Protein 2JXC (pdb70)

CATH classification: 1.10.238.10

Nearest PDB structures (foldseek):
  2jxc-assembly1_A  TM=9.993E-01  e=2.711E-15  Homo sapiens
  1ff1-assembly1_A  TM=9.307E-01  e=6.272E-13  Homo sapiens
  2qpt-assembly1_A-2  TM=9.280E-01  e=2.070E-08  Mus musculus
  4cid-assembly1_A-2  TM=9.306E-01  e=1.720E-07  Mus musculus
  3fia-assembly1_A  TM=9.215E-01  e=1.122E-06  Homo sapiens

Sequence (135 aa):
PWAVKPEDKAKYDAIFDSLSPVNGFLSGDKVKPVLLNSKLPVDILGRVWELSDIDHDGMLDRDEFAVAMFLVYCALEKEPVPMSLPPALVPPSKRPSVTEASPWRATNPFLNETLQDVQPSPINPFSAFFEEQERPWAVKPEDKAKYDAIFDSLSPVNGFLSGDKVKPVLLNSKLPVDILGRVWELSDIDHDGMLDRDEFAVAMFLVYCALEKEPVPMSLPPALVPPSKRPSVTEASPWRATNPFLNETLQDVQPSPINPFSAFFEEQERPWAVKPEDKAKYDAIFDSLSPVNGFLSGDKVKPVLLNSKLPVDILGRVWELSDIDHDGMLDRDEFAVAMFLVYCALEKEPVPMSLPPALVPPSKRPSVTEASPWRATNPFLNETLQDVQPSPINPFSAFFEEQERPWAVKPEDKAKYDAIFDSLSPVNGFLSGDKVKPVLLNSKLPVDILGRVWELSDIDHDGMLDRDEFAVAMFLVYCALEKEPVPMSLPPALVPPSKRPSVTEASPWRATNPFLNETLQDVQPSPINPFSAFFEEQERPWAVKPEDKAKYDAIFDSLSPVNGFLSGDKVKPVLLNSKLPVDILGRVWELSDIDHDGMLDRDEFAVAMFLVYCALEKEPVPMSLPPALVPPSKRPSVTEASPWRATNPFLNETLQDVQPSPINPFSAFFEEQERPWAVKPEDKAKYDAIFDSLSPVNGFLSGDKVKPVLLNSKLPVDILGRVWELSDIDHDGMLDRDEFAVAMFLVYCALEKEPVPMSLPPALVPPSKRPSVTEASPWRATNPFLNETLQDVQPSPINPFSAFFEEQERPWAVKPEDKAKYDAIFDSLSPVNGFLSGDKVKPVLLNSKLPVDILGRVWELSDIDHDGMLDRDEFAVAMFLVYCALEKEPVPMSLPPALVPPSKRPSVTEASPWRATNPFLNETLQDVQPSPINPFSAFFEEQERPWAVKPEDKAKYDAIFDSLSPVNGFLSGDKVKPVLLNSKLPVDILGRVWELSDIDHDGMLDRDEFAVAMFLVYCALEKEPVPMSLPPALVPPSKRPSVTEASPWRATNPFLNETLQDVQPSPINPFSAFFEEQERPWAVKPEDKAKYDAIFDSLSPVNGFLSGDKVKPVLLNSKLPVDILGRVWELSDIDHDGMLDRDEFAVAMFLVYCALEKEPVPMSLPPALVPPSKRPSVTEASPWRATNPFLNETLQDVQPSPINPFSAFFEEQERPWAVKPEDKAKYDAIFDSLSPVNGFLSGDKVKPVLLNSKLPVDILGRVWELSDIDHDGMLDRDEFAVAMFLVYCALEKEPVPMSLPPALVPPSKRPSVTEASPWRATNPFLNETLQDVQPSPINPFSAFFEEQER

Radius of gyration: 14.39 Å; Cα contacts (8 Å, |Δi|>4): 174; chains: 2; bounding box: 49×38×30 Å

Organism: Homo sapiens (NCBI:txid9606)

Structure (mmCIF, N/CA/C/O backbone):
data_2JXC
#
_entry.id   2JXC
#
loop_
_entity.id
_entity.type
_entity.pdbx_description
1 polymer 'Epidermal growth factor receptor substrate 15'
2 polymer Stonin-2
3 non-polymer 'CALCIUM ION'
#
loop_
_atom_site.group_PDB
_atom_site.id
_atom_site.type_symbol
_atom_site.label_atom_id
_atom_site.label_alt_id
_atom_site.label_comp_id
_atom_site.label_asym_id
_atom_site.label_entity_id
_atom_site.label_seq_id
_atom_site.pdbx_PDB_ins_code
_atom_site.Cartn_x
_atom_site.Cartn_y
_atom_site.Cartn_z
_atom_site.occupancy
_atom_site.B_iso_or_equiv
_atom_site.auth_seq_id
_atom_site.auth_comp_id
_atom_site.auth_asym_id
_atom_site.auth_atom_id
_atom_site.pdbx_PDB_model_num
ATOM 1 N N . PRO A 1 6 ? -14.221 11.159 -8.593 1.00 0.66 121 PRO A N 1
ATOM 2 C CA . PRO A 1 6 ? -14.680 9.789 -8.328 1.00 0.65 121 PRO A CA 1
ATOM 3 C C . PRO A 1 6 ? -13.583 8.967 -7.676 1.00 0.54 121 PRO A C 1
ATOM 4 O O . PRO A 1 6 ? -12.979 8.094 -8.305 1.00 0.51 121 PRO A O 1
ATOM 15 N N . TRP A 1 7 ? -13.331 9.253 -6.423 1.00 0.50 122 TRP A N 1
ATOM 16 C CA . TRP A 1 7 ? -12.223 8.654 -5.719 1.00 0.43 122 TRP A CA 1
ATOM 17 C C . TRP A 1 7 ? -12.307 7.138 -5.755 1.00 0.44 122 TRP A C 1
ATOM 18 O O . TRP A 1 7 ? -13.336 6.547 -5.417 1.00 0.49 122 TRP A O 1
ATOM 39 N N . ALA A 1 8 ? -11.203 6.531 -6.188 1.00 0.44 123 ALA A N 1
ATOM 40 C CA . ALA A 1 8 ? -11.157 5.116 -6.510 1.00 0.50 123 ALA A CA 1
ATOM 41 C C . ALA A 1 8 ? -11.634 4.235 -5.383 1.00 0.61 123 ALA A C 1
ATOM 42 O O . ALA A 1 8 ? -12.278 3.218 -5.614 1.00 1.38 123 ALA A O 1
ATOM 49 N N . VAL A 1 9 ? -11.270 4.596 -4.168 1.00 0.37 124 VAL A N 1
ATOM 50 C CA . VAL A 1 9 ? -11.680 3.827 -3.016 1.00 0.35 124 VAL A CA 1
ATOM 51 C C . VAL A 1 9 ? -13.114 4.144 -2.685 1.00 0.39 124 VAL A C 1
ATOM 52 O O . VAL A 1 9 ? -13.392 4.980 -1.823 1.00 0.71 124 VAL A O 1
ATOM 65 N N . LYS A 1 10 ? -14.015 3.504 -3.400 1.00 0.25 125 LYS A N 1
ATOM 66 C CA . LYS A 1 10 ? -15.412 3.601 -3.107 1.00 0.22 125 LYS A CA 1
ATOM 67 C C . LYS A 1 10 ? -15.623 3.315 -1.638 1.00 0.21 125 LYS A C 1
ATOM 68 O O . LYS A 1 10 ? -15.028 2.403 -1.084 1.00 0.27 125 LYS A O 1
ATOM 87 N N . PRO A 1 11 ? -16.391 4.183 -0.990 1.00 0.24 126 PRO A N 1
ATOM 88 C CA . PRO A 1 11 ? -16.822 4.072 0.403 1.00 0.25 126 PRO A CA 1
ATOM 89 C C . PRO A 1 11 ? -17.056 2.635 0.895 1.00 0.24 126 PRO A C 1
ATOM 90 O O . PRO A 1 11 ? -16.848 2.354 2.074 1.00 0.26 126 PRO A O 1
ATOM 101 N N . GLU A 1 12 ? -17.489 1.734 0.011 1.00 0.26 127 GLU A N 1
ATOM 102 C CA . GLU A 1 12 ? -17.621 0.316 0.358 1.00 0.27 127 GLU A CA 1
ATOM 103 C C . GLU A 1 12 ? -16.253 -0.314 0.628 1.00 0.22 127 GLU A C 1
ATOM 104 O O . GLU A 1 12 ? -16.091 -1.101 1.563 1.00 0.20 127 GLU A O 1
ATOM 116 N N . ASP A 1 13 ? -15.265 0.070 -0.166 1.00 0.21 128 ASP A N 1
ATOM 117 C CA . ASP A 1 13 ? -13.938 -0.519 -0.079 1.00 0.17 128 ASP A CA 1
ATOM 118 C C . ASP A 1 13 ? -13.169 0.235 0.968 1.00 0.16 128 ASP A C 1
ATOM 119 O O . ASP A 1 13 ? -12.375 -0.335 1.702 1.00 0.17 128 ASP A O 1
ATOM 128 N N . LYS A 1 14 ? -13.447 1.526 1.043 1.00 0.19 129 LYS A N 1
ATOM 129 C CA . LYS A 1 14 ? -12.911 2.370 2.087 1.00 0.22 129 LYS A CA 1
ATOM 130 C C . LYS A 1 14 ? -13.289 1.835 3.452 1.00 0.22 129 LYS A C 1
ATOM 131 O O . LYS A 1 14 ? -12.437 1.693 4.313 1.00 0.24 129 LYS A O 1
ATOM 150 N N . ALA A 1 15 ? -14.566 1.552 3.649 1.00 0.22 130 ALA A N 1
ATOM 151 C CA . ALA A 1 15 ? -15.023 1.070 4.939 1.00 0.28 130 ALA A CA 1
ATOM 152 C C . ALA A 1 15 ? -14.421 -0.299 5.238 1.00 0.22 130 ALA A C 1
ATOM 153 O O . ALA A 1 15 ? -14.071 -0.607 6.377 1.00 0.23 130 ALA A O 1
ATOM 160 N N . LYS A 1 16 ? -14.293 -1.106 4.197 1.00 0.19 131 LYS A N 1
ATOM 161 C CA . LYS A 1 16 ? -13.631 -2.398 4.290 1.00 0.19 131 LYS A CA 1
ATOM 162 C C . LYS A 1 16 ? -12.162 -2.218 4.675 1.00 0.14 131 LYS A C 1
ATOM 163 O O . LYS A 1 16 ? -11.598 -2.996 5.448 1.00 0.16 131 LYS A O 1
ATOM 182 N N . TYR A 1 17 ? -11.547 -1.182 4.129 1.00 0.12 132 TYR A N 1
ATOM 183 C CA . TYR A 1 17 ? -10.155 -0.877 4.420 1.00 0.13 132 TYR A CA 1
ATOM 184 C C . TYR A 1 17 ? -10.005 -0.269 5.798 1.00 0.14 132 TYR A C 1
ATOM 185 O O . TYR A 1 17 ? -8.988 -0.442 6.448 1.00 0.16 132 TYR A O 1
ATOM 203 N N . ASP A 1 18 ? -11.025 0.451 6.228 1.00 0.15 133 ASP A N 1
ATOM 204 C CA . ASP A 1 18 ? -11.095 0.956 7.590 1.00 0.19 133 ASP A CA 1
ATOM 205 C C . ASP A 1 18 ? -11.194 -0.202 8.580 1.00 0.15 133 ASP A C 1
ATOM 206 O O . ASP A 1 18 ? -10.772 -0.094 9.732 1.00 0.15 133 ASP A O 1
ATOM 215 N N . ALA A 1 19 ? -11.730 -1.322 8.113 1.00 0.15 134 ALA A N 1
ATOM 216 C CA . ALA A 1 19 ? -11.879 -2.502 8.942 1.00 0.17 134 ALA A CA 1
ATOM 217 C C . ALA A 1 19 ? -10.528 -3.145 9.184 1.00 0.16 134 ALA A C 1
ATOM 218 O O . ALA A 1 19 ? -10.171 -3.444 10.328 1.00 0.18 134 ALA A O 1
ATOM 225 N N . ILE A 1 20 ? -9.760 -3.335 8.110 1.00 0.16 135 ILE A N 1
ATOM 226 C CA . ILE A 1 20 ? -8.414 -3.857 8.255 1.00 0.17 135 ILE A CA 1
ATOM 227 C C . ILE A 1 20 ? -7.537 -2.823 8.959 1.00 0.16 135 ILE A C 1
ATOM 228 O O . ILE A 1 20 ? -6.692 -3.168 9.780 1.00 0.19 135 ILE A O 1
ATOM 244 N N . PHE A 1 21 ? -7.770 -1.556 8.631 1.00 0.13 136 PHE A N 1
ATOM 245 C CA . PHE A 1 21 ? -7.099 -0.425 9.261 1.00 0.13 136 PHE A CA 1
ATOM 246 C C . PHE A 1 21 ? -7.212 -0.508 10.780 1.00 0.16 136 PHE A C 1
ATOM 247 O O . PHE A 1 21 ? -6.210 -0.607 11.487 1.00 0.16 136 PHE A O 1
ATOM 264 N N . ASP A 1 22 ? -8.450 -0.506 11.262 1.00 0.20 137 ASP A N 1
ATOM 265 C CA . ASP A 1 22 ? -8.733 -0.547 12.695 1.00 0.27 137 ASP A CA 1
ATOM 266 C C . ASP A 1 22 ? -8.171 -1.803 13.348 1.00 0.26 137 ASP A C 1
ATOM 267 O O . ASP A 1 22 ? -7.763 -1.781 14.511 1.00 0.29 137 ASP A O 1
ATOM 276 N N . SER A 1 23 ? -8.119 -2.883 12.585 1.00 0.27 138 SER A N 1
ATOM 277 C CA . SER A 1 23 ? -7.692 -4.172 13.109 1.00 0.33 138 SER A CA 1
ATOM 278 C C . SER A 1 23 ? -6.204 -4.142 13.465 1.00 0.32 138 SER A C 1
ATOM 279 O O . SER A 1 23 ? -5.706 -5.013 14.180 1.00 0.43 138 SER A O 1
ATOM 287 N N . LEU A 1 24 ? -5.501 -3.128 12.977 1.00 0.23 139 LEU A N 1
ATOM 288 C CA . LEU A 1 24 ? -4.075 -3.010 13.216 1.00 0.24 139 LEU A CA 1
ATOM 289 C C . LEU A 1 24 ? -3.787 -2.102 14.411 1.00 0.24 139 LEU A C 1
ATOM 290 O O . LEU A 1 24 ? -2.627 -1.885 14.765 1.00 0.27 139 LEU A O 1
ATOM 306 N N . SER A 1 25 ? -4.855 -1.577 15.019 1.00 0.22 140 SER A N 1
ATOM 307 C CA . SER A 1 25 ? -4.746 -0.631 16.131 1.00 0.23 140 SER A CA 1
ATOM 308 C C . SER A 1 25 ? -3.974 0.616 15.691 1.00 0.21 140 SER A C 1
ATOM 309 O O . SER A 1 25 ? -2.852 0.851 16.134 1.00 0.27 140 SER A O 1
ATOM 317 N N . PRO A 1 26 ? -4.574 1.430 14.809 1.00 0.16 141 PRO A N 1
ATOM 318 C CA . PRO A 1 26 ? -3.891 2.555 14.165 1.00 0.14 141 PRO A CA 1
ATOM 319 C C . PRO A 1 26 ? -3.534 3.690 15.104 1.00 0.15 141 PRO A C 1
ATOM 320 O O . PRO A 1 26 ? -3.901 3.707 16.280 1.00 0.19 141 PRO A O 1
ATOM 331 N N . VAL A 1 27 ? -2.818 4.641 14.542 1.00 0.17 142 VAL A N 1
ATOM 332 C CA . VAL A 1 27 ? -2.381 5.825 15.242 1.00 0.21 142 VAL A CA 1
ATOM 333 C C . VAL A 1 27 ? -3.172 7.038 14.761 1.00 0.24 142 VAL A C 1
ATOM 334 O O . VAL A 1 27 ? -2.858 7.610 13.722 1.00 0.24 142 VAL A O 1
ATOM 347 N N . ASN A 1 28 ? -4.214 7.403 15.504 1.00 0.28 143 ASN A N 1
ATOM 348 C CA . ASN A 1 28 ? -5.000 8.607 15.212 1.00 0.32 143 ASN A CA 1
ATOM 349 C C . ASN A 1 28 ? -5.655 8.559 13.831 1.00 0.29 143 ASN A C 1
ATOM 350 O O . ASN A 1 28 ? -5.945 9.597 13.238 1.00 0.36 143 ASN A O 1
ATOM 361 N N . GLY A 1 29 ? -5.917 7.356 13.337 1.00 0.21 144 GLY A N 1
ATOM 362 C CA . GLY A 1 29 ? -6.477 7.212 12.006 1.00 0.20 144 GLY A CA 1
ATOM 363 C C . GLY A 1 29 ? -5.401 7.139 10.941 1.00 0.17 144 GLY A C 1
ATOM 364 O O . GLY A 1 29 ? -5.677 7.280 9.749 1.00 0.19 144 GLY A O 1
ATOM 368 N N . PHE A 1 30 ? -4.170 6.947 11.384 1.00 0.15 145 PHE A N 1
ATOM 369 C CA . PHE A 1 30 ? -3.038 6.744 10.492 1.00 0.14 145 PHE A CA 1
ATOM 370 C C . PHE A 1 30 ? -2.352 5.431 10.840 1.00 0.13 145 PHE A C 1
ATOM 371 O O . PHE A 1 30 ? -2.290 5.046 12.002 1.00 0.18 145 PHE A O 1
ATOM 388 N N . LEU A 1 31 ? -1.858 4.734 9.842 1.00 0.12 146 LEU A N 1
ATOM 389 C CA . LEU A 1 31 ? -1.041 3.556 10.091 1.00 0.12 146 LEU A CA 1
ATOM 390 C C . LEU A 1 31 ? 0.325 3.732 9.457 1.00 0.14 146 LEU A C 1
ATOM 391 O O . LEU A 1 31 ? 0.456 4.440 8.469 1.00 0.18 146 LEU A O 1
ATOM 407 N N . SER A 1 32 ? 1.342 3.097 10.005 1.00 0.13 147 SER A N 1
ATOM 408 C CA . SER A 1 32 ? 2.670 3.228 9.435 1.00 0.16 147 SER A CA 1
ATOM 409 C C . SER A 1 32 ? 3.233 1.914 8.943 1.00 0.13 147 SER A C 1
ATOM 410 O O . SER A 1 32 ? 2.681 0.851 9.201 1.00 0.13 147 SER A O 1
ATOM 418 N N . GLY A 1 33 ? 4.359 2.029 8.245 1.00 0.17 148 GLY A N 1
ATOM 419 C CA . GLY A 1 33 ? 4.887 0.961 7.428 1.00 0.21 148 GLY A CA 1
ATOM 420 C C . GLY A 1 33 ? 5.135 -0.314 8.174 1.00 0.18 148 GLY A C 1
ATOM 421 O O . GLY A 1 33 ? 4.982 -1.386 7.615 1.00 0.21 148 GLY A O 1
ATOM 425 N N . ASP A 1 34 ? 5.517 -0.211 9.426 1.00 0.20 149 ASP A N 1
ATOM 426 C CA . ASP A 1 34 ? 5.788 -1.392 10.223 1.00 0.20 149 ASP A CA 1
ATOM 427 C C . ASP A 1 34 ? 4.538 -2.267 10.347 1.00 0.19 149 ASP A C 1
ATOM 428 O O . ASP A 1 34 ? 4.629 -3.488 10.457 1.00 0.23 149 ASP A O 1
ATOM 437 N N . LYS A 1 35 ? 3.377 -1.625 10.330 1.00 0.16 150 LYS A N 1
ATOM 438 C CA . LYS A 1 35 ? 2.091 -2.317 10.378 1.00 0.16 150 LYS A CA 1
ATOM 439 C C . LYS A 1 35 ? 1.524 -2.497 8.970 1.00 0.13 150 LYS A C 1
ATOM 440 O O . LYS A 1 35 ? 1.043 -3.576 8.589 1.00 0.13 150 LYS A O 1
ATOM 459 N N . VAL A 1 36 ? 1.608 -1.431 8.187 1.00 0.15 151 VAL A N 1
ATOM 460 C CA . VAL A 1 36 ? 1.037 -1.424 6.862 1.00 0.14 151 VAL A CA 1
ATOM 461 C C . VAL A 1 36 ? 1.743 -2.398 5.936 1.00 0.16 151 VAL A C 1
ATOM 462 O O . VAL A 1 36 ? 1.092 -3.143 5.221 1.00 0.17 151 VAL A O 1
ATOM 475 N N . LYS A 1 37 ? 3.067 -2.414 5.981 1.00 0.23 152 LYS A N 1
ATOM 476 C CA . LYS A 1 37 ? 3.855 -3.281 5.112 1.00 0.27 152 LYS A CA 1
ATOM 477 C C . LYS A 1 37 ? 3.392 -4.737 5.173 1.00 0.27 152 LYS A C 1
ATOM 478 O O . LYS A 1 37 ? 3.178 -5.347 4.143 1.00 0.29 152 LYS A O 1
ATOM 497 N N . PRO A 1 38 ? 3.259 -5.333 6.360 1.00 0.27 153 PRO A N 1
ATOM 498 C CA . PRO A 1 38 ? 2.763 -6.702 6.485 1.00 0.28 153 PRO A CA 1
ATOM 499 C C . PRO A 1 38 ? 1.308 -6.860 6.063 1.00 0.26 153 PRO A C 1
ATOM 500 O O . PRO A 1 38 ? 0.880 -7.965 5.737 1.00 0.34 153 PRO A O 1
ATOM 511 N N . VAL A 1 39 ? 0.548 -5.768 6.058 1.00 0.21 154 VAL A N 1
ATOM 512 C CA . VAL A 1 39 ? -0.779 -5.799 5.449 1.00 0.20 154 VAL A CA 1
ATOM 513 C C . VAL A 1 39 ? -0.646 -5.629 3.925 1.00 0.34 154 VAL A C 1
ATOM 514 O O . VAL A 1 39 ? -1.537 -5.978 3.149 1.00 0.79 154 VAL A O 1
ATOM 527 N N . LEU A 1 40 ? 0.492 -5.103 3.500 1.00 0.20 155 LEU A N 1
ATOM 528 C CA . LEU A 1 40 ? 0.851 -5.102 2.089 1.00 0.21 155 LEU A CA 1
ATOM 529 C C . LEU A 1 40 ? 1.284 -6.507 1.689 1.00 0.21 155 LEU A C 1
ATOM 530 O O . LEU A 1 40 ? 0.889 -7.028 0.644 1.00 0.24 155 LEU A O 1
ATOM 546 N N . LEU A 1 41 ? 2.075 -7.127 2.564 1.00 0.22 156 LEU A N 1
ATOM 547 C CA . LEU A 1 41 ? 2.526 -8.504 2.384 1.00 0.26 156 LEU A CA 1
ATOM 548 C C . LEU A 1 41 ? 1.371 -9.481 2.590 1.00 0.28 156 LEU A C 1
ATOM 549 O O . LEU A 1 41 ? 1.559 -10.697 2.574 1.00 0.33 156 LEU A O 1
ATOM 565 N N . ASN A 1 42 ? 0.181 -8.932 2.804 1.00 0.31 157 ASN A N 1
ATOM 566 C CA . ASN A 1 42 ? -1.051 -9.705 2.783 1.00 0.39 157 ASN A CA 1
ATOM 567 C C . ASN A 1 42 ? -1.216 -10.390 1.435 1.00 0.33 157 ASN A C 1
ATOM 568 O O . ASN A 1 42 ? -1.964 -11.354 1.294 1.00 0.33 157 ASN A O 1
ATOM 579 N N . SER A 1 43 ? -0.508 -9.868 0.446 1.00 0.31 158 SER A N 1
ATOM 580 C CA . SER A 1 43 ? -0.571 -10.361 -0.911 1.00 0.30 158 SER A CA 1
ATOM 581 C C . SER A 1 43 ? 0.697 -11.152 -1.240 1.00 0.30 158 SER A C 1
ATOM 582 O O . SER A 1 43 ? 1.611 -11.251 -0.423 1.00 0.31 158 SER A O 1
ATOM 590 N N . LYS A 1 44 ? 0.736 -11.714 -2.438 1.00 0.33 159 LYS A N 1
ATOM 591 C CA . LYS A 1 44 ? 1.922 -12.402 -2.941 1.00 0.38 159 LYS A CA 1
ATOM 592 C C . LYS A 1 44 ? 2.848 -11.399 -3.637 1.00 0.33 159 LYS A C 1
ATOM 593 O O . LYS A 1 44 ? 3.812 -11.770 -4.306 1.00 0.41 159 LYS A O 1
ATOM 612 N N . LEU A 1 45 ? 2.532 -10.125 -3.475 1.00 0.26 160 LEU A N 1
ATOM 613 C CA . LEU A 1 45 ? 3.257 -9.055 -4.137 1.00 0.26 160 LEU A CA 1
ATOM 614 C C . LEU A 1 45 ? 4.600 -8.806 -3.457 1.00 0.23 160 LEU A C 1
ATOM 615 O O . LEU A 1 45 ? 4.735 -8.982 -2.244 1.00 0.28 160 LEU A O 1
ATOM 631 N N . PRO A 1 46 ? 5.611 -8.411 -4.234 1.00 0.25 161 PRO A N 1
ATOM 632 C CA . PRO A 1 46 ? 6.947 -8.126 -3.718 1.00 0.25 161 PRO A CA 1
ATOM 633 C C . PRO A 1 46 ? 7.117 -6.669 -3.282 1.00 0.23 161 PRO A C 1
ATOM 634 O O . PRO A 1 46 ? 6.393 -5.781 -3.736 1.00 0.26 161 PRO A O 1
ATOM 645 N N . VAL A 1 47 ? 8.098 -6.436 -2.405 1.00 0.22 162 VAL A N 1
ATOM 646 C CA . VAL A 1 47 ? 8.264 -5.138 -1.744 1.00 0.21 162 VAL A CA 1
ATOM 647 C C . VAL A 1 47 ? 8.544 -4.007 -2.725 1.00 0.19 162 VAL A C 1
ATOM 648 O O . VAL A 1 47 ? 8.379 -2.844 -2.379 1.00 0.21 162 VAL A O 1
ATOM 661 N N . ASP A 1 48 ? 8.990 -4.339 -3.927 1.00 0.20 163 ASP A N 1
ATOM 662 C CA . ASP A 1 48 ? 9.217 -3.326 -4.952 1.00 0.21 163 ASP A CA 1
ATOM 663 C C . ASP A 1 48 ? 7.905 -2.666 -5.366 1.00 0.20 163 ASP A C 1
ATOM 664 O O . ASP A 1 48 ? 7.812 -1.442 -5.440 1.00 0.21 163 ASP A O 1
ATOM 673 N N . ILE A 1 49 ? 6.878 -3.473 -5.604 1.00 0.20 164 ILE A N 1
ATOM 674 C CA . ILE A 1 49 ? 5.581 -2.925 -5.974 1.00 0.21 164 ILE A CA 1
ATOM 675 C C . ILE A 1 49 ? 4.870 -2.395 -4.742 1.00 0.19 164 ILE A C 1
ATOM 676 O O . ILE A 1 49 ? 4.230 -1.352 -4.787 1.00 0.20 164 ILE A O 1
ATOM 692 N N . LEU A 1 50 ? 5.005 -3.117 -3.637 1.00 0.19 165 LEU A N 1
ATOM 693 C CA . LEU A 1 50 ? 4.383 -2.733 -2.381 1.00 0.19 165 LEU A CA 1
ATOM 694 C C . LEU A 1 50 ? 4.929 -1.391 -1.920 1.00 0.19 165 LEU A C 1
ATOM 695 O O . LEU A 1 50 ? 4.198 -0.543 -1.408 1.00 0.20 165 LEU A O 1
ATOM 711 N N . GLY A 1 51 ? 6.225 -1.203 -2.125 1.00 0.21 166 GLY A N 1
ATOM 712 C CA . GLY A 1 51 ? 6.865 0.040 -1.778 1.00 0.24 166 GLY A CA 1
ATOM 713 C C . GLY A 1 51 ? 6.479 1.156 -2.715 1.00 0.24 166 GLY A C 1
ATOM 714 O O . GLY A 1 51 ? 6.276 2.291 -2.287 1.00 0.27 166 GLY A O 1
ATOM 718 N N . ARG A 1 52 ? 6.368 0.845 -3.999 1.00 0.23 167 ARG A N 1
ATOM 719 C CA . ARG A 1 52 ? 5.974 1.845 -4.974 1.00 0.24 167 ARG A CA 1
ATOM 720 C C . ARG A 1 52 ? 4.550 2.289 -4.681 1.00 0.20 167 ARG A C 1
ATOM 721 O O . ARG A 1 52 ? 4.238 3.477 -4.709 1.00 0.20 167 ARG A O 1
ATOM 742 N N . VAL A 1 53 ? 3.706 1.316 -4.365 1.00 0.19 168 VAL A N 1
ATOM 743 C CA . VAL A 1 53 ? 2.332 1.576 -3.979 1.00 0.18 168 VAL A CA 1
ATOM 744 C C . VAL A 1 53 ? 2.285 2.472 -2.739 1.00 0.18 168 VAL A C 1
ATOM 745 O O . VAL A 1 53 ? 1.575 3.468 -2.731 1.00 0.19 168 VAL A O 1
ATOM 758 N N . TRP A 1 54 ? 3.076 2.132 -1.722 1.00 0.18 169 TRP A N 1
ATOM 759 C CA . TRP A 1 54 ? 3.230 2.976 -0.526 1.00 0.20 169 TRP A CA 1
ATOM 760 C C . TRP A 1 54 ? 3.564 4.415 -0.903 1.00 0.20 169 TRP A C 1
ATOM 761 O O . TRP A 1 54 ? 2.880 5.350 -0.479 1.00 0.26 169 TRP A O 1
ATOM 782 N N . GLU A 1 55 ? 4.597 4.580 -1.722 1.00 0.17 170 GLU A N 1
ATOM 783 C CA . GLU A 1 55 ? 5.122 5.900 -2.046 1.00 0.22 170 GLU A CA 1
ATOM 784 C C . GLU A 1 55 ? 4.078 6.733 -2.797 1.00 0.21 170 GLU A C 1
ATOM 785 O O . GLU A 1 55 ? 4.066 7.964 -2.709 1.00 0.27 170 GLU A O 1
ATOM 797 N N . LEU A 1 56 ? 3.213 6.054 -3.548 1.00 0.20 171 LEU A N 1
ATOM 798 C CA . LEU A 1 56 ? 2.096 6.712 -4.223 1.00 0.24 171 LEU A CA 1
ATOM 799 C C . LEU A 1 56 ? 0.916 6.927 -3.278 1.00 0.23 171 LEU A C 1
ATOM 800 O O . LEU A 1 56 ? 0.276 7.978 -3.303 1.00 0.31 171 LEU A O 1
ATOM 816 N N . SER A 1 57 ? 0.631 5.922 -2.457 1.00 0.20 172 SER A N 1
ATOM 817 C CA . SER A 1 57 ? -0.570 5.916 -1.627 1.00 0.24 172 SER A CA 1
ATOM 818 C C . SER A 1 57 ? -0.497 6.914 -0.479 1.00 0.22 172 SER A C 1
ATOM 819 O O . SER A 1 57 ? -1.522 7.413 -0.026 1.00 0.28 172 SER A O 1
ATOM 827 N N . ASP A 1 58 ? 0.695 7.188 0.013 1.00 0.16 173 ASP A N 1
ATOM 828 C CA . ASP A 1 58 ? 0.850 8.175 1.066 1.00 0.15 173 ASP A CA 1
ATOM 829 C C . ASP A 1 58 ? 1.010 9.556 0.440 1.00 0.14 173 ASP A C 1
ATOM 830 O O . ASP A 1 58 ? 2.120 10.049 0.239 1.00 0.16 173 ASP A O 1
ATOM 839 N N . ILE A 1 59 ? -0.134 10.158 0.121 1.00 0.15 174 ILE A N 1
ATOM 840 C CA . ILE A 1 59 ? -0.203 11.419 -0.609 1.00 0.19 174 ILE A CA 1
ATOM 841 C C . ILE A 1 59 ? 0.535 12.543 0.112 1.00 0.17 174 ILE A C 1
ATOM 842 O O . ILE A 1 59 ? 1.317 13.278 -0.500 1.00 0.19 174 ILE A O 1
ATOM 858 N N . ASP A 1 60 ? 0.318 12.662 1.413 1.00 0.19 175 ASP A N 1
ATOM 859 C CA . ASP A 1 60 ? 0.898 13.761 2.175 1.00 0.24 175 ASP A CA 1
ATOM 860 C C . ASP A 1 60 ? 2.362 13.478 2.508 1.00 0.22 175 ASP A C 1
ATOM 861 O O . ASP A 1 60 ? 3.105 14.372 2.918 1.00 0.28 175 ASP A O 1
ATOM 870 N N . HIS A 1 61 ? 2.756 12.217 2.295 1.00 0.21 176 HIS A N 1
ATOM 871 C CA . HIS A 1 61 ? 4.112 11.736 2.564 1.00 0.28 176 HIS A CA 1
ATOM 872 C C . HIS A 1 61 ? 4.563 12.068 3.973 1.00 0.31 176 HIS A C 1
ATOM 873 O O . HIS A 1 61 ? 5.718 12.421 4.205 1.00 0.35 176 HIS A O 1
ATOM 888 N N . ASP A 1 62 ? 3.641 11.930 4.913 1.00 0.32 177 ASP A N 1
ATOM 889 C CA . ASP A 1 62 ? 3.928 12.179 6.318 1.00 0.35 177 ASP A CA 1
ATOM 890 C C . ASP A 1 62 ? 4.573 10.954 6.954 1.00 0.32 177 ASP A C 1
ATOM 891 O O . ASP A 1 62 ? 4.924 10.960 8.136 1.00 0.35 177 ASP A O 1
ATOM 900 N N . GLY A 1 63 ? 4.734 9.903 6.157 1.00 0.29 178 GLY A N 1
ATOM 901 C CA . GLY A 1 63 ? 5.332 8.679 6.647 1.00 0.29 178 GLY A CA 1
ATOM 902 C C . GLY A 1 63 ? 4.295 7.743 7.218 1.00 0.22 178 GLY A C 1
ATOM 903 O O . GLY A 1 63 ? 4.617 6.656 7.691 1.00 0.22 178 GLY A O 1
ATOM 907 N N . MET A 1 64 ? 3.049 8.176 7.189 1.00 0.19 179 MET A N 1
ATOM 908 C CA . MET A 1 64 ? 1.946 7.368 7.671 1.00 0.20 179 MET A CA 1
ATOM 909 C C . MET A 1 64 ? 0.842 7.316 6.634 1.00 0.19 179 MET A C 1
ATOM 910 O O . MET A 1 64 ? 0.632 8.260 5.873 1.00 0.26 179 MET A O 1
ATOM 924 N N . LEU A 1 65 ? 0.121 6.223 6.629 1.00 0.13 180 LEU A N 1
ATOM 925 C CA . LEU A 1 65 ? -0.959 6.036 5.697 1.00 0.11 180 LEU A CA 1
ATOM 926 C C . LEU A 1 65 ? -2.255 6.365 6.396 1.00 0.10 180 LEU A C 1
ATOM 927 O O . LEU A 1 65 ? -2.703 5.633 7.279 1.00 0.12 180 LEU A O 1
ATOM 943 N N . ASP A 1 66 ? -2.825 7.493 6.021 1.00 0.14 181 ASP A N 1
ATOM 944 C CA . ASP A 1 66 ? -4.076 7.951 6.591 1.00 0.21 181 ASP A CA 1
ATOM 945 C C . ASP A 1 66 ? -5.195 7.040 6.120 1.00 0.16 181 ASP A C 1
ATOM 946 O O . ASP A 1 66 ? -4.997 6.290 5.173 1.00 0.14 181 ASP A O 1
ATOM 955 N N . ARG A 1 67 ? -6.336 7.067 6.783 1.00 0.16 182 ARG A N 1
ATOM 956 C CA . ARG A 1 67 ? -7.470 6.241 6.389 1.00 0.16 182 ARG A CA 1
ATOM 957 C C . ARG A 1 67 ? -7.714 6.311 4.873 1.00 0.16 182 ARG A C 1
ATOM 958 O O . ARG A 1 67 ? -7.964 5.288 4.230 1.00 0.17 182 ARG A O 1
ATOM 979 N N . ASP A 1 68 ? -7.608 7.509 4.299 1.00 0.15 183 ASP A N 1
ATOM 980 C CA . ASP A 1 68 ? -7.752 7.682 2.854 1.00 0.17 183 ASP A CA 1
ATOM 981 C C . ASP A 1 68 ? -6.526 7.181 2.103 1.00 0.16 183 ASP A C 1
ATOM 982 O O . ASP A 1 68 ? -6.655 6.497 1.092 1.00 0.17 183 ASP A O 1
ATOM 991 N N . GLU A 1 69 ? -5.343 7.497 2.618 1.00 0.15 184 GLU A N 1
ATOM 992 C CA . GLU A 1 69 ? -4.094 7.175 1.929 1.00 0.16 184 GLU A CA 1
ATOM 993 C C . GLU A 1 69 ? -3.904 5.665 1.842 1.00 0.18 184 GLU A C 1
ATOM 994 O O . GLU A 1 69 ? -3.411 5.134 0.849 1.00 0.22 184 GLU A O 1
ATOM 1006 N N . PHE A 1 70 ? -4.309 4.984 2.893 1.00 0.16 185 PHE A N 1
ATOM 1007 C CA . PHE A 1 70 ? -4.213 3.541 2.961 1.00 0.17 185 PHE A CA 1
ATOM 1008 C C . PHE A 1 70 ? -5.267 2.888 2.103 1.00 0.17 185 PHE A C 1
ATOM 1009 O O . PHE A 1 70 ? -5.029 1.848 1.491 1.00 0.17 185 PHE A O 1
ATOM 1026 N N . ALA A 1 71 ? -6.450 3.483 2.095 1.00 0.17 186 ALA A N 1
ATOM 1027 C CA . ALA A 1 71 ? -7.526 3.005 1.260 1.00 0.17 186 ALA A CA 1
ATOM 1028 C C . ALA A 1 71 ? -7.045 2.996 -0.180 1.00 0.18 186 ALA A C 1
ATOM 1029 O O . ALA A 1 71 ? -7.354 2.099 -0.960 1.00 0.20 186 ALA A O 1
ATOM 1036 N N . VAL A 1 72 ? -6.239 4.008 -0.482 1.00 0.18 187 VAL A N 1
ATOM 1037 C CA . VAL A 1 72 ? -5.538 4.113 -1.750 1.00 0.18 187 VAL A CA 1
ATOM 1038 C C . VAL A 1 72 ? -4.582 2.937 -1.943 1.00 0.18 187 VAL A C 1
ATOM 1039 O O . VAL A 1 72 ? -4.624 2.251 -2.967 1.00 0.18 187 VAL A O 1
ATOM 1052 N N . ALA A 1 73 ? -3.745 2.700 -0.938 1.00 0.17 188 ALA A N 1
ATOM 1053 C CA . ALA A 1 73 ? -2.745 1.639 -0.987 1.00 0.18 188 ALA A CA 1
ATOM 1054 C C . ALA A 1 73 ? -3.385 0.283 -1.233 1.00 0.18 188 ALA A C 1
ATOM 1055 O O . ALA A 1 73 ? -3.058 -0.398 -2.198 1.00 0.20 188 ALA A O 1
ATOM 1062 N N . MET A 1 74 ? -4.322 -0.083 -0.373 1.00 0.19 189 MET A N 1
ATOM 1063 C CA . MET A 1 74 ? -4.943 -1.400 -0.425 1.00 0.23 189 MET A CA 1
ATOM 1064 C C . MET A 1 74 ? -5.786 -1.578 -1.686 1.00 0.19 189 MET A C 1
ATOM 1065 O O . MET A 1 74 ? -5.950 -2.696 -2.180 1.00 0.22 189 MET A O 1
ATOM 1079 N N . PHE A 1 75 ? -6.314 -0.479 -2.212 1.00 0.16 190 PHE A N 1
ATOM 1080 C CA . PHE A 1 75 ? -7.028 -0.517 -3.483 1.00 0.15 190 PHE A CA 1
ATOM 1081 C C . PHE A 1 75 ? -6.063 -0.896 -4.604 1.00 0.16 190 PHE A C 1
ATOM 1082 O O . PHE A 1 75 ? -6.404 -1.657 -5.511 1.00 0.17 190 PHE A O 1
ATOM 1099 N N . LEU A 1 76 ? -4.840 -0.391 -4.502 1.00 0.18 191 LEU A N 1
ATOM 1100 C CA . LEU A 1 76 ? -3.810 -0.667 -5.492 1.00 0.21 191 LEU A CA 1
ATOM 1101 C C . LEU A 1 76 ? -3.265 -2.078 -5.306 1.00 0.23 191 LEU A C 1
ATOM 1102 O O . LEU A 1 76 ? -2.781 -2.701 -6.254 1.00 0.27 191 LEU A O 1
ATOM 1118 N N . VAL A 1 77 ? -3.371 -2.595 -4.086 1.00 0.23 192 VAL A N 1
ATOM 1119 C CA . VAL A 1 77 ? -2.904 -3.939 -3.793 1.00 0.26 192 VAL A CA 1
ATOM 1120 C C . VAL A 1 77 ? -3.822 -4.959 -4.452 1.00 0.28 192 VAL A C 1
ATOM 1121 O O . VAL A 1 77 ? -3.354 -5.868 -5.142 1.00 0.33 192 VAL A O 1
ATOM 1134 N N . TYR A 1 78 ? -5.137 -4.803 -4.265 1.00 0.25 193 TYR A N 1
ATOM 1135 C CA . TYR A 1 78 ? -6.086 -5.662 -4.960 1.00 0.27 193 TYR A CA 1
ATOM 1136 C C . TYR A 1 78 ? -5.951 -5.486 -6.458 1.00 0.28 193 TYR A C 1
ATOM 1137 O O . TYR A 1 78 ? -6.157 -6.422 -7.197 1.00 0.34 193 TYR A O 1
ATOM 1155 N N . CYS A 1 79 ? -5.619 -4.277 -6.900 1.00 0.28 194 CYS A N 1
ATOM 1156 C CA . CYS A 1 79 ? -5.447 -4.005 -8.326 1.00 0.33 194 CYS A CA 1
ATOM 1157 C C . CYS A 1 79 ? -4.440 -4.971 -8.947 1.00 0.35 194 CYS A C 1
ATOM 1158 O O . CYS A 1 79 ? -4.685 -5.537 -10.015 1.00 0.40 194 CYS A O 1
ATOM 1166 N N . ALA A 1 80 ? -3.320 -5.183 -8.263 1.00 0.35 195 ALA A N 1
ATOM 1167 C CA . ALA A 1 80 ? -2.290 -6.084 -8.759 1.00 0.40 195 ALA A CA 1
ATOM 1168 C C . ALA A 1 80 ? -2.770 -7.532 -8.728 1.00 0.43 195 ALA A C 1
ATOM 1169 O O . ALA A 1 80 ? -2.544 -8.294 -9.669 1.00 0.49 195 ALA A O 1
ATOM 1176 N N . LEU A 1 81 ? -3.444 -7.906 -7.646 1.00 0.41 196 LEU A N 1
ATOM 1177 C CA . LEU A 1 81 ? -3.959 -9.261 -7.490 1.00 0.44 196 LEU A CA 1
ATOM 1178 C C . LEU A 1 81 ? -5.086 -9.549 -8.472 1.00 0.46 196 LEU A C 1
ATOM 1179 O O . LEU A 1 81 ? -5.250 -10.676 -8.925 1.00 0.52 196 LEU A O 1
ATOM 1195 N N . GLU A 1 82 ? -5.856 -8.518 -8.784 1.00 0.45 197 GLU A N 1
ATOM 1196 C CA . GLU A 1 82 ? -7.002 -8.607 -9.682 1.00 0.52 197 GLU A CA 1
ATOM 1197 C C . GLU A 1 82 ? -6.545 -8.570 -11.142 1.00 0.56 197 GLU A C 1
ATOM 1198 O O . GLU A 1 82 ? -7.338 -8.351 -12.061 1.00 0.65 197 GLU A O 1
ATOM 1210 N N . LYS A 1 83 ? -5.246 -8.791 -11.339 1.00 0.56 198 LYS A N 1
ATOM 1211 C CA . LYS A 1 83 ? -4.663 -8.946 -12.666 1.00 0.66 198 LYS A CA 1
ATOM 1212 C C . LYS A 1 83 ? -4.757 -7.649 -13.461 1.00 0.64 198 LYS A C 1
ATOM 1213 O O . LYS A 1 83 ? -4.942 -7.669 -14.678 1.00 0.77 198 LYS A O 1
ATOM 1232 N N . GLU A 1 84 ? -4.641 -6.519 -12.775 1.00 0.61 199 GLU A N 1
ATOM 1233 C CA . GLU A 1 84 ? -4.681 -5.225 -13.428 1.00 0.69 199 GLU A CA 1
ATOM 1234 C C . GLU A 1 84 ? -3.345 -4.515 -13.228 1.00 0.67 199 GLU A C 1
ATOM 1235 O O . GLU A 1 84 ? -2.883 -4.363 -12.094 1.00 0.68 199 GLU A O 1
ATOM 1247 N N . PRO A 1 85 ? -2.689 -4.105 -14.325 1.00 0.78 200 PRO A N 1
ATOM 1248 C CA . PRO A 1 85 ? -1.416 -3.377 -14.270 1.00 0.81 200 PRO A CA 1
ATOM 1249 C C . PRO A 1 85 ? -1.510 -2.112 -13.420 1.00 0.76 200 PRO A C 1
ATOM 1250 O O . PRO A 1 85 ? -2.464 -1.339 -13.536 1.00 0.77 200 PRO A O 1
ATOM 1261 N N . VAL A 1 86 ? -0.509 -1.901 -12.578 1.00 0.75 201 VAL A N 1
ATOM 1262 C CA . VAL A 1 86 ? -0.507 -0.770 -11.662 1.00 0.75 201 VAL A CA 1
ATOM 1263 C C . VAL A 1 86 ? 0.332 0.373 -12.222 1.00 0.75 201 VAL A C 1
ATOM 1264 O O . VAL A 1 86 ? 1.337 0.143 -12.898 1.00 0.80 201 VAL A O 1
ATOM 1277 N N . PRO A 1 87 ? -0.095 1.618 -11.977 1.00 0.74 202 PRO A N 1
ATOM 1278 C CA . PRO A 1 87 ? 0.614 2.803 -12.442 1.00 0.75 202 PRO A CA 1
ATOM 1279 C C . PRO A 1 87 ? 1.720 3.227 -11.490 1.00 0.73 202 PRO A C 1
ATOM 1280 O O . PRO A 1 87 ? 1.686 2.923 -10.296 1.00 0.77 202 PRO A O 1
ATOM 1291 N N . MET A 1 88 ? 2.699 3.926 -12.029 1.00 0.72 203 MET A N 1
ATOM 1292 C CA . MET A 1 88 ? 3.772 4.472 -11.221 1.00 0.75 203 MET A CA 1
ATOM 1293 C C . MET A 1 88 ? 3.543 5.958 -11.020 1.00 0.61 203 MET A C 1
ATOM 1294 O O . MET A 1 88 ? 4.245 6.611 -10.247 1.00 0.63 203 MET A O 1
ATOM 1308 N N . SER A 1 89 ? 2.552 6.485 -11.727 1.00 0.54 204 SER A N 1
ATOM 1309 C CA . SER A 1 89 ? 2.162 7.873 -11.574 1.00 0.52 204 SER A CA 1
ATOM 1310 C C . SER A 1 89 ? 0.860 7.968 -10.805 1.00 0.43 204 SER A C 1
ATOM 1311 O O . SER A 1 89 ? 0.084 7.015 -10.761 1.00 0.52 204 SER A O 1
ATOM 1319 N N . LEU A 1 90 ? 0.648 9.120 -10.197 1.00 0.55 205 LEU A N 1
ATOM 1320 C CA . LEU A 1 90 ? -0.508 9.350 -9.340 1.00 0.63 205 LEU A CA 1
ATOM 1321 C C . LEU A 1 90 ? -1.758 9.604 -10.171 1.00 0.56 205 LEU A C 1
ATOM 1322 O O . LEU A 1 90 ? -1.879 10.639 -10.828 1.00 0.56 205 LEU A O 1
ATOM 1338 N N . PRO A 1 91 ? -2.700 8.645 -10.152 1.00 0.55 206 PRO A N 1
ATOM 1339 C CA . PRO A 1 91 ? -4.003 8.790 -10.780 1.00 0.50 206 PRO A CA 1
ATOM 1340 C C . PRO A 1 91 ? -4.935 9.584 -9.876 1.00 0.45 206 PRO A C 1
ATOM 1341 O O . PRO A 1 91 ? -5.325 9.124 -8.804 1.00 0.44 206 PRO A O 1
ATOM 1352 N N . PRO A 1 92 ? -5.276 10.801 -10.296 1.00 0.44 207 PRO A N 1
ATOM 1353 C CA . PRO A 1 92 ? -6.048 11.750 -9.488 1.00 0.39 207 PRO A CA 1
ATOM 1354 C C . PRO A 1 92 ? -7.457 11.269 -9.170 1.00 0.38 207 PRO A C 1
ATOM 1355 O O . PRO A 1 92 ? -8.134 11.839 -8.317 1.00 0.37 207 PRO A O 1
ATOM 1366 N N . ALA A 1 93 ? -7.901 10.229 -9.857 1.00 0.40 208 ALA A N 1
ATOM 1367 C CA . ALA A 1 93 ? -9.152 9.581 -9.499 1.00 0.40 208 ALA A CA 1
ATOM 1368 C C . ALA A 1 93 ? -9.033 8.914 -8.134 1.00 0.37 208 ALA A C 1
ATOM 1369 O O . ALA A 1 93 ? -10.027 8.631 -7.489 1.00 0.38 208 ALA A O 1
ATOM 1376 N N . LEU A 1 94 ? -7.807 8.676 -7.691 1.00 0.36 209 LEU A N 1
ATOM 1377 C CA . LEU A 1 94 ? -7.589 8.038 -6.396 1.00 0.36 209 LEU A CA 1
ATOM 1378 C C . LEU A 1 94 ? -6.758 8.904 -5.467 1.00 0.36 209 LEU A C 1
ATOM 1379 O O . LEU A 1 94 ? -6.346 8.447 -4.405 1.00 0.40 209 LEU A O 1
ATOM 1395 N N . VAL A 1 95 ? -6.509 10.145 -5.848 1.00 0.35 210 VAL A N 1
ATOM 1396 C CA . VAL A 1 95 ? -5.889 11.067 -4.920 1.00 0.39 210 VAL A CA 1
ATOM 1397 C C . VAL A 1 95 ? -6.973 11.579 -3.974 1.00 0.39 210 VAL A C 1
ATOM 1398 O O . VAL A 1 95 ? -7.901 12.275 -4.391 1.00 0.44 210 VAL A O 1
ATOM 1411 N N . PRO A 1 96 ? -6.900 11.173 -2.697 1.00 0.40 211 PRO A N 1
ATOM 1412 C CA . PRO A 1 96 ? -7.944 11.434 -1.712 1.00 0.46 211 PRO A CA 1
ATOM 1413 C C . PRO A 1 96 ? -8.387 12.882 -1.701 1.00 0.51 211 PRO A C 1
ATOM 1414 O O . PRO A 1 96 ? -7.598 13.770 -1.396 1.00 0.53 211 PRO A O 1
ATOM 1425 N N . PRO A 1 97 ? -9.648 13.131 -2.084 1.00 0.55 212 PRO A N 1
ATOM 1426 C CA . PRO A 1 97 ? -10.282 14.453 -1.977 1.00 0.63 212 PRO A CA 1
ATOM 1427 C C . PRO A 1 97 ? -10.041 15.131 -0.619 1.00 0.72 212 PRO A C 1
ATOM 1428 O O . PRO A 1 97 ? -10.072 16.355 -0.520 1.00 0.76 212 PRO A O 1
ATOM 1439 N N . SER A 1 98 ? -9.791 14.330 0.417 1.00 0.77 213 SER A N 1
ATOM 1440 C CA . SER A 1 98 ? -9.459 14.853 1.739 1.00 0.88 213 SER A CA 1
ATOM 1441 C C . SER A 1 98 ? -8.070 15.494 1.736 1.00 0.86 213 SER A C 1
ATOM 1442 O O . SER A 1 98 ? -7.814 16.475 2.433 1.00 0.93 213 SER A O 1
ATOM 1450 N N . LYS A 1 99 ? -7.195 14.941 0.916 1.00 0.81 214 LYS A N 1
ATOM 1451 C CA . LYS A 1 99 ? -5.800 15.347 0.872 1.00 0.86 214 LYS A CA 1
ATOM 1452 C C . LYS A 1 99 ? -5.516 16.218 -0.346 1.00 0.86 214 LYS A C 1
ATOM 1453 O O . LYS A 1 99 ? -4.364 16.388 -0.745 1.00 0.92 214 LYS A O 1
ATOM 1472 N N . ARG A 1 100 ? -6.569 16.757 -0.941 1.00 0.83 215 ARG A N 1
ATOM 1473 C CA . ARG A 1 100 ? -6.418 17.653 -2.075 1.00 0.89 215 ARG A CA 1
ATOM 1474 C C . ARG A 1 100 ? -6.622 19.090 -1.618 1.00 1.18 215 ARG A C 1
ATOM 1475 O O . ARG A 1 100 ? -7.740 19.620 -1.789 1.00 1.81 215 ARG A O 1
ATOM 1497 N N . PRO B 2 6 ? 31.890 4.445 -6.434 1.00 10.51 301 PRO B N 1
ATOM 1498 C CA . PRO B 2 6 ? 31.612 3.139 -5.855 1.00 10.69 301 PRO B CA 1
ATOM 1499 C C . PRO B 2 6 ? 30.810 3.207 -4.557 1.00 10.34 301 PRO B C 1
ATOM 1500 O O . PRO B 2 6 ? 30.557 2.182 -3.924 1.00 10.48 301 PRO B O 1
ATOM 1511 N N . SER B 2 7 ? 30.427 4.410 -4.150 1.00 10.09 302 SER B N 1
ATOM 1512 C CA . SER B 2 7 ? 29.606 4.577 -2.961 1.00 9.95 302 SER B CA 1
ATOM 1513 C C . SER B 2 7 ? 28.145 4.341 -3.318 1.00 9.06 302 SER B C 1
ATOM 1514 O O . SER B 2 7 ? 27.391 5.277 -3.591 1.00 8.88 302 SER B O 1
ATOM 1522 N N . VAL B 2 8 ? 27.752 3.079 -3.331 1.00 8.72 303 VAL B N 1
ATOM 1523 C CA . VAL B 2 8 ? 26.416 2.708 -3.756 1.00 8.04 303 VAL B CA 1
ATOM 1524 C C . VAL B 2 8 ? 26.055 1.304 -3.241 1.00 7.71 303 VAL B C 1
ATOM 1525 O O . VAL B 2 8 ? 25.297 0.558 -3.868 1.00 7.48 303 VAL B O 1
ATOM 1538 N N . THR B 2 9 ? 26.604 0.941 -2.086 1.00 7.99 304 THR B N 1
ATOM 1539 C CA . THR B 2 9 ? 26.225 -0.306 -1.433 1.00 8.05 304 THR B CA 1
ATOM 1540 C C . THR B 2 9 ? 24.848 -0.130 -0.790 1.00 7.08 304 THR B C 1
ATOM 1541 O O . THR B 2 9 ? 24.091 -1.088 -0.609 1.00 6.93 304 THR B O 1
ATOM 1552 N N . GLU B 2 10 ? 24.535 1.119 -0.469 1.00 6.63 305 GLU B N 1
ATOM 1553 C CA . GLU B 2 10 ? 23.231 1.500 0.033 1.00 5.82 305 GLU B CA 1
ATOM 1554 C C . GLU B 2 10 ? 22.539 2.369 -1.008 1.00 5.22 305 GLU B C 1
ATOM 1555 O O . GLU B 2 10 ? 22.875 3.543 -1.177 1.00 5.54 305 GLU B O 1
ATOM 1567 N N . ALA B 2 11 ? 21.572 1.794 -1.703 1.00 4.67 306 ALA B N 1
ATOM 1568 C CA . ALA B 2 11 ? 20.959 2.459 -2.838 1.00 4.48 306 ALA B CA 1
ATOM 1569 C C . ALA B 2 11 ? 19.456 2.258 -2.827 1.00 3.35 306 ALA B C 1
ATOM 1570 O O . ALA B 2 11 ? 18.840 2.075 -3.876 1.00 3.48 306 ALA B O 1
ATOM 1577 N N . SER B 2 12 ? 18.888 2.257 -1.628 1.00 2.65 307 SER B N 1
ATOM 1578 C CA . SER B 2 12 ? 17.444 2.188 -1.443 1.00 1.61 307 SER B CA 1
ATOM 1579 C C . SER B 2 12 ? 16.739 3.222 -2.329 1.00 1.03 307 SER B C 1
ATOM 1580 O O . SER B 2 12 ? 16.815 4.425 -2.080 1.00 1.19 307 SER B O 1
ATOM 1588 N N . PRO B 2 13 ? 16.036 2.755 -3.366 1.00 0.92 308 PRO B N 1
ATOM 1589 C CA . PRO B 2 13 ? 15.490 3.603 -4.427 1.00 0.88 308 PRO B CA 1
ATOM 1590 C C . PRO B 2 13 ? 14.154 4.245 -4.069 1.00 0.77 308 PRO B C 1
ATOM 1591 O O . PRO B 2 13 ? 13.345 4.537 -4.950 1.00 0.96 308 PRO B O 1
ATOM 1602 N N . TRP B 2 14 ? 13.922 4.474 -2.787 1.00 0.60 309 TRP B N 1
ATOM 1603 C CA . TRP B 2 14 ? 12.686 5.103 -2.350 1.00 0.57 309 TRP B CA 1
ATOM 1604 C C . TRP B 2 14 ? 12.949 6.400 -1.625 1.00 0.68 309 TRP B C 1
ATOM 1605 O O . TRP B 2 14 ? 14.096 6.798 -1.428 1.00 0.85 309 TRP B O 1
ATOM 1626 N N . ARG B 2 15 ? 11.872 7.049 -1.219 1.00 0.63 310 ARG B N 1
ATOM 1627 C CA . ARG B 2 15 ? 11.935 8.433 -0.801 1.00 0.75 310 ARG B CA 1
ATOM 1628 C C . ARG B 2 15 ? 11.937 8.555 0.722 1.00 0.72 310 ARG B C 1
ATOM 1629 O O . ARG B 2 15 ? 11.393 9.512 1.275 1.00 0.81 310 ARG B O 1
ATOM 1650 N N . ALA B 2 16 ? 12.545 7.563 1.380 1.00 0.69 311 ALA B N 1
ATOM 1651 C CA . ALA B 2 16 ? 12.759 7.558 2.838 1.00 0.75 311 ALA B CA 1
ATOM 1652 C C . ALA B 2 16 ? 11.476 7.302 3.631 1.00 0.84 311 ALA B C 1
ATOM 1653 O O . ALA B 2 16 ? 11.514 6.703 4.705 1.00 1.41 311 ALA B O 1
ATOM 1660 N N . THR B 2 17 ? 10.348 7.755 3.110 1.00 0.50 312 THR B N 1
ATOM 1661 C CA . THR B 2 17 ? 9.063 7.539 3.755 1.00 0.56 312 THR B CA 1
ATOM 1662 C C . THR B 2 17 ? 8.629 6.082 3.645 1.00 0.44 312 THR B C 1
ATOM 1663 O O . THR B 2 17 ? 7.699 5.646 4.319 1.00 0.58 312 THR B O 1
ATOM 1674 N N . ASN B 2 18 ? 9.336 5.333 2.815 1.00 0.34 313 ASN B N 1
ATOM 1675 C CA . ASN B 2 18 ? 8.945 3.974 2.488 1.00 0.27 313 ASN B CA 1
ATOM 1676 C C . ASN B 2 18 ? 9.584 2.938 3.421 1.00 0.28 313 ASN B C 1
ATOM 1677 O O . ASN B 2 18 ? 10.784 2.970 3.675 1.00 0.46 313 ASN B O 1
ATOM 1688 N N . PRO B 2 19 ? 8.774 1.994 3.936 1.00 0.22 314 PRO B N 1
ATOM 1689 C CA . PRO B 2 19 ? 9.233 0.927 4.828 1.00 0.23 314 PRO B CA 1
ATOM 1690 C C . PRO B 2 19 ? 9.573 -0.372 4.076 1.00 0.25 314 PRO B C 1
ATOM 1691 O O . PRO B 2 19 ? 9.785 -1.418 4.689 1.00 0.41 314 PRO B O 1
ATOM 1702 N N . PHE B 2 20 ? 9.631 -0.293 2.745 1.00 0.21 315 PHE B N 1
ATOM 1703 C CA . PHE B 2 20 ? 9.956 -1.448 1.907 1.00 0.22 315 PHE B CA 1
ATOM 1704 C C . PHE B 2 20 ? 11.326 -1.286 1.263 1.00 0.26 315 PHE B C 1
ATOM 1705 O O . PHE B 2 20 ? 11.906 -2.251 0.773 1.00 0.30 315 PHE B O 1
ATOM 1722 N N . LEU B 2 21 ? 11.829 -0.054 1.258 1.00 0.30 316 LEU B N 1
ATOM 1723 C CA . LEU B 2 21 ? 13.141 0.247 0.683 1.00 0.39 316 LEU B CA 1
ATOM 1724 C C . LEU B 2 21 ? 14.240 -0.457 1.462 1.00 0.46 316 LEU B C 1
ATOM 1725 O O . LEU B 2 21 ? 15.397 -0.485 1.053 1.00 0.59 316 LEU B O 1
ATOM 1741 N N . ASN B 2 22 ? 13.857 -0.991 2.606 1.00 0.44 317 ASN B N 1
ATOM 1742 C CA . ASN B 2 22 ? 14.728 -1.817 3.407 1.00 0.53 317 ASN B CA 1
ATOM 1743 C C . ASN B 2 22 ? 14.512 -3.277 3.034 1.00 0.66 317 ASN B C 1
ATOM 1744 O O . ASN B 2 22 ? 14.096 -4.086 3.864 1.00 1.00 317 ASN B O 1
ATOM 1755 N N . GLU B 2 23 ? 14.781 -3.613 1.775 1.00 0.68 318 GLU B N 1
ATOM 1756 C CA . GLU B 2 23 ? 14.503 -4.951 1.283 1.00 0.93 318 GLU B CA 1
ATOM 1757 C C . GLU B 2 23 ? 15.703 -5.868 1.488 1.00 1.45 318 GLU B C 1
ATOM 1758 O O . GLU B 2 23 ? 16.857 -5.446 1.384 1.00 1.98 318 GLU B O 1
ATOM 1770 N N . THR B 2 24 ? 15.407 -7.122 1.798 1.00 2.01 319 THR B N 1
ATOM 1771 C CA . THR B 2 24 ? 16.407 -8.155 1.936 1.00 2.63 319 THR B CA 1
ATOM 1772 C C . THR B 2 24 ? 17.378 -7.824 3.078 1.00 2.26 319 THR B C 1
ATOM 1773 O O . THR B 2 24 ? 18.599 -7.850 2.915 1.00 2.84 319 THR B O 1
ATOM 1784 N N . LEU B 2 25 ? 16.818 -7.511 4.244 1.00 1.56 320 LEU B N 1
ATOM 1785 C CA . LEU B 2 25 ? 17.628 -7.182 5.415 1.00 1.30 320 LEU B CA 1
ATOM 1786 C C . LEU B 2 25 ? 16.814 -7.261 6.704 1.00 1.47 320 LEU B C 1
ATOM 1787 O O . LEU B 2 25 ? 17.312 -7.726 7.732 1.00 2.04 320 LEU B O 1
ATOM 1803 N N . GLN B 2 26 ? 15.564 -6.820 6.644 1.00 1.63 321 GLN B N 1
ATOM 1804 C CA . GLN B 2 26 ? 14.702 -6.796 7.818 1.00 2.21 321 GLN B CA 1
ATOM 1805 C C . GLN B 2 26 ? 13.256 -6.590 7.388 1.00 1.89 321 GLN B C 1
ATOM 1806 O O . GLN B 2 26 ? 12.502 -5.842 8.010 1.00 2.15 321 GLN B O 1
ATOM 1820 N N . ASP B 2 27 ? 12.879 -7.270 6.319 1.00 1.56 322 ASP B N 1
ATOM 1821 C CA . ASP B 2 27 ? 11.598 -7.032 5.667 1.00 1.47 322 ASP B CA 1
ATOM 1822 C C . ASP B 2 27 ? 10.644 -8.206 5.815 1.00 1.41 322 ASP B C 1
ATOM 1823 O O . ASP B 2 27 ? 9.424 -8.023 5.789 1.00 2.00 322 ASP B O 1
ATOM 1832 N N . VAL B 2 28 ? 11.196 -9.404 5.959 1.00 1.48 323 VAL B N 1
ATOM 1833 C CA . VAL B 2 28 ? 10.395 -10.623 5.995 1.00 1.56 323 VAL B CA 1
ATOM 1834 C C . VAL B 2 28 ? 9.537 -10.685 7.260 1.00 1.56 323 VAL B C 1
ATOM 1835 O O . VAL B 2 28 ? 9.916 -11.287 8.270 1.00 2.34 323 VAL B O 1
ATOM 1848 N N . GLN B 2 29 ? 8.383 -10.036 7.196 1.00 1.02 324 GLN B N 1
ATOM 1849 C CA . GLN B 2 29 ? 7.442 -10.000 8.310 1.00 0.96 324 GLN B CA 1
ATOM 1850 C C . GLN B 2 29 ? 6.002 -10.024 7.795 1.00 0.75 324 GLN B C 1
ATOM 1851 O O . GLN B 2 29 ? 5.249 -9.082 8.028 1.00 0.79 324 GLN B O 1
ATOM 1865 N N . PRO B 2 30 ? 5.603 -11.083 7.071 1.00 0.72 325 PRO B N 1
ATOM 1866 C CA . PRO B 2 30 ? 4.244 -11.200 6.535 1.00 0.63 325 PRO B CA 1
ATOM 1867 C C . PRO B 2 30 ? 3.216 -11.434 7.636 1.00 0.59 325 PRO B C 1
ATOM 1868 O O . PRO B 2 30 ? 3.367 -12.333 8.466 1.00 0.97 325 PRO B O 1
ATOM 1879 N N . SER B 2 31 ? 2.179 -10.618 7.647 1.00 0.59 326 SER B N 1
ATOM 1880 C CA . SER B 2 31 ? 1.148 -10.715 8.657 1.00 0.57 326 SER B CA 1
ATOM 1881 C C . SER B 2 31 ? -0.021 -11.559 8.165 1.00 0.52 326 SER B C 1
ATOM 1882 O O . SER B 2 31 ? -0.437 -11.452 7.011 1.00 0.59 326 SER B O 1
ATOM 1890 N N . PRO B 2 32 ? -0.557 -12.427 9.040 1.00 0.59 327 PRO B N 1
ATOM 1891 C CA . PRO B 2 32 ? -1.731 -13.250 8.737 1.00 0.67 327 PRO B CA 1
ATOM 1892 C C . PRO B 2 32 ? -3.018 -12.425 8.755 1.00 0.62 327 PRO B C 1
ATOM 1893 O O . PRO B 2 32 ? -4.050 -12.861 9.262 1.00 0.83 327 PRO B O 1
ATOM 1904 N N . ILE B 2 33 ? -2.937 -11.228 8.194 1.00 0.44 328 ILE B N 1
ATOM 1905 C CA . ILE B 2 33 ? -4.065 -10.313 8.134 1.00 0.43 328 ILE B CA 1
ATOM 1906 C C . ILE B 2 33 ? -4.568 -10.249 6.702 1.00 0.46 328 ILE B C 1
ATOM 1907 O O . ILE B 2 33 ? -5.396 -9.412 6.341 1.00 0.69 328 ILE B O 1
ATOM 1923 N N . ASN B 2 34 ? -4.056 -11.163 5.889 1.00 0.45 329 ASN B N 1
ATOM 1924 C CA . ASN B 2 34 ? -4.281 -11.121 4.455 1.00 0.43 329 ASN B CA 1
ATOM 1925 C C . ASN B 2 34 ? -5.745 -11.203 4.069 1.00 0.35 329 ASN B C 1
ATOM 1926 O O . ASN B 2 34 ? -6.478 -12.089 4.499 1.00 0.38 329 ASN B O 1
ATOM 1937 N N . PRO B 2 35 ? -6.165 -10.244 3.245 1.00 0.38 330 PRO B N 1
ATOM 1938 C CA . PRO B 2 35 ? -7.462 -10.229 2.594 1.00 0.39 330 PRO B CA 1
ATOM 1939 C C . PRO B 2 35 ? -7.379 -10.953 1.252 1.00 0.43 330 PRO B C 1
ATOM 1940 O O . PRO B 2 35 ? -8.332 -11.007 0.477 1.00 0.57 330 PRO B O 1
ATOM 1951 N N . PHE B 2 36 ? -6.208 -11.521 1.007 1.00 0.40 331 PHE B N 1
ATOM 1952 C CA . PHE B 2 36 ? -5.880 -12.146 -0.264 1.00 0.43 331 PHE B CA 1
ATOM 1953 C C . PHE B 2 36 ? -5.728 -13.638 -0.074 1.00 0.52 331 PHE B C 1
ATOM 1954 O O . PHE B 2 36 ? -5.125 -14.337 -0.886 1.00 0.60 331 PHE B O 1
ATOM 1971 N N . SER B 2 37 ? -6.291 -14.097 1.024 1.00 0.56 332 SER B N 1
ATOM 1972 C CA . SER B 2 37 ? -6.240 -15.498 1.413 1.00 0.68 332 SER B CA 1
ATOM 1973 C C . SER B 2 37 ? -6.812 -16.396 0.311 1.00 0.76 332 SER B C 1
ATOM 1974 O O . SER B 2 37 ? -6.243 -17.440 -0.019 1.00 0.83 332 SER B O 1
ATOM 1982 N N . ALA B 2 38 ? -7.940 -15.974 -0.257 1.00 0.81 333 ALA B N 1
ATOM 1983 C CA . ALA B 2 38 ? -8.604 -16.731 -1.311 1.00 0.92 333 ALA B CA 1
ATOM 1984 C C . ALA B 2 38 ? -7.885 -16.558 -2.644 1.00 0.95 333 ALA B C 1
ATOM 1985 O O . ALA B 2 38 ? -7.871 -17.468 -3.476 1.00 1.04 333 ALA B O 1
ATOM 1992 N N . PHE B 2 39 ? -7.299 -15.381 -2.843 1.00 0.94 334 PHE B N 1
ATOM 1993 C CA . PHE B 2 39 ? -6.530 -15.087 -4.047 1.00 1.07 334 PHE B CA 1
ATOM 1994 C C . PHE B 2 39 ? -5.454 -16.131 -4.294 1.00 1.19 334 PHE B C 1
ATOM 1995 O O . PHE B 2 39 ? -5.240 -16.557 -5.426 1.00 1.47 334 PHE B O 1
ATOM 2012 N N . PHE B 2 40 ? -4.783 -16.542 -3.227 1.00 1.09 335 PHE B N 1
ATOM 2013 C CA . PHE B 2 40 ? -3.653 -17.453 -3.342 1.00 1.31 335 PHE B CA 1
ATOM 2014 C C . PHE B 2 40 ? -4.133 -18.862 -3.658 1.00 1.40 335 PHE B C 1
ATOM 2015 O O . PHE B 2 40 ? -3.360 -19.719 -4.080 1.00 1.65 335 PHE B O 1
ATOM 2032 N N . GLU B 2 41 ? -5.419 -19.088 -3.445 1.00 1.28 336 GLU B N 1
ATOM 2033 C CA . GLU B 2 41 ? -6.022 -20.386 -3.678 1.00 1.40 336 GLU B CA 1
ATOM 2034 C C . GLU B 2 41 ? -6.390 -20.546 -5.152 1.00 1.57 336 GLU B C 1
ATOM 2035 O O . GLU B 2 41 ? -6.393 -21.651 -5.692 1.00 1.91 336 GLU B O 1
ATOM 2047 N N . GLU B 2 42 ? -6.687 -19.428 -5.796 1.00 1.55 337 GLU B N 1
ATOM 2048 C CA . GLU B 2 42 ? -7.057 -19.430 -7.206 1.00 1.94 337 GLU B CA 1
ATOM 2049 C C . GLU B 2 42 ? -5.851 -19.089 -8.078 1.00 1.95 337 GLU B C 1
ATOM 2050 O O . GLU B 2 42 ? -5.367 -19.923 -8.846 1.00 2.59 337 GLU B O 1
ATOM 2062 N N . GLN B 2 43 ? -5.377 -17.850 -7.934 1.00 1.70 338 GLN B N 1
ATOM 2063 C CA . GLN B 2 43 ? -4.214 -17.333 -8.658 1.00 1.87 338 GLN B CA 1
ATOM 2064 C C . GLN B 2 43 ? -4.481 -17.150 -10.151 1.00 2.26 338 GLN B C 1
ATOM 2065 O O . GLN B 2 43 ? -4.588 -16.021 -10.634 1.00 2.70 338 GLN B O 1
ATOM 2079 N N . GLU B 2 44 ? -4.605 -18.251 -10.875 1.00 2.59 339 GLU B N 1
ATOM 2080 C CA . GLU B 2 44 ? -4.682 -18.201 -12.326 1.00 3.37 339 GLU B CA 1
ATOM 2081 C C . GLU B 2 44 ? -6.098 -17.896 -12.800 1.00 3.99 339 GLU B C 1
ATOM 2082 O O . GLU B 2 44 ? -7.010 -18.703 -12.631 1.00 4.50 339 GLU B O 1
ATOM 2094 N N . ARG B 2 45 ? -6.250 -16.734 -13.417 1.00 4.39 340 ARG B N 1
ATOM 2095 C CA . ARG B 2 45 ? -7.535 -16.266 -13.913 1.00 5.32 340 ARG B CA 1
ATOM 2096 C C . ARG B 2 45 ? -7.312 -15.007 -14.734 1.00 6.28 340 ARG B C 1
ATOM 2097 O O . ARG B 2 45 ? -7.462 -15.058 -15.964 1.00 6.82 340 ARG B O 1
ATOM 2120 N N . PRO A 1 6 ? -14.030 10.974 -8.974 1.00 0.66 121 PRO A N 2
ATOM 2121 C CA . PRO A 1 6 ? -14.399 9.551 -8.993 1.00 0.65 121 PRO A CA 2
ATOM 2122 C C . PRO A 1 6 ? -13.404 8.712 -8.209 1.00 0.54 121 PRO A C 2
ATOM 2123 O O . PRO A 1 6 ? -12.738 7.835 -8.769 1.00 0.51 121 PRO A O 2
ATOM 2134 N N . TRP A 1 7 ? -13.299 8.987 -6.923 1.00 0.50 122 TRP A N 2
ATOM 2135 C CA . TRP A 1 7 ? -12.276 8.372 -6.105 1.00 0.43 122 TRP A CA 2
ATOM 2136 C C . TRP A 1 7 ? -12.377 6.860 -6.161 1.00 0.44 122 TRP A C 2
ATOM 2137 O O . TRP A 1 7 ? -13.433 6.273 -5.906 1.00 0.49 122 TRP A O 2
ATOM 2158 N N . ALA A 1 8 ? -11.250 6.258 -6.545 1.00 0.44 123 ALA A N 2
ATOM 2159 C CA . ALA A 1 8 ? -11.156 4.834 -6.790 1.00 0.50 123 ALA A CA 2
ATOM 2160 C C . ALA A 1 8 ? -11.684 4.028 -5.636 1.00 0.61 123 ALA A C 2
ATOM 2161 O O . ALA A 1 8 ? -12.379 3.031 -5.825 1.00 1.38 123 ALA A O 2
ATOM 2168 N N . VAL A 1 9 ? -11.296 4.436 -4.442 1.00 0.37 124 VAL A N 2
ATOM 2169 C CA . VAL A 1 9 ? -11.767 3.789 -3.247 1.00 0.35 124 VAL A CA 2
ATOM 2170 C C . VAL A 1 9 ? -13.195 4.183 -2.996 1.00 0.39 124 VAL A C 2
ATOM 2171 O O . VAL A 1 9 ? -13.464 5.241 -2.429 1.00 0.71 124 VAL A O 2
ATOM 2184 N N . LYS A 1 10 ? -14.110 3.365 -3.436 1.00 0.25 125 LYS A N 2
ATOM 2185 C CA . LYS A 1 10 ? -15.476 3.571 -3.089 1.00 0.22 125 LYS A CA 2
ATOM 2186 C C . LYS A 1 10 ? -15.612 3.357 -1.601 1.00 0.21 125 LYS A C 2
ATOM 2187 O O . LYS A 1 10 ? -14.967 2.487 -1.040 1.00 0.27 125 LYS A O 2
ATOM 2206 N N . PRO A 1 11 ? -16.372 4.230 -0.949 1.00 0.24 126 PRO A N 2
ATOM 2207 C CA . PRO A 1 11 ? -16.779 4.115 0.451 1.00 0.25 126 PRO A CA 2
ATOM 2208 C C . PRO A 1 11 ? -17.014 2.670 0.910 1.00 0.24 126 PRO A C 2
ATOM 2209 O O . PRO A 1 11 ? -16.787 2.346 2.072 1.00 0.26 126 PRO A O 2
ATOM 2220 N N . GLU A 1 12 ? -17.457 1.811 -0.004 1.00 0.26 127 GLU A N 2
ATOM 2221 C CA . GLU A 1 12 ? -17.623 0.387 0.275 1.00 0.27 127 GLU A CA 2
ATOM 2222 C C . GLU A 1 12 ? -16.273 -0.279 0.559 1.00 0.22 127 GLU A C 2
ATOM 2223 O O . GLU A 1 12 ? -16.144 -1.085 1.482 1.00 0.20 127 GLU A O 2
ATOM 2235 N N . ASP A 1 13 ? -15.260 0.096 -0.216 1.00 0.21 128 ASP A N 2
ATOM 2236 C CA . ASP A 1 13 ? -13.934 -0.493 -0.091 1.00 0.17 128 ASP A CA 2
ATOM 2237 C C . ASP A 1 13 ? -13.213 0.233 1.009 1.00 0.16 128 ASP A C 2
ATOM 2238 O O . ASP A 1 13 ? -12.460 -0.349 1.775 1.00 0.17 128 ASP A O 2
ATOM 2247 N N . LYS A 1 14 ? -13.482 1.521 1.074 1.00 0.19 129 LYS A N 2
ATOM 2248 C CA . LYS A 1 14 ? -12.968 2.378 2.107 1.00 0.22 129 LYS A CA 2
ATOM 2249 C C . LYS A 1 14 ? -13.358 1.878 3.489 1.00 0.22 129 LYS A C 2
ATOM 2250 O O . LYS A 1 14 ? -12.506 1.744 4.356 1.00 0.24 129 LYS A O 2
ATOM 2269 N N . ALA A 1 15 ? -14.634 1.608 3.695 1.00 0.22 130 ALA A N 2
ATOM 2270 C CA . ALA A 1 15 ? -15.087 1.163 4.999 1.00 0.28 130 ALA A CA 2
ATOM 2271 C C . ALA A 1 15 ? -14.543 -0.230 5.296 1.00 0.22 130 ALA A C 2
ATOM 2272 O O . ALA A 1 15 ? -14.201 -0.554 6.433 1.00 0.23 130 ALA A O 2
ATOM 2279 N N . LYS A 1 16 ? -14.464 -1.044 4.251 1.00 0.19 131 LYS A N 2
ATOM 2280 C CA . LYS A 1 16 ? -13.820 -2.350 4.322 1.00 0.19 131 LYS A CA 2
ATOM 2281 C C . LYS A 1 16 ? -12.355 -2.196 4.740 1.00 0.14 131 LYS A C 2
ATOM 2282 O O . LYS A 1 16 ? -11.830 -2.967 5.547 1.00 0.16 131 LYS A O 2
ATOM 2301 N N . TYR A 1 17 ? -11.708 -1.178 4.201 1.00 0.12 132 TYR A N 2
ATOM 2302 C CA . TYR A 1 17 ? -10.320 -0.894 4.528 1.00 0.13 132 TYR A CA 2
ATOM 2303 C C . TYR A 1 17 ? -10.199 -0.284 5.912 1.00 0.14 132 TYR A C 2
ATOM 2304 O O . TYR A 1 17 ? -9.193 -0.459 6.583 1.00 0.16 132 TYR A O 2
ATOM 2322 N N . ASP A 1 18 ? -11.230 0.432 6.323 1.00 0.15 133 ASP A N 2
ATOM 2323 C CA . ASP A 1 18 ? -11.336 0.945 7.685 1.00 0.19 133 ASP A CA 2
ATOM 2324 C C . ASP A 1 18 ? -11.356 -0.216 8.675 1.00 0.15 133 ASP A C 2
ATOM 2325 O O . ASP A 1 18 ? -10.892 -0.092 9.809 1.00 0.15 133 ASP A O 2
ATOM 2334 N N . ALA A 1 19 ? -11.867 -1.357 8.219 1.00 0.15 134 ALA A N 2
ATOM 2335 C CA . ALA A 1 19 ? -11.966 -2.541 9.054 1.00 0.17 134 ALA A CA 2
ATOM 2336 C C . ALA A 1 19 ? -10.597 -3.159 9.267 1.00 0.16 134 ALA A C 2
ATOM 2337 O O . ALA A 1 19 ? -10.203 -3.440 10.400 1.00 0.18 134 ALA A O 2
ATOM 2344 N N . ILE A 1 20 ? -9.856 -3.358 8.176 1.00 0.16 135 ILE A N 2
ATOM 2345 C CA . ILE A 1 20 ? -8.508 -3.892 8.297 1.00 0.17 135 ILE A CA 2
ATOM 2346 C C . ILE A 1 20 ? -7.619 -2.880 9.011 1.00 0.16 135 ILE A C 2
ATOM 2347 O O . ILE A 1 20 ? -6.769 -3.244 9.816 1.00 0.19 135 ILE A O 2
ATOM 2363 N N . PHE A 1 21 ? -7.857 -1.608 8.708 1.00 0.13 136 PHE A N 2
ATOM 2364 C CA . PHE A 1 21 ? -7.177 -0.490 9.348 1.00 0.13 136 PHE A CA 2
ATOM 2365 C C . PHE A 1 21 ? -7.272 -0.593 10.868 1.00 0.16 136 PHE A C 2
ATOM 2366 O O . PHE A 1 21 ? -6.261 -0.684 11.564 1.00 0.16 136 PHE A O 2
ATOM 2383 N N . ASP A 1 22 ? -8.505 -0.605 11.361 1.00 0.20 137 ASP A N 2
ATOM 2384 C CA . ASP A 1 22 ? -8.788 -0.630 12.796 1.00 0.27 137 ASP A CA 2
ATOM 2385 C C . ASP A 1 22 ? -8.222 -1.879 13.465 1.00 0.26 137 ASP A C 2
ATOM 2386 O O . ASP A 1 22 ? -7.835 -1.848 14.634 1.00 0.29 137 ASP A O 2
ATOM 2395 N N . SER A 1 23 ? -8.145 -2.964 12.709 1.00 0.27 138 SER A N 2
ATOM 2396 C CA . SER A 1 23 ? -7.692 -4.241 13.243 1.00 0.33 138 SER A CA 2
ATOM 2397 C C . SER A 1 23 ? -6.199 -4.202 13.565 1.00 0.32 138 SER A C 2
ATOM 2398 O O . SER A 1 23 ? -5.676 -5.091 14.241 1.00 0.43 138 SER A O 2
ATOM 2406 N N . LEU A 1 24 ? -5.515 -3.177 13.073 1.00 0.23 139 LEU A N 2
ATOM 2407 C CA . LEU A 1 24 ? -4.081 -3.063 13.267 1.00 0.24 139 LEU A CA 2
ATOM 2408 C C . LEU A 1 24 ? -3.747 -2.155 14.448 1.00 0.24 139 LEU A C 2
ATOM 2409 O O . LEU A 1 24 ? -2.577 -1.970 14.780 1.00 0.27 139 LEU A O 2
ATOM 2425 N N . SER A 1 25 ? -4.790 -1.596 15.072 1.00 0.22 140 SER A N 2
ATOM 2426 C CA . SER A 1 25 ? -4.625 -0.627 16.157 1.00 0.23 140 SER A CA 2
ATOM 2427 C C . SER A 1 25 ? -3.860 0.603 15.656 1.00 0.21 140 SER A C 2
ATOM 2428 O O . SER A 1 25 ? -2.699 0.822 16.009 1.00 0.27 140 SER A O 2
ATOM 2436 N N . PRO A 1 26 ? -4.508 1.425 14.816 1.00 0.16 141 PRO A N 2
ATOM 2437 C CA . PRO A 1 26 ? -3.859 2.556 14.148 1.00 0.14 141 PRO A CA 2
ATOM 2438 C C . PRO A 1 26 ? -3.466 3.691 15.074 1.00 0.15 141 PRO A C 2
ATOM 2439 O O . PRO A 1 26 ? -3.893 3.780 16.224 1.00 0.19 141 PRO A O 2
ATOM 2450 N N . VAL A 1 27 ? -2.656 4.565 14.519 1.00 0.17 142 VAL A N 2
ATOM 2451 C CA . VAL A 1 27 ? -2.157 5.731 15.202 1.00 0.21 142 VAL A CA 2
ATOM 2452 C C . VAL A 1 27 ? -2.931 6.965 14.749 1.00 0.24 142 VAL A C 2
ATOM 2453 O O . VAL A 1 27 ? -2.657 7.515 13.685 1.00 0.24 142 VAL A O 2
ATOM 2466 N N . ASN A 1 28 ? -3.924 7.366 15.543 1.00 0.28 143 ASN A N 2
ATOM 2467 C CA . ASN A 1 28 ? -4.703 8.586 15.277 1.00 0.32 143 ASN A CA 2
ATOM 2468 C C . ASN A 1 28 ? -5.516 8.488 13.984 1.00 0.29 143 ASN A C 2
ATOM 2469 O O . ASN A 1 28 ? -5.904 9.506 13.413 1.00 0.36 143 ASN A O 2
ATOM 2480 N N . GLY A 1 29 ? -5.795 7.271 13.536 1.00 0.21 144 GLY A N 2
ATOM 2481 C CA . GLY A 1 29 ? -6.488 7.092 12.269 1.00 0.20 144 GLY A CA 2
ATOM 2482 C C . GLY A 1 29 ? -5.517 6.985 11.107 1.00 0.17 144 GLY A C 2
ATOM 2483 O O . GLY A 1 29 ? -5.907 7.041 9.943 1.00 0.19 144 GLY A O 2
ATOM 2487 N N . PHE A 1 30 ? -4.245 6.844 11.447 1.00 0.15 145 PHE A N 2
ATOM 2488 C CA . PHE A 1 30 ? -3.178 6.643 10.477 1.00 0.14 145 PHE A CA 2
ATOM 2489 C C . PHE A 1 30 ? -2.454 5.343 10.798 1.00 0.13 145 PHE A C 2
ATOM 2490 O O . PHE A 1 30 ? -2.370 4.949 11.955 1.00 0.18 145 PHE A O 2
ATOM 2507 N N . LEU A 1 31 ? -1.945 4.669 9.791 1.00 0.12 146 LEU A N 2
ATOM 2508 C CA . LEU A 1 31 ? -1.104 3.505 10.024 1.00 0.12 146 LEU A CA 2
ATOM 2509 C C . LEU A 1 31 ? 0.254 3.701 9.372 1.00 0.14 146 LEU A C 2
ATOM 2510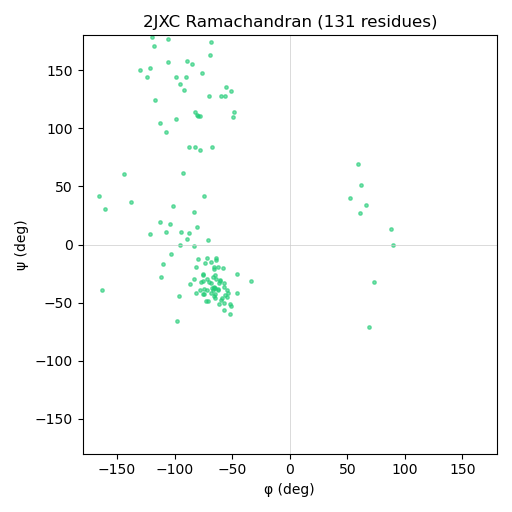 O O . LEU A 1 31 ? 0.360 4.377 8.356 1.00 0.18 146 LEU A O 2
ATOM 2526 N N . SER A 1 32 ? 1.292 3.114 9.941 1.00 0.13 147 SER A N 2
ATOM 2527 C CA . SER A 1 32 ? 2.622 3.280 9.388 1.00 0.16 147 SER A CA 2
ATOM 2528 C C . SER A 1 32 ? 3.266 1.969 8.984 1.00 0.13 147 SER A C 2
ATOM 2529 O O . SER A 1 32 ? 2.693 0.901 9.179 1.00 0.13 147 SER A O 2
ATOM 2537 N N . GLY A 1 33 ? 4.477 2.087 8.450 1.00 0.17 148 GLY A N 2
ATOM 2538 C CA . GLY A 1 33 ? 5.135 1.011 7.742 1.00 0.21 148 GLY A CA 2
ATOM 2539 C C . GLY A 1 33 ? 5.181 -0.309 8.472 1.00 0.18 148 GLY A C 2
ATOM 2540 O O . GLY A 1 33 ? 4.858 -1.331 7.893 1.00 0.21 148 GLY A O 2
ATOM 2544 N N . ASP A 1 34 ? 5.570 -0.305 9.727 1.00 0.20 149 ASP A N 2
ATOM 2545 C CA . ASP A 1 34 ? 5.789 -1.559 10.439 1.00 0.20 149 ASP A CA 2
ATOM 2546 C C . ASP A 1 34 ? 4.493 -2.362 10.583 1.00 0.19 149 ASP A C 2
ATOM 2547 O O . ASP A 1 34 ? 4.530 -3.582 10.738 1.00 0.23 149 ASP A O 2
ATOM 2556 N N . LYS A 1 35 ? 3.354 -1.679 10.533 1.00 0.16 150 LYS A N 2
ATOM 2557 C CA . LYS A 1 35 ? 2.057 -2.345 10.563 1.00 0.16 150 LYS A CA 2
ATOM 2558 C C . LYS A 1 35 ? 1.524 -2.533 9.144 1.00 0.13 150 LYS A C 2
ATOM 2559 O O . LYS A 1 35 ? 1.092 -3.623 8.744 1.00 0.13 150 LYS A O 2
ATOM 2578 N N . VAL A 1 36 ? 1.587 -1.456 8.378 1.00 0.15 151 VAL A N 2
ATOM 2579 C CA . VAL A 1 36 ? 1.016 -1.431 7.051 1.00 0.14 151 VAL A CA 2
ATOM 2580 C C . VAL A 1 36 ? 1.745 -2.361 6.100 1.00 0.16 151 VAL A C 2
ATOM 2581 O O . VAL A 1 36 ? 1.116 -3.086 5.347 1.00 0.17 151 VAL A O 2
ATOM 2594 N N . LYS A 1 37 ? 3.064 -2.357 6.163 1.00 0.23 152 LYS A N 2
ATOM 2595 C CA . LYS A 1 37 ? 3.876 -3.174 5.277 1.00 0.27 152 LYS A CA 2
ATOM 2596 C C . LYS A 1 37 ? 3.448 -4.643 5.295 1.00 0.27 152 LYS A C 2
ATOM 2597 O O . LYS A 1 37 ? 3.226 -5.226 4.248 1.00 0.29 152 LYS A O 2
ATOM 2616 N N . PRO A 1 38 ? 3.357 -5.278 6.469 1.00 0.27 153 PRO A N 2
ATOM 2617 C CA . PRO A 1 38 ? 2.889 -6.661 6.572 1.00 0.28 153 PRO A CA 2
ATOM 2618 C C . PRO A 1 38 ? 1.425 -6.836 6.188 1.00 0.26 153 PRO A C 2
ATOM 2619 O O . PRO A 1 38 ? 0.998 -7.950 5.886 1.00 0.34 153 PRO A O 2
ATOM 2630 N N . VAL A 1 39 ? 0.654 -5.753 6.195 1.00 0.21 154 VAL A N 2
ATOM 2631 C CA . VAL A 1 39 ? -0.685 -5.801 5.614 1.00 0.20 154 VAL A CA 2
ATOM 2632 C C . VAL A 1 39 ? -0.586 -5.588 4.093 1.00 0.34 154 VAL A C 2
ATOM 2633 O O . VAL A 1 39 ? -1.471 -5.948 3.325 1.00 0.79 154 VAL A O 2
ATOM 2646 N N . LEU A 1 40 ? 0.520 -5.015 3.657 1.00 0.20 155 LEU A N 2
ATOM 2647 C CA . LEU A 1 40 ? 0.831 -4.951 2.238 1.00 0.21 155 LEU A CA 2
ATOM 2648 C C . LEU A 1 40 ? 1.282 -6.327 1.784 1.00 0.21 155 LEU A C 2
ATOM 2649 O O . LEU A 1 40 ? 0.896 -6.812 0.719 1.00 0.24 155 LEU A O 2
ATOM 2665 N N . LEU A 1 41 ? 2.064 -6.971 2.645 1.00 0.22 156 LEU A N 2
ATOM 2666 C CA . LEU A 1 41 ? 2.464 -8.354 2.442 1.00 0.26 156 LEU A CA 2
ATOM 2667 C C . LEU A 1 41 ? 1.286 -9.295 2.704 1.00 0.28 156 LEU A C 2
ATOM 2668 O O . LEU A 1 41 ? 1.457 -10.509 2.815 1.00 0.33 156 LEU A O 2
ATOM 2684 N N . ASN A 1 42 ? 0.091 -8.720 2.844 1.00 0.31 157 ASN A N 2
ATOM 2685 C CA . ASN A 1 42 ? -1.134 -9.503 2.883 1.00 0.39 157 ASN A CA 2
ATOM 2686 C C . ASN A 1 42 ? -1.354 -10.157 1.535 1.00 0.33 157 ASN A C 2
ATOM 2687 O O . ASN A 1 42 ? -2.106 -11.117 1.406 1.00 0.33 157 ASN A O 2
ATOM 2698 N N . SER A 1 43 ? -0.682 -9.617 0.536 1.00 0.31 158 SER A N 2
ATOM 2699 C CA . SER A 1 43 ? -0.740 -10.133 -0.808 1.00 0.30 158 SER A CA 2
ATOM 2700 C C . SER A 1 43 ? 0.520 -10.943 -1.100 1.00 0.30 158 SER A C 2
ATOM 2701 O O . SER A 1 43 ? 1.456 -10.960 -0.304 1.00 0.31 158 SER A O 2
ATOM 2709 N N . LYS A 1 44 ? 0.540 -11.605 -2.247 1.00 0.33 159 LYS A N 2
ATOM 2710 C CA . LYS A 1 44 ? 1.718 -12.341 -2.694 1.00 0.38 159 LYS A CA 2
ATOM 2711 C C . LYS A 1 44 ? 2.684 -11.409 -3.427 1.00 0.33 159 LYS A C 2
ATOM 2712 O O . LYS A 1 44 ? 3.606 -11.856 -4.110 1.00 0.41 159 LYS A O 2
ATOM 2731 N N . LEU A 1 45 ? 2.433 -10.114 -3.292 1.00 0.26 160 LEU A N 2
ATOM 2732 C CA . LEU A 1 45 ? 3.192 -9.079 -3.980 1.00 0.26 160 LEU A CA 2
ATOM 2733 C C . LEU A 1 45 ? 4.550 -8.831 -3.323 1.00 0.23 160 LEU A C 2
ATOM 2734 O O . LEU A 1 45 ? 4.672 -8.839 -2.099 1.00 0.28 160 LEU A O 2
ATOM 2750 N N . PRO A 1 46 ? 5.584 -8.624 -4.147 1.00 0.25 161 PRO A N 2
ATOM 2751 C CA . PRO A 1 46 ? 6.935 -8.253 -3.690 1.00 0.25 161 PRO A CA 2
ATOM 2752 C C . PRO A 1 46 ? 7.010 -6.807 -3.193 1.00 0.23 161 PRO A C 2
ATOM 2753 O O . PRO A 1 46 ? 6.116 -6.000 -3.447 1.00 0.26 161 PRO A O 2
ATOM 2764 N N . VAL A 1 47 ? 8.114 -6.479 -2.516 1.00 0.22 162 VAL A N 2
ATOM 2765 C CA . VAL A 1 47 ? 8.279 -5.166 -1.893 1.00 0.21 162 VAL A CA 2
ATOM 2766 C C . VAL A 1 47 ? 8.441 -4.055 -2.924 1.00 0.19 162 VAL A C 2
ATOM 2767 O O . VAL A 1 47 ? 8.203 -2.893 -2.615 1.00 0.21 162 VAL A O 2
ATOM 2780 N N . ASP A 1 48 ? 8.868 -4.405 -4.133 1.00 0.20 163 ASP A N 2
ATOM 2781 C CA . ASP A 1 48 ? 9.070 -3.411 -5.187 1.00 0.21 163 ASP A CA 2
ATOM 2782 C C . ASP A 1 48 ? 7.784 -2.656 -5.504 1.00 0.20 163 ASP A C 2
ATOM 2783 O O . ASP A 1 48 ? 7.766 -1.425 -5.566 1.00 0.21 163 ASP A O 2
ATOM 2792 N N . ILE A 1 49 ? 6.711 -3.397 -5.685 1.00 0.20 164 ILE A N 2
ATOM 2793 C CA . ILE A 1 49 ? 5.422 -2.804 -5.986 1.00 0.21 164 ILE A CA 2
ATOM 2794 C C . ILE A 1 49 ? 4.784 -2.249 -4.721 1.00 0.19 164 ILE A C 2
ATOM 2795 O O . ILE A 1 49 ? 4.146 -1.202 -4.755 1.00 0.20 164 ILE A O 2
ATOM 2811 N N . LEU A 1 50 ? 4.988 -2.942 -3.600 1.00 0.19 165 LEU A N 2
ATOM 2812 C CA . LEU A 1 50 ? 4.422 -2.522 -2.322 1.00 0.19 165 LEU A CA 2
ATOM 2813 C C . LEU A 1 50 ? 5.007 -1.174 -1.899 1.00 0.19 165 LEU A C 2
ATOM 2814 O O . LEU A 1 50 ? 4.300 -0.306 -1.383 1.00 0.20 165 LEU A O 2
ATOM 2830 N N . GLY A 1 51 ? 6.303 -1.002 -2.135 1.00 0.21 166 GLY A N 2
ATOM 2831 C CA . GLY A 1 51 ? 6.972 0.241 -1.811 1.00 0.24 166 GLY A CA 2
ATOM 2832 C C . GLY A 1 51 ? 6.580 1.366 -2.742 1.00 0.24 166 GLY A C 2
ATOM 2833 O O . GLY A 1 51 ? 6.434 2.512 -2.316 1.00 0.27 166 GLY A O 2
ATOM 2837 N N . ARG A 1 52 ? 6.405 1.040 -4.015 1.00 0.23 167 ARG A N 2
ATOM 2838 C CA . ARG A 1 52 ? 5.974 2.025 -4.998 1.00 0.24 167 ARG A CA 2
ATOM 2839 C C . ARG A 1 52 ? 4.551 2.461 -4.678 1.00 0.20 167 ARG A C 2
ATOM 2840 O O . ARG A 1 52 ? 4.204 3.632 -4.803 1.00 0.20 167 ARG A O 2
ATOM 2861 N N . VAL A 1 53 ? 3.741 1.504 -4.246 1.00 0.19 168 VAL A N 2
ATOM 2862 C CA . VAL A 1 53 ? 2.400 1.793 -3.770 1.00 0.18 168 VAL A CA 2
ATOM 2863 C C . VAL A 1 53 ? 2.451 2.748 -2.572 1.00 0.18 168 VAL A C 2
ATOM 2864 O O . VAL A 1 53 ? 1.735 3.741 -2.547 1.00 0.19 168 VAL A O 2
ATOM 2877 N N . TRP A 1 54 ? 3.314 2.455 -1.599 1.00 0.18 169 TRP A N 2
ATOM 2878 C CA . TRP A 1 54 ? 3.554 3.351 -0.455 1.00 0.20 169 TRP A CA 2
ATOM 2879 C C . TRP A 1 54 ? 3.886 4.768 -0.924 1.00 0.20 169 TRP A C 2
ATOM 2880 O O . TRP A 1 54 ? 3.296 5.739 -0.455 1.00 0.26 169 TRP A O 2
ATOM 2901 N N . GLU A 1 55 ? 4.821 4.872 -1.865 1.00 0.17 170 GLU A N 2
ATOM 2902 C CA . GLU A 1 55 ? 5.275 6.165 -2.366 1.00 0.22 170 GLU A CA 2
ATOM 2903 C C . GLU A 1 55 ? 4.144 6.922 -3.079 1.00 0.21 170 GLU A C 2
ATOM 2904 O O . GLU A 1 55 ? 4.088 8.152 -3.040 1.00 0.27 170 GLU A O 2
ATOM 2916 N N . LEU A 1 56 ? 3.255 6.181 -3.727 1.00 0.20 171 LEU A N 2
ATOM 2917 C CA . LEU A 1 56 ? 2.112 6.774 -4.422 1.00 0.24 171 LEU A CA 2
ATOM 2918 C C . LEU A 1 56 ? 0.953 7.086 -3.471 1.00 0.23 171 LEU A C 2
ATOM 2919 O O . LEU A 1 56 ? 0.438 8.203 -3.453 1.00 0.31 171 LEU A O 2
ATOM 2935 N N . SER A 1 57 ? 0.554 6.089 -2.688 1.00 0.20 172 SER A N 2
ATOM 2936 C CA . SER A 1 57 ? -0.668 6.164 -1.889 1.00 0.24 172 SER A CA 2
ATOM 2937 C C . SER A 1 57 ? -0.565 7.158 -0.738 1.00 0.22 172 SER A C 2
ATOM 2938 O O . SER A 1 57 ? -1.549 7.820 -0.397 1.00 0.28 172 SER A O 2
ATOM 2946 N N . ASP A 1 58 ? 0.609 7.258 -0.128 1.00 0.16 173 ASP A N 2
ATOM 2947 C CA . ASP A 1 58 ? 0.805 8.200 0.962 1.00 0.15 173 ASP A CA 2
ATOM 2948 C C . ASP A 1 58 ? 0.977 9.603 0.388 1.00 0.14 173 ASP A C 2
ATOM 2949 O O . ASP A 1 58 ? 2.084 10.082 0.151 1.00 0.16 173 ASP A O 2
ATOM 2958 N N . ILE A 1 59 ? -0.172 10.224 0.155 1.00 0.15 174 ILE A N 2
ATOM 2959 C CA . ILE A 1 59 ? -0.300 11.507 -0.524 1.00 0.19 174 ILE A CA 2
ATOM 2960 C C . ILE A 1 59 ? 0.569 12.590 0.100 1.00 0.17 174 ILE A C 2
ATOM 2961 O O . ILE A 1 59 ? 1.235 13.354 -0.606 1.00 0.19 174 ILE A O 2
ATOM 2977 N N . ASP A 1 60 ? 0.557 12.667 1.417 1.00 0.19 175 ASP A N 2
ATOM 2978 C CA . ASP A 1 60 ? 1.260 13.737 2.108 1.00 0.24 175 ASP A CA 2
ATOM 2979 C C . ASP A 1 60 ? 2.696 13.336 2.436 1.00 0.22 175 ASP A C 2
ATOM 2980 O O . ASP A 1 60 ? 3.483 14.149 2.920 1.00 0.28 175 ASP A O 2
ATOM 2989 N N . HIS A 1 61 ? 3.024 12.073 2.150 1.00 0.21 176 HIS A N 2
ATOM 2990 C CA . HIS A 1 61 ? 4.387 11.550 2.299 1.00 0.28 176 HIS A CA 2
ATOM 2991 C C . HIS A 1 61 ? 4.901 11.724 3.724 1.00 0.31 176 HIS A C 2
ATOM 2992 O O . HIS A 1 61 ? 6.079 11.997 3.941 1.00 0.35 176 HIS A O 2
ATOM 3007 N N . ASP A 1 62 ? 4.012 11.551 4.688 1.00 0.32 177 ASP A N 2
ATOM 3008 C CA . ASP A 1 62 ? 4.338 11.798 6.087 1.00 0.35 177 ASP A CA 2
ATOM 3009 C C . ASP A 1 62 ? 4.916 10.558 6.755 1.00 0.32 177 ASP A C 2
ATOM 3010 O O . ASP A 1 62 ? 5.348 10.613 7.907 1.00 0.35 177 ASP A O 2
ATOM 3019 N N . GLY A 1 63 ? 4.932 9.448 6.032 1.00 0.29 178 GLY A N 2
ATOM 3020 C CA . GLY A 1 63 ? 5.423 8.208 6.600 1.00 0.29 178 GLY A CA 2
ATOM 3021 C C . GLY A 1 63 ? 4.306 7.395 7.210 1.00 0.22 178 GLY A C 2
ATOM 3022 O O . GLY A 1 63 ? 4.529 6.313 7.756 1.00 0.22 178 GLY A O 2
ATOM 3026 N N . MET A 1 64 ? 3.102 7.930 7.121 1.00 0.19 179 MET A N 2
ATOM 3027 C CA . MET A 1 64 ? 1.917 7.257 7.607 1.00 0.20 179 MET A CA 2
ATOM 3028 C C . MET A 1 64 ? 0.859 7.260 6.524 1.00 0.19 179 MET A C 2
ATOM 3029 O O . MET A 1 64 ? 0.810 8.157 5.685 1.00 0.26 179 MET A O 2
ATOM 3043 N N . LEU A 1 65 ? 0.007 6.269 6.556 1.00 0.13 180 LEU A N 2
ATOM 3044 C CA . LEU A 1 65 ? -1.079 6.182 5.618 1.00 0.11 180 LEU A CA 2
ATOM 3045 C C . LEU A 1 65 ? -2.368 6.451 6.351 1.00 0.10 180 LEU A C 2
ATOM 3046 O O . LEU A 1 65 ? -2.769 5.680 7.227 1.00 0.12 180 LEU A O 2
ATOM 3062 N N . ASP A 1 66 ? -2.992 7.565 6.017 1.00 0.14 181 ASP A N 2
ATOM 3063 C CA . ASP A 1 66 ? -4.260 7.933 6.611 1.00 0.21 181 ASP A CA 2
ATOM 3064 C C . ASP A 1 66 ? -5.334 7.007 6.083 1.00 0.16 181 ASP A C 2
ATOM 3065 O O . ASP A 1 66 ? -5.100 6.307 5.103 1.00 0.14 181 ASP A O 2
ATOM 3074 N N . ARG A 1 67 ? -6.480 6.976 6.720 1.00 0.16 182 ARG A N 2
ATOM 3075 C CA . ARG A 1 67 ? -7.563 6.122 6.281 1.00 0.16 182 ARG A CA 2
ATOM 3076 C C . ARG A 1 67 ? -7.859 6.316 4.780 1.00 0.16 182 ARG A C 2
ATOM 3077 O O . ARG A 1 67 ? -8.181 5.353 4.075 1.00 0.17 182 ARG A O 2
ATOM 3098 N N . ASP A 1 68 ? -7.696 7.545 4.277 1.00 0.15 183 ASP A N 2
ATOM 3099 C CA . ASP A 1 68 ? -7.838 7.815 2.841 1.00 0.17 183 ASP A CA 2
ATOM 3100 C C . ASP A 1 68 ? -6.647 7.256 2.077 1.00 0.16 183 ASP A C 2
ATOM 3101 O O . ASP A 1 68 ? -6.815 6.546 1.090 1.00 0.17 183 ASP A O 2
ATOM 3110 N N . GLU A 1 69 ? -5.444 7.563 2.563 1.00 0.15 184 GLU A N 2
ATOM 3111 C CA . GLU A 1 69 ? -4.209 7.207 1.864 1.00 0.16 184 GLU A CA 2
ATOM 3112 C C . GLU A 1 69 ? -4.093 5.696 1.728 1.00 0.18 184 GLU A C 2
ATOM 3113 O O . GLU A 1 69 ? -3.680 5.171 0.698 1.00 0.22 184 GLU A O 2
ATOM 3125 N N . PHE A 1 70 ? -4.460 5.007 2.788 1.00 0.16 185 PHE A N 2
ATOM 3126 C CA . PHE A 1 70 ? -4.342 3.566 2.839 1.00 0.17 185 PHE A CA 2
ATOM 3127 C C . PHE A 1 70 ? -5.411 2.892 2.006 1.00 0.17 185 PHE A C 2
ATOM 3128 O O . PHE A 1 70 ? -5.172 1.841 1.412 1.00 0.17 185 PHE A O 2
ATOM 3145 N N . ALA A 1 71 ? -6.602 3.480 1.995 1.00 0.17 186 ALA A N 2
ATOM 3146 C CA . ALA A 1 71 ? -7.673 2.981 1.159 1.00 0.17 186 ALA A CA 2
ATOM 3147 C C . ALA A 1 71 ? -7.181 2.969 -0.275 1.00 0.18 186 ALA A C 2
ATOM 3148 O O . ALA A 1 71 ? -7.476 2.063 -1.052 1.00 0.20 186 ALA A O 2
ATOM 3155 N N . VAL A 1 72 ? -6.389 3.984 -0.582 1.00 0.18 187 VAL A N 2
ATOM 3156 C CA . VAL A 1 72 ? -5.692 4.079 -1.851 1.00 0.18 187 VAL A CA 2
ATOM 3157 C C . VAL A 1 72 ? -4.698 2.928 -2.006 1.00 0.18 187 VAL A C 2
ATOM 3158 O O . VAL A 1 72 ? -4.735 2.194 -2.991 1.00 0.18 187 VAL A O 2
ATOM 3171 N N . ALA A 1 73 ? -3.842 2.757 -1.003 1.00 0.17 188 ALA A N 2
ATOM 3172 C CA . ALA A 1 73 ? -2.787 1.745 -1.034 1.00 0.18 188 ALA A CA 2
ATOM 3173 C C . ALA A 1 73 ? -3.352 0.352 -1.273 1.00 0.18 188 ALA A C 2
ATOM 3174 O O . ALA A 1 73 ? -2.971 -0.330 -2.224 1.00 0.20 188 ALA A O 2
ATOM 3181 N N . MET A 1 74 ? -4.285 -0.047 -0.424 1.00 0.19 189 MET A N 2
ATOM 3182 C CA . MET A 1 74 ? -4.846 -1.389 -0.467 1.00 0.23 189 MET A CA 2
ATOM 3183 C C . MET A 1 74 ? -5.638 -1.624 -1.754 1.00 0.19 189 MET A C 2
ATOM 3184 O O . MET A 1 74 ? -5.751 -2.757 -2.225 1.00 0.22 189 MET A O 2
ATOM 3198 N N . PHE A 1 75 ? -6.178 -0.552 -2.325 1.00 0.16 190 PHE A N 2
ATOM 3199 C CA . PHE A 1 75 ? -6.872 -0.638 -3.606 1.00 0.15 190 PHE A CA 2
ATOM 3200 C C . PHE A 1 75 ? -5.886 -1.033 -4.710 1.00 0.16 190 PHE A C 2
ATOM 3201 O O . PHE A 1 75 ? -6.212 -1.821 -5.600 1.00 0.17 190 PHE A O 2
ATOM 3218 N N . LEU A 1 76 ? -4.666 -0.508 -4.620 1.00 0.18 191 LEU A N 2
ATOM 3219 C CA . LEU A 1 76 ? -3.625 -0.822 -5.590 1.00 0.21 191 LEU A CA 2
ATOM 3220 C C . LEU A 1 76 ? -3.095 -2.235 -5.378 1.00 0.23 191 LEU A C 2
ATOM 3221 O O . LEU A 1 76 ? -2.581 -2.858 -6.307 1.00 0.27 191 LEU A O 2
ATOM 3237 N N . VAL A 1 77 ? -3.228 -2.745 -4.161 1.00 0.23 192 VAL A N 2
ATOM 3238 C CA . VAL A 1 77 ? -2.751 -4.086 -3.846 1.00 0.26 192 VAL A CA 2
ATOM 3239 C C . VAL A 1 77 ? -3.609 -5.141 -4.540 1.00 0.28 192 VAL A C 2
ATOM 3240 O O . VAL A 1 77 ? -3.079 -6.053 -5.176 1.00 0.33 192 VAL A O 2
ATOM 3253 N N . TYR A 1 78 ? -4.933 -5.012 -4.448 1.00 0.25 193 TYR A N 2
ATOM 3254 C CA . TYR A 1 78 ? -5.816 -5.916 -5.183 1.00 0.27 193 TYR A CA 2
ATOM 3255 C C . TYR A 1 78 ? -5.644 -5.727 -6.678 1.00 0.28 193 TYR A C 2
ATOM 3256 O O . TYR A 1 78 ? -5.763 -6.675 -7.441 1.00 0.34 193 TYR A O 2
ATOM 3274 N N . CYS A 1 79 ? -5.367 -4.495 -7.087 1.00 0.28 194 CYS A N 2
ATOM 3275 C CA . CYS A 1 79 ? -5.125 -4.190 -8.491 1.00 0.33 194 CYS A CA 2
ATOM 3276 C C . CYS A 1 79 ? -4.015 -5.085 -9.039 1.00 0.35 194 CYS A C 2
ATOM 3277 O O . CYS A 1 79 ? -4.132 -5.641 -10.129 1.00 0.40 194 CYS A O 2
ATOM 3285 N N . ALA A 1 80 ? -2.948 -5.244 -8.267 1.00 0.35 195 ALA A N 2
ATOM 3286 C CA . ALA A 1 80 ? -1.848 -6.106 -8.667 1.00 0.40 195 ALA A CA 2
ATOM 3287 C C . ALA A 1 80 ? -2.224 -7.583 -8.532 1.00 0.43 195 ALA A C 2
ATOM 3288 O O . ALA A 1 80 ? -1.728 -8.425 -9.282 1.00 0.49 195 ALA A O 2
ATOM 3295 N N . LEU A 1 81 ? -3.099 -7.899 -7.579 1.00 0.41 196 LEU A N 2
ATOM 3296 C CA . LEU A 1 81 ? -3.572 -9.272 -7.394 1.00 0.44 196 LEU A CA 2
ATOM 3297 C C . LEU A 1 81 ? -4.438 -9.727 -8.562 1.00 0.46 196 LEU A C 2
ATOM 3298 O O . LEU A 1 81 ? -4.415 -10.893 -8.943 1.00 0.52 196 LEU A O 2
ATOM 3314 N N . GLU A 1 82 ? -5.183 -8.800 -9.135 1.00 0.45 197 GLU A N 2
ATOM 3315 C CA . GLU A 1 82 ? -5.991 -9.097 -10.306 1.00 0.52 197 GLU A CA 2
ATOM 3316 C C . GLU A 1 82 ? -5.155 -8.888 -11.569 1.00 0.56 197 GLU A C 2
ATOM 3317 O O . GLU A 1 82 ? -5.660 -8.965 -12.693 1.00 0.65 197 GLU A O 2
ATOM 3329 N N . LYS A 1 83 ? -3.863 -8.638 -11.348 1.00 0.56 198 LYS A N 2
ATOM 3330 C CA . LYS A 1 83 ? -2.878 -8.443 -12.410 1.00 0.66 198 LYS A CA 2
ATOM 3331 C C . LYS A 1 83 ? -3.268 -7.333 -13.379 1.00 0.64 198 LYS A C 2
ATOM 3332 O O . LYS A 1 83 ? -2.993 -7.397 -14.580 1.00 0.77 198 LYS A O 2
ATOM 3351 N N . GLU A 1 84 ? -3.913 -6.317 -12.831 1.00 0.61 199 GLU A N 2
ATOM 3352 C CA . GLU A 1 84 ? -4.101 -5.054 -13.519 1.00 0.69 199 GLU A CA 2
ATOM 3353 C C . GLU A 1 84 ? -2.867 -4.195 -13.252 1.00 0.67 199 GLU A C 2
ATOM 3354 O O . GLU A 1 84 ? -2.545 -3.921 -12.093 1.00 0.68 199 GLU A O 2
ATOM 3366 N N . PRO A 1 85 ? -2.141 -3.800 -14.312 1.00 0.78 200 PRO A N 2
ATOM 3367 C CA . PRO A 1 85 ? -0.877 -3.064 -14.191 1.00 0.81 200 PRO A CA 2
ATOM 3368 C C . PRO A 1 85 ? -0.972 -1.870 -13.245 1.00 0.76 200 PRO A C 2
ATOM 3369 O O . PRO A 1 85 ? -1.874 -1.037 -13.361 1.00 0.77 200 PRO A O 2
ATOM 3380 N N . VAL A 1 86 ? -0.027 -1.787 -12.319 1.00 0.75 201 VAL A N 2
ATOM 3381 C CA . VAL A 1 86 ? -0.003 -0.701 -11.356 1.00 0.75 201 VAL A CA 2
ATOM 3382 C C . VAL A 1 86 ? 0.960 0.385 -11.824 1.00 0.75 201 VAL A C 2
ATOM 3383 O O . VAL A 1 86 ? 2.091 0.108 -12.230 1.00 0.80 201 VAL A O 2
ATOM 3396 N N . PRO A 1 87 ? 0.504 1.637 -11.787 1.00 0.74 202 PRO A N 2
ATOM 3397 C CA . PRO A 1 87 ? 1.230 2.775 -12.357 1.00 0.75 202 PRO A CA 2
ATOM 3398 C C . PRO A 1 87 ? 2.436 3.201 -11.526 1.00 0.73 202 PRO A C 2
ATOM 3399 O O . PRO A 1 87 ? 2.595 2.808 -10.367 1.00 0.77 202 PRO A O 2
ATOM 3410 N N . MET A 1 88 ? 3.297 3.985 -12.153 1.00 0.72 203 MET A N 2
ATOM 3411 C CA . MET A 1 88 ? 4.413 4.613 -11.468 1.00 0.75 203 MET A CA 2
ATOM 3412 C C . MET A 1 88 ? 4.044 6.046 -11.111 1.00 0.61 203 MET A C 2
ATOM 3413 O O . MET A 1 88 ? 4.705 6.687 -10.298 1.00 0.63 203 MET A O 2
ATOM 3427 N N . SER A 1 89 ? 2.993 6.542 -11.746 1.00 0.54 204 SER A N 2
ATOM 3428 C CA . SER A 1 89 ? 2.487 7.879 -11.480 1.00 0.52 204 SER A CA 2
ATOM 3429 C C . SER A 1 89 ? 1.141 7.801 -10.766 1.00 0.43 204 SER A C 2
ATOM 3430 O O . SER A 1 89 ? 0.487 6.759 -10.776 1.00 0.52 204 SER A O 2
ATOM 3438 N N . LEU A 1 90 ? 0.740 8.904 -10.147 1.00 0.55 205 LEU A N 2
ATOM 3439 C CA . LEU A 1 90 ? -0.488 8.951 -9.365 1.00 0.63 205 LEU A CA 2
ATOM 3440 C C . LEU A 1 90 ? -1.705 9.217 -10.233 1.00 0.56 205 LEU A C 2
ATOM 3441 O O . LEU A 1 90 ? -1.826 10.278 -10.851 1.00 0.56 205 LEU A O 2
ATOM 3457 N N . PRO A 1 91 ? -2.617 8.240 -10.295 1.00 0.55 206 PRO A N 2
ATOM 3458 C CA . PRO A 1 91 ? -3.924 8.403 -10.916 1.00 0.50 206 PRO A CA 2
ATOM 3459 C C . PRO A 1 91 ? -4.835 9.211 -10.003 1.00 0.45 206 PRO A C 2
ATOM 3460 O O . PRO A 1 91 ? -5.194 8.767 -8.913 1.00 0.44 206 PRO A O 2
ATOM 3471 N N . PRO A 1 92 ? -5.207 10.412 -10.437 1.00 0.44 207 PRO A N 2
ATOM 3472 C CA . PRO A 1 92 ? -5.938 11.382 -9.613 1.00 0.39 207 PRO A CA 2
ATOM 3473 C C . PRO A 1 92 ? -7.341 10.915 -9.260 1.00 0.38 207 PRO A C 2
ATOM 3474 O O . PRO A 1 92 ? -7.969 11.440 -8.344 1.00 0.37 207 PRO A O 2
ATOM 3485 N N . ALA A 1 93 ? -7.831 9.927 -9.991 1.00 0.40 208 ALA A N 2
ATOM 3486 C CA . ALA A 1 93 ? -9.085 9.285 -9.641 1.00 0.40 208 ALA A CA 2
ATOM 3487 C C . ALA A 1 93 ? -8.967 8.566 -8.305 1.00 0.37 208 ALA A C 2
ATOM 3488 O O . ALA A 1 93 ? -9.959 8.300 -7.655 1.00 0.38 208 ALA A O 2
ATOM 3495 N N . LEU A 1 94 ? -7.748 8.258 -7.890 1.00 0.36 209 LEU A N 2
ATOM 3496 C CA . LEU A 1 94 ? -7.553 7.564 -6.618 1.00 0.36 209 LEU A CA 2
ATOM 3497 C C . LEU A 1 94 ? -6.829 8.435 -5.610 1.00 0.36 209 LEU A C 2
ATOM 3498 O O . LEU A 1 94 ? -6.502 7.975 -4.520 1.00 0.40 209 LEU A O 2
ATOM 3514 N N . VAL A 1 95 ? -6.577 9.685 -5.954 1.00 0.35 210 VAL A N 2
ATOM 3515 C CA . VAL A 1 95 ? -6.026 10.602 -4.980 1.00 0.39 210 VAL A CA 2
ATOM 3516 C C . VAL A 1 95 ? -7.184 11.250 -4.222 1.00 0.39 210 VAL A C 2
ATOM 3517 O O . VAL A 1 95 ? -7.984 11.990 -4.792 1.00 0.44 210 VAL A O 2
ATOM 3530 N N . PRO A 1 96 ? -7.318 10.905 -2.935 1.00 0.40 211 PRO A N 2
ATOM 3531 C CA . PRO A 1 96 ? -8.453 11.302 -2.101 1.00 0.46 211 PRO A CA 2
ATOM 3532 C C . PRO A 1 96 ? -8.810 12.774 -2.229 1.00 0.51 211 PRO A C 2
ATOM 3533 O O . PRO A 1 96 ? -8.025 13.649 -1.867 1.00 0.53 211 PRO A O 2
ATOM 3544 N N . PRO A 1 97 ? -10.001 13.049 -2.781 1.00 0.55 212 PRO A N 2
ATOM 3545 C CA . PRO A 1 97 ? -10.567 14.399 -2.869 1.00 0.63 212 PRO A CA 2
ATOM 3546 C C . PRO A 1 97 ? -10.490 15.177 -1.552 1.00 0.72 212 PRO A C 2
ATOM 3547 O O . PRO A 1 97 ? -10.478 16.407 -1.552 1.00 0.76 212 PRO A O 2
ATOM 3558 N N . SER A 1 98 ? -10.437 14.458 -0.437 1.00 0.77 213 SER A N 2
ATOM 3559 C CA . SER A 1 98 ? -10.325 15.082 0.871 1.00 0.88 213 SER A CA 2
ATOM 3560 C C . SER A 1 98 ? -8.934 15.679 1.067 1.00 0.86 213 SER A C 2
ATOM 3561 O O . SER A 1 98 ? -8.755 16.657 1.790 1.00 0.93 213 SER A O 2
ATOM 3569 N N . LYS A 1 99 ? -7.961 15.080 0.400 1.00 0.81 214 LYS A N 2
ATOM 3570 C CA . LYS A 1 99 ? -6.563 15.463 0.541 1.00 0.86 214 LYS A CA 2
ATOM 3571 C C . LYS A 1 99 ? -6.094 16.326 -0.628 1.00 0.86 214 LYS A C 2
ATOM 3572 O O . LYS A 1 99 ? -4.899 16.377 -0.922 1.00 0.92 214 LYS A O 2
ATOM 3591 N N . ARG A 1 100 ? -7.026 16.988 -1.301 1.00 0.83 215 ARG A N 2
ATOM 3592 C CA . ARG A 1 100 ? -6.683 17.832 -2.441 1.00 0.89 215 ARG A CA 2
ATOM 3593 C C . ARG A 1 100 ? -6.041 19.135 -1.982 1.00 1.18 215 ARG A C 2
ATOM 3594 O O . ARG A 1 100 ? -4.796 19.228 -2.002 1.00 1.81 215 ARG A O 2
ATOM 3616 N N . PRO B 2 6 ? 21.545 0.438 -16.054 1.00 10.51 301 PRO B N 2
ATOM 3617 C CA . PRO B 2 6 ? 22.058 -0.877 -15.701 1.00 10.69 301 PRO B CA 2
ATOM 3618 C C . PRO B 2 6 ? 22.112 -1.089 -14.191 1.00 10.34 301 PRO B C 2
ATOM 3619 O O . PRO B 2 6 ? 22.285 -0.136 -13.431 1.00 10.48 301 PRO B O 2
ATOM 3630 N N . SER B 2 7 ? 21.945 -2.339 -13.768 1.00 10.09 302 SER B N 2
ATOM 3631 C CA . SER B 2 7 ? 22.008 -2.701 -12.355 1.00 9.95 302 SER B CA 2
ATOM 3632 C C . SER B 2 7 ? 20.955 -1.945 -11.548 1.00 9.06 302 SER B C 2
ATOM 3633 O O . SER B 2 7 ? 21.270 -1.245 -10.586 1.00 8.88 302 SER B O 2
ATOM 3641 N N . VAL B 2 8 ? 19.698 -2.105 -11.940 1.00 8.72 303 VAL B N 2
ATOM 3642 C CA . VAL B 2 8 ? 18.600 -1.403 -11.292 1.00 8.04 303 VAL B CA 2
ATOM 3643 C C . VAL B 2 8 ? 17.618 -2.386 -10.687 1.00 7.71 303 VAL B C 2
ATOM 3644 O O . VAL B 2 8 ? 16.449 -2.069 -10.470 1.00 7.48 303 VAL B O 2
ATOM 3657 N N . THR B 2 9 ? 18.110 -3.584 -10.406 1.00 7.99 304 THR B N 2
ATOM 3658 C CA . THR B 2 9 ? 17.334 -4.594 -9.692 1.00 8.05 304 THR B CA 2
ATOM 3659 C C . THR B 2 9 ? 17.267 -4.246 -8.195 1.00 7.08 304 THR B C 2
ATOM 3660 O O . THR B 2 9 ? 17.377 -5.111 -7.321 1.00 6.93 304 THR B O 2
ATOM 3671 N N . GLU B 2 10 ? 17.066 -2.966 -7.923 1.00 6.63 305 GLU B N 2
ATOM 3672 C CA . GLU B 2 10 ? 17.110 -2.429 -6.575 1.00 5.82 305 GLU B CA 2
ATOM 3673 C C . GLU B 2 10 ? 16.519 -1.022 -6.566 1.00 5.22 305 GLU B C 2
ATOM 3674 O O . GLU B 2 10 ? 17.055 -0.112 -7.203 1.00 5.54 305 GLU B O 2
ATOM 3686 N N . ALA B 2 11 ? 15.422 -0.846 -5.846 1.00 4.67 306 ALA B N 2
ATOM 3687 C CA . ALA B 2 11 ? 14.708 0.422 -5.836 1.00 4.48 306 ALA B CA 2
ATOM 3688 C C . ALA B 2 11 ? 14.818 1.082 -4.472 1.00 3.35 306 ALA B C 2
ATOM 3689 O O . ALA B 2 11 ? 14.065 1.997 -4.146 1.00 3.48 306 ALA B O 2
ATOM 3696 N N . SER B 2 12 ? 15.798 0.613 -3.705 1.00 2.65 307 SER B N 2
ATOM 3697 C CA . SER B 2 12 ? 16.090 1.112 -2.359 1.00 1.61 307 SER B CA 2
ATOM 3698 C C . SER B 2 12 ? 16.023 2.645 -2.208 1.00 1.03 307 SER B C 2
ATOM 3699 O O . SER B 2 12 ? 15.569 3.123 -1.169 1.00 1.19 307 SER B O 2
ATOM 3707 N N . PRO B 2 13 ? 16.509 3.444 -3.190 1.00 0.92 308 PRO B N 2
ATOM 3708 C CA . PRO B 2 13 ? 16.374 4.916 -3.160 1.00 0.88 308 PRO B CA 2
ATOM 3709 C C . PRO B 2 13 ? 14.918 5.419 -3.181 1.00 0.77 308 PRO B C 2
ATOM 3710 O O . PRO B 2 13 ? 14.532 6.199 -4.050 1.00 0.96 308 PRO B O 2
ATOM 3721 N N . TRP B 2 14 ? 14.124 4.976 -2.219 1.00 0.60 309 TRP B N 2
ATOM 3722 C CA . TRP B 2 14 ? 12.788 5.508 -2.005 1.00 0.57 309 TRP B CA 2
ATOM 3723 C C . TRP B 2 14 ? 12.839 6.723 -1.104 1.00 0.68 309 TRP B C 2
ATOM 3724 O O . TRP B 2 14 ? 13.909 7.239 -0.787 1.00 0.85 309 TRP B O 2
ATOM 3745 N N . ARG B 2 15 ? 11.669 7.170 -0.693 1.00 0.63 310 ARG B N 2
ATOM 3746 C CA . ARG B 2 15 ? 11.516 8.463 -0.045 1.00 0.75 310 ARG B CA 2
ATOM 3747 C C . ARG B 2 15 ? 11.851 8.396 1.442 1.00 0.72 310 ARG B C 2
ATOM 3748 O O . ARG B 2 15 ? 11.376 9.226 2.216 1.00 0.81 310 ARG B O 2
ATOM 3769 N N . ALA B 2 16 ? 12.664 7.405 1.827 1.00 0.69 311 ALA B N 2
ATOM 3770 C CA . ALA B 2 16 ? 13.069 7.182 3.224 1.00 0.75 311 ALA B CA 2
ATOM 3771 C C . ALA B 2 16 ? 11.910 6.683 4.087 1.00 0.84 311 ALA B C 2
ATOM 3772 O O . ALA B 2 16 ? 12.073 5.762 4.884 1.00 1.41 311 ALA B O 2
ATOM 3779 N N . THR B 2 17 ? 10.744 7.287 3.910 1.00 0.50 312 THR B N 2
ATOM 3780 C CA . THR B 2 17 ? 9.546 6.921 4.646 1.00 0.56 312 THR B CA 2
ATOM 3781 C C . THR B 2 17 ? 8.989 5.576 4.197 1.00 0.44 312 THR B C 2
ATOM 3782 O O . THR B 2 17 ? 8.071 5.038 4.814 1.00 0.58 312 THR B O 2
ATOM 3793 N N . ASN B 2 18 ? 9.551 5.029 3.128 1.00 0.34 313 ASN B N 2
ATOM 3794 C CA . ASN B 2 18 ? 9.092 3.755 2.600 1.00 0.27 313 ASN B CA 2
ATOM 3795 C C . ASN B 2 18 ? 9.670 2.595 3.405 1.00 0.28 313 ASN B C 2
ATOM 3796 O O . ASN B 2 18 ? 10.881 2.417 3.477 1.00 0.46 313 ASN B O 2
ATOM 3807 N N . PRO B 2 19 ? 8.807 1.779 4.007 1.00 0.22 314 PRO B N 2
ATOM 3808 C CA . PRO B 2 19 ? 9.218 0.628 4.801 1.00 0.23 314 PRO B CA 2
ATOM 3809 C C . PRO B 2 19 ? 9.385 -0.625 3.931 1.00 0.25 314 PRO B C 2
ATOM 3810 O O . PRO B 2 19 ? 9.273 -1.751 4.409 1.00 0.41 314 PRO B O 2
ATOM 3821 N N . PHE B 2 20 ? 9.656 -0.403 2.639 1.00 0.21 315 PHE B N 2
ATOM 3822 C CA . PHE B 2 20 ? 9.897 -1.487 1.682 1.00 0.22 315 PHE B CA 2
ATOM 3823 C C . PHE B 2 20 ? 11.201 -1.259 0.929 1.00 0.26 315 PHE B C 2
ATOM 3824 O O . PHE B 2 20 ? 11.727 -2.176 0.305 1.00 0.30 315 PHE B O 2
ATOM 3841 N N . LEU B 2 21 ? 11.712 -0.027 0.981 1.00 0.30 316 LEU B N 2
ATOM 3842 C CA . LEU B 2 21 ? 12.951 0.323 0.287 1.00 0.39 316 LEU B CA 2
ATOM 3843 C C . LEU B 2 21 ? 14.097 -0.506 0.840 1.00 0.46 316 LEU B C 2
ATOM 3844 O O . LEU B 2 21 ? 15.142 -0.678 0.208 1.00 0.59 316 LEU B O 2
ATOM 3860 N N . ASN B 2 22 ? 13.865 -1.021 2.035 1.00 0.44 317 ASN B N 2
ATOM 3861 C CA . ASN B 2 22 ? 14.811 -1.864 2.734 1.00 0.53 317 ASN B CA 2
ATOM 3862 C C . ASN B 2 22 ? 14.753 -3.274 2.156 1.00 0.66 317 ASN B C 2
ATOM 3863 O O . ASN B 2 22 ? 14.554 -4.250 2.875 1.00 1.00 317 ASN B O 2
ATOM 3874 N N . GLU B 2 23 ? 14.926 -3.367 0.845 1.00 0.68 318 GLU B N 2
ATOM 3875 C CA . GLU B 2 23 ? 14.788 -4.630 0.131 1.00 0.93 318 GLU B CA 2
ATOM 3876 C C . GLU B 2 23 ? 16.158 -5.259 -0.127 1.00 1.45 318 GLU B C 2
ATOM 3877 O O . GLU B 2 23 ? 16.294 -6.181 -0.932 1.00 1.98 318 GLU B O 2
ATOM 3889 N N . THR B 2 24 ? 17.162 -4.781 0.586 1.00 2.01 319 THR B N 2
ATOM 3890 C CA . THR B 2 24 ? 18.533 -5.200 0.361 1.00 2.63 319 THR B CA 2
ATOM 3891 C C . THR B 2 24 ? 19.012 -5.897 1.614 1.00 2.26 319 THR B C 2
ATOM 3892 O O . THR B 2 24 ? 20.202 -5.992 1.912 1.00 2.84 319 THR B O 2
ATOM 3903 N N . LEU B 2 25 ? 18.029 -6.363 2.349 1.00 1.56 320 LEU B N 2
ATOM 3904 C CA . LEU B 2 25 ? 18.228 -6.988 3.624 1.00 1.30 320 LEU B CA 2
ATOM 3905 C C . LEU B 2 25 ? 17.154 -8.035 3.808 1.00 1.47 320 LEU B C 2
ATOM 3906 O O . LEU B 2 25 ? 16.162 -8.047 3.077 1.00 2.04 320 LEU B O 2
ATOM 3922 N N . GLN B 2 26 ? 17.350 -8.905 4.767 1.00 1.63 321 GLN B N 2
ATOM 3923 C CA . GLN B 2 26 ? 16.406 -9.982 5.007 1.00 2.21 321 GLN B CA 2
ATOM 3924 C C . GLN B 2 26 ? 15.334 -9.555 6.002 1.00 1.89 321 GLN B C 2
ATOM 3925 O O . GLN B 2 26 ? 15.489 -9.690 7.216 1.00 2.15 321 GLN B O 2
ATOM 3939 N N . ASP B 2 27 ? 14.256 -9.008 5.473 1.00 1.56 322 ASP B N 2
ATOM 3940 C CA . ASP B 2 27 ? 13.112 -8.625 6.279 1.00 1.47 322 ASP B CA 2
ATOM 3941 C C . ASP B 2 27 ? 11.875 -8.581 5.412 1.00 1.41 322 ASP B C 2
ATOM 3942 O O . ASP B 2 27 ? 11.889 -7.991 4.332 1.00 2.00 322 ASP B O 2
ATOM 3951 N N . VAL B 2 28 ? 10.813 -9.206 5.875 1.00 1.48 323 VAL B N 2
ATOM 3952 C CA . VAL B 2 28 ? 9.566 -9.202 5.141 1.00 1.56 323 VAL B CA 2
ATOM 3953 C C . VAL B 2 28 ? 8.376 -9.094 6.093 1.00 1.56 323 VAL B C 2
ATOM 3954 O O . VAL B 2 28 ? 7.489 -8.271 5.876 1.00 2.34 323 VAL B O 2
ATOM 3967 N N . GLN B 2 29 ? 8.392 -9.882 7.170 1.00 1.02 324 GLN B N 2
ATOM 3968 C CA . GLN B 2 29 ? 7.317 -9.877 8.164 1.00 0.96 324 GLN B CA 2
ATOM 3969 C C . GLN B 2 29 ? 5.941 -9.995 7.507 1.00 0.75 324 GLN B C 2
ATOM 3970 O O . GLN B 2 29 ? 5.186 -9.027 7.455 1.00 0.79 324 GLN B O 2
ATOM 3984 N N . PRO B 2 30 ? 5.602 -11.179 6.985 1.00 0.72 325 PRO B N 2
ATOM 3985 C CA . PRO B 2 30 ? 4.293 -11.426 6.376 1.00 0.63 325 PRO B CA 2
ATOM 3986 C C . PRO B 2 30 ? 3.214 -11.641 7.436 1.00 0.59 325 PRO B C 2
ATOM 3987 O O . PRO B 2 30 ? 3.149 -12.694 8.076 1.00 0.97 325 PRO B O 2
ATOM 3998 N N . SER B 2 31 ? 2.375 -10.643 7.639 1.00 0.59 326 SER B N 2
ATOM 3999 C CA . SER B 2 31 ? 1.349 -10.733 8.661 1.00 0.57 326 SER B CA 2
ATOM 4000 C C . SER B 2 31 ? 0.135 -11.519 8.178 1.00 0.52 326 SER B C 2
ATOM 4001 O O . SER B 2 31 ? -0.394 -11.267 7.093 1.00 0.59 326 SER B O 2
ATOM 4009 N N . PRO B 2 32 ? -0.309 -12.504 8.983 1.00 0.59 327 PRO B N 2
ATOM 4010 C CA . PRO B 2 32 ? -1.515 -13.297 8.709 1.00 0.67 327 PRO B CA 2
ATOM 4011 C C . PRO B 2 32 ? -2.797 -12.482 8.894 1.00 0.62 327 PRO B C 2
ATOM 4012 O O . PRO B 2 32 ? -3.798 -12.977 9.407 1.00 0.83 327 PRO B O 2
ATOM 4023 N N . ILE B 2 33 ? -2.741 -11.229 8.470 1.00 0.44 328 ILE B N 2
ATOM 4024 C CA . ILE B 2 33 ? -3.888 -10.335 8.483 1.00 0.43 328 ILE B CA 2
ATOM 4025 C C . ILE B 2 33 ? -4.468 -10.289 7.083 1.00 0.46 328 ILE B C 2
ATOM 4026 O O . ILE B 2 33 ? -5.373 -9.519 6.781 1.00 0.69 328 ILE B O 2
ATOM 4042 N N . ASN B 2 34 ? -3.950 -11.176 6.247 1.00 0.45 329 ASN B N 2
ATOM 4043 C CA . ASN B 2 34 ? -4.078 -11.045 4.810 1.00 0.43 329 ASN B CA 2
ATOM 4044 C C . ASN B 2 34 ? -5.488 -11.268 4.271 1.00 0.35 329 ASN B C 2
ATOM 4045 O O . ASN B 2 34 ? -6.039 -12.366 4.340 1.00 0.38 329 ASN B O 2
ATOM 4056 N N . PRO B 2 35 ? -6.090 -10.185 3.741 1.00 0.38 330 PRO B N 2
ATOM 4057 C CA . PRO B 2 35 ? -7.328 -10.238 2.946 1.00 0.39 330 PRO B CA 2
ATOM 4058 C C . PRO B 2 35 ? -7.146 -11.057 1.665 1.00 0.43 330 PRO B C 2
ATOM 4059 O O . PRO B 2 35 ? -8.088 -11.644 1.137 1.00 0.57 330 PRO B O 2
ATOM 4070 N N . PHE B 2 36 ? -5.903 -11.110 1.196 1.00 0.40 331 PHE B N 2
ATOM 4071 C CA . PHE B 2 36 ? -5.542 -11.813 -0.037 1.00 0.43 331 PHE B CA 2
ATOM 4072 C C . PHE B 2 36 ? -5.347 -13.291 0.247 1.00 0.52 331 PHE B C 2
ATOM 4073 O O . PHE B 2 36 ? -4.660 -13.995 -0.486 1.00 0.60 331 PHE B O 2
ATOM 4090 N N . SER B 2 37 ? -5.957 -13.738 1.328 1.00 0.56 332 SER B N 2
ATOM 4091 C CA . SER B 2 37 ? -5.880 -15.129 1.759 1.00 0.68 332 SER B CA 2
ATOM 4092 C C . SER B 2 37 ? -6.288 -16.088 0.632 1.00 0.76 332 SER B C 2
ATOM 4093 O O . SER B 2 37 ? -5.587 -17.061 0.349 1.00 0.83 332 SER B O 2
ATOM 4101 N N . ALA B 2 38 ? -7.409 -15.798 -0.029 1.00 0.81 333 ALA B N 2
ATOM 4102 C CA . ALA B 2 38 ? -7.877 -16.624 -1.145 1.00 0.92 333 ALA B CA 2
ATOM 4103 C C . ALA B 2 38 ? -6.900 -16.555 -2.317 1.00 0.95 333 ALA B C 2
ATOM 4104 O O . ALA B 2 38 ? -6.809 -17.481 -3.127 1.00 1.04 333 ALA B O 2
ATOM 4111 N N . PHE B 2 39 ? -6.170 -15.452 -2.393 1.00 0.94 334 PHE B N 2
ATOM 4112 C CA . PHE B 2 39 ? -5.159 -15.254 -3.421 1.00 1.07 334 PHE B CA 2
ATOM 4113 C C . PHE B 2 39 ? -3.937 -16.130 -3.164 1.00 1.19 334 PHE B C 2
ATOM 4114 O O . PHE B 2 39 ? -3.207 -16.479 -4.090 1.00 1.47 334 PHE B O 2
ATOM 4131 N N . PHE B 2 40 ? -3.717 -16.485 -1.902 1.00 1.09 335 PHE B N 2
ATOM 4132 C CA . PHE B 2 40 ? -2.642 -17.404 -1.532 1.00 1.31 335 PHE B CA 2
ATOM 4133 C C . PHE B 2 40 ? -3.078 -18.838 -1.771 1.00 1.40 335 PHE B C 2
ATOM 4134 O O . PHE B 2 40 ? -2.274 -19.702 -2.123 1.00 1.65 335 PHE B O 2
ATOM 4151 N N . GLU B 2 41 ? -4.361 -19.079 -1.567 1.00 1.28 336 GLU B N 2
ATOM 4152 C CA . GLU B 2 41 ? -4.935 -20.405 -1.731 1.00 1.40 336 GLU B CA 2
ATOM 4153 C C . GLU B 2 41 ? -4.934 -20.810 -3.200 1.00 1.57 336 GLU B C 2
ATOM 4154 O O . GLU B 2 41 ? -4.847 -21.994 -3.536 1.00 1.91 336 GLU B O 2
ATOM 4166 N N . GLU B 2 42 ? -5.010 -19.819 -4.074 1.00 1.55 337 GLU B N 2
ATOM 4167 C CA . GLU B 2 42 ? -5.044 -20.073 -5.501 1.00 1.94 337 GLU B CA 2
ATOM 4168 C C . GLU B 2 42 ? -3.678 -19.827 -6.141 1.00 1.95 337 GLU B C 2
ATOM 4169 O O . GLU B 2 42 ? -3.151 -20.696 -6.835 1.00 2.59 337 GLU B O 2
ATOM 4181 N N . GLN B 2 43 ? -3.122 -18.634 -5.895 1.00 1.70 338 GLN B N 2
ATOM 4182 C CA . GLN B 2 43 ? -1.808 -18.218 -6.418 1.00 1.87 338 GLN B CA 2
ATOM 4183 C C . GLN B 2 43 ? -1.826 -17.983 -7.928 1.00 2.26 338 GLN B C 2
ATOM 4184 O O . GLN B 2 43 ? -1.189 -17.048 -8.423 1.00 2.70 338 GLN B O 2
ATOM 4198 N N . GLU B 2 44 ? -2.548 -18.831 -8.650 1.00 2.59 339 GLU B N 2
ATOM 4199 C CA . GLU B 2 44 ? -2.737 -18.674 -10.086 1.00 3.37 339 GLU B CA 2
ATOM 4200 C C . GLU B 2 44 ? -3.378 -17.325 -10.391 1.00 3.99 339 GLU B C 2
ATOM 4201 O O . GLU B 2 44 ? -3.207 -16.767 -11.474 1.00 4.50 339 GLU B O 2
ATOM 4213 N N . ARG B 2 45 ? -4.119 -16.815 -9.422 1.00 4.39 340 ARG B N 2
ATOM 4214 C CA . ARG B 2 45 ? -4.707 -15.499 -9.523 1.00 5.32 340 ARG B CA 2
ATOM 4215 C C . ARG B 2 45 ? -3.898 -14.528 -8.672 1.00 6.28 340 ARG B C 2
ATOM 4216 O O . ARG B 2 45 ? -4.021 -14.577 -7.429 1.00 6.82 340 ARG B O 2
ATOM 4239 N N . PRO A 1 6 ? -14.681 10.595 -8.599 1.00 0.66 121 PRO A N 3
ATOM 4240 C CA . PRO A 1 6 ? -14.985 9.179 -8.368 1.00 0.65 121 PRO A CA 3
ATOM 4241 C C . PRO A 1 6 ? -13.835 8.481 -7.667 1.00 0.54 121 PRO A C 3
ATOM 4242 O O . PRO A 1 6 ? -13.114 7.680 -8.268 1.00 0.51 121 PRO A O 3
ATOM 4253 N N . TRP A 1 7 ? -13.667 8.792 -6.401 1.00 0.50 122 TRP A N 3
ATOM 4254 C CA . TRP A 1 7 ? -12.532 8.312 -5.652 1.00 0.43 122 TRP A CA 3
ATOM 4255 C C . TRP A 1 7 ? -12.465 6.801 -5.675 1.00 0.44 122 TRP A C 3
ATOM 4256 O O . TRP A 1 7 ? -13.433 6.126 -5.321 1.00 0.49 122 TRP A O 3
ATOM 4277 N N . ALA A 1 8 ? -11.317 6.299 -6.115 1.00 0.44 123 ALA A N 3
ATOM 4278 C CA . ALA A 1 8 ? -11.136 4.891 -6.413 1.00 0.50 123 ALA A CA 3
ATOM 4279 C C . ALA A 1 8 ? -11.711 3.990 -5.353 1.00 0.61 123 ALA A C 3
ATOM 4280 O O . ALA A 1 8 ? -12.425 3.034 -5.649 1.00 1.38 123 ALA A O 3
ATOM 4287 N N . VAL A 1 9 ? -11.367 4.292 -4.120 1.00 0.37 124 VAL A N 3
ATOM 4288 C CA . VAL A 1 9 ? -11.811 3.499 -3.004 1.00 0.35 124 VAL A CA 3
ATOM 4289 C C . VAL A 1 9 ? -13.235 3.844 -2.673 1.00 0.39 124 VAL A C 3
ATOM 4290 O O . VAL A 1 9 ? -13.496 4.668 -1.794 1.00 0.71 124 VAL A O 3
ATOM 4303 N N . LYS A 1 10 ? -14.147 3.237 -3.401 1.00 0.25 125 LYS A N 3
ATOM 4304 C CA . LYS A 1 10 ? -15.544 3.375 -3.123 1.00 0.22 125 LYS A CA 3
ATOM 4305 C C . LYS A 1 10 ? -15.784 3.084 -1.658 1.00 0.21 125 LYS A C 3
ATOM 4306 O O . LYS A 1 10 ? -15.187 2.186 -1.089 1.00 0.27 125 LYS A O 3
ATOM 4325 N N . PRO A 1 11 ? -16.605 3.926 -1.038 1.00 0.24 126 PRO A N 3
ATOM 4326 C CA . PRO A 1 11 ? -17.049 3.829 0.352 1.00 0.25 126 PRO A CA 3
ATOM 4327 C C . PRO A 1 11 ? -17.201 2.397 0.878 1.00 0.24 126 PRO A C 3
ATOM 4328 O O . PRO A 1 11 ? -16.916 2.148 2.046 1.00 0.26 126 PRO A O 3
ATOM 4339 N N . GLU A 1 12 ? -17.635 1.462 0.031 1.00 0.26 127 GLU A N 3
ATOM 4340 C CA . GLU A 1 12 ? -17.735 0.058 0.431 1.00 0.27 127 GLU A CA 3
ATOM 4341 C C . GLU A 1 12 ? -16.350 -0.549 0.666 1.00 0.22 127 GLU A C 3
ATOM 4342 O O . GLU A 1 12 ? -16.149 -1.321 1.605 1.00 0.20 127 GLU A O 3
ATOM 4354 N N . ASP A 1 13 ? -15.386 -0.157 -0.156 1.00 0.21 128 ASP A N 3
ATOM 4355 C CA . ASP A 1 13 ? -14.047 -0.720 -0.090 1.00 0.17 128 ASP A CA 3
ATOM 4356 C C . ASP A 1 13 ? -13.278 0.050 0.945 1.00 0.16 128 ASP A C 3
ATOM 4357 O O . ASP A 1 13 ? -12.475 -0.505 1.684 1.00 0.17 128 ASP A O 3
ATOM 4366 N N . LYS A 1 14 ? -13.554 1.340 0.996 1.00 0.19 129 LYS A N 3
ATOM 4367 C CA . LYS A 1 14 ? -13.015 2.202 2.022 1.00 0.22 129 LYS A CA 3
ATOM 4368 C C . LYS A 1 14 ? -13.394 1.693 3.402 1.00 0.22 129 LYS A C 3
ATOM 4369 O O . LYS A 1 14 ? -12.539 1.556 4.257 1.00 0.24 129 LYS A O 3
ATOM 4388 N N . ALA A 1 15 ? -14.671 1.420 3.615 1.00 0.22 130 ALA A N 3
ATOM 4389 C CA . ALA A 1 15 ? -15.120 0.960 4.918 1.00 0.28 130 ALA A CA 3
ATOM 4390 C C . ALA A 1 15 ? -14.512 -0.405 5.232 1.00 0.22 130 ALA A C 3
ATOM 4391 O O . ALA A 1 15 ? -14.148 -0.701 6.370 1.00 0.23 130 ALA A O 3
ATOM 4398 N N . LYS A 1 16 ? -14.388 -1.215 4.195 1.00 0.19 131 LYS A N 3
ATOM 4399 C CA . LYS A 1 16 ? -13.727 -2.509 4.286 1.00 0.19 131 LYS A CA 3
ATOM 4400 C C . LYS A 1 16 ? -12.258 -2.329 4.677 1.00 0.14 131 LYS A C 3
ATOM 4401 O O . LYS A 1 16 ? -11.703 -3.095 5.468 1.00 0.16 131 LYS A O 3
ATOM 4420 N N . TYR A 1 17 ? -11.638 -1.298 4.125 1.00 0.12 132 TYR A N 3
ATOM 4421 C CA . TYR A 1 17 ? -10.251 -0.984 4.432 1.00 0.13 132 TYR A CA 3
ATOM 4422 C C . TYR A 1 17 ? -10.127 -0.364 5.809 1.00 0.14 132 TYR A C 3
ATOM 4423 O O . TYR A 1 17 ? -9.128 -0.544 6.487 1.00 0.16 132 TYR A O 3
ATOM 4441 N N . ASP A 1 18 ? -11.149 0.373 6.199 1.00 0.15 133 ASP A N 3
ATOM 4442 C CA . ASP A 1 18 ? -11.259 0.912 7.544 1.00 0.19 133 ASP A CA 3
ATOM 4443 C C . ASP A 1 18 ? -11.258 -0.235 8.547 1.00 0.15 133 ASP A C 3
ATOM 4444 O O . ASP A 1 18 ? -10.782 -0.101 9.671 1.00 0.15 133 ASP A O 3
ATOM 4453 N N . ALA A 1 19 ? -11.766 -1.380 8.105 1.00 0.15 134 ALA A N 3
ATOM 4454 C CA . ALA A 1 19 ? -11.877 -2.555 8.951 1.00 0.17 134 ALA A CA 3
ATOM 4455 C C . ALA A 1 19 ? -10.511 -3.170 9.183 1.00 0.16 134 ALA A C 3
ATOM 4456 O O . ALA A 1 19 ? -10.127 -3.433 10.325 1.00 0.18 134 ALA A O 3
ATOM 4463 N N . ILE A 1 20 ? -9.758 -3.381 8.104 1.00 0.16 135 ILE A N 3
ATOM 4464 C CA . ILE A 1 20 ? -8.409 -3.898 8.256 1.00 0.17 135 ILE A CA 3
ATOM 4465 C C . ILE A 1 20 ? -7.538 -2.856 8.959 1.00 0.16 135 ILE A C 3
ATOM 4466 O O . ILE A 1 20 ? -6.695 -3.192 9.783 1.00 0.19 135 ILE A O 3
ATOM 4482 N N . PHE A 1 21 ? -7.783 -1.591 8.628 1.00 0.13 136 PHE A N 3
ATOM 4483 C CA . PHE A 1 21 ? -7.093 -0.454 9.234 1.00 0.13 136 PHE A CA 3
ATOM 4484 C C . PHE A 1 21 ? -7.240 -0.465 10.755 1.00 0.16 136 PHE A C 3
ATOM 4485 O O . PHE A 1 21 ? -6.258 -0.559 11.489 1.00 0.16 136 PHE A O 3
ATOM 4502 N N . ASP A 1 22 ? -8.486 -0.391 11.205 1.00 0.20 137 ASP A N 3
ATOM 4503 C CA . ASP A 1 22 ? -8.806 -0.274 12.626 1.00 0.27 137 ASP A CA 3
ATOM 4504 C C . ASP A 1 22 ? -8.361 -1.498 13.415 1.00 0.26 137 ASP A C 3
ATOM 4505 O O . ASP A 1 22 ? -8.051 -1.405 14.605 1.00 0.29 137 ASP A O 3
ATOM 4514 N N . SER A 1 23 ? -8.303 -2.638 12.747 1.00 0.27 138 SER A N 3
ATOM 4515 C CA . SER A 1 23 ? -7.959 -3.887 13.403 1.00 0.33 138 SER A CA 3
ATOM 4516 C C . SER A 1 23 ? -6.487 -3.897 13.815 1.00 0.32 138 SER A C 3
ATOM 4517 O O . SER A 1 23 ? -6.069 -4.702 14.649 1.00 0.43 138 SER A O 3
ATOM 4525 N N . LEU A 1 24 ? -5.706 -2.981 13.254 1.00 0.23 139 LEU A N 3
ATOM 4526 C CA . LEU A 1 24 ? -4.275 -2.939 13.516 1.00 0.24 139 LEU A CA 3
ATOM 4527 C C . LEU A 1 24 ? -3.954 -2.019 14.691 1.00 0.24 139 LEU A C 3
ATOM 4528 O O . LEU A 1 24 ? -2.792 -1.884 15.081 1.00 0.27 139 LEU A O 3
ATOM 4544 N N . SER A 1 25 ? -4.996 -1.402 15.251 1.00 0.22 140 SER A N 3
ATOM 4545 C CA . SER A 1 25 ? -4.842 -0.382 16.291 1.00 0.23 140 SER A CA 3
ATOM 4546 C C . SER A 1 25 ? -3.986 0.776 15.773 1.00 0.21 140 SER A C 3
ATOM 4547 O O . SER A 1 25 ? -2.826 0.931 16.158 1.00 0.27 140 SER A O 3
ATOM 4555 N N . PRO A 1 26 ? -4.554 1.599 14.875 1.00 0.16 141 PRO A N 3
ATOM 4556 C CA . PRO A 1 26 ? -3.818 2.660 14.184 1.00 0.14 141 PRO A CA 3
ATOM 4557 C C . PRO A 1 26 ? -3.389 3.809 15.084 1.00 0.15 141 PRO A C 3
ATOM 4558 O O . PRO A 1 26 ? -3.744 3.891 16.259 1.00 0.19 141 PRO A O 3
ATOM 4569 N N . VAL A 1 27 ? -2.623 4.700 14.488 1.00 0.17 142 VAL A N 3
ATOM 4570 C CA . VAL A 1 27 ? -2.112 5.874 15.152 1.00 0.21 142 VAL A CA 3
ATOM 4571 C C . VAL A 1 27 ? -2.827 7.115 14.629 1.00 0.24 142 VAL A C 3
ATOM 4572 O O . VAL A 1 27 ? -2.493 7.618 13.560 1.00 0.24 142 VAL A O 3
ATOM 4585 N N . ASN A 1 28 ? -3.834 7.578 15.366 1.00 0.28 143 ASN A N 3
ATOM 4586 C CA . ASN A 1 28 ? -4.560 8.807 15.019 1.00 0.32 143 ASN A CA 3
ATOM 4587 C C . ASN A 1 28 ? -5.367 8.642 13.731 1.00 0.29 143 ASN A C 3
ATOM 4588 O O . ASN A 1 28 ? -5.698 9.625 13.069 1.00 0.36 143 ASN A O 3
ATOM 4599 N N . GLY A 1 29 ? -5.696 7.404 13.380 1.00 0.21 144 GLY A N 3
ATOM 4600 C CA . GLY A 1 29 ? -6.354 7.149 12.105 1.00 0.20 144 GLY A CA 3
ATOM 4601 C C . GLY A 1 29 ? -5.354 7.077 10.971 1.00 0.17 144 GLY A C 3
ATOM 4602 O O . GLY A 1 29 ? -5.714 7.143 9.797 1.00 0.19 144 GLY A O 3
ATOM 4606 N N . PHE A 1 30 ? -4.091 6.958 11.345 1.00 0.15 145 PHE A N 3
ATOM 4607 C CA . PHE A 1 30 ? -3.001 6.754 10.407 1.00 0.14 145 PHE A CA 3
ATOM 4608 C C . PHE A 1 30 ? -2.293 5.459 10.769 1.00 0.13 145 PHE A C 3
ATOM 4609 O O . PHE A 1 30 ? -2.193 5.112 11.942 1.00 0.18 145 PHE A O 3
ATOM 4626 N N . LEU A 1 31 ? -1.820 4.736 9.781 1.00 0.12 146 LEU A N 3
ATOM 4627 C CA . LEU A 1 31 ? -1.005 3.562 10.047 1.00 0.12 146 LEU A CA 3
ATOM 4628 C C . LEU A 1 31 ? 0.369 3.731 9.429 1.00 0.14 146 LEU A C 3
ATOM 4629 O O . LEU A 1 31 ? 0.517 4.429 8.436 1.00 0.18 146 LEU A O 3
ATOM 4645 N N . SER A 1 32 ? 1.371 3.100 10.006 1.00 0.13 147 SER A N 3
ATOM 4646 C CA . SER A 1 32 ? 2.714 3.232 9.485 1.00 0.16 147 SER A CA 3
ATOM 4647 C C . SER A 1 32 ? 3.313 1.907 9.067 1.00 0.13 147 SER A C 3
ATOM 4648 O O . SER A 1 32 ? 2.715 0.852 9.267 1.00 0.13 147 SER A O 3
ATOM 4656 N N . GLY A 1 33 ? 4.515 1.994 8.511 1.00 0.17 148 GLY A N 3
ATOM 4657 C CA . GLY A 1 33 ? 5.117 0.901 7.787 1.00 0.21 148 GLY A CA 3
ATOM 4658 C C . GLY A 1 33 ? 5.184 -0.406 8.536 1.00 0.18 148 GLY A C 3
ATOM 4659 O O . GLY A 1 33 ? 4.981 -1.455 7.946 1.00 0.21 148 GLY A O 3
ATOM 4663 N N . ASP A 1 34 ? 5.468 -0.371 9.821 1.00 0.20 149 ASP A N 3
ATOM 4664 C CA . ASP A 1 34 ? 5.663 -1.610 10.558 1.00 0.20 149 ASP A CA 3
ATOM 4665 C C . ASP A 1 34 ? 4.358 -2.404 10.676 1.00 0.19 149 ASP A C 3
ATOM 4666 O O . ASP A 1 34 ? 4.384 -3.622 10.826 1.00 0.23 149 ASP A O 3
ATOM 4675 N N . LYS A 1 35 ? 3.219 -1.718 10.589 1.00 0.16 150 LYS A N 3
ATOM 4676 C CA . LYS A 1 35 ? 1.922 -2.395 10.526 1.00 0.16 150 LYS A CA 3
ATOM 4677 C C . LYS A 1 35 ? 1.506 -2.553 9.076 1.00 0.13 150 LYS A C 3
ATOM 4678 O O . LYS A 1 35 ? 1.140 -3.640 8.622 1.00 0.13 150 LYS A O 3
ATOM 4697 N N . VAL A 1 36 ? 1.593 -1.452 8.350 1.00 0.15 151 VAL A N 3
ATOM 4698 C CA . VAL A 1 36 ? 1.078 -1.380 7.006 1.00 0.14 151 VAL A CA 3
ATOM 4699 C C . VAL A 1 36 ? 1.822 -2.286 6.045 1.00 0.16 151 VAL A C 3
ATOM 4700 O O . VAL A 1 36 ? 1.200 -2.994 5.276 1.00 0.17 151 VAL A O 3
ATOM 4713 N N . LYS A 1 37 ? 3.141 -2.287 6.108 1.00 0.23 152 LYS A N 3
ATOM 4714 C CA . LYS A 1 37 ? 3.941 -3.082 5.188 1.00 0.27 152 LYS A CA 3
ATOM 4715 C C . LYS A 1 37 ? 3.529 -4.559 5.182 1.00 0.27 152 LYS A C 3
ATOM 4716 O O . LYS A 1 37 ? 3.315 -5.128 4.125 1.00 0.29 152 LYS A O 3
ATOM 4735 N N . PRO A 1 38 ? 3.436 -5.217 6.346 1.00 0.27 153 PRO A N 3
ATOM 4736 C CA . PRO A 1 38 ? 2.980 -6.608 6.417 1.00 0.28 153 PRO A CA 3
ATOM 4737 C C . PRO A 1 38 ? 1.538 -6.761 5.968 1.00 0.26 153 PRO A C 3
ATOM 4738 O O . PRO A 1 38 ? 1.128 -7.825 5.501 1.00 0.34 153 PRO A O 3
ATOM 4749 N N . VAL A 1 39 ? 0.777 -5.690 6.097 1.00 0.21 154 VAL A N 3
ATOM 4750 C CA . VAL A 1 39 ? -0.590 -5.678 5.624 1.00 0.20 154 VAL A CA 3
ATOM 4751 C C . VAL A 1 39 ? -0.609 -5.165 4.174 1.00 0.34 154 VAL A C 3
ATOM 4752 O O . VAL A 1 39 ? -1.650 -4.941 3.562 1.00 0.79 154 VAL A O 3
ATOM 4765 N N . LEU A 1 40 ? 0.597 -4.987 3.644 1.00 0.20 155 LEU A N 3
ATOM 4766 C CA . LEU A 1 40 ? 0.828 -4.837 2.216 1.00 0.21 155 LEU A CA 3
ATOM 4767 C C . LEU A 1 40 ? 1.263 -6.182 1.671 1.00 0.21 155 LEU A C 3
ATOM 4768 O O . LEU A 1 40 ? 0.860 -6.596 0.581 1.00 0.24 155 LEU A O 3
ATOM 4784 N N . LEU A 1 41 ? 2.058 -6.884 2.483 1.00 0.22 156 LEU A N 3
ATOM 4785 C CA . LEU A 1 41 ? 2.388 -8.280 2.230 1.00 0.26 156 LEU A CA 3
ATOM 4786 C C . LEU A 1 41 ? 1.138 -9.144 2.411 1.00 0.28 156 LEU A C 3
ATOM 4787 O O . LEU A 1 41 ? 1.206 -10.371 2.450 1.00 0.33 156 LEU A O 3
ATOM 4803 N N . ASN A 1 42 ? 0.007 -8.462 2.586 1.00 0.31 157 ASN A N 3
ATOM 4804 C CA . ASN A 1 42 ? -1.313 -9.060 2.478 1.00 0.39 157 ASN A CA 3
ATOM 4805 C C . ASN A 1 42 ? -1.411 -9.875 1.192 1.00 0.33 157 ASN A C 3
ATOM 4806 O O . ASN A 1 42 ? -2.044 -10.929 1.148 1.00 0.33 157 ASN A O 3
ATOM 4817 N N . SER A 1 43 ? -0.772 -9.357 0.149 1.00 0.31 158 SER A N 3
ATOM 4818 C CA . SER A 1 43 ? -0.748 -9.994 -1.153 1.00 0.30 158 SER A CA 3
ATOM 4819 C C . SER A 1 43 ? 0.543 -10.805 -1.284 1.00 0.30 158 SER A C 3
ATOM 4820 O O . SER A 1 43 ? 1.404 -10.751 -0.411 1.00 0.31 158 SER A O 3
ATOM 4828 N N . LYS A 1 44 ? 0.681 -11.546 -2.372 1.00 0.33 159 LYS A N 3
ATOM 4829 C CA . LYS A 1 44 ? 1.915 -12.277 -2.644 1.00 0.38 159 LYS A CA 3
ATOM 4830 C C . LYS A 1 44 ? 2.876 -11.375 -3.420 1.00 0.33 159 LYS A C 3
ATOM 4831 O O . LYS A 1 44 ? 3.921 -11.809 -3.908 1.00 0.41 159 LYS A O 3
ATOM 4850 N N . LEU A 1 45 ? 2.503 -10.109 -3.519 1.00 0.26 160 LEU A N 3
ATOM 4851 C CA . LEU A 1 45 ? 3.257 -9.136 -4.285 1.00 0.26 160 LEU A CA 3
ATOM 4852 C C . LEU A 1 45 ? 4.564 -8.780 -3.589 1.00 0.23 160 LEU A C 3
ATOM 4853 O O . LEU A 1 45 ? 4.607 -8.591 -2.374 1.00 0.28 160 LEU A O 3
ATOM 4869 N N . PRO A 1 46 ? 5.649 -8.710 -4.364 1.00 0.25 161 PRO A N 3
ATOM 4870 C CA . PRO A 1 46 ? 6.979 -8.342 -3.859 1.00 0.25 161 PRO A CA 3
ATOM 4871 C C . PRO A 1 46 ? 7.050 -6.890 -3.365 1.00 0.23 161 PRO A C 3
ATOM 4872 O O . PRO A 1 46 ? 6.191 -6.064 -3.672 1.00 0.26 161 PRO A O 3
ATOM 4883 N N . VAL A 1 47 ? 8.107 -6.580 -2.617 1.00 0.22 162 VAL A N 3
ATOM 4884 C CA . VAL A 1 47 ? 8.207 -5.295 -1.929 1.00 0.21 162 VAL A CA 3
ATOM 4885 C C . VAL A 1 47 ? 8.487 -4.134 -2.879 1.00 0.19 162 VAL A C 3
ATOM 4886 O O . VAL A 1 47 ? 8.318 -2.981 -2.498 1.00 0.21 162 VAL A O 3
ATOM 4899 N N . ASP A 1 48 ? 8.932 -4.424 -4.097 1.00 0.20 163 ASP A N 3
ATOM 4900 C CA . ASP A 1 48 ? 9.152 -3.371 -5.088 1.00 0.21 163 ASP A CA 3
ATOM 4901 C C . ASP A 1 48 ? 7.863 -2.636 -5.395 1.00 0.20 163 ASP A C 3
ATOM 4902 O O . ASP A 1 48 ? 7.804 -1.407 -5.370 1.00 0.21 163 ASP A O 3
ATOM 4911 N N . ILE A 1 49 ? 6.827 -3.400 -5.660 1.00 0.20 164 ILE A N 3
ATOM 4912 C CA . ILE A 1 49 ? 5.544 -2.830 -6.007 1.00 0.21 164 ILE A CA 3
ATOM 4913 C C . ILE A 1 49 ? 4.883 -2.262 -4.759 1.00 0.19 164 ILE A C 3
ATOM 4914 O O . ILE A 1 49 ? 4.266 -1.203 -4.802 1.00 0.20 164 ILE A O 3
ATOM 4930 N N . LEU A 1 50 ? 5.068 -2.958 -3.639 1.00 0.19 165 LEU A N 3
ATOM 4931 C CA . LEU A 1 50 ? 4.516 -2.531 -2.361 1.00 0.19 165 LEU A CA 3
ATOM 4932 C C . LEU A 1 50 ? 5.122 -1.194 -1.937 1.00 0.19 165 LEU A C 3
ATOM 4933 O O . LEU A 1 50 ? 4.424 -0.313 -1.433 1.00 0.20 165 LEU A O 3
ATOM 4949 N N . GLY A 1 51 ? 6.422 -1.051 -2.161 1.00 0.21 166 GLY A N 3
ATOM 4950 C CA . GLY A 1 51 ? 7.122 0.161 -1.792 1.00 0.24 166 GLY A CA 3
ATOM 4951 C C . GLY A 1 51 ? 6.757 1.333 -2.671 1.00 0.24 166 GLY A C 3
ATOM 4952 O O . GLY A 1 51 ? 6.613 2.457 -2.189 1.00 0.27 166 GLY A O 3
ATOM 4956 N N . ARG A 1 52 ? 6.611 1.083 -3.963 1.00 0.23 167 ARG A N 3
ATOM 4957 C CA . ARG A 1 52 ? 6.217 2.133 -4.887 1.00 0.24 167 ARG A CA 3
ATOM 4958 C C . ARG A 1 52 ? 4.759 2.523 -4.651 1.00 0.20 167 ARG A C 3
ATOM 4959 O O . ARG A 1 52 ? 4.401 3.693 -4.749 1.00 0.20 167 ARG A O 3
ATOM 4980 N N . VAL A 1 53 ? 3.924 1.540 -4.320 1.00 0.19 168 VAL A N 3
ATOM 4981 C CA . VAL A 1 53 ? 2.546 1.818 -3.934 1.00 0.18 168 VAL A CA 3
ATOM 4982 C C . VAL A 1 53 ? 2.505 2.687 -2.677 1.00 0.18 168 VAL A C 3
ATOM 4983 O O . VAL A 1 53 ? 1.758 3.656 -2.620 1.00 0.19 168 VAL A O 3
ATOM 4996 N N . TRP A 1 54 ? 3.334 2.349 -1.692 1.00 0.18 169 TRP A N 3
ATOM 4997 C CA . TRP A 1 54 ? 3.501 3.163 -0.481 1.00 0.20 169 TRP A CA 3
ATOM 4998 C C . TRP A 1 54 ? 3.775 4.626 -0.827 1.00 0.20 169 TRP A C 3
ATOM 4999 O O . TRP A 1 54 ? 3.119 5.527 -0.310 1.00 0.26 169 TRP A O 3
ATOM 5020 N N . GLU A 1 55 ? 4.730 4.847 -1.719 1.00 0.17 170 GLU A N 3
ATOM 5021 C CA . GLU A 1 55 ? 5.181 6.195 -2.043 1.00 0.22 170 GLU A CA 3
ATOM 5022 C C . GLU A 1 55 ? 4.090 6.975 -2.793 1.00 0.21 170 GLU A C 3
ATOM 5023 O O . GLU A 1 55 ? 4.014 8.200 -2.701 1.00 0.27 170 GLU A O 3
ATOM 5035 N N . LEU A 1 56 ? 3.257 6.255 -3.540 1.00 0.20 171 LEU A N 3
ATOM 5036 C CA . LEU A 1 56 ? 2.141 6.865 -4.259 1.00 0.24 171 LEU A CA 3
ATOM 5037 C C . LEU A 1 56 ? 0.922 7.065 -3.357 1.00 0.23 171 LEU A C 3
ATOM 5038 O O . LEU A 1 56 ? 0.273 8.108 -3.398 1.00 0.31 171 LEU A O 3
ATOM 5054 N N . SER A 1 57 ? 0.609 6.054 -2.556 1.00 0.20 172 SER A N 3
ATOM 5055 C CA . SER A 1 57 ? -0.621 6.046 -1.770 1.00 0.24 172 SER A CA 3
ATOM 5056 C C . SER A 1 57 ? -0.556 6.990 -0.577 1.00 0.22 172 SER A C 3
ATOM 5057 O O . SER A 1 57 ? -1.580 7.498 -0.125 1.00 0.28 172 SER A O 3
ATOM 5065 N N . ASP A 1 58 ? 0.631 7.211 -0.049 1.00 0.16 173 ASP A N 3
ATOM 5066 C CA . ASP A 1 58 ? 0.800 8.173 1.026 1.00 0.15 173 ASP A CA 3
ATOM 5067 C C . ASP A 1 58 ? 0.959 9.565 0.424 1.00 0.14 173 ASP A C 3
ATOM 5068 O O . ASP A 1 58 ? 2.070 10.060 0.227 1.00 0.16 173 ASP A O 3
ATOM 5077 N N . ILE A 1 59 ? -0.190 10.172 0.121 1.00 0.15 174 ILE A N 3
ATOM 5078 C CA . ILE A 1 59 ? -0.268 11.454 -0.575 1.00 0.19 174 ILE A CA 3
ATOM 5079 C C . ILE A 1 59 ? 0.581 12.524 0.103 1.00 0.17 174 ILE A C 3
ATOM 5080 O O . ILE A 1 59 ? 1.292 13.281 -0.561 1.00 0.19 174 ILE A O 3
ATOM 5096 N N . ASP A 1 60 ? 0.524 12.582 1.424 1.00 0.19 175 ASP A N 3
ATOM 5097 C CA . ASP A 1 60 ? 1.198 13.648 2.151 1.00 0.24 175 ASP A CA 3
ATOM 5098 C C . ASP A 1 60 ? 2.631 13.244 2.505 1.00 0.22 175 ASP A C 3
ATOM 5099 O O . ASP A 1 60 ? 3.383 14.020 3.101 1.00 0.28 175 ASP A O 3
ATOM 5108 N N . HIS A 1 61 ? 2.987 12.014 2.101 1.00 0.21 176 HIS A N 3
ATOM 5109 C CA . HIS A 1 61 ? 4.348 11.457 2.208 1.00 0.28 176 HIS A CA 3
ATOM 5110 C C . HIS A 1 61 ? 4.971 11.692 3.584 1.00 0.31 176 HIS A C 3
ATOM 5111 O O . HIS A 1 61 ? 6.154 12.013 3.700 1.00 0.35 176 HIS A O 3
ATOM 5126 N N . ASP A 1 62 ? 4.168 11.495 4.620 1.00 0.32 177 ASP A N 3
ATOM 5127 C CA . ASP A 1 62 ? 4.603 11.719 5.994 1.00 0.35 177 ASP A CA 3
ATOM 5128 C C . ASP A 1 62 ? 5.168 10.445 6.605 1.00 0.32 177 ASP A C 3
ATOM 5129 O O . ASP A 1 62 ? 5.671 10.455 7.728 1.00 0.35 177 ASP A O 3
ATOM 5138 N N . GLY A 1 63 ? 5.098 9.350 5.863 1.00 0.29 178 GLY A N 3
ATOM 5139 C CA . GLY A 1 63 ? 5.550 8.080 6.391 1.00 0.29 178 GLY A CA 3
ATOM 5140 C C . GLY A 1 63 ? 4.434 7.327 7.076 1.00 0.22 178 GLY A C 3
ATOM 5141 O O . GLY A 1 63 ? 4.642 6.243 7.626 1.00 0.22 178 GLY A O 3
ATOM 5145 N N . MET A 1 64 ? 3.248 7.908 7.044 1.00 0.19 179 MET A N 3
ATOM 5146 C CA . MET A 1 64 ? 2.068 7.280 7.605 1.00 0.20 179 MET A CA 3
ATOM 5147 C C . MET A 1 64 ? 0.951 7.297 6.586 1.00 0.19 179 MET A C 3
ATOM 5148 O O . MET A 1 64 ? 0.814 8.242 5.808 1.00 0.26 179 MET A O 3
ATOM 5162 N N . LEU A 1 65 ? 0.146 6.265 6.606 1.00 0.13 180 LEU A N 3
ATOM 5163 C CA . LEU A 1 65 ? -0.942 6.138 5.673 1.00 0.11 180 LEU A CA 3
ATOM 5164 C C . LEU A 1 65 ? -2.250 6.377 6.389 1.00 0.10 180 LEU A C 3
ATOM 5165 O O . LEU A 1 65 ? -2.654 5.599 7.256 1.00 0.12 180 LEU A O 3
ATOM 5181 N N . ASP A 1 66 ? -2.882 7.478 6.035 1.00 0.14 181 ASP A N 3
ATOM 5182 C CA . ASP A 1 66 ? -4.140 7.885 6.632 1.00 0.21 181 ASP A CA 3
ATOM 5183 C C . ASP A 1 66 ? -5.242 6.942 6.186 1.00 0.16 181 ASP A C 3
ATOM 5184 O O . ASP A 1 66 ? -5.051 6.193 5.236 1.00 0.14 181 ASP A O 3
ATOM 5193 N N . ARG A 1 67 ? -6.366 6.951 6.872 1.00 0.16 182 ARG A N 3
ATOM 5194 C CA . ARG A 1 67 ? -7.526 6.168 6.467 1.00 0.16 182 ARG A CA 3
ATOM 5195 C C . ARG A 1 67 ? -7.806 6.322 4.958 1.00 0.16 182 ARG A C 3
ATOM 5196 O O . ARG A 1 67 ? -8.095 5.340 4.270 1.00 0.17 182 ARG A O 3
ATOM 5217 N N . ASP A 1 68 ? -7.683 7.545 4.450 1.00 0.15 183 ASP A N 3
ATOM 5218 C CA . ASP A 1 68 ? -7.849 7.824 3.024 1.00 0.17 183 ASP A CA 3
ATOM 5219 C C . ASP A 1 68 ? -6.652 7.323 2.223 1.00 0.16 183 ASP A C 3
ATOM 5220 O O . ASP A 1 68 ? -6.821 6.660 1.202 1.00 0.17 183 ASP A O 3
ATOM 5229 N N . GLU A 1 69 ? -5.443 7.617 2.708 1.00 0.15 184 GLU A N 3
ATOM 5230 C CA . GLU A 1 69 ? -4.216 7.288 1.975 1.00 0.16 184 GLU A CA 3
ATOM 5231 C C . GLU A 1 69 ? -4.093 5.776 1.807 1.00 0.18 184 GLU A C 3
ATOM 5232 O O . GLU A 1 69 ? -3.677 5.275 0.765 1.00 0.22 184 GLU A O 3
ATOM 5244 N N . PHE A 1 70 ? -4.458 5.062 2.852 1.00 0.16 185 PHE A N 3
ATOM 5245 C CA . PHE A 1 70 ? -4.342 3.617 2.876 1.00 0.17 185 PHE A CA 3
ATOM 5246 C C . PHE A 1 70 ? -5.420 2.956 2.047 1.00 0.17 185 PHE A C 3
ATOM 5247 O O . PHE A 1 70 ? -5.190 1.914 1.434 1.00 0.17 185 PHE A O 3
ATOM 5264 N N . ALA A 1 71 ? -6.609 3.546 2.061 1.00 0.17 186 ALA A N 3
ATOM 5265 C CA . ALA A 1 71 ? -7.695 3.064 1.233 1.00 0.17 186 ALA A CA 3
ATOM 5266 C C . ALA A 1 71 ? -7.217 3.059 -0.208 1.00 0.18 186 ALA A C 3
ATOM 5267 O O . ALA A 1 71 ? -7.499 2.146 -0.984 1.00 0.20 186 ALA A O 3
ATOM 5274 N N . VAL A 1 72 ? -6.433 4.082 -0.515 1.00 0.18 187 VAL A N 3
ATOM 5275 C CA . VAL A 1 72 ? -5.744 4.199 -1.790 1.00 0.18 187 VAL A CA 3
ATOM 5276 C C . VAL A 1 72 ? -4.769 3.034 -1.995 1.00 0.18 187 VAL A C 3
ATOM 5277 O O . VAL A 1 72 ? -4.807 2.346 -3.017 1.00 0.18 187 VAL A O 3
ATOM 5290 N N . ALA A 1 73 ? -3.920 2.812 -0.995 1.00 0.17 188 ALA A N 3
ATOM 5291 C CA . ALA A 1 73 ? -2.886 1.781 -1.053 1.00 0.18 188 ALA A CA 3
ATOM 5292 C C . ALA A 1 73 ? -3.474 0.400 -1.295 1.00 0.18 188 ALA A C 3
ATOM 5293 O O . ALA A 1 73 ? -3.127 -0.274 -2.261 1.00 0.20 188 ALA A O 3
ATOM 5300 N N . MET A 1 74 ? -4.384 -0.001 -0.424 1.00 0.19 189 MET A N 3
ATOM 5301 C CA . MET A 1 74 ? -4.936 -1.345 -0.459 1.00 0.23 189 MET A CA 3
ATOM 5302 C C . MET A 1 74 ? -5.793 -1.570 -1.706 1.00 0.19 189 MET A C 3
ATOM 5303 O O . MET A 1 74 ? -5.920 -2.697 -2.185 1.00 0.22 189 MET A O 3
ATOM 5317 N N . PHE A 1 75 ? -6.377 -0.496 -2.235 1.00 0.16 190 PHE A N 3
ATOM 5318 C CA . PHE A 1 75 ? -7.120 -0.576 -3.493 1.00 0.15 190 PHE A CA 3
ATOM 5319 C C . PHE A 1 75 ? -6.171 -0.928 -4.634 1.00 0.16 190 PHE A C 3
ATOM 5320 O O . PHE A 1 75 ? -6.512 -1.698 -5.533 1.00 0.17 190 PHE A O 3
ATOM 5337 N N . LEU A 1 76 ? -4.964 -0.384 -4.565 1.00 0.18 191 LEU A N 3
ATOM 5338 C CA . LEU A 1 76 ? -3.961 -0.612 -5.594 1.00 0.21 191 LEU A CA 3
ATOM 5339 C C . LEU A 1 76 ? -3.358 -2.005 -5.462 1.00 0.23 191 LEU A C 3
ATOM 5340 O O . LEU A 1 76 ? -2.855 -2.570 -6.434 1.00 0.27 191 LEU A O 3
ATOM 5356 N N . VAL A 1 77 ? -3.429 -2.565 -4.259 1.00 0.23 192 VAL A N 3
ATOM 5357 C CA . VAL A 1 77 ? -2.910 -3.900 -4.013 1.00 0.26 192 VAL A CA 3
ATOM 5358 C C . VAL A 1 77 ? -3.789 -4.939 -4.701 1.00 0.28 192 VAL A C 3
ATOM 5359 O O . VAL A 1 77 ? -3.283 -5.783 -5.443 1.00 0.33 192 VAL A O 3
ATOM 5372 N N . TYR A 1 78 ? -5.110 -4.868 -4.476 1.00 0.25 193 TYR A N 3
ATOM 5373 C CA . TYR A 1 78 ? -6.043 -5.733 -5.201 1.00 0.27 193 TYR A CA 3
ATOM 5374 C C . TYR A 1 78 ? -5.851 -5.562 -6.694 1.00 0.28 193 TYR A C 3
ATOM 5375 O O . TYR A 1 78 ? -5.822 -6.534 -7.434 1.00 0.34 193 TYR A O 3
ATOM 5393 N N . CYS A 1 79 ? -5.721 -4.306 -7.112 1.00 0.28 194 CYS A N 3
ATOM 5394 C CA . CYS A 1 79 ? -5.582 -3.951 -8.519 1.00 0.33 194 CYS A CA 3
ATOM 5395 C C . CYS A 1 79 ? -4.502 -4.800 -9.193 1.00 0.35 194 CYS A C 3
ATOM 5396 O O . CYS A 1 79 ? -4.698 -5.310 -10.298 1.00 0.40 194 CYS A O 3
ATOM 5404 N N . ALA A 1 80 ? -3.377 -4.977 -8.510 1.00 0.35 195 ALA A N 3
ATOM 5405 C CA . ALA A 1 80 ? -2.300 -5.809 -9.028 1.00 0.40 195 ALA A CA 3
ATOM 5406 C C . ALA A 1 80 ? -2.679 -7.295 -9.027 1.00 0.43 195 ALA A C 3
ATOM 5407 O O . ALA A 1 80 ? -2.321 -8.026 -9.948 1.00 0.49 195 ALA A O 3
ATOM 5414 N N . LEU A 1 81 ? -3.411 -7.739 -8.003 1.00 0.41 196 LEU A N 3
ATOM 5415 C CA . LEU A 1 81 ? -3.818 -9.146 -7.912 1.00 0.44 196 LEU A CA 3
ATOM 5416 C C . LEU A 1 81 ? -4.876 -9.490 -8.958 1.00 0.46 196 LEU A C 3
ATOM 5417 O O . LEU A 1 81 ? -4.918 -10.607 -9.462 1.00 0.52 196 LEU A O 3
ATOM 5433 N N . GLU A 1 82 ? -5.717 -8.520 -9.296 1.00 0.45 197 GLU A N 3
ATOM 5434 C CA . GLU A 1 82 ? -6.752 -8.712 -10.312 1.00 0.52 197 GLU A CA 3
AT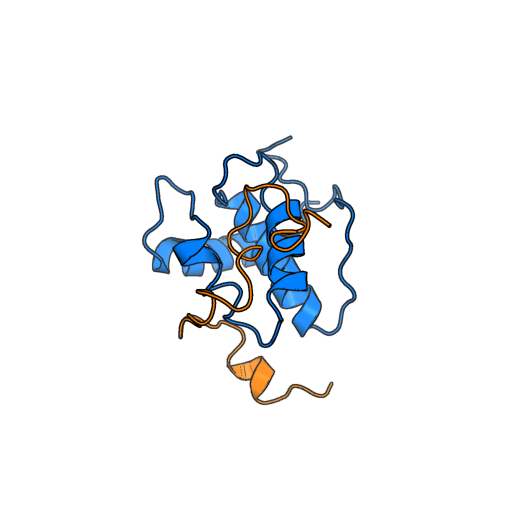OM 5435 C C . GLU A 1 82 ? -6.147 -8.507 -11.686 1.00 0.56 197 GLU A C 3
ATOM 5436 O O . GLU A 1 82 ? -6.836 -8.513 -12.709 1.00 0.65 197 GLU A O 3
ATOM 5448 N N . LYS A 1 83 ? -4.840 -8.322 -11.659 1.00 0.56 198 LYS A N 3
ATOM 5449 C CA . LYS A 1 83 ? -4.012 -8.191 -12.836 1.00 0.66 198 LYS A CA 3
ATOM 5450 C C . LYS A 1 83 ? -4.398 -6.982 -13.681 1.00 0.64 198 LYS A C 3
ATOM 5451 O O . LYS A 1 83 ? -4.638 -7.098 -14.886 1.00 0.77 198 LYS A O 3
ATOM 5470 N N . GLU A 1 84 ? -4.453 -5.824 -13.043 1.00 0.61 199 GLU A N 3
ATOM 5471 C CA . GLU A 1 84 ? -4.649 -4.565 -13.739 1.00 0.69 199 GLU A CA 3
ATOM 5472 C C . GLU A 1 84 ? -3.320 -3.814 -13.766 1.00 0.67 199 GLU A C 3
ATOM 5473 O O . GLU A 1 84 ? -2.484 -4.003 -12.879 1.00 0.68 199 GLU A O 3
ATOM 5485 N N . PRO A 1 85 ? -3.089 -2.977 -14.786 1.00 0.78 200 PRO A N 3
ATOM 5486 C CA . PRO A 1 85 ? -1.851 -2.203 -14.898 1.00 0.81 200 PRO A CA 3
ATOM 5487 C C . PRO A 1 85 ? -1.738 -1.151 -13.801 1.00 0.76 200 PRO A C 3
ATOM 5488 O O . PRO A 1 85 ? -2.647 -0.338 -13.611 1.00 0.77 200 PRO A O 3
ATOM 5499 N N . VAL A 1 86 ? -0.629 -1.178 -13.078 1.00 0.75 201 VAL A N 3
ATOM 5500 C CA . VAL A 1 86 ? -0.394 -0.231 -12.003 1.00 0.75 201 VAL A CA 3
ATOM 5501 C C . VAL A 1 86 ? 0.303 1.019 -12.536 1.00 0.75 201 VAL A C 3
ATOM 5502 O O . VAL A 1 86 ? 1.394 0.939 -13.110 1.00 0.80 201 VAL A O 3
ATOM 5515 N N . PRO A 1 87 ? -0.330 2.189 -12.375 1.00 0.74 202 PRO A N 3
ATOM 5516 C CA . PRO A 1 87 ? 0.232 3.458 -12.833 1.00 0.75 202 PRO A CA 3
ATOM 5517 C C . PRO A 1 87 ? 1.403 3.920 -11.969 1.00 0.73 202 PRO A C 3
ATOM 5518 O O . PRO A 1 87 ? 1.412 3.715 -10.753 1.00 0.77 202 PRO A O 3
ATOM 5529 N N . MET A 1 88 ? 2.386 4.547 -12.605 1.00 0.72 203 MET A N 3
ATOM 5530 C CA . MET A 1 88 ? 3.576 5.024 -11.901 1.00 0.75 203 MET A CA 3
ATOM 5531 C C . MET A 1 88 ? 3.372 6.438 -11.375 1.00 0.61 203 MET A C 3
ATOM 5532 O O . MET A 1 88 ? 4.174 6.945 -10.591 1.00 0.63 203 MET A O 3
ATOM 5546 N N . SER A 1 89 ? 2.303 7.074 -11.817 1.00 0.54 204 SER A N 3
ATOM 5547 C CA . SER A 1 89 ? 1.984 8.423 -11.391 1.00 0.52 204 SER A CA 3
ATOM 5548 C C . SER A 1 89 ? 0.575 8.451 -10.807 1.00 0.43 204 SER A C 3
ATOM 5549 O O . SER A 1 89 ? -0.346 7.859 -11.371 1.00 0.52 204 SER A O 3
ATOM 5557 N N . LEU A 1 90 ? 0.424 9.122 -9.668 1.00 0.55 205 LEU A N 3
ATOM 5558 C CA . LEU A 1 90 ? -0.823 9.094 -8.910 1.00 0.63 205 LEU A CA 3
ATOM 5559 C C . LEU A 1 90 ? -2.013 9.564 -9.724 1.00 0.56 205 LEU A C 3
ATOM 5560 O O . LEU A 1 90 ? -2.077 10.708 -10.178 1.00 0.56 205 LEU A O 3
ATOM 5576 N N . PRO A 1 91 ? -2.968 8.646 -9.916 1.00 0.55 206 PRO A N 3
ATOM 5577 C CA . PRO A 1 91 ? -4.216 8.904 -10.606 1.00 0.50 206 PRO A CA 3
ATOM 5578 C C . PRO A 1 91 ? -5.163 9.633 -9.680 1.00 0.45 206 PRO A C 3
ATOM 5579 O O . PRO A 1 91 ? -5.536 9.125 -8.623 1.00 0.44 206 PRO A O 3
ATOM 5590 N N . PRO A 1 92 ? -5.542 10.843 -10.055 1.00 0.44 207 PRO A N 3
ATOM 5591 C CA . PRO A 1 92 ? -6.281 11.759 -9.187 1.00 0.39 207 PRO A CA 3
ATOM 5592 C C . PRO A 1 92 ? -7.678 11.266 -8.834 1.00 0.38 207 PRO A C 3
ATOM 5593 O O . PRO A 1 92 ? -8.308 11.785 -7.914 1.00 0.37 207 PRO A O 3
ATOM 5604 N N . ALA A 1 93 ? -8.153 10.260 -9.552 1.00 0.40 208 ALA A N 3
ATOM 5605 C CA . ALA A 1 93 ? -9.388 9.585 -9.182 1.00 0.40 208 ALA A CA 3
ATOM 5606 C C . ALA A 1 93 ? -9.207 8.819 -7.881 1.00 0.37 208 ALA A C 3
ATOM 5607 O O . ALA A 1 93 ? -10.174 8.482 -7.218 1.00 0.38 208 ALA A O 3
ATOM 5614 N N . LEU A 1 94 ? -7.964 8.555 -7.506 1.00 0.36 209 LEU A N 3
ATOM 5615 C CA . LEU A 1 94 ? -7.704 7.852 -6.251 1.00 0.36 209 LEU A CA 3
ATOM 5616 C C . LEU A 1 94 ? -7.026 8.769 -5.259 1.00 0.36 209 LEU A C 3
ATOM 5617 O O . LEU A 1 94 ? -6.750 8.377 -4.131 1.00 0.40 209 LEU A O 3
ATOM 5633 N N . VAL A 1 95 ? -6.753 9.987 -5.678 1.00 0.35 210 VAL A N 3
ATOM 5634 C CA . VAL A 1 95 ? -6.260 10.985 -4.758 1.00 0.39 210 VAL A CA 3
ATOM 5635 C C . VAL A 1 95 ? -7.438 11.497 -3.947 1.00 0.39 210 VAL A C 3
ATOM 5636 O O . VAL A 1 95 ? -8.346 12.118 -4.497 1.00 0.44 210 VAL A O 3
ATOM 5649 N N . PRO A 1 96 ? -7.450 11.202 -2.639 1.00 0.40 211 PRO A N 3
ATOM 5650 C CA . PRO A 1 96 ? -8.593 11.473 -1.760 1.00 0.46 211 PRO A CA 3
ATOM 5651 C C . PRO A 1 96 ? -9.115 12.901 -1.874 1.00 0.51 211 PRO A C 3
ATOM 5652 O O . PRO A 1 96 ? -8.404 13.855 -1.575 1.00 0.53 211 PRO A O 3
ATOM 5663 N N . PRO A 1 97 ? -10.366 13.045 -2.344 1.00 0.55 212 PRO A N 3
ATOM 5664 C CA . PRO A 1 97 ? -11.064 14.333 -2.433 1.00 0.63 212 PRO A CA 3
ATOM 5665 C C . PRO A 1 97 ? -10.920 15.197 -1.171 1.00 0.72 212 PRO A C 3
ATOM 5666 O O . PRO A 1 97 ? -10.794 16.417 -1.262 1.00 0.76 212 PRO A O 3
ATOM 5677 N N . SER A 1 98 ? -10.932 14.565 -0.001 1.00 0.77 213 SER A N 3
ATOM 5678 C CA . SER A 1 98 ? -10.775 15.276 1.264 1.00 0.88 213 SER A CA 3
ATOM 5679 C C . SER A 1 98 ? -9.348 15.789 1.435 1.00 0.86 213 SER A C 3
ATOM 5680 O O . SER A 1 98 ? -9.101 16.771 2.136 1.00 0.93 213 SER A O 3
ATOM 5688 N N . LYS A 1 99 ? -8.418 15.125 0.773 1.00 0.81 214 LYS A N 3
ATOM 5689 C CA . LYS A 1 99 ? -7.001 15.432 0.901 1.00 0.86 214 LYS A CA 3
ATOM 5690 C C . LYS A 1 99 ? -6.497 16.210 -0.312 1.00 0.86 214 LYS A C 3
ATOM 5691 O O . LYS A 1 99 ? -5.293 16.362 -0.515 1.00 0.92 214 LYS A O 3
ATOM 5710 N N . ARG A 1 100 ? -7.432 16.709 -1.108 1.00 0.83 215 ARG A N 3
ATOM 5711 C CA . ARG A 1 100 ? -7.097 17.455 -2.313 1.00 0.89 215 ARG A CA 3
ATOM 5712 C C . ARG A 1 100 ? -7.264 18.949 -2.080 1.00 1.18 215 ARG A C 3
ATOM 5713 O O . ARG A 1 100 ? -6.249 19.671 -2.112 1.00 1.81 215 ARG A O 3
ATOM 5735 N N . PRO B 2 6 ? 32.155 -1.845 4.015 1.00 10.51 301 PRO B N 3
ATOM 5736 C CA . PRO B 2 6 ? 31.370 -2.693 4.915 1.00 10.69 301 PRO B CA 3
ATOM 5737 C C . PRO B 2 6 ? 30.076 -2.019 5.359 1.00 10.34 301 PRO B C 3
ATOM 5738 O O . PRO B 2 6 ? 29.137 -2.680 5.806 1.00 10.48 301 PRO B O 3
ATOM 5749 N N . SER B 2 7 ? 30.029 -0.703 5.233 1.00 10.09 302 SER B N 3
ATOM 5750 C CA . SER B 2 7 ? 28.864 0.059 5.642 1.00 9.95 302 SER B CA 3
ATOM 5751 C C . SER B 2 7 ? 28.131 0.646 4.440 1.00 9.06 302 SER B C 3
ATOM 5752 O O . SER B 2 7 ? 28.150 1.857 4.212 1.00 8.88 302 SER B O 3
ATOM 5760 N N . VAL B 2 8 ? 27.491 -0.214 3.661 1.00 8.72 303 VAL B N 3
ATOM 5761 C CA . VAL B 2 8 ? 26.643 0.250 2.577 1.00 8.04 303 VAL B CA 3
ATOM 5762 C C . VAL B 2 8 ? 25.225 0.432 3.104 1.00 7.71 303 VAL B C 3
ATOM 5763 O O . VAL B 2 8 ? 24.490 1.305 2.648 1.00 7.48 303 VAL B O 3
ATOM 5776 N N . THR B 2 9 ? 24.900 -0.391 4.115 1.00 7.99 304 THR B N 3
ATOM 5777 C CA . THR B 2 9 ? 23.629 -0.359 4.849 1.00 8.05 304 THR B CA 3
ATOM 5778 C C . THR B 2 9 ? 22.424 0.040 3.982 1.00 7.08 304 THR B C 3
ATOM 5779 O O . THR B 2 9 ? 21.837 -0.811 3.312 1.00 6.93 304 THR B O 3
ATOM 5790 N N . GLU B 2 10 ? 22.064 1.318 3.979 1.00 6.63 305 GLU B N 3
ATOM 5791 C CA . GLU B 2 10 ? 20.917 1.777 3.223 1.00 5.82 305 GLU B CA 3
ATOM 5792 C C . GLU B 2 10 ? 21.328 2.194 1.816 1.00 5.22 305 GLU B C 3
ATOM 5793 O O . GLU B 2 10 ? 21.682 3.350 1.572 1.00 5.54 305 GLU B O 3
ATOM 5805 N N . ALA B 2 11 ? 21.293 1.241 0.901 1.00 4.67 306 ALA B N 3
ATOM 5806 C CA . ALA B 2 11 ? 21.502 1.522 -0.510 1.00 4.48 306 ALA B CA 3
ATOM 5807 C C . ALA B 2 11 ? 20.151 1.560 -1.193 1.00 3.35 306 ALA B C 3
ATOM 5808 O O . ALA B 2 11 ? 20.039 1.574 -2.419 1.00 3.48 306 ALA B O 3
ATOM 5815 N N . SER B 2 12 ? 19.133 1.569 -0.356 1.00 2.65 307 SER B N 3
ATOM 5816 C CA . SER B 2 12 ? 17.751 1.543 -0.785 1.00 1.61 307 SER B CA 3
ATOM 5817 C C . SER B 2 12 ? 17.373 2.834 -1.514 1.00 1.03 307 SER B C 3
ATOM 5818 O O . SER B 2 12 ? 17.488 3.928 -0.957 1.00 1.19 307 SER B O 3
ATOM 5826 N N . PRO B 2 13 ? 16.904 2.716 -2.764 1.00 0.92 308 PRO B N 3
ATOM 5827 C CA . PRO B 2 13 ? 16.533 3.868 -3.590 1.00 0.88 308 PRO B CA 3
ATOM 5828 C C . PRO B 2 13 ? 15.120 4.382 -3.297 1.00 0.77 308 PRO B C 3
ATOM 5829 O O . PRO B 2 13 ? 14.346 4.667 -4.214 1.00 0.96 308 PRO B O 3
ATOM 5840 N N . TRP B 2 14 ? 14.782 4.499 -2.021 1.00 0.60 309 TRP B N 3
ATOM 5841 C CA . TRP B 2 14 ? 13.465 4.973 -1.636 1.00 0.57 309 TRP B CA 3
ATOM 5842 C C . TRP B 2 14 ? 13.540 6.240 -0.804 1.00 0.68 309 TRP B C 3
ATOM 5843 O O . TRP B 2 14 ? 14.592 6.606 -0.286 1.00 0.85 309 TRP B O 3
ATOM 5864 N N . ARG B 2 15 ? 12.386 6.875 -0.660 1.00 0.63 310 ARG B N 3
ATOM 5865 C CA . ARG B 2 15 ? 12.272 8.208 -0.075 1.00 0.75 310 ARG B CA 3
ATOM 5866 C C . ARG B 2 15 ? 12.200 8.165 1.451 1.00 0.72 310 ARG B C 3
ATOM 5867 O O . ARG B 2 15 ? 11.533 9.000 2.063 1.00 0.81 310 ARG B O 3
ATOM 5888 N N . ALA B 2 16 ? 12.888 7.188 2.046 1.00 0.69 311 ALA B N 3
ATOM 5889 C CA . ALA B 2 16 ? 12.987 7.035 3.507 1.00 0.75 311 ALA B CA 3
ATOM 5890 C C . ALA B 2 16 ? 11.669 6.613 4.155 1.00 0.84 311 ALA B C 3
ATOM 5891 O O . ALA B 2 16 ? 11.643 5.686 4.961 1.00 1.41 311 ALA B O 3
ATOM 5898 N N . THR B 2 17 ? 10.585 7.294 3.808 1.00 0.50 312 THR B N 3
ATOM 5899 C CA . THR B 2 17 ? 9.272 7.017 4.379 1.00 0.56 312 THR B CA 3
ATOM 5900 C C . THR B 2 17 ? 8.839 5.578 4.120 1.00 0.44 312 THR B C 3
ATOM 5901 O O . THR B 2 17 ? 8.003 5.032 4.837 1.00 0.58 312 THR B O 3
ATOM 5912 N N . ASN B 2 18 ? 9.420 4.969 3.099 1.00 0.34 313 ASN B N 3
ATOM 5913 C CA . ASN B 2 18 ? 9.054 3.623 2.696 1.00 0.27 313 ASN B CA 3
ATOM 5914 C C . ASN B 2 18 ? 9.616 2.588 3.669 1.00 0.28 313 ASN B C 3
ATOM 5915 O O . ASN B 2 18 ? 10.786 2.639 4.026 1.00 0.46 313 ASN B O 3
ATOM 5926 N N . PRO B 2 19 ? 8.789 1.644 4.127 1.00 0.22 314 PRO B N 3
ATOM 5927 C CA . PRO B 2 19 ? 9.232 0.545 4.973 1.00 0.23 314 PRO B CA 3
ATOM 5928 C C . PRO B 2 19 ? 9.494 -0.738 4.164 1.00 0.25 314 PRO B C 3
ATOM 5929 O O . PRO B 2 19 ? 9.565 -1.834 4.720 1.00 0.41 314 PRO B O 3
ATOM 5940 N N . PHE B 2 20 ? 9.626 -0.583 2.839 1.00 0.21 315 PHE B N 3
ATOM 5941 C CA . PHE B 2 20 ? 9.931 -1.698 1.939 1.00 0.22 315 PHE B CA 3
ATOM 5942 C C . PHE B 2 20 ? 11.308 -1.524 1.335 1.00 0.26 315 PHE B C 3
ATOM 5943 O O . PHE B 2 20 ? 11.812 -2.416 0.662 1.00 0.30 315 PHE B O 3
ATOM 5960 N N . LEU B 2 21 ? 11.917 -0.371 1.582 1.00 0.30 316 LEU B N 3
ATOM 5961 C CA . LEU B 2 21 ? 13.295 -0.138 1.167 1.00 0.39 316 LEU B CA 3
ATOM 5962 C C . LEU B 2 21 ? 14.204 -1.028 1.997 1.00 0.46 316 LEU B C 3
ATOM 5963 O O . LEU B 2 21 ? 15.384 -1.216 1.704 1.00 0.59 316 LEU B O 3
ATOM 5979 N N . ASN B 2 22 ? 13.596 -1.599 3.029 1.00 0.44 317 ASN B N 3
ATOM 5980 C CA . ASN B 2 22 ? 14.189 -2.645 3.845 1.00 0.53 317 ASN B CA 3
ATOM 5981 C C . ASN B 2 22 ? 14.397 -3.925 3.019 1.00 0.66 317 ASN B C 3
ATOM 5982 O O . ASN B 2 22 ? 14.725 -4.984 3.551 1.00 1.00 317 ASN B O 3
ATOM 5993 N N . GLU B 2 23 ? 14.191 -3.813 1.713 1.00 0.68 318 GLU B N 3
ATOM 5994 C CA . GLU B 2 23 ? 14.371 -4.920 0.789 1.00 0.93 318 GLU B CA 3
ATOM 5995 C C . GLU B 2 23 ? 15.848 -5.273 0.638 1.00 1.45 318 GLU B C 3
ATOM 5996 O O . GLU B 2 23 ? 16.194 -6.395 0.275 1.00 1.98 318 GLU B O 3
ATOM 6008 N N . THR B 2 24 ? 16.711 -4.317 0.956 1.00 2.01 319 THR B N 3
ATOM 6009 C CA . THR B 2 24 ? 18.150 -4.512 0.859 1.00 2.63 319 THR B CA 3
ATOM 6010 C C . THR B 2 24 ? 18.652 -5.423 1.980 1.00 2.26 319 THR B C 3
ATOM 6011 O O . THR B 2 24 ? 19.785 -5.908 1.956 1.00 2.84 319 THR B O 3
ATOM 6022 N N . LEU B 2 25 ? 17.789 -5.653 2.954 1.00 1.56 320 LEU B N 3
ATOM 6023 C CA . LEU B 2 25 ? 18.129 -6.450 4.121 1.00 1.30 320 LEU B CA 3
ATOM 6024 C C . LEU B 2 25 ? 17.183 -7.641 4.258 1.00 1.47 320 LEU B C 3
ATOM 6025 O O . LEU B 2 25 ? 17.227 -8.378 5.244 1.00 2.04 320 LEU B O 3
ATOM 6041 N N . GLN B 2 26 ? 16.338 -7.803 3.237 1.00 1.63 321 GLN B N 3
ATOM 6042 C CA . GLN B 2 26 ? 15.332 -8.864 3.180 1.00 2.21 321 GLN B CA 3
ATOM 6043 C C . GLN B 2 26 ? 14.390 -8.843 4.380 1.00 1.89 321 GLN B C 3
ATOM 6044 O O . GLN B 2 26 ? 14.554 -9.610 5.326 1.00 2.15 321 GLN B O 3
ATOM 6058 N N . ASP B 2 27 ? 13.398 -7.971 4.333 1.00 1.56 322 ASP B N 3
ATOM 6059 C CA . ASP B 2 27 ? 12.333 -7.979 5.328 1.00 1.47 322 ASP B CA 3
ATOM 6060 C C . ASP B 2 27 ? 11.243 -8.942 4.886 1.00 1.41 322 ASP B C 3
ATOM 6061 O O . ASP B 2 27 ? 10.905 -8.996 3.702 1.00 2.00 322 ASP B O 3
ATOM 6070 N N . VAL B 2 28 ? 10.714 -9.719 5.815 1.00 1.48 323 VAL B N 3
ATOM 6071 C CA . VAL B 2 28 ? 9.616 -10.615 5.499 1.00 1.56 323 VAL B CA 3
ATOM 6072 C C . VAL B 2 28 ? 8.638 -10.723 6.674 1.00 1.56 323 VAL B C 3
ATOM 6073 O O . VAL B 2 28 ? 8.517 -11.756 7.331 1.00 2.34 323 VAL B O 3
ATOM 6086 N N . GLN B 2 29 ? 7.950 -9.636 6.961 1.00 1.02 324 GLN B N 3
ATOM 6087 C CA . GLN B 2 29 ? 6.898 -9.667 7.963 1.00 0.96 324 GLN B CA 3
ATOM 6088 C C . GLN B 2 29 ? 5.556 -9.914 7.290 1.00 0.75 324 GLN B C 3
ATOM 6089 O O . GLN B 2 29 ? 4.962 -9.014 6.702 1.00 0.79 324 GLN B O 3
ATOM 6103 N N . PRO B 2 30 ? 5.087 -11.165 7.348 1.00 0.72 325 PRO B N 3
ATOM 6104 C CA . PRO B 2 30 ? 3.907 -11.623 6.635 1.00 0.63 325 PRO B CA 3
ATOM 6105 C C . PRO B 2 30 ? 2.644 -11.607 7.505 1.00 0.59 325 PRO B C 3
ATOM 6106 O O . PRO B 2 30 ? 2.293 -12.605 8.139 1.00 0.97 325 PRO B O 3
ATOM 6117 N N . SER B 2 31 ? 1.969 -10.467 7.530 1.00 0.59 326 SER B N 3
ATOM 6118 C CA . SER B 2 31 ? 0.768 -10.299 8.335 1.00 0.57 326 SER B CA 3
ATOM 6119 C C . SER B 2 31 ? -0.385 -11.177 7.853 1.00 0.52 326 SER B C 3
ATOM 6120 O O . SER B 2 31 ? -0.792 -11.118 6.691 1.00 0.59 326 SER B O 3
ATOM 6128 N N . PRO B 2 32 ? -0.926 -12.013 8.766 1.00 0.59 327 PRO B N 3
ATOM 6129 C CA . PRO B 2 32 ? -2.109 -12.845 8.508 1.00 0.67 327 PRO B CA 3
ATOM 6130 C C . PRO B 2 32 ? -3.370 -11.992 8.428 1.00 0.62 327 PRO B C 3
ATOM 6131 O O . PRO B 2 32 ? -4.486 -12.494 8.335 1.00 0.83 327 PRO B O 3
ATOM 6142 N N . ILE B 2 33 ? -3.156 -10.688 8.468 1.00 0.44 328 ILE B N 3
ATOM 6143 C CA . ILE B 2 33 ? -4.209 -9.698 8.324 1.00 0.43 328 ILE B CA 3
ATOM 6144 C C . ILE B 2 33 ? -4.519 -9.505 6.846 1.00 0.46 328 ILE B C 3
ATOM 6145 O O . ILE B 2 33 ? -4.867 -8.418 6.397 1.00 0.69 328 ILE B O 3
ATOM 6161 N N . ASN B 2 34 ? -4.384 -10.573 6.088 1.00 0.45 329 ASN B N 3
ATOM 6162 C CA . ASN B 2 34 ? -4.411 -10.460 4.651 1.00 0.43 329 ASN B CA 3
ATOM 6163 C C . ASN B 2 34 ? -5.703 -11.009 4.047 1.00 0.35 329 ASN B C 3
ATOM 6164 O O . ASN B 2 34 ? -6.130 -12.129 4.328 1.00 0.38 329 ASN B O 3
ATOM 6175 N N . PRO B 2 35 ? -6.355 -10.174 3.230 1.00 0.38 330 PRO B N 3
ATOM 6176 C CA . PRO B 2 35 ? -7.593 -10.510 2.512 1.00 0.39 330 PRO B CA 3
ATOM 6177 C C . PRO B 2 35 ? -7.342 -11.349 1.255 1.00 0.43 330 PRO B C 3
ATOM 6178 O O . PRO B 2 35 ? -8.276 -11.802 0.598 1.00 0.57 330 PRO B O 3
ATOM 6189 N N . PHE B 2 36 ? -6.072 -11.553 0.935 1.00 0.40 331 PHE B N 3
ATOM 6190 C CA . PHE B 2 36 ? -5.679 -12.178 -0.323 1.00 0.43 331 PHE B CA 3
ATOM 6191 C C . PHE B 2 36 ? -5.348 -13.650 -0.123 1.00 0.52 331 PHE B C 3
ATOM 6192 O O . PHE B 2 36 ? -4.850 -14.319 -1.024 1.00 0.60 331 PHE B O 3
ATOM 6209 N N . SER B 2 37 ? -5.646 -14.139 1.062 1.00 0.56 332 SER B N 3
ATOM 6210 C CA . SER B 2 37 ? -5.361 -15.529 1.426 1.00 0.68 332 SER B CA 3
ATOM 6211 C C . SER B 2 37 ? -6.090 -16.509 0.495 1.00 0.76 332 SER B C 3
ATOM 6212 O O . SER B 2 37 ? -5.478 -17.417 -0.075 1.00 0.83 332 SER B O 3
ATOM 6220 N N . ALA B 2 38 ? -7.396 -16.324 0.339 1.00 0.81 333 ALA B N 3
ATOM 6221 C CA . ALA B 2 38 ? -8.175 -17.130 -0.599 1.00 0.92 333 ALA B CA 3
ATOM 6222 C C . ALA B 2 38 ? -7.900 -16.677 -2.023 1.00 0.95 333 ALA B C 3
ATOM 6223 O O . ALA B 2 38 ? -8.025 -17.441 -2.980 1.00 1.04 333 ALA B O 3
ATOM 6230 N N . PHE B 2 39 ? -7.507 -15.419 -2.128 1.00 0.94 334 PHE B N 3
ATOM 6231 C CA . PHE B 2 39 ? -7.251 -14.759 -3.399 1.00 1.07 334 PHE B CA 3
ATOM 6232 C C . PHE B 2 39 ? -6.234 -15.523 -4.239 1.00 1.19 334 PHE B C 3
ATOM 6233 O O . PHE B 2 39 ? -6.463 -15.762 -5.420 1.00 1.47 334 PHE B O 3
ATOM 6250 N N . PHE B 2 40 ? -5.125 -15.925 -3.618 1.00 1.09 335 PHE B N 3
ATOM 6251 C CA . PHE B 2 40 ? -4.043 -16.608 -4.334 1.00 1.31 335 PHE B CA 3
ATOM 6252 C C . PHE B 2 40 ? -4.550 -17.905 -4.934 1.00 1.40 335 PHE B C 3
ATOM 6253 O O . PHE B 2 40 ? -4.112 -18.341 -5.999 1.00 1.65 335 PHE B O 3
ATOM 6270 N N . GLU B 2 41 ? -5.494 -18.495 -4.233 1.00 1.28 336 GLU B N 3
ATOM 6271 C CA . GLU B 2 41 ? -6.042 -19.783 -4.587 1.00 1.40 336 GLU B CA 3
ATOM 6272 C C . GLU B 2 41 ? -7.008 -19.643 -5.757 1.00 1.57 336 GLU B C 3
ATOM 6273 O O . GLU B 2 41 ? -7.080 -20.507 -6.636 1.00 1.91 336 GLU B O 3
ATOM 6285 N N . GLU B 2 42 ? -7.735 -18.534 -5.769 1.00 1.55 337 GLU B N 3
ATOM 6286 C CA . GLU B 2 42 ? -8.748 -18.286 -6.781 1.00 1.94 337 GLU B CA 3
ATOM 6287 C C . GLU B 2 42 ? -8.144 -17.590 -8.003 1.00 1.95 337 GLU B C 3
ATOM 6288 O O . GLU B 2 42 ? -8.801 -17.462 -9.040 1.00 2.59 337 GLU B O 3
ATOM 6300 N N . GLN B 2 43 ? -6.895 -17.141 -7.867 1.00 1.70 338 GLN B N 3
ATOM 6301 C CA . GLN B 2 43 ? -6.189 -16.439 -8.941 1.00 1.87 338 GLN B CA 3
ATOM 6302 C C . GLN B 2 43 ? -6.237 -17.218 -10.248 1.00 2.26 338 GLN B C 3
ATOM 6303 O O . GLN B 2 43 ? -6.878 -16.800 -11.214 1.00 2.70 338 GLN B O 3
ATOM 6317 N N . GLU B 2 44 ? -5.573 -18.362 -10.264 1.00 2.59 339 GLU B N 3
ATOM 6318 C CA . GLU B 2 44 ? -5.474 -19.172 -11.467 1.00 3.37 339 GLU B CA 3
ATOM 6319 C C . GLU B 2 44 ? -6.580 -20.221 -11.502 1.00 3.99 339 GLU B C 3
ATOM 6320 O O . GLU B 2 44 ? -6.396 -21.314 -12.035 1.00 4.50 339 GLU B O 3
ATOM 6332 N N . ARG B 2 45 ? -7.725 -19.883 -10.930 1.00 4.39 340 ARG B N 3
ATOM 6333 C CA . ARG B 2 45 ? -8.852 -20.798 -10.878 1.00 5.32 340 ARG B CA 3
ATOM 6334 C C . ARG B 2 45 ? -10.014 -20.242 -11.690 1.00 6.28 340 ARG B C 3
ATOM 6335 O O . ARG B 2 45 ? -10.813 -19.458 -11.134 1.00 6.82 340 ARG B O 3
ATOM 6358 N N . PRO A 1 6 ? -13.033 11.228 -8.871 1.00 0.66 121 PRO A N 4
ATOM 6359 C CA . PRO A 1 6 ? -13.576 9.863 -8.927 1.00 0.65 121 PRO A CA 4
ATOM 6360 C C . PRO A 1 6 ? -12.764 8.929 -8.054 1.00 0.54 121 PRO A C 4
ATOM 6361 O O . PRO A 1 6 ? -12.239 7.921 -8.532 1.00 0.51 121 PRO A O 4
ATOM 6372 N N . TRP A 1 7 ? -12.691 9.258 -6.773 1.00 0.50 122 TRP A N 4
ATOM 6373 C CA . TRP A 1 7 ? -11.716 8.656 -5.887 1.00 0.43 122 TRP A CA 4
ATOM 6374 C C . TRP A 1 7 ? -11.822 7.149 -5.913 1.00 0.44 122 TRP A C 4
ATOM 6375 O O . TRP A 1 7 ? -12.894 6.589 -5.671 1.00 0.49 122 TRP A O 4
ATOM 6396 N N . ALA A 1 8 ? -10.702 6.516 -6.245 1.00 0.44 123 ALA A N 4
ATOM 6397 C CA . ALA A 1 8 ? -10.664 5.098 -6.537 1.00 0.50 123 ALA A CA 4
ATOM 6398 C C . ALA A 1 8 ? -11.418 4.279 -5.518 1.00 0.61 123 ALA A C 4
ATOM 6399 O O . ALA A 1 8 ? -12.329 3.525 -5.856 1.00 1.38 123 ALA A O 4
ATOM 6406 N N . VAL A 1 9 ? -11.015 4.434 -4.272 1.00 0.37 124 VAL A N 4
ATOM 6407 C CA . VAL A 1 9 ? -11.599 3.685 -3.185 1.00 0.35 124 VAL A CA 4
ATOM 6408 C C . VAL A 1 9 ? -13.016 4.127 -2.956 1.00 0.39 124 VAL A C 4
ATOM 6409 O O . VAL A 1 9 ? -13.262 5.147 -2.311 1.00 0.71 124 VAL A O 4
ATOM 6422 N N . LYS A 1 10 ? -13.948 3.381 -3.479 1.00 0.25 125 LYS A N 4
ATOM 6423 C CA . LYS A 1 10 ? -15.314 3.643 -3.189 1.00 0.22 125 LYS A CA 4
ATOM 6424 C C . LYS A 1 10 ? -15.601 3.130 -1.794 1.00 0.21 125 LYS A C 4
ATOM 6425 O O . LYS A 1 10 ? -15.047 2.121 -1.375 1.00 0.27 125 LYS A O 4
ATOM 6444 N N . PRO A 1 11 ? -16.393 3.897 -1.047 1.00 0.24 126 PRO A N 4
ATOM 6445 C CA . PRO A 1 11 ? -16.831 3.619 0.327 1.00 0.25 126 PRO A CA 4
ATOM 6446 C C . PRO A 1 11 ? -17.052 2.137 0.663 1.00 0.24 126 PRO A C 4
ATOM 6447 O O . PRO A 1 11 ? -16.929 1.753 1.823 1.00 0.26 126 PRO A O 4
ATOM 6458 N N . GLU A 1 12 ? -17.378 1.311 -0.328 1.00 0.26 127 GLU A N 4
ATOM 6459 C CA . GLU A 1 12 ? -17.481 -0.131 -0.116 1.00 0.27 127 GLU A CA 4
ATOM 6460 C C . GLU A 1 12 ? -16.111 -0.704 0.261 1.00 0.22 127 GLU A C 4
ATOM 6461 O O . GLU A 1 12 ? -15.968 -1.422 1.255 1.00 0.20 127 GLU A O 4
ATOM 6473 N N . ASP A 1 13 ? -15.097 -0.324 -0.504 1.00 0.21 128 ASP A N 4
ATOM 6474 C CA . ASP A 1 13 ? -13.744 -0.804 -0.281 1.00 0.17 128 ASP A CA 4
ATOM 6475 C C . ASP A 1 13 ? -13.123 -0.002 0.832 1.00 0.16 128 ASP A C 4
ATOM 6476 O O . ASP A 1 13 ? -12.395 -0.537 1.656 1.00 0.17 128 ASP A O 4
ATOM 6485 N N . LYS A 1 14 ? -13.441 1.285 0.860 1.00 0.19 129 LYS A N 4
ATOM 6486 C CA . LYS A 1 14 ? -12.969 2.166 1.904 1.00 0.22 129 LYS A CA 4
ATOM 6487 C C . LYS A 1 14 ? -13.375 1.669 3.284 1.00 0.22 129 LYS A C 4
ATOM 6488 O O . LYS A 1 14 ? -12.528 1.508 4.150 1.00 0.24 129 LYS A O 4
ATOM 6507 N N . ALA A 1 15 ? -14.658 1.411 3.479 1.00 0.22 130 ALA A N 4
ATOM 6508 C CA . ALA A 1 15 ? -15.135 1.006 4.790 1.00 0.28 130 ALA A CA 4
ATOM 6509 C C . ALA A 1 15 ? -14.565 -0.357 5.137 1.00 0.22 130 ALA A C 4
ATOM 6510 O O . ALA A 1 15 ? -14.312 -0.676 6.301 1.00 0.23 130 ALA A O 4
ATOM 6517 N N . LYS A 1 16 ? -14.365 -1.155 4.102 1.00 0.19 131 LYS A N 4
ATOM 6518 C CA . LYS A 1 16 ? -13.694 -2.437 4.243 1.00 0.19 131 LYS A CA 4
ATOM 6519 C C . LYS A 1 16 ? -12.261 -2.209 4.726 1.00 0.14 131 LYS A C 4
ATOM 6520 O O . LYS A 1 16 ? -11.719 -2.978 5.523 1.00 0.16 131 LYS A O 4
ATOM 6539 N N . TYR A 1 17 ? -11.662 -1.131 4.243 1.00 0.12 132 TYR A N 4
ATOM 6540 C CA . TYR A 1 17 ? -10.309 -0.771 4.625 1.00 0.13 132 TYR A CA 4
ATOM 6541 C C . TYR A 1 17 ? -10.272 -0.188 6.026 1.00 0.14 132 TYR A C 4
ATOM 6542 O O . TYR A 1 17 ? -9.290 -0.348 6.733 1.00 0.16 132 TYR A O 4
ATOM 6560 N N . ASP A 1 18 ? -11.345 0.485 6.420 1.00 0.15 133 ASP A N 4
ATOM 6561 C CA . ASP A 1 18 ? -11.494 0.944 7.798 1.00 0.19 133 ASP A CA 4
ATOM 6562 C C . ASP A 1 18 ? -11.476 -0.247 8.740 1.00 0.15 133 ASP A C 4
ATOM 6563 O O . ASP A 1 18 ? -11.007 -0.156 9.875 1.00 0.15 133 ASP A O 4
ATOM 6572 N N . ALA A 1 19 ? -11.978 -1.372 8.247 1.00 0.15 134 ALA A N 4
ATOM 6573 C CA . ALA A 1 19 ? -12.065 -2.584 9.037 1.00 0.17 134 ALA A CA 4
ATOM 6574 C C . ALA A 1 19 ? -10.689 -3.192 9.222 1.00 0.16 134 ALA A C 4
ATOM 6575 O O . ALA A 1 19 ? -10.277 -3.491 10.351 1.00 0.18 134 ALA A O 4
ATOM 6582 N N . ILE A 1 20 ? -9.958 -3.355 8.118 1.00 0.16 135 ILE A N 4
ATOM 6583 C CA . ILE A 1 20 ? -8.614 -3.884 8.212 1.00 0.17 135 ILE A CA 4
ATOM 6584 C C . ILE A 1 20 ? -7.744 -2.916 9.008 1.00 0.16 135 ILE A C 4
ATOM 6585 O O . ILE A 1 20 ? -7.012 -3.329 9.890 1.00 0.19 135 ILE A O 4
ATOM 6601 N N . PHE A 1 21 ? -7.894 -1.627 8.721 1.00 0.13 136 PHE A N 4
ATOM 6602 C CA . PHE A 1 21 ? -7.191 -0.553 9.425 1.00 0.13 136 PHE A CA 4
ATOM 6603 C C . PHE A 1 21 ? -7.313 -0.721 10.935 1.00 0.16 136 PHE A C 4
ATOM 6604 O O . PHE A 1 21 ? -6.315 -0.743 11.654 1.00 0.16 136 PHE A O 4
ATOM 6621 N N . ASP A 1 22 ? -8.551 -0.854 11.395 1.00 0.20 137 ASP A N 4
ATOM 6622 C CA . ASP A 1 22 ? -8.850 -0.991 12.818 1.00 0.27 137 ASP A CA 4
ATOM 6623 C C . ASP A 1 22 ? -8.134 -2.193 13.430 1.00 0.26 137 ASP A C 4
ATOM 6624 O O . ASP A 1 22 ? -7.720 -2.157 14.589 1.00 0.29 137 ASP A O 4
ATOM 6633 N N . SER A 1 23 ? -7.956 -3.241 12.635 1.00 0.27 138 SER A N 4
ATOM 6634 C CA . SER A 1 23 ? -7.310 -4.464 13.101 1.00 0.33 138 SER A CA 4
ATOM 6635 C C . SER A 1 23 ? -5.832 -4.230 13.429 1.00 0.32 138 SER A C 4
ATOM 6636 O O . SER A 1 23 ? -5.198 -5.047 14.100 1.00 0.43 138 SER A O 4
ATOM 6644 N N . LEU A 1 24 ? -5.295 -3.104 12.980 1.00 0.23 139 LEU A N 4
ATOM 6645 C CA . LEU A 1 24 ? -3.876 -2.824 13.140 1.00 0.24 139 LEU A CA 4
ATOM 6646 C C . LEU A 1 24 ? -3.593 -1.932 14.337 1.00 0.24 139 LEU A C 4
ATOM 6647 O O . LEU A 1 24 ? -2.431 -1.732 14.697 1.00 0.27 139 LEU A O 4
ATOM 6663 N N . SER A 1 25 ? -4.654 -1.417 14.953 1.00 0.22 140 SER A N 4
ATOM 6664 C CA . SER A 1 25 ? -4.522 -0.454 16.042 1.00 0.23 140 SER A CA 4
ATOM 6665 C C . SER A 1 25 ? -3.737 0.772 15.562 1.00 0.21 140 SER A C 4
ATOM 6666 O O . SER A 1 25 ? -2.608 1.020 15.992 1.00 0.27 140 SER A O 4
ATOM 6674 N N . PRO A 1 26 ? -4.331 1.538 14.634 1.00 0.16 141 PRO A N 4
ATOM 6675 C CA . PRO A 1 26 ? -3.676 2.684 13.987 1.00 0.14 141 PRO A CA 4
ATOM 6676 C C . PRO A 1 26 ? -3.218 3.795 14.925 1.00 0.15 141 PRO A C 4
ATOM 6677 O O . PRO A 1 26 ? -3.497 3.808 16.126 1.00 0.19 141 PRO A O 4
ATOM 6688 N N . VAL A 1 27 ? -2.505 4.724 14.320 1.00 0.17 142 VAL A N 4
ATOM 6689 C CA . VAL A 1 27 ? -1.955 5.880 14.989 1.00 0.21 142 VAL A CA 4
ATOM 6690 C C . VAL A 1 27 ? -2.622 7.153 14.468 1.00 0.24 142 VAL A C 4
ATOM 6691 O O . VAL A 1 27 ? -2.270 7.647 13.397 1.00 0.24 142 VAL A O 4
ATOM 6704 N N . ASN A 1 28 ? -3.602 7.659 15.212 1.00 0.28 143 ASN A N 4
ATOM 6705 C CA . ASN A 1 28 ? -4.315 8.889 14.845 1.00 0.32 143 ASN A CA 4
ATOM 6706 C C . ASN A 1 28 ? -5.080 8.735 13.532 1.00 0.29 143 ASN A C 4
ATOM 6707 O O . ASN A 1 28 ? -5.300 9.712 12.815 1.00 0.36 143 ASN A O 4
ATOM 6718 N N . GLY A 1 29 ? -5.503 7.516 13.231 1.00 0.21 144 GLY A N 4
ATOM 6719 C CA . GLY A 1 29 ? -6.178 7.259 11.969 1.00 0.20 144 GLY A CA 4
ATOM 6720 C C . GLY A 1 29 ? -5.195 7.073 10.830 1.00 0.17 144 GLY A C 4
ATOM 6721 O O . GLY A 1 29 ? -5.568 7.103 9.658 1.00 0.19 144 GLY A O 4
ATOM 6725 N N . PHE A 1 30 ? -3.938 6.892 11.198 1.00 0.15 145 PHE A N 4
ATOM 6726 C CA . PHE A 1 30 ? -2.858 6.621 10.257 1.00 0.14 145 PHE A CA 4
ATOM 6727 C C . PHE A 1 30 ? -2.225 5.280 10.600 1.00 0.13 145 PHE A C 4
ATOM 6728 O O . PHE A 1 30 ? -2.311 4.824 11.735 1.00 0.18 145 PHE A O 4
ATOM 6745 N N . LEU A 1 31 ? -1.603 4.648 9.632 1.00 0.12 146 LEU A N 4
ATOM 6746 C CA . LEU A 1 31 ? -0.816 3.458 9.901 1.00 0.12 146 LEU A CA 4
ATOM 6747 C C . LEU A 1 31 ? 0.574 3.598 9.309 1.00 0.14 146 LEU A C 4
ATOM 6748 O O . LEU A 1 31 ? 0.744 4.191 8.248 1.00 0.18 146 LEU A O 4
ATOM 6764 N N . SER A 1 32 ? 1.565 3.053 9.990 1.00 0.13 147 SER A N 4
ATOM 6765 C CA . SER A 1 32 ? 2.934 3.152 9.527 1.00 0.16 147 SER A CA 4
ATOM 6766 C C . SER A 1 32 ? 3.425 1.837 8.975 1.00 0.13 147 SER A C 4
ATOM 6767 O O . SER A 1 32 ? 2.855 0.787 9.247 1.00 0.13 147 SER A O 4
ATOM 6775 N N . GLY A 1 33 ? 4.512 1.930 8.213 1.00 0.17 148 GLY A N 4
ATOM 6776 C CA . GLY A 1 33 ? 4.973 0.844 7.375 1.00 0.21 148 GLY A CA 4
ATOM 6777 C C . GLY A 1 33 ? 5.260 -0.434 8.119 1.00 0.18 148 GLY A C 4
ATOM 6778 O O . GLY A 1 33 ? 5.143 -1.515 7.552 1.00 0.21 148 GLY A O 4
ATOM 6782 N N . ASP A 1 34 ? 5.639 -0.318 9.377 1.00 0.20 149 ASP A N 4
ATOM 6783 C CA . ASP A 1 34 ? 5.953 -1.484 10.186 1.00 0.20 149 ASP A CA 4
ATOM 6784 C C . ASP A 1 34 ? 4.708 -2.360 10.384 1.00 0.19 149 ASP A C 4
ATOM 6785 O O . ASP A 1 34 ? 4.809 -3.582 10.502 1.00 0.23 149 ASP A O 4
ATOM 6794 N N . LYS A 1 35 ? 3.542 -1.722 10.416 1.00 0.16 150 LYS A N 4
ATOM 6795 C CA . LYS A 1 35 ? 2.264 -2.424 10.494 1.00 0.16 150 LYS A CA 4
ATOM 6796 C C . LYS A 1 35 ? 1.685 -2.597 9.097 1.00 0.13 150 LYS A C 4
ATOM 6797 O O . LYS A 1 35 ? 1.147 -3.660 8.727 1.00 0.13 150 LYS A O 4
ATOM 6816 N N . VAL A 1 36 ? 1.817 -1.533 8.314 1.00 0.15 151 VAL A N 4
ATOM 6817 C CA . VAL A 1 36 ? 1.227 -1.484 7.004 1.00 0.14 151 VAL A CA 4
ATOM 6818 C C . VAL A 1 36 ? 1.778 -2.600 6.137 1.00 0.16 151 VAL A C 4
ATOM 6819 O O . VAL A 1 36 ? 1.049 -3.211 5.373 1.00 0.17 151 VAL A O 4
ATOM 6832 N N . LYS A 1 37 ? 3.069 -2.877 6.294 1.00 0.23 152 LYS A N 4
ATOM 6833 C CA . LYS A 1 37 ? 3.752 -3.802 5.420 1.00 0.27 152 LYS A CA 4
ATOM 6834 C C . LYS A 1 37 ? 3.175 -5.200 5.487 1.00 0.27 152 LYS A C 4
ATOM 6835 O O . LYS A 1 37 ? 2.873 -5.762 4.459 1.00 0.29 152 LYS A O 4
ATOM 6854 N N . PRO A 1 38 ? 3.057 -5.825 6.663 1.00 0.27 153 PRO A N 4
ATOM 6855 C CA . PRO A 1 38 ? 2.489 -7.158 6.726 1.00 0.28 153 PRO A CA 4
ATOM 6856 C C . PRO A 1 38 ? 1.008 -7.209 6.368 1.00 0.26 153 PRO A C 4
ATOM 6857 O O . PRO A 1 38 ? 0.487 -8.285 6.081 1.00 0.34 153 PRO A O 4
ATOM 6868 N N . VAL A 1 39 ? 0.321 -6.070 6.370 1.00 0.21 154 VAL A N 4
ATOM 6869 C CA . VAL A 1 39 ? -1.015 -6.044 5.776 1.00 0.20 154 VAL A CA 4
ATOM 6870 C C . VAL A 1 39 ? -0.911 -5.684 4.286 1.00 0.34 154 VAL A C 4
ATOM 6871 O O . VAL A 1 39 ? -1.858 -5.808 3.528 1.00 0.79 154 VAL A O 4
ATOM 6884 N N . LEU A 1 40 ? 0.268 -5.269 3.865 1.00 0.20 155 LEU A N 4
ATOM 6885 C CA . LEU A 1 40 ? 0.554 -5.088 2.450 1.00 0.21 155 LEU A CA 4
ATOM 6886 C C . LEU A 1 40 ? 1.058 -6.394 1.861 1.00 0.21 155 LEU A C 4
ATOM 6887 O O . LEU A 1 40 ? 0.778 -6.734 0.713 1.00 0.24 155 LEU A O 4
ATOM 6903 N N . LEU A 1 41 ? 1.762 -7.149 2.682 1.00 0.22 156 LEU A N 4
ATOM 6904 C CA . LEU A 1 41 ? 2.140 -8.506 2.354 1.00 0.26 156 LEU A CA 4
ATOM 6905 C C . LEU A 1 41 ? 0.931 -9.429 2.542 1.00 0.28 156 LEU A C 4
ATOM 6906 O O . LEU A 1 41 ? 1.066 -10.645 2.652 1.00 0.33 156 LEU A O 4
ATOM 6922 N N . ASN A 1 42 ? -0.251 -8.807 2.609 1.00 0.31 157 ASN A N 4
ATOM 6923 C CA . ASN A 1 42 ? -1.527 -9.518 2.576 1.00 0.39 157 ASN A CA 4
ATOM 6924 C C . ASN A 1 42 ? -1.695 -10.242 1.235 1.00 0.33 157 ASN A C 4
ATOM 6925 O O . ASN A 1 42 ? -2.540 -11.121 1.079 1.00 0.33 157 ASN A O 4
ATOM 6936 N N . SER A 1 43 ? -0.868 -9.846 0.277 1.00 0.31 158 SER A N 4
ATOM 6937 C CA . SER A 1 43 ? -0.852 -10.427 -1.050 1.00 0.30 158 SER A CA 4
ATOM 6938 C C . SER A 1 43 ? 0.463 -11.190 -1.229 1.00 0.30 158 SER A C 4
ATOM 6939 O O . SER A 1 43 ? 1.328 -11.147 -0.358 1.00 0.31 158 SER A O 4
ATOM 6947 N N . LYS A 1 44 ? 0.621 -11.872 -2.355 1.00 0.33 159 LYS A N 4
ATOM 6948 C CA . LYS A 1 44 ? 1.891 -12.520 -2.671 1.00 0.38 159 LYS A CA 4
ATOM 6949 C C . LYS A 1 44 ? 2.815 -11.541 -3.396 1.00 0.33 159 LYS A C 4
ATOM 6950 O O . LYS A 1 44 ? 3.851 -11.928 -3.943 1.00 0.41 159 LYS A O 4
ATOM 6969 N N . LEU A 1 45 ? 2.405 -10.278 -3.411 1.00 0.26 160 LEU A N 4
ATOM 6970 C CA . LEU A 1 45 ? 3.166 -9.194 -4.023 1.00 0.26 160 LEU A CA 4
ATOM 6971 C C . LEU A 1 45 ? 4.463 -8.928 -3.261 1.00 0.23 160 LEU A C 4
ATOM 6972 O O . LEU A 1 45 ? 4.545 -9.156 -2.055 1.00 0.28 160 LEU A O 4
ATOM 6988 N N . PRO A 1 46 ? 5.494 -8.448 -3.964 1.00 0.25 161 PRO A N 4
ATOM 6989 C CA . PRO A 1 46 ? 6.794 -8.152 -3.369 1.00 0.25 161 PRO A CA 4
ATOM 6990 C C . PRO A 1 46 ? 6.917 -6.703 -2.889 1.00 0.23 161 PRO A C 4
ATOM 6991 O O . PRO A 1 46 ? 6.092 -5.851 -3.221 1.00 0.26 161 PRO A O 4
ATOM 7002 N N . VAL A 1 47 ? 7.976 -6.428 -2.121 1.00 0.22 162 VAL A N 4
ATOM 7003 C CA . VAL A 1 47 ? 8.176 -5.106 -1.521 1.00 0.21 162 VAL A CA 4
ATOM 7004 C C . VAL A 1 47 ? 8.362 -4.029 -2.580 1.00 0.19 162 VAL A C 4
ATOM 7005 O O . VAL A 1 47 ? 8.138 -2.854 -2.312 1.00 0.21 162 VAL A O 4
ATOM 7018 N N . ASP A 1 48 ? 8.782 -4.427 -3.773 1.00 0.20 163 ASP A N 4
ATOM 7019 C CA . ASP A 1 48 ? 8.972 -3.483 -4.866 1.00 0.21 163 ASP A CA 4
ATOM 7020 C C . ASP A 1 48 ? 7.669 -2.771 -5.215 1.00 0.20 163 ASP A C 4
ATOM 7021 O O . ASP A 1 48 ? 7.630 -1.545 -5.336 1.00 0.21 163 ASP A O 4
ATOM 7030 N N . ILE A 1 49 ? 6.594 -3.532 -5.337 1.00 0.20 164 ILE A N 4
ATOM 7031 C CA . ILE A 1 49 ? 5.306 -2.947 -5.673 1.00 0.21 164 ILE A CA 4
ATOM 7032 C C . ILE A 1 49 ? 4.695 -2.295 -4.439 1.00 0.19 164 ILE A C 4
ATOM 7033 O O . ILE A 1 49 ? 4.117 -1.216 -4.520 1.00 0.20 164 ILE A O 4
ATOM 7049 N N . LEU A 1 50 ? 4.872 -2.946 -3.295 1.00 0.19 165 LEU A N 4
ATOM 7050 C CA . LEU A 1 50 ? 4.304 -2.480 -2.040 1.00 0.19 165 LEU A CA 4
ATOM 7051 C C . LEU A 1 50 ? 4.902 -1.134 -1.637 1.00 0.19 165 LEU A C 4
ATOM 7052 O O . LEU A 1 50 ? 4.203 -0.254 -1.135 1.00 0.20 165 LEU A O 4
ATOM 7068 N N . GLY A 1 51 ? 6.197 -0.974 -1.881 1.00 0.21 166 GLY A N 4
ATOM 7069 C CA . GLY A 1 51 ? 6.865 0.269 -1.569 1.00 0.24 166 GLY A CA 4
ATOM 7070 C C . GLY A 1 51 ? 6.514 1.372 -2.541 1.00 0.24 166 GLY A C 4
ATOM 7071 O O . GLY A 1 51 ? 6.320 2.519 -2.144 1.00 0.27 166 GLY A O 4
ATOM 7075 N N . ARG A 1 52 ? 6.422 1.032 -3.816 1.00 0.23 167 ARG A N 4
ATOM 7076 C CA . ARG A 1 52 ? 6.071 2.008 -4.832 1.00 0.24 167 ARG A CA 4
ATOM 7077 C C . ARG A 1 52 ? 4.628 2.461 -4.630 1.00 0.20 167 ARG A C 4
ATOM 7078 O O . ARG A 1 52 ? 4.287 3.624 -4.841 1.00 0.20 167 ARG A O 4
ATOM 7099 N N . VAL A 1 53 ? 3.787 1.537 -4.195 1.00 0.19 168 VAL A N 4
ATOM 7100 C CA . VAL A 1 53 ? 2.427 1.871 -3.817 1.00 0.18 168 VAL A CA 4
ATOM 7101 C C . VAL A 1 53 ? 2.408 2.793 -2.592 1.00 0.18 168 VAL A C 4
ATOM 7102 O O . VAL A 1 53 ? 1.680 3.779 -2.574 1.00 0.19 168 VAL A O 4
ATOM 7115 N N . TRP A 1 54 ? 3.228 2.481 -1.590 1.00 0.18 169 TRP A N 4
ATOM 7116 C CA . TRP A 1 54 ? 3.398 3.344 -0.414 1.00 0.20 169 TRP A CA 4
ATOM 7117 C C . TRP A 1 54 ? 3.708 4.784 -0.821 1.00 0.20 169 TRP A C 4
ATOM 7118 O O . TRP A 1 54 ? 3.070 5.722 -0.340 1.00 0.26 169 TRP A O 4
ATOM 7139 N N . GLU A 1 55 ? 4.666 4.954 -1.727 1.00 0.17 170 GLU A N 4
ATOM 7140 C CA . GLU A 1 55 ? 5.125 6.284 -2.103 1.00 0.22 170 GLU A CA 4
ATOM 7141 C C . GLU A 1 55 ? 4.013 7.071 -2.798 1.00 0.21 170 GLU A C 4
ATOM 7142 O O . GLU A 1 55 ? 3.911 8.288 -2.641 1.00 0.27 170 GLU A O 4
ATOM 7154 N N . LEU A 1 56 ? 3.180 6.371 -3.558 1.00 0.20 171 LEU A N 4
ATOM 7155 C CA . LEU A 1 56 ? 2.080 7.005 -4.274 1.00 0.24 171 LEU A CA 4
ATOM 7156 C C . LEU A 1 56 ? 0.883 7.236 -3.362 1.00 0.23 171 LEU A C 4
ATOM 7157 O O . LEU A 1 56 ? 0.286 8.312 -3.366 1.00 0.31 171 LEU A O 4
ATOM 7173 N N . SER A 1 57 ? 0.555 6.225 -2.573 1.00 0.20 172 SER A N 4
ATOM 7174 C CA . SER A 1 57 ? -0.671 6.226 -1.786 1.00 0.24 172 SER A CA 4
ATOM 7175 C C . SER A 1 57 ? -0.588 7.161 -0.588 1.00 0.22 172 SER A C 4
ATOM 7176 O O . SER A 1 57 ? -1.603 7.661 -0.120 1.00 0.28 172 SER A O 4
ATOM 7184 N N . ASP A 1 58 ? 0.608 7.376 -0.072 1.00 0.16 173 ASP A N 4
ATOM 7185 C CA . ASP A 1 58 ? 0.791 8.331 1.009 1.00 0.15 173 ASP A CA 4
ATOM 7186 C C . ASP A 1 58 ? 0.900 9.739 0.427 1.00 0.14 173 ASP A C 4
ATOM 7187 O O . ASP A 1 58 ? 1.994 10.251 0.174 1.00 0.16 173 ASP A O 4
ATOM 7196 N N . ILE A 1 59 ? -0.274 10.335 0.203 1.00 0.15 174 ILE A N 4
ATOM 7197 C CA . ILE A 1 59 ? -0.413 11.631 -0.464 1.00 0.19 174 ILE A CA 4
ATOM 7198 C C . ILE A 1 59 ? 0.450 12.714 0.175 1.00 0.17 174 ILE A C 4
ATOM 7199 O O . ILE A 1 59 ? 1.113 13.485 -0.526 1.00 0.19 174 ILE A O 4
ATOM 7215 N N . ASP A 1 60 ? 0.458 12.768 1.496 1.00 0.19 175 ASP A N 4
ATOM 7216 C CA . ASP A 1 60 ? 1.143 13.848 2.194 1.00 0.24 175 ASP A CA 4
ATOM 7217 C C . ASP A 1 60 ? 2.582 13.482 2.538 1.00 0.22 175 ASP A C 4
ATOM 7218 O O . ASP A 1 60 ? 3.357 14.333 2.977 1.00 0.28 175 ASP A O 4
ATOM 7227 N N . HIS A 1 61 ? 2.934 12.211 2.318 1.00 0.21 176 HIS A N 4
ATOM 7228 C CA . HIS A 1 61 ? 4.279 11.696 2.592 1.00 0.28 176 HIS A CA 4
ATOM 7229 C C . HIS A 1 61 ? 4.691 11.959 4.032 1.00 0.31 176 HIS A C 4
ATOM 7230 O O . HIS A 1 61 ? 5.825 12.350 4.312 1.00 0.35 176 HIS A O 4
ATOM 7245 N N . ASP A 1 62 ? 3.760 11.726 4.941 1.00 0.32 177 ASP A N 4
ATOM 7246 C CA . ASP A 1 62 ? 3.994 11.959 6.359 1.00 0.35 177 ASP A CA 4
ATOM 7247 C C . ASP A 1 62 ? 4.720 10.777 6.989 1.00 0.32 177 ASP A C 4
ATOM 7248 O O . ASP A 1 62 ? 5.109 10.822 8.157 1.00 0.35 177 ASP A O 4
ATOM 7257 N N . GLY A 1 63 ? 4.917 9.726 6.205 1.00 0.29 178 GLY A N 4
ATOM 7258 C CA . GLY A 1 63 ? 5.564 8.532 6.713 1.00 0.29 178 GLY A CA 4
ATOM 7259 C C . GLY A 1 63 ? 4.553 7.518 7.189 1.00 0.22 178 GLY A C 4
ATOM 7260 O O . GLY A 1 63 ? 4.908 6.458 7.705 1.00 0.22 178 GLY A O 4
ATOM 7264 N N . MET A 1 64 ? 3.287 7.857 7.024 1.00 0.19 179 MET A N 4
ATOM 7265 C CA . MET A 1 64 ? 2.191 6.983 7.401 1.00 0.20 179 MET A CA 4
ATOM 7266 C C . MET A 1 64 ? 1.109 7.032 6.342 1.00 0.19 179 MET A C 4
ATOM 7267 O O . MET A 1 64 ? 1.102 7.911 5.486 1.00 0.26 179 MET A O 4
ATOM 7281 N N . LEU A 1 65 ? 0.188 6.104 6.421 1.00 0.13 180 LEU A N 4
ATOM 7282 C CA . LEU A 1 65 ? -0.948 6.091 5.533 1.00 0.11 180 LEU A CA 4
ATOM 7283 C C . LEU A 1 65 ? -2.195 6.362 6.330 1.00 0.10 180 LEU A C 4
ATOM 7284 O O . LEU A 1 65 ? -2.557 5.589 7.219 1.00 0.12 180 LEU A O 4
ATOM 7300 N N . ASP A 1 66 ? -2.829 7.473 6.027 1.00 0.14 181 ASP A N 4
ATOM 7301 C CA . ASP A 1 66 ? -4.068 7.846 6.672 1.00 0.21 181 ASP A CA 4
ATOM 7302 C C . ASP A 1 66 ? -5.166 6.927 6.177 1.00 0.16 181 ASP A C 4
ATOM 7303 O O . ASP A 1 66 ? -4.962 6.206 5.208 1.00 0.14 181 ASP A O 4
ATOM 7312 N N . ARG A 1 67 ? -6.301 6.929 6.839 1.00 0.16 182 ARG A N 4
ATOM 7313 C CA . ARG A 1 67 ? -7.444 6.144 6.411 1.00 0.16 182 ARG A CA 4
ATOM 7314 C C . ARG A 1 67 ? -7.689 6.277 4.901 1.00 0.16 182 ARG A C 4
ATOM 7315 O O . ARG A 1 67 ? -7.880 5.277 4.205 1.00 0.17 182 ARG A O 4
ATOM 7336 N N . ASP A 1 68 ? -7.657 7.508 4.392 1.00 0.15 183 ASP A N 4
ATOM 7337 C CA . ASP A 1 68 ? -7.870 7.756 2.968 1.00 0.17 183 ASP A CA 4
ATOM 7338 C C . ASP A 1 68 ? -6.648 7.347 2.151 1.00 0.16 183 ASP A C 4
ATOM 7339 O O . ASP A 1 68 ? -6.788 6.749 1.088 1.00 0.17 183 ASP A O 4
ATOM 7348 N N . GLU A 1 69 ? -5.452 7.649 2.663 1.00 0.15 184 GLU A N 4
ATOM 7349 C CA . GLU A 1 69 ? -4.212 7.331 1.948 1.00 0.16 184 GLU A CA 4
ATOM 7350 C C . GLU A 1 69 ? -4.091 5.828 1.751 1.00 0.18 184 GLU A C 4
ATOM 7351 O O . GLU A 1 69 ? -3.709 5.343 0.691 1.00 0.22 184 GLU A O 4
ATOM 7363 N N . PHE A 1 70 ? -4.410 5.102 2.799 1.00 0.16 185 PHE A N 4
ATOM 7364 C CA . PHE A 1 70 ? -4.268 3.664 2.804 1.00 0.17 185 PHE A CA 4
ATOM 7365 C C . PHE A 1 70 ? -5.350 3.004 1.984 1.00 0.17 185 PHE A C 4
ATOM 7366 O O . PHE A 1 70 ? -5.130 1.951 1.390 1.00 0.17 185 PHE A O 4
ATOM 7383 N N . ALA A 1 71 ? -6.529 3.605 1.983 1.00 0.17 186 ALA A N 4
ATOM 7384 C CA . ALA A 1 71 ? -7.607 3.132 1.145 1.00 0.17 186 ALA A CA 4
ATOM 7385 C C . ALA A 1 71 ? -7.111 3.129 -0.291 1.00 0.18 186 ALA A C 4
ATOM 7386 O O . ALA A 1 71 ? -7.360 2.198 -1.057 1.00 0.20 186 ALA A O 4
ATOM 7393 N N . VAL A 1 72 ? -6.363 4.177 -0.609 1.00 0.18 187 VAL A N 4
ATOM 7394 C CA . VAL A 1 72 ? -5.672 4.292 -1.883 1.00 0.18 187 VAL A CA 4
ATOM 7395 C C . VAL A 1 72 ? -4.707 3.119 -2.084 1.00 0.18 187 VAL A C 4
ATOM 7396 O O . VAL A 1 72 ? -4.751 2.429 -3.105 1.00 0.18 187 VAL A O 4
ATOM 7409 N N . ALA A 1 73 ? -3.864 2.890 -1.081 1.00 0.17 188 ALA A N 4
ATOM 7410 C CA . ALA A 1 73 ? -2.839 1.852 -1.140 1.00 0.18 188 ALA A CA 4
ATOM 7411 C C . ALA A 1 73 ? -3.441 0.476 -1.370 1.00 0.18 188 ALA A C 4
ATOM 7412 O O . ALA A 1 73 ? -3.084 -0.220 -2.318 1.00 0.20 188 ALA A O 4
ATOM 7419 N N . MET A 1 74 ? -4.375 0.104 -0.512 1.00 0.19 189 MET A N 4
ATOM 7420 C CA . MET A 1 74 ? -4.960 -1.227 -0.536 1.00 0.23 189 MET A CA 4
ATOM 7421 C C . MET A 1 74 ? -5.798 -1.448 -1.795 1.00 0.19 189 MET A C 4
ATOM 7422 O O . MET A 1 74 ? -5.930 -2.577 -2.269 1.00 0.22 189 MET A O 4
ATOM 7436 N N . PHE A 1 75 ? -6.355 -0.371 -2.341 1.00 0.16 190 PHE A N 4
ATOM 7437 C CA . PHE A 1 75 ? -7.070 -0.444 -3.612 1.00 0.15 190 PHE A CA 4
ATOM 7438 C C . PHE A 1 75 ? -6.107 -0.846 -4.726 1.00 0.16 190 PHE A C 4
ATOM 7439 O O . PHE A 1 75 ? -6.449 -1.631 -5.613 1.00 0.17 190 PHE A O 4
ATOM 7456 N N . LEU A 1 76 ? -4.889 -0.326 -4.646 1.00 0.18 191 LEU A N 4
ATOM 7457 C CA . LEU A 1 76 ? -3.867 -0.620 -5.639 1.00 0.21 191 LEU A CA 4
ATOM 7458 C C . LEU A 1 76 ? -3.338 -2.034 -5.442 1.00 0.23 191 LEU A C 4
ATOM 7459 O O . LEU A 1 76 ? -2.851 -2.670 -6.380 1.00 0.27 191 LEU A O 4
ATOM 7475 N N . VAL A 1 77 ? -3.454 -2.537 -4.223 1.00 0.23 192 VAL A N 4
ATOM 7476 C CA . VAL A 1 77 ? -2.992 -3.876 -3.921 1.00 0.26 192 VAL A CA 4
ATOM 7477 C C . VAL A 1 77 ? -3.923 -4.918 -4.557 1.00 0.28 192 VAL A C 4
ATOM 7478 O O . VAL A 1 77 ? -3.448 -5.851 -5.217 1.00 0.33 192 VAL A O 4
ATOM 7491 N N . TYR A 1 78 ? -5.250 -4.756 -4.387 1.00 0.25 193 TYR A N 4
ATOM 7492 C CA . TYR A 1 78 ? -6.199 -5.626 -5.093 1.00 0.27 193 TYR A CA 4
ATOM 7493 C C . TYR A 1 78 ? -5.954 -5.539 -6.580 1.00 0.28 193 TYR A C 4
ATOM 7494 O O . TYR A 1 78 ? -6.015 -6.537 -7.274 1.00 0.34 193 TYR A O 4
ATOM 7512 N N . CYS A 1 79 ? -5.688 -4.325 -7.048 1.00 0.28 194 CYS A N 4
ATOM 7513 C CA . CYS A 1 79 ? -5.410 -4.065 -8.454 1.00 0.33 194 CYS A CA 4
ATOM 7514 C C . CYS A 1 79 ? -4.361 -5.041 -8.991 1.00 0.35 194 CYS A C 4
ATOM 7515 O O . CYS A 1 79 ? -4.504 -5.579 -10.089 1.00 0.40 194 CYS A O 4
ATOM 7523 N N . ALA A 1 80 ? -3.326 -5.291 -8.197 1.00 0.35 195 ALA A N 4
ATOM 7524 C CA . ALA A 1 80 ? -2.279 -6.226 -8.586 1.00 0.40 195 ALA A CA 4
ATOM 7525 C C . ALA A 1 80 ? -2.800 -7.664 -8.674 1.00 0.43 195 ALA A C 4
ATOM 7526 O O . ALA A 1 80 ? -2.507 -8.369 -9.639 1.00 0.49 195 ALA A O 4
ATOM 7533 N N . LEU A 1 81 ? -3.585 -8.095 -7.683 1.00 0.41 196 LEU A N 4
ATOM 7534 C CA . LEU A 1 81 ? -4.148 -9.456 -7.703 1.00 0.44 196 LEU A CA 4
ATOM 7535 C C . LEU A 1 81 ? -5.205 -9.579 -8.795 1.00 0.46 196 LEU A C 4
ATOM 7536 O O . LEU A 1 81 ? -5.433 -10.655 -9.348 1.00 0.52 196 LEU A O 4
ATOM 7552 N N . GLU A 1 82 ? -5.822 -8.449 -9.107 1.00 0.45 197 GLU A N 4
ATOM 7553 C CA . GLU A 1 82 ? -6.842 -8.347 -10.137 1.00 0.52 197 GLU A CA 4
ATOM 7554 C C . GLU A 1 82 ? -6.203 -8.434 -11.522 1.00 0.56 197 GLU A C 4
ATOM 7555 O O . GLU A 1 82 ? -6.891 -8.545 -12.539 1.00 0.65 197 GLU A O 4
ATOM 7567 N N . LYS A 1 83 ? -4.871 -8.380 -11.527 1.00 0.56 198 LYS A N 4
ATOM 7568 C CA . LYS A 1 83 ? -4.055 -8.403 -12.737 1.00 0.66 198 LYS A CA 4
ATOM 7569 C C . LYS A 1 83 ? -4.236 -7.143 -13.578 1.00 0.64 198 LYS A C 4
ATOM 7570 O O . LYS A 1 83 ? -4.042 -7.158 -14.795 1.00 0.77 198 LYS A O 4
ATOM 7589 N N . GLU A 1 84 ? -4.594 -6.057 -12.914 1.00 0.61 199 GLU A N 4
ATOM 7590 C CA . GLU A 1 84 ? -4.566 -4.735 -13.521 1.00 0.69 199 GLU A CA 4
ATOM 7591 C C . GLU A 1 84 ? -3.230 -4.083 -13.166 1.00 0.67 199 GLU A C 4
ATOM 7592 O O . GLU A 1 84 ? -2.900 -3.949 -11.986 1.00 0.68 199 GLU A O 4
ATOM 7604 N N . PRO A 1 85 ? -2.416 -3.740 -14.179 1.00 0.78 200 PRO A N 4
ATOM 7605 C CA . PRO A 1 85 ? -1.090 -3.143 -13.972 1.00 0.81 200 PRO A CA 4
ATOM 7606 C C . PRO A 1 85 ? -1.113 -1.960 -13.008 1.00 0.76 200 PRO A C 4
ATOM 7607 O O . PRO A 1 85 ? -2.013 -1.120 -13.056 1.00 0.77 200 PRO A O 4
ATOM 7618 N N . VAL A 1 86 ? -0.109 -1.903 -12.147 1.00 0.75 201 VAL A N 4
ATOM 7619 C CA . VAL A 1 86 ? -0.020 -0.864 -11.132 1.00 0.75 201 VAL A CA 4
ATOM 7620 C C . VAL A 1 86 ? 0.825 0.299 -11.643 1.00 0.75 201 VAL A C 4
ATOM 7621 O O . VAL A 1 86 ? 1.988 0.119 -12.010 1.00 0.80 201 VAL A O 4
ATOM 7634 N N . PRO A 1 87 ? 0.234 1.503 -11.691 1.00 0.74 202 PRO A N 4
ATOM 7635 C CA . PRO A 1 87 ? 0.919 2.703 -12.175 1.00 0.75 202 PRO A CA 4
ATOM 7636 C C . PRO A 1 87 ? 2.062 3.135 -11.261 1.00 0.73 202 PRO A C 4
ATOM 7637 O O . PRO A 1 87 ? 2.068 2.838 -10.065 1.00 0.77 202 PRO A O 4
ATOM 7648 N N . MET A 1 88 ? 3.027 3.838 -11.837 1.00 0.72 203 MET A N 4
ATOM 7649 C CA . MET A 1 88 ? 4.174 4.334 -11.084 1.00 0.75 203 MET A CA 4
ATOM 7650 C C . MET A 1 88 ? 4.009 5.805 -10.768 1.00 0.61 203 MET A C 4
ATOM 7651 O O . MET A 1 88 ? 4.822 6.399 -10.055 1.00 0.63 203 MET A O 4
ATOM 7665 N N . SER A 1 89 ? 2.970 6.392 -11.319 1.00 0.54 204 SER A N 4
ATOM 7666 C CA . SER A 1 89 ? 2.721 7.804 -11.149 1.00 0.52 204 SER A CA 4
ATOM 7667 C C . SER A 1 89 ? 1.372 8.033 -10.479 1.00 0.43 204 SER A C 4
ATOM 7668 O O . SER A 1 89 ? 0.440 7.253 -10.665 1.00 0.52 204 SER A O 4
ATOM 7676 N N . LEU A 1 90 ? 1.298 9.105 -9.694 1.00 0.55 205 LEU A N 4
ATOM 7677 C CA . LEU A 1 90 ? 0.102 9.456 -8.936 1.00 0.63 205 LEU A CA 4
ATOM 7678 C C . LEU A 1 90 ? -1.102 9.607 -9.854 1.00 0.56 205 LEU A C 4
ATOM 7679 O O . LEU A 1 90 ? -1.154 10.510 -10.691 1.00 0.56 205 LEU A O 4
ATOM 7695 N N . PRO A 1 91 ? -2.074 8.696 -9.708 1.00 0.55 206 PRO A N 4
ATOM 7696 C CA . PRO A 1 91 ? -3.338 8.747 -10.416 1.00 0.50 206 PRO A CA 4
ATOM 7697 C C . PRO A 1 91 ? -4.332 9.610 -9.657 1.00 0.45 206 PRO A C 4
ATOM 7698 O O . PRO A 1 91 ? -4.805 9.234 -8.583 1.00 0.44 206 PRO A O 4
ATOM 7709 N N . PRO A 1 92 ? -4.652 10.786 -10.201 1.00 0.44 207 PRO A N 4
ATOM 7710 C CA . PRO A 1 92 ? -5.484 11.785 -9.525 1.00 0.39 207 PRO A CA 4
ATOM 7711 C C . PRO A 1 92 ? -6.913 11.311 -9.302 1.00 0.38 207 PRO A C 4
ATOM 7712 O O . PRO A 1 92 ? -7.666 11.915 -8.539 1.00 0.37 207 PRO A O 4
ATOM 7723 N N . ALA A 1 93 ? -7.291 10.241 -9.985 1.00 0.40 208 ALA A N 4
ATOM 7724 C CA . ALA A 1 93 ? -8.550 9.571 -9.702 1.00 0.40 208 ALA A CA 4
ATOM 7725 C C . ALA A 1 93 ? -8.569 9.050 -8.271 1.00 0.37 208 ALA A C 4
ATOM 7726 O O . ALA A 1 93 ? -9.619 8.812 -7.706 1.00 0.38 208 ALA A O 4
ATOM 7733 N N . LEU A 1 94 ? -7.396 8.869 -7.687 1.00 0.36 209 LEU A N 4
ATOM 7734 C CA . LEU A 1 94 ? -7.307 8.366 -6.323 1.00 0.36 209 LEU A CA 4
ATOM 7735 C C . LEU A 1 94 ? -6.574 9.325 -5.404 1.00 0.36 209 LEU A C 4
ATOM 7736 O O . LEU A 1 94 ? -6.171 8.941 -4.307 1.00 0.40 209 LEU A O 4
ATOM 7752 N N . VAL A 1 95 ? -6.393 10.566 -5.831 1.00 0.35 210 VAL A N 4
ATOM 7753 C CA . VAL A 1 95 ? -5.925 11.580 -4.907 1.00 0.39 210 VAL A CA 4
ATOM 7754 C C . VAL A 1 95 ? -7.139 12.098 -4.139 1.00 0.39 210 VAL A C 4
ATOM 7755 O O . VAL A 1 95 ? -8.006 12.773 -4.697 1.00 0.44 210 VAL A O 4
ATOM 7768 N N . PRO A 1 96 ? -7.241 11.720 -2.855 1.00 0.40 211 PRO A N 4
ATOM 7769 C CA . PRO A 1 96 ? -8.451 11.924 -2.061 1.00 0.46 211 PRO A CA 4
ATOM 7770 C C . PRO A 1 96 ? -8.941 13.359 -2.096 1.00 0.51 211 PRO A C 4
ATOM 7771 O O . PRO A 1 96 ? -8.247 14.267 -1.648 1.00 0.53 211 PRO A O 4
ATOM 7782 N N . PRO A 1 97 ? -10.142 13.564 -2.662 1.00 0.55 212 PRO A N 4
ATOM 7783 C CA . PRO A 1 97 ? -10.824 14.866 -2.675 1.00 0.63 212 PRO A CA 4
ATOM 7784 C C . PRO A 1 97 ? -10.815 15.562 -1.309 1.00 0.72 212 PRO A C 4
ATOM 7785 O O . PRO A 1 97 ? -10.864 16.789 -1.225 1.00 0.76 212 PRO A O 4
ATOM 7796 N N . SER A 1 98 ? -10.742 14.771 -0.244 1.00 0.77 213 SER A N 4
ATOM 7797 C CA . SER A 1 98 ? -10.670 15.302 1.107 1.00 0.88 213 SER A CA 4
ATOM 7798 C C . SER A 1 98 ? -9.335 15.992 1.351 1.00 0.86 213 SER A C 4
ATOM 7799 O O . SER A 1 98 ? -9.252 17.013 2.030 1.00 0.93 213 SER A O 4
ATOM 7807 N N . LYS A 1 99 ? -8.299 15.426 0.769 1.00 0.81 214 LYS A N 4
ATOM 7808 C CA . LYS A 1 99 ? -6.933 15.864 0.999 1.00 0.86 214 LYS A CA 4
ATOM 7809 C C . LYS A 1 99 ? -6.479 16.856 -0.068 1.00 0.86 214 LYS A C 4
ATOM 7810 O O . LYS A 1 99 ? -5.281 17.014 -0.318 1.00 0.92 214 LYS A O 4
ATOM 7829 N N . ARG A 1 100 ? -7.441 17.519 -0.690 1.00 0.83 215 ARG A N 4
ATOM 7830 C CA . ARG A 1 100 ? -7.157 18.519 -1.704 1.00 0.89 215 ARG A CA 4
ATOM 7831 C C . ARG A 1 100 ? -8.192 19.640 -1.635 1.00 1.18 215 ARG A C 4
ATOM 7832 O O . ARG A 1 100 ? -9.246 19.538 -2.293 1.00 1.81 215 ARG A O 4
ATOM 7854 N N . PRO B 2 6 ? 31.930 7.039 2.496 1.00 10.51 301 PRO B N 4
ATOM 7855 C CA . PRO B 2 6 ? 32.821 5.878 2.432 1.00 10.69 301 PRO B CA 4
ATOM 7856 C C . PRO B 2 6 ? 32.167 4.607 2.962 1.00 10.34 301 PRO B C 4
ATOM 7857 O O . PRO B 2 6 ? 31.743 4.546 4.120 1.00 10.48 301 PRO B O 4
ATOM 7868 N N . SER B 2 7 ? 32.081 3.606 2.089 1.00 10.09 302 SER B N 4
ATOM 7869 C CA . SER B 2 7 ? 31.559 2.291 2.442 1.00 9.95 302 SER B CA 4
ATOM 7870 C C . SER B 2 7 ? 30.107 2.359 2.917 1.00 9.06 302 SER B C 4
ATOM 7871 O O . SER B 2 7 ? 29.800 2.050 4.068 1.00 8.88 302 SER B O 4
ATOM 7879 N N . VAL B 2 8 ? 29.216 2.768 2.026 1.00 8.72 303 VAL B N 4
ATOM 7880 C CA . VAL B 2 8 ? 27.796 2.768 2.333 1.00 8.04 303 VAL B CA 4
ATOM 7881 C C . VAL B 2 8 ? 27.052 1.844 1.369 1.00 7.71 303 VAL B C 4
ATOM 7882 O O . VAL B 2 8 ? 26.228 1.039 1.804 1.00 7.48 303 VAL B O 4
ATOM 7895 N N . THR B 2 9 ? 27.396 1.937 0.076 1.00 7.99 304 THR B N 4
ATOM 7896 C CA . THR B 2 9 ? 26.860 1.081 -0.976 1.00 8.05 304 THR B CA 4
ATOM 7897 C C . THR B 2 9 ? 25.366 0.758 -0.779 1.00 7.08 304 THR B C 4
ATOM 7898 O O . THR B 2 9 ? 24.930 -0.388 -0.918 1.00 6.93 304 THR B O 4
ATOM 7909 N N . GLU B 2 10 ? 24.589 1.785 -0.449 1.00 6.63 305 GLU B N 4
ATOM 7910 C CA . GLU B 2 10 ? 23.161 1.636 -0.199 1.00 5.82 305 GLU B CA 4
ATOM 7911 C C . GLU B 2 10 ? 22.577 2.981 0.196 1.00 5.22 305 GLU B C 4
ATOM 7912 O O . GLU B 2 10 ? 23.120 3.667 1.061 1.00 5.54 305 GLU B O 4
ATOM 7924 N N . ALA B 2 11 ? 21.487 3.367 -0.440 1.00 4.67 306 ALA B N 4
ATOM 7925 C CA . ALA B 2 11 ? 20.835 4.622 -0.112 1.00 4.48 306 ALA B CA 4
ATOM 7926 C C . ALA B 2 11 ? 19.320 4.474 -0.142 1.00 3.35 306 ALA B C 4
ATOM 7927 O O . ALA B 2 11 ? 18.601 5.470 -0.193 1.00 3.48 306 ALA B O 4
ATOM 7934 N N . SER B 2 12 ? 18.864 3.214 -0.086 1.00 2.65 307 SER B N 4
ATOM 7935 C CA . SER B 2 12 ? 17.441 2.849 -0.184 1.00 1.61 307 SER B CA 4
ATOM 7936 C C . SER B 2 12 ? 16.778 3.464 -1.424 1.00 1.03 307 SER B C 4
ATOM 7937 O O . SER B 2 12 ? 16.473 4.655 -1.459 1.00 1.19 307 SER B O 4
ATOM 7945 N N . PRO B 2 13 ? 16.519 2.637 -2.451 1.00 0.92 308 PRO B N 4
ATOM 7946 C CA . PRO B 2 13 ? 16.081 3.102 -3.788 1.00 0.88 308 PRO B CA 4
ATOM 7947 C C . PRO B 2 13 ? 14.664 3.700 -3.846 1.00 0.77 308 PRO B C 4
ATOM 7948 O O . PRO B 2 13 ? 14.045 3.727 -4.911 1.00 0.96 308 PRO B O 4
ATOM 7959 N N . TRP B 2 14 ? 14.157 4.199 -2.730 1.00 0.60 309 TRP B N 4
ATOM 7960 C CA . TRP B 2 14 ? 12.845 4.830 -2.724 1.00 0.57 309 TRP B CA 4
ATOM 7961 C C . TRP B 2 14 ? 12.926 6.274 -2.286 1.00 0.68 309 TRP B C 4
ATOM 7962 O O . TRP B 2 14 ? 14.001 6.804 -2.017 1.00 0.85 309 TRP B O 4
ATOM 7983 N N . ARG B 2 15 ? 11.760 6.889 -2.197 1.00 0.63 310 ARG B N 4
ATOM 7984 C CA . ARG B 2 15 ? 11.635 8.326 -2.009 1.00 0.75 310 ARG B CA 4
ATOM 7985 C C . ARG B 2 15 ? 11.762 8.708 -0.544 1.00 0.72 310 ARG B C 4
ATOM 7986 O O . ARG B 2 15 ? 11.278 9.764 -0.135 1.00 0.81 310 ARG B O 4
ATOM 8007 N N . ALA B 2 16 ? 12.426 7.854 0.228 1.00 0.69 311 ALA B N 4
ATOM 8008 C CA . ALA B 2 16 ? 12.425 7.950 1.682 1.00 0.75 311 ALA B CA 4
ATOM 8009 C C . ALA B 2 16 ? 10.998 7.808 2.199 1.00 0.84 311 ALA B C 4
ATOM 8010 O O . ALA B 2 16 ? 10.080 7.553 1.416 1.00 1.41 311 ALA B O 4
ATOM 8017 N N . THR B 2 17 ? 10.822 7.928 3.513 1.00 0.50 312 THR B N 4
ATOM 8018 C CA . THR B 2 17 ? 9.517 7.763 4.170 1.00 0.56 312 THR B CA 4
ATOM 8019 C C . THR B 2 17 ? 8.889 6.413 3.853 1.00 0.44 312 THR B C 4
ATOM 8020 O O . THR B 2 17 ? 7.744 6.166 4.199 1.00 0.58 312 THR B O 4
ATOM 8031 N N . ASN B 2 18 ? 9.673 5.529 3.253 1.00 0.34 313 ASN B N 4
ATOM 8032 C CA . ASN B 2 18 ? 9.162 4.275 2.730 1.00 0.27 313 ASN B CA 4
ATOM 8033 C C . ASN B 2 18 ? 9.695 3.094 3.540 1.00 0.28 313 ASN B C 4
ATOM 8034 O O . ASN B 2 18 ? 10.885 3.028 3.831 1.00 0.46 313 ASN B O 4
ATOM 8045 N N . PRO B 2 19 ? 8.819 2.153 3.929 1.00 0.22 314 PRO B N 4
ATOM 8046 C CA . PRO B 2 19 ? 9.185 0.996 4.739 1.00 0.23 314 PRO B CA 4
ATOM 8047 C C . PRO B 2 19 ? 9.375 -0.283 3.905 1.00 0.25 314 PRO B C 4
ATOM 8048 O O . PRO B 2 19 ? 9.143 -1.389 4.392 1.00 0.41 314 PRO B O 4
ATOM 8059 N N . PHE B 2 20 ? 9.780 -0.118 2.641 1.00 0.21 315 PHE B N 4
ATOM 8060 C CA . PHE B 2 20 ? 10.027 -1.253 1.744 1.00 0.22 315 PHE B CA 4
ATOM 8061 C C . PHE B 2 20 ? 11.340 -1.096 0.987 1.00 0.26 315 PHE B C 4
ATOM 8062 O O . PHE B 2 20 ? 11.860 -2.054 0.419 1.00 0.30 315 PHE B O 4
ATOM 8079 N N . LEU B 2 21 ? 11.866 0.118 0.980 1.00 0.30 316 LEU B N 4
ATOM 8080 C CA . LEU B 2 21 ? 13.148 0.411 0.339 1.00 0.39 316 LEU B CA 4
ATOM 8081 C C . LEU B 2 21 ? 14.288 -0.306 1.055 1.00 0.46 316 LEU B C 4
ATOM 8082 O O . LEU B 2 21 ? 15.413 -0.376 0.563 1.00 0.59 316 LEU B O 4
ATOM 8098 N N . ASN B 2 22 ? 13.967 -0.837 2.221 1.00 0.44 317 ASN B N 4
ATOM 8099 C CA . ASN B 2 22 ? 14.915 -1.540 3.060 1.00 0.53 317 ASN B CA 4
ATOM 8100 C C . ASN B 2 22 ? 14.854 -3.042 2.782 1.00 0.66 317 ASN B C 4
ATOM 8101 O O . ASN B 2 22 ? 15.014 -3.863 3.679 1.00 1.00 317 ASN B O 4
ATOM 8112 N N . GLU B 2 23 ? 14.632 -3.392 1.522 1.00 0.68 318 GLU B N 4
ATOM 8113 C CA . GLU B 2 23 ? 14.518 -4.790 1.121 1.00 0.93 318 GLU B CA 4
ATOM 8114 C C . GLU B 2 23 ? 15.863 -5.514 1.248 1.00 1.45 318 GLU B C 4
ATOM 8115 O O . GLU B 2 23 ? 15.914 -6.742 1.357 1.00 1.98 318 GLU B O 4
ATOM 8127 N N . THR B 2 24 ? 16.945 -4.741 1.251 1.00 2.01 319 THR B N 4
ATOM 8128 C CA . THR B 2 24 ? 18.292 -5.270 1.300 1.00 2.63 319 THR B CA 4
ATOM 8129 C C . THR B 2 24 ? 18.548 -6.036 2.583 1.00 2.26 319 THR B C 4
ATOM 8130 O O . THR B 2 24 ? 19.132 -7.119 2.586 1.00 2.84 319 THR B O 4
ATOM 8141 N N . LEU B 2 25 ? 18.082 -5.453 3.662 1.00 1.56 320 LEU B N 4
ATOM 8142 C CA . LEU B 2 25 ? 18.375 -5.927 4.994 1.00 1.30 320 LEU B CA 4
ATOM 8143 C C . LEU B 2 25 ? 17.422 -7.040 5.413 1.00 1.47 320 LEU B C 4
ATOM 8144 O O . LEU B 2 25 ? 17.556 -7.617 6.492 1.00 2.04 320 LEU B O 4
ATOM 8160 N N . GLN B 2 26 ? 16.464 -7.317 4.530 1.00 1.63 321 GLN B N 4
ATOM 8161 C CA . GLN B 2 26 ? 15.524 -8.429 4.665 1.00 2.21 321 GLN B CA 4
ATOM 8162 C C . GLN B 2 26 ? 14.458 -8.215 5.735 1.00 1.89 321 GLN B C 4
ATOM 8163 O O . GLN B 2 26 ? 14.677 -7.566 6.759 1.00 2.15 321 GLN B O 4
ATOM 8177 N N . ASP B 2 27 ? 13.295 -8.790 5.464 1.00 1.56 322 ASP B N 4
ATOM 8178 C CA . ASP B 2 27 ? 12.196 -8.859 6.413 1.00 1.47 322 ASP B CA 4
ATOM 8179 C C . ASP B 2 27 ? 11.330 -10.041 6.056 1.00 1.41 322 ASP B C 4
ATOM 8180 O O . ASP B 2 27 ? 11.162 -10.355 4.877 1.00 2.00 322 ASP B O 4
ATOM 8189 N N . VAL B 2 28 ? 10.789 -10.692 7.060 1.00 1.48 323 VAL B N 4
ATOM 8190 C CA . VAL B 2 28 ? 9.876 -11.789 6.840 1.00 1.56 323 VAL B CA 4
ATOM 8191 C C . VAL B 2 28 ? 8.732 -11.719 7.849 1.00 1.56 323 VAL B C 4
ATOM 8192 O O . VAL B 2 28 ? 8.725 -12.422 8.863 1.00 2.34 323 VAL B O 4
ATOM 8205 N N . GLN B 2 29 ? 7.790 -10.826 7.589 1.00 1.02 324 GLN B N 4
ATOM 8206 C CA . GLN B 2 29 ? 6.599 -10.704 8.417 1.00 0.96 324 GLN B CA 4
ATOM 8207 C C . GLN B 2 29 ? 5.354 -10.541 7.554 1.00 0.75 324 GLN B C 4
ATOM 8208 O O . GLN B 2 29 ? 4.848 -9.436 7.388 1.00 0.79 324 GLN B O 4
ATOM 8222 N N . PRO B 2 30 ? 4.878 -11.632 6.946 1.00 0.72 325 PRO B N 4
ATOM 8223 C CA . PRO B 2 30 ? 3.614 -11.664 6.219 1.00 0.63 325 PRO B CA 4
ATOM 8224 C C . PRO B 2 30 ? 2.458 -12.004 7.152 1.00 0.59 325 PRO B C 4
ATOM 8225 O O . PRO B 2 30 ? 2.201 -13.175 7.441 1.00 0.97 325 PRO B O 4
ATOM 8236 N N . SER B 2 31 ? 1.788 -10.978 7.645 1.00 0.59 326 SER B N 4
ATOM 8237 C CA . SER B 2 31 ? 0.702 -11.160 8.591 1.00 0.57 326 SER B CA 4
ATOM 8238 C C . SER B 2 31 ? -0.498 -11.845 7.948 1.00 0.52 326 SER B C 4
ATOM 8239 O O . SER B 2 31 ? -0.928 -11.475 6.855 1.00 0.59 326 SER B O 4
ATOM 8247 N N . PRO B 2 32 ? -1.056 -12.859 8.631 1.00 0.59 327 PRO B N 4
ATOM 8248 C CA . PRO B 2 32 ? -2.269 -13.560 8.197 1.00 0.67 327 PRO B CA 4
ATOM 8249 C C . PRO B 2 32 ? -3.525 -12.711 8.406 1.00 0.62 327 PRO B C 4
ATOM 8250 O O . PRO B 2 32 ? -4.611 -13.230 8.654 1.00 0.83 327 PRO B O 4
ATOM 8261 N N . ILE B 2 33 ? -3.346 -11.399 8.306 1.00 0.44 328 ILE B N 4
ATOM 8262 C CA . ILE B 2 33 ? -4.442 -10.437 8.354 1.00 0.43 328 ILE B CA 4
ATOM 8263 C C . ILE B 2 33 ? -4.973 -10.250 6.943 1.00 0.46 328 ILE B C 4
ATOM 8264 O O . ILE B 2 33 ? -5.811 -9.396 6.662 1.00 0.69 328 ILE B O 4
ATOM 8280 N N . ASN B 2 34 ? -4.479 -11.095 6.063 1.00 0.45 329 ASN B N 4
ATOM 8281 C CA . ASN B 2 34 ? -4.610 -10.880 4.646 1.00 0.43 329 ASN B CA 4
ATOM 8282 C C . ASN B 2 34 ? -6.029 -11.085 4.117 1.00 0.35 329 ASN B C 4
ATOM 8283 O O . ASN B 2 34 ? -6.626 -12.156 4.229 1.00 0.38 329 ASN B O 4
ATOM 8294 N N . PRO B 2 35 ? -6.577 -10.003 3.542 1.00 0.38 330 PRO B N 4
ATOM 8295 C CA . PRO B 2 35 ? -7.891 -9.985 2.879 1.00 0.39 330 PRO B CA 4
ATOM 8296 C C . PRO B 2 35 ? -7.892 -10.781 1.574 1.00 0.43 330 PRO B C 4
ATOM 8297 O O . PRO B 2 35 ? -8.929 -10.947 0.930 1.00 0.57 330 PRO B O 4
ATOM 8308 N N . PHE B 2 36 ? -6.718 -11.262 1.192 1.00 0.40 331 PHE B N 4
ATOM 8309 C CA . PHE B 2 36 ? -6.536 -12.009 -0.047 1.00 0.43 331 PHE B CA 4
ATOM 8310 C C . PHE B 2 36 ? -6.482 -13.493 0.261 1.00 0.52 331 PHE B C 4
ATOM 8311 O O . PHE B 2 36 ? -5.978 -14.293 -0.521 1.00 0.60 331 PHE B O 4
ATOM 8328 N N . SER B 2 37 ? -7.014 -13.843 1.416 1.00 0.56 332 SER B N 4
ATOM 8329 C CA . SER B 2 37 ? -7.020 -15.224 1.874 1.00 0.68 332 SER B CA 4
ATOM 8330 C C . SER B 2 37 ? -7.860 -16.090 0.935 1.00 0.76 332 SER B C 4
ATOM 8331 O O . SER B 2 37 ? -7.391 -17.114 0.432 1.00 0.83 332 SER B O 4
ATOM 8339 N N . ALA B 2 38 ? -9.093 -15.664 0.681 1.00 0.81 333 ALA B N 4
ATOM 8340 C CA . ALA B 2 38 ? -9.953 -16.356 -0.271 1.00 0.92 333 ALA B CA 4
ATOM 8341 C C . ALA B 2 38 ? -9.491 -16.060 -1.689 1.00 0.95 333 ALA B C 4
ATOM 8342 O O . ALA B 2 38 ? -9.677 -16.861 -2.598 1.00 1.04 333 ALA B O 4
ATOM 8349 N N . PHE B 2 39 ? -8.856 -14.911 -1.837 1.00 0.94 334 PHE B N 4
ATOM 8350 C CA . PHE B 2 39 ? -8.299 -14.457 -3.104 1.00 1.07 334 PHE B CA 4
ATOM 8351 C C . PHE B 2 39 ? -7.355 -15.497 -3.698 1.00 1.19 334 PHE B C 4
ATOM 8352 O O . PHE B 2 39 ? -7.464 -15.843 -4.868 1.00 1.47 334 PHE B O 4
ATOM 8369 N N . PHE B 2 40 ? -6.444 -16.016 -2.871 1.00 1.09 335 PHE B N 4
ATOM 8370 C CA . PHE B 2 40 ? -5.429 -16.963 -3.340 1.00 1.31 335 PHE B CA 4
ATOM 8371 C C . PHE B 2 40 ? -6.061 -18.300 -3.697 1.00 1.40 335 PHE B C 4
ATOM 8372 O O . PHE B 2 40 ? -5.452 -19.129 -4.376 1.00 1.65 335 PHE B O 4
ATOM 8389 N N . GLU B 2 41 ? -7.292 -18.495 -3.250 1.00 1.28 336 GLU B N 4
ATOM 8390 C CA . GLU B 2 41 ? -7.999 -19.744 -3.464 1.00 1.40 336 GLU B CA 4
ATOM 8391 C C . GLU B 2 41 ? -8.423 -19.874 -4.928 1.00 1.57 336 GLU B C 4
ATOM 8392 O O . GLU B 2 41 ? -8.687 -20.975 -5.415 1.00 1.91 336 GLU B O 4
ATOM 8404 N N . GLU B 2 42 ? -8.489 -18.744 -5.626 1.00 1.55 337 GLU B N 4
ATOM 8405 C CA . GLU B 2 42 ? -8.777 -18.742 -7.053 1.00 1.94 337 GLU B CA 4
ATOM 8406 C C . GLU B 2 42 ? -7.950 -17.654 -7.747 1.00 1.95 337 GLU B C 4
ATOM 8407 O O . GLU B 2 42 ? -8.284 -17.184 -8.841 1.00 2.59 337 GLU B O 4
ATOM 8419 N N . GLN B 2 43 ? -6.870 -17.261 -7.071 1.00 1.70 338 GLN B N 4
ATOM 8420 C CA . GLN B 2 43 ? -5.864 -16.325 -7.595 1.00 1.87 338 GLN B CA 4
ATOM 8421 C C . GLN B 2 43 ? -6.354 -14.875 -7.657 1.00 2.26 338 GLN B C 4
ATOM 8422 O O . GLN B 2 43 ? -5.676 -13.973 -7.164 1.00 2.70 338 GLN B O 4
ATOM 8436 N N . GLU B 2 44 ? -7.517 -14.643 -8.250 1.00 2.59 339 GLU B N 4
ATOM 8437 C CA . GLU B 2 44 ? -7.989 -13.277 -8.465 1.00 3.37 339 GLU B CA 4
ATOM 8438 C C . GLU B 2 44 ? -9.413 -13.071 -7.958 1.00 3.99 339 GLU B C 4
ATOM 8439 O O . GLU B 2 44 ? -10.031 -12.036 -8.222 1.00 4.50 339 GLU B O 4
ATOM 8451 N N . ARG B 2 45 ? -9.930 -14.055 -7.242 1.00 4.39 340 ARG B N 4
ATOM 8452 C CA . ARG B 2 45 ? -11.256 -13.957 -6.644 1.00 5.32 340 ARG B CA 4
ATOM 8453 C C . ARG B 2 45 ? -11.236 -14.592 -5.269 1.00 6.28 340 ARG B C 4
ATOM 8454 O O . ARG B 2 45 ? -11.595 -13.910 -4.290 1.00 6.82 340 ARG B O 4
ATOM 8477 N N . PRO A 1 6 ? -13.152 10.841 -9.388 1.00 0.66 121 PRO A N 5
ATOM 8478 C CA . PRO A 1 6 ? -13.729 9.515 -9.150 1.00 0.65 121 PRO A CA 5
ATOM 8479 C C . PRO A 1 6 ? -12.817 8.691 -8.262 1.00 0.54 121 PRO A C 5
ATOM 8480 O O . PRO A 1 6 ? -12.171 7.745 -8.723 1.00 0.51 121 PRO A O 5
ATOM 8491 N N . TRP A 1 7 ? -12.774 9.045 -6.995 1.00 0.50 122 TRP A N 5
ATOM 8492 C CA . TRP A 1 7 ? -11.789 8.494 -6.093 1.00 0.43 122 TRP A CA 5
ATOM 8493 C C . TRP A 1 7 ? -11.849 6.983 -6.088 1.00 0.44 122 TRP A C 5
ATOM 8494 O O . TRP A 1 7 ? -12.907 6.402 -5.857 1.00 0.49 122 TRP A O 5
ATOM 8515 N N . ALA A 1 8 ? -10.711 6.372 -6.401 1.00 0.44 123 ALA A N 5
ATOM 8516 C CA . ALA A 1 8 ? -10.637 4.944 -6.647 1.00 0.50 123 ALA A CA 5
ATOM 8517 C C . ALA A 1 8 ? -11.379 4.138 -5.615 1.00 0.61 123 ALA A C 5
ATOM 8518 O O . ALA A 1 8 ? -12.221 3.300 -5.945 1.00 1.38 123 ALA A O 5
ATOM 8525 N N . VAL A 1 9 ? -11.021 4.379 -4.365 1.00 0.37 124 VAL A N 5
ATOM 8526 C CA . VAL A 1 9 ? -11.612 3.667 -3.265 1.00 0.35 124 VAL A CA 5
ATOM 8527 C C . VAL A 1 9 ? -13.047 4.045 -3.136 1.00 0.39 124 VAL A C 5
ATOM 8528 O O . VAL A 1 9 ? -13.401 5.213 -2.999 1.00 0.71 124 VAL A O 5
ATOM 8541 N N . LYS A 1 10 ? -13.862 3.049 -3.169 1.00 0.25 125 LYS A N 5
ATOM 8542 C CA . LYS A 1 10 ? -15.251 3.237 -3.052 1.00 0.22 125 LYS A CA 5
ATOM 8543 C C . LYS A 1 10 ? -15.616 2.949 -1.623 1.00 0.21 125 LYS A C 5
ATOM 8544 O O . LYS A 1 10 ? -14.972 2.150 -0.966 1.00 0.27 125 LYS A O 5
ATOM 8563 N N . PRO A 1 11 ? -16.584 3.687 -1.113 1.00 0.24 126 PRO A N 5
ATOM 8564 C CA . PRO A 1 11 ? -17.066 3.582 0.271 1.00 0.25 126 PRO A CA 5
ATOM 8565 C C . PRO A 1 11 ? -17.286 2.145 0.756 1.00 0.24 126 PRO A C 5
ATOM 8566 O O . PRO A 1 11 ? -17.198 1.881 1.953 1.00 0.26 126 PRO A O 5
ATOM 8577 N N . GLU A 1 12 ? -17.558 1.216 -0.160 1.00 0.26 127 GLU A N 5
ATOM 8578 C CA . GLU A 1 12 ? -17.599 -0.202 0.192 1.00 0.27 127 GLU A CA 5
ATOM 8579 C C . GLU A 1 12 ? -16.196 -0.718 0.523 1.00 0.22 127 GLU A C 5
ATOM 8580 O O . GLU A 1 12 ? -16.009 -1.488 1.469 1.00 0.20 127 GLU A O 5
ATOM 8592 N N . ASP A 1 13 ? -15.206 -0.263 -0.238 1.00 0.21 128 ASP A N 5
ATOM 8593 C CA . ASP A 1 13 ? -13.829 -0.673 -0.024 1.00 0.17 128 ASP A CA 5
ATOM 8594 C C . ASP A 1 13 ? -13.264 0.084 1.162 1.00 0.16 128 ASP A C 5
ATOM 8595 O O . ASP A 1 13 ? -12.452 -0.443 1.906 1.00 0.17 128 ASP A O 5
ATOM 8604 N N . LYS A 1 14 ? -13.715 1.321 1.340 1.00 0.19 129 LYS A N 5
ATOM 8605 C CA . LYS A 1 14 ? -13.325 2.131 2.491 1.00 0.22 129 LYS A CA 5
ATOM 8606 C C . LYS A 1 14 ? -13.748 1.501 3.789 1.00 0.22 129 LYS A C 5
ATOM 8607 O O . LYS A 1 14 ? -12.970 1.445 4.728 1.00 0.24 129 LYS A O 5
ATOM 8626 N N . ALA A 1 15 ? -14.983 1.057 3.845 1.00 0.22 130 ALA A N 5
ATOM 8627 C CA . ALA A 1 15 ? -15.482 0.372 5.026 1.00 0.28 130 ALA A CA 5
ATOM 8628 C C . ALA A 1 15 ? -14.645 -0.875 5.286 1.00 0.22 130 ALA A C 5
ATOM 8629 O O . ALA A 1 15 ? -14.284 -1.186 6.426 1.00 0.23 130 ALA A O 5
ATOM 8636 N N . LYS A 1 16 ? -14.308 -1.558 4.202 1.00 0.19 131 LYS A N 5
ATOM 8637 C CA . LYS A 1 16 ? -13.472 -2.748 4.260 1.00 0.19 131 LYS A CA 5
ATOM 8638 C C . LYS A 1 16 ? -12.059 -2.390 4.725 1.00 0.14 131 LYS A C 5
ATOM 8639 O O . LYS A 1 16 ? -11.437 -3.123 5.494 1.00 0.16 131 LYS A O 5
ATOM 8658 N N . TYR A 1 17 ? -11.562 -1.252 4.261 1.00 0.12 132 TYR A N 5
ATOM 8659 C CA . TYR A 1 17 ? -10.216 -0.812 4.601 1.00 0.13 132 TYR A CA 5
ATOM 8660 C C . TYR A 1 17 ? -10.141 -0.284 6.017 1.00 0.14 132 TYR A C 5
ATOM 8661 O O . TYR A 1 17 ? -9.141 -0.465 6.692 1.00 0.16 132 TYR A O 5
ATOM 8679 N N . ASP A 1 18 ? -11.205 0.366 6.452 1.00 0.15 133 ASP A N 5
ATOM 8680 C CA . ASP A 1 18 ? -11.332 0.810 7.833 1.00 0.19 133 ASP A CA 5
ATOM 8681 C C . ASP A 1 18 ? -11.316 -0.400 8.762 1.00 0.15 133 ASP A C 5
ATOM 8682 O O . ASP A 1 18 ? -10.903 -0.312 9.917 1.00 0.15 133 ASP A O 5
ATOM 8691 N N . ALA A 1 19 ? -11.762 -1.539 8.235 1.00 0.15 134 ALA A N 5
ATOM 8692 C CA . ALA A 1 19 ? -11.814 -2.770 9.005 1.00 0.17 134 ALA A CA 5
ATOM 8693 C C . ALA A 1 19 ? -10.418 -3.326 9.216 1.00 0.16 134 ALA A C 5
ATOM 8694 O O . ALA A 1 19 ? -10.034 -3.642 10.346 1.00 0.18 134 ALA A O 5
ATOM 8701 N N . ILE A 1 20 ? -9.643 -3.433 8.139 1.00 0.16 135 ILE A N 5
ATOM 8702 C CA . ILE A 1 20 ? -8.275 -3.895 8.271 1.00 0.17 135 ILE A CA 5
ATOM 8703 C C . ILE A 1 20 ? -7.452 -2.856 9.033 1.00 0.16 135 ILE A C 5
ATOM 8704 O O . ILE A 1 20 ? -6.597 -3.198 9.845 1.00 0.19 135 ILE A O 5
ATOM 8720 N N . PHE A 1 21 ? -7.745 -1.588 8.764 1.00 0.13 136 PHE A N 5
ATOM 8721 C CA . PHE A 1 21 ? -7.101 -0.457 9.419 1.00 0.13 136 PHE A CA 5
ATOM 8722 C C . PHE A 1 21 ? -7.212 -0.556 10.939 1.00 0.16 136 PHE A C 5
ATOM 8723 O O . PHE A 1 21 ? -6.208 -0.657 11.642 1.00 0.16 136 PHE A O 5
ATOM 8740 N N . ASP A 1 22 ? -8.444 -0.562 11.429 1.00 0.20 137 ASP A N 5
ATOM 8741 C CA . ASP A 1 22 ? -8.711 -0.565 12.867 1.00 0.27 137 ASP A CA 5
ATOM 8742 C C . ASP A 1 22 ? -8.223 -1.847 13.538 1.00 0.26 137 ASP A C 5
ATOM 8743 O O . ASP A 1 22 ? -7.904 -1.853 14.729 1.00 0.29 137 ASP A O 5
ATOM 8752 N N . SER A 1 23 ? -8.137 -2.925 12.768 1.00 0.27 138 SER A N 5
ATOM 8753 C CA . SER A 1 23 ? -7.707 -4.211 13.296 1.00 0.33 138 SER A CA 5
ATOM 8754 C C . SER A 1 23 ? -6.233 -4.161 13.708 1.00 0.32 138 SER A C 5
ATOM 8755 O O . SER A 1 23 ? -5.748 -5.035 14.428 1.00 0.43 138 SER A O 5
ATOM 8763 N N . LEU A 1 24 ? -5.531 -3.127 13.256 1.00 0.23 139 LEU A N 5
ATOM 8764 C CA . LEU A 1 24 ? -4.113 -2.983 13.544 1.00 0.24 139 LEU A CA 5
ATOM 8765 C C . LEU A 1 24 ? -3.882 -2.034 14.718 1.00 0.24 139 LEU A C 5
ATOM 8766 O O . LEU A 1 24 ? -2.750 -1.867 15.175 1.00 0.27 139 LEU A O 5
ATOM 8782 N N . SER A 1 25 ? -4.967 -1.420 15.193 1.00 0.22 140 SER A N 5
ATOM 8783 C CA . SER A 1 25 ? -4.898 -0.373 16.215 1.00 0.23 140 SER A CA 5
ATOM 8784 C C . SER A 1 25 ? -4.055 0.803 15.712 1.00 0.21 140 SER A C 5
ATOM 8785 O O . SER A 1 25 ? -2.926 1.011 16.154 1.00 0.27 140 SER A O 5
ATOM 8793 N N . PRO A 1 26 ? -4.609 1.589 14.774 1.00 0.16 141 PRO A N 5
ATOM 8794 C CA . PRO A 1 26 ? -3.889 2.674 14.098 1.00 0.14 141 PRO A CA 5
ATOM 8795 C C . PRO A 1 26 ? -3.528 3.831 15.009 1.00 0.15 141 PRO A C 5
ATOM 8796 O O . PRO A 1 26 ? -3.961 3.915 16.158 1.00 0.19 141 PRO A O 5
ATOM 8807 N N . VAL A 1 27 ? -2.748 4.734 14.453 1.00 0.17 142 VAL A N 5
ATOM 8808 C CA . VAL A 1 27 ? -2.297 5.920 15.142 1.00 0.21 142 VAL A CA 5
ATOM 8809 C C . VAL A 1 27 ? -3.054 7.142 14.625 1.00 0.24 142 VAL A C 5
ATOM 8810 O O . VAL A 1 27 ? -2.715 7.685 13.579 1.00 0.24 142 VAL A O 5
ATOM 8823 N N . ASN A 1 28 ? -4.092 7.550 15.352 1.00 0.28 143 ASN A N 5
ATOM 8824 C CA . ASN A 1 28 ? -4.886 8.733 14.998 1.00 0.32 143 ASN A CA 5
ATOM 8825 C C . ASN A 1 28 ? -5.529 8.612 13.614 1.00 0.29 143 ASN A C 5
ATOM 8826 O O . ASN A 1 28 ? -5.787 9.617 12.952 1.00 0.36 143 ASN A O 5
ATOM 8837 N N . GLY A 1 29 ? -5.819 7.389 13.191 1.00 0.21 144 GLY A N 5
ATOM 8838 C CA . GLY A 1 29 ? -6.382 7.183 11.866 1.00 0.20 144 GLY A CA 5
ATOM 8839 C C . GLY A 1 29 ? -5.312 7.076 10.796 1.00 0.17 144 GLY A C 5
ATOM 8840 O O . GLY A 1 29 ? -5.604 7.114 9.602 1.00 0.19 144 GLY A O 5
ATOM 8844 N N . PHE A 1 30 ? -4.075 6.949 11.241 1.00 0.15 145 PHE A N 5
ATOM 8845 C CA . PHE A 1 30 ? -2.927 6.764 10.362 1.00 0.14 145 PHE A CA 5
ATOM 8846 C C . PHE A 1 30 ? -2.207 5.478 10.746 1.00 0.13 145 PHE A C 5
ATOM 8847 O O . PHE A 1 30 ? -2.054 5.176 11.926 1.00 0.18 145 PHE A O 5
ATOM 8864 N N . LEU A 1 31 ? -1.783 4.711 9.766 1.00 0.12 146 LEU A N 5
ATOM 8865 C CA . LEU A 1 31 ? -0.971 3.534 10.038 1.00 0.12 146 LEU A CA 5
ATOM 8866 C C . LEU A 1 31 ? 0.415 3.714 9.452 1.00 0.14 146 LEU A C 5
ATOM 8867 O O . LEU A 1 31 ? 0.586 4.446 8.479 1.00 0.18 146 LEU A O 5
ATOM 8883 N N . SER A 1 32 ? 1.406 3.057 10.034 1.00 0.13 147 SER A N 5
ATOM 8884 C CA . SER A 1 32 ? 2.762 3.174 9.530 1.00 0.16 147 SER A CA 5
ATOM 8885 C C . SER A 1 32 ? 3.351 1.857 9.071 1.00 0.13 147 SER A C 5
ATOM 8886 O O . SER A 1 32 ? 2.755 0.803 9.252 1.00 0.13 147 SER A O 5
ATOM 8894 N N . GLY A 1 33 ? 4.548 1.955 8.498 1.00 0.17 148 GLY A N 5
ATOM 8895 C CA . GLY A 1 33 ? 5.138 0.882 7.726 1.00 0.21 148 GLY A CA 5
ATOM 8896 C C . GLY A 1 33 ? 5.209 -0.451 8.429 1.00 0.18 148 GLY A C 5
ATOM 8897 O O . GLY A 1 33 ? 4.896 -1.471 7.832 1.00 0.21 148 GLY A O 5
ATOM 8901 N N . ASP A 1 34 ? 5.610 -0.464 9.683 1.00 0.20 149 ASP A N 5
ATOM 8902 C CA . ASP A 1 34 ? 5.807 -1.726 10.385 1.00 0.20 149 ASP A CA 5
ATOM 8903 C C . ASP A 1 34 ? 4.475 -2.451 10.608 1.00 0.19 149 ASP A C 5
ATOM 8904 O O . ASP A 1 34 ? 4.448 -3.659 10.843 1.00 0.23 149 ASP A O 5
ATOM 8913 N N . LYS A 1 35 ? 3.373 -1.710 10.527 1.00 0.16 150 LYS A N 5
ATOM 8914 C CA . LYS A 1 35 ? 2.042 -2.306 10.576 1.00 0.16 150 LYS A CA 5
ATOM 8915 C C . LYS A 1 35 ? 1.524 -2.537 9.155 1.00 0.13 150 LYS A C 5
ATOM 8916 O O . LYS A 1 35 ? 1.074 -3.632 8.786 1.00 0.13 150 LYS A O 5
ATOM 8935 N N . VAL A 1 36 ? 1.630 -1.488 8.349 1.00 0.15 151 VAL A N 5
ATOM 8936 C CA . VAL A 1 36 ? 1.040 -1.470 7.030 1.00 0.14 151 VAL A CA 5
ATOM 8937 C C . VAL A 1 36 ? 1.721 -2.424 6.071 1.00 0.16 151 VAL A C 5
ATOM 8938 O O . VAL A 1 36 ? 1.053 -3.104 5.305 1.00 0.17 151 VAL A O 5
ATOM 8951 N N . LYS A 1 37 ? 3.037 -2.488 6.129 1.00 0.23 152 LYS A N 5
ATOM 8952 C CA . LYS A 1 37 ? 3.798 -3.346 5.234 1.00 0.27 152 LYS A CA 5
ATOM 8953 C C . LYS A 1 37 ? 3.314 -4.793 5.279 1.00 0.27 152 LYS A C 5
ATOM 8954 O O . LYS A 1 37 ? 3.015 -5.374 4.243 1.00 0.29 152 LYS A O 5
ATOM 8973 N N . PRO A 1 38 ? 3.265 -5.418 6.465 1.00 0.27 153 PRO A N 5
ATOM 8974 C CA . PRO A 1 38 ? 2.816 -6.798 6.590 1.00 0.28 153 PRO A CA 5
ATOM 8975 C C . PRO A 1 38 ? 1.348 -6.966 6.269 1.00 0.26 153 PRO A C 5
ATOM 8976 O O . PRO A 1 38 ? 0.905 -8.072 5.948 1.00 0.34 153 PRO A O 5
ATOM 8987 N N . VAL A 1 39 ? 0.587 -5.887 6.361 1.00 0.21 154 VAL A N 5
ATOM 8988 C CA . VAL A 1 39 ? -0.757 -5.922 5.834 1.00 0.20 154 VAL A CA 5
ATOM 8989 C C . VAL A 1 39 ? -0.680 -5.869 4.321 1.00 0.34 154 VAL A C 5
ATOM 8990 O O . VAL A 1 39 ? -1.381 -6.584 3.649 1.00 0.79 154 VAL A O 5
ATOM 9003 N N . LEU A 1 40 ? 0.230 -5.056 3.804 1.00 0.20 155 LEU A N 5
ATOM 9004 C CA . LEU A 1 40 ? 0.444 -4.933 2.367 1.00 0.21 155 LEU A CA 5
ATOM 9005 C C . LEU A 1 40 ? 0.904 -6.247 1.749 1.00 0.21 155 LEU A C 5
ATOM 9006 O O . LEU A 1 40 ? 0.567 -6.563 0.606 1.00 0.24 155 LEU A O 5
ATOM 9022 N N . LEU A 1 41 ? 1.650 -7.026 2.516 1.00 0.22 156 LEU A N 5
ATOM 9023 C CA . LEU A 1 41 ? 2.036 -8.370 2.105 1.00 0.26 156 LEU A CA 5
ATOM 9024 C C . LEU A 1 41 ? 0.861 -9.330 2.257 1.00 0.28 156 LEU A C 5
ATOM 9025 O O . LEU A 1 41 ? 1.045 -10.545 2.343 1.00 0.33 156 LEU A O 5
ATOM 9041 N N . ASN A 1 42 ? -0.349 -8.772 2.300 1.00 0.31 157 ASN A N 5
ATOM 9042 C CA . ASN A 1 42 ? -1.566 -9.562 2.232 1.00 0.39 157 ASN A CA 5
ATOM 9043 C C . ASN A 1 42 ? -1.635 -10.298 0.907 1.00 0.33 157 ASN A C 5
ATOM 9044 O O . ASN A 1 42 ? -2.337 -11.291 0.760 1.00 0.33 157 ASN A O 5
ATOM 9055 N N . SER A 1 43 ? -0.879 -9.792 -0.050 1.00 0.31 158 SER A N 5
ATOM 9056 C CA . SER A 1 43 ? -0.971 -10.227 -1.415 1.00 0.30 158 SER A CA 5
ATOM 9057 C C . SER A 1 43 ? 0.243 -11.063 -1.788 1.00 0.30 158 SER A C 5
ATOM 9058 O O . SER A 1 43 ? 1.168 -11.247 -0.998 1.00 0.31 158 SER A O 5
ATOM 9066 N N . LYS A 1 44 ? 0.218 -11.556 -3.002 1.00 0.33 159 LYS A N 5
ATOM 9067 C CA . LYS A 1 44 ? 1.344 -12.259 -3.599 1.00 0.38 159 LYS A CA 5
ATOM 9068 C C . LYS A 1 44 ? 2.349 -11.267 -4.171 1.00 0.33 159 LYS A C 5
ATOM 9069 O O . LYS A 1 44 ? 3.262 -11.648 -4.905 1.00 0.41 159 LYS A O 5
ATOM 9088 N N . LEU A 1 45 ? 2.159 -9.997 -3.849 1.00 0.26 160 LEU A N 5
ATOM 9089 C CA . LEU A 1 45 ? 2.921 -8.927 -4.462 1.00 0.26 160 LEU A CA 5
ATOM 9090 C C . LEU A 1 45 ? 4.216 -8.657 -3.699 1.00 0.23 160 LEU A C 5
ATOM 9091 O O . LEU A 1 45 ? 4.249 -8.696 -2.469 1.00 0.28 160 LEU A O 5
ATOM 9107 N N . PRO A 1 46 ? 5.299 -8.400 -4.441 1.00 0.25 161 PRO A N 5
ATOM 9108 C CA . PRO A 1 46 ? 6.622 -8.087 -3.877 1.00 0.25 161 PRO A CA 5
ATOM 9109 C C . PRO A 1 46 ? 6.676 -6.719 -3.198 1.00 0.23 161 PRO A C 5
ATOM 9110 O O . PRO A 1 46 ? 5.885 -5.827 -3.504 1.00 0.26 161 PRO A O 5
ATOM 9121 N N . VAL A 1 47 ? 7.652 -6.547 -2.302 1.00 0.22 162 VAL A N 5
ATOM 9122 C CA . VAL A 1 47 ? 7.852 -5.280 -1.599 1.00 0.21 162 VAL A CA 5
ATOM 9123 C C . VAL A 1 47 ? 8.197 -4.155 -2.566 1.00 0.19 162 VAL A C 5
ATOM 9124 O O . VAL A 1 47 ? 8.051 -2.988 -2.233 1.00 0.21 162 VAL A O 5
ATOM 9137 N N . ASP A 1 48 ? 8.682 -4.512 -3.747 1.00 0.20 163 ASP A N 5
ATOM 9138 C CA . ASP A 1 48 ? 9.000 -3.532 -4.774 1.00 0.21 163 ASP A CA 5
ATOM 9139 C C . ASP A 1 48 ? 7.759 -2.753 -5.190 1.00 0.20 163 ASP A C 5
ATOM 9140 O O . ASP A 1 48 ? 7.782 -1.529 -5.265 1.00 0.21 163 ASP A O 5
ATOM 9149 N N . ILE A 1 49 ? 6.663 -3.463 -5.420 1.00 0.20 164 ILE A N 5
ATOM 9150 C CA . ILE A 1 49 ? 5.427 -2.812 -5.828 1.00 0.21 164 ILE A CA 5
ATOM 9151 C C . ILE A 1 49 ? 4.766 -2.174 -4.619 1.00 0.19 164 ILE A C 5
ATOM 9152 O O . ILE A 1 49 ? 4.192 -1.096 -4.711 1.00 0.20 164 ILE A O 5
ATOM 9168 N N . LEU A 1 50 ? 4.890 -2.842 -3.480 1.00 0.19 165 LEU A N 5
ATOM 9169 C CA . LEU A 1 50 ? 4.331 -2.354 -2.233 1.00 0.19 165 LEU A CA 5
ATOM 9170 C C . LEU A 1 50 ? 4.993 -1.042 -1.835 1.00 0.19 165 LEU A C 5
ATOM 9171 O O . LEU A 1 50 ? 4.344 -0.134 -1.317 1.00 0.20 165 LEU A O 5
ATOM 9187 N N . GLY A 1 51 ? 6.291 -0.948 -2.095 1.00 0.21 166 GLY A N 5
ATOM 9188 C CA . GLY A 1 51 ? 7.029 0.258 -1.814 1.00 0.24 166 GLY A CA 5
ATOM 9189 C C . GLY A 1 51 ? 6.643 1.390 -2.734 1.00 0.24 166 GLY A C 5
ATOM 9190 O O . GLY A 1 51 ? 6.443 2.518 -2.284 1.00 0.27 166 GLY A O 5
ATOM 9194 N N . ARG A 1 52 ? 6.509 1.094 -4.023 1.00 0.23 167 ARG A N 5
ATOM 9195 C CA . ARG A 1 52 ? 6.108 2.111 -4.986 1.00 0.24 167 ARG A CA 5
ATOM 9196 C C . ARG A 1 52 ? 4.691 2.580 -4.676 1.00 0.20 167 ARG A C 5
ATOM 9197 O O . ARG A 1 52 ? 4.389 3.771 -4.736 1.00 0.20 167 ARG A O 5
ATOM 9218 N N . VAL A 1 53 ? 3.833 1.628 -4.324 1.00 0.19 168 VAL A N 5
ATOM 9219 C CA . VAL A 1 53 ? 2.471 1.927 -3.911 1.00 0.18 168 VAL A CA 5
ATOM 9220 C C . VAL A 1 53 ? 2.462 2.826 -2.667 1.00 0.18 168 VAL A C 5
ATOM 9221 O O . VAL A 1 53 ? 1.779 3.844 -2.645 1.00 0.19 168 VAL A O 5
ATOM 9234 N N . TRP A 1 54 ? 3.239 2.452 -1.651 1.00 0.18 169 TRP A N 5
ATOM 9235 C CA . TRP A 1 54 ? 3.399 3.257 -0.428 1.00 0.20 169 TRP A CA 5
ATOM 9236 C C . TRP A 1 54 ? 3.764 4.707 -0.753 1.00 0.20 169 TRP A C 5
ATOM 9237 O O . TRP A 1 54 ? 3.097 5.637 -0.302 1.00 0.26 169 TRP A O 5
ATOM 9258 N N . GLU A 1 55 ? 4.799 4.888 -1.558 1.00 0.17 170 GLU A N 5
ATOM 9259 C CA . GLU A 1 55 ? 5.313 6.223 -1.856 1.00 0.22 170 GLU A CA 5
ATOM 9260 C C . GLU A 1 55 ? 4.297 7.053 -2.646 1.00 0.21 170 GLU A C 5
ATOM 9261 O O . GLU A 1 55 ? 4.279 8.280 -2.547 1.00 0.27 170 GLU A O 5
ATOM 9273 N N . LEU A 1 56 ? 3.466 6.383 -3.437 1.00 0.20 171 LEU A N 5
ATOM 9274 C CA . LEU A 1 56 ? 2.405 7.054 -4.184 1.00 0.24 171 LEU A CA 5
ATOM 9275 C C . LEU A 1 56 ? 1.184 7.316 -3.304 1.00 0.23 171 LEU A C 5
ATOM 9276 O O . LEU A 1 56 ? 0.682 8.440 -3.246 1.00 0.31 171 LEU A O 5
ATOM 9292 N N . SER A 1 57 ? 0.724 6.277 -2.617 1.00 0.20 172 SER A N 5
ATOM 9293 C CA . SER A 1 57 ? -0.517 6.338 -1.851 1.00 0.24 172 SER A CA 5
ATOM 9294 C C . SER A 1 57 ? -0.422 7.315 -0.687 1.00 0.22 172 SER A C 5
ATOM 9295 O O . SER A 1 57 ? -1.408 7.965 -0.336 1.00 0.28 172 SER A O 5
ATOM 9303 N N . ASP A 1 58 ? 0.756 7.419 -0.085 1.00 0.16 173 ASP A N 5
ATOM 9304 C CA . ASP A 1 58 ? 0.962 8.380 0.983 1.00 0.15 173 ASP A CA 5
ATOM 9305 C C . ASP A 1 58 ? 1.114 9.771 0.378 1.00 0.14 173 ASP A C 5
ATOM 9306 O O . ASP A 1 58 ? 2.216 10.245 0.084 1.00 0.16 173 ASP A O 5
ATOM 9315 N N . ILE A 1 59 ? -0.044 10.381 0.169 1.00 0.15 174 ILE A N 5
ATOM 9316 C CA . ILE A 1 59 ? -0.200 11.669 -0.491 1.00 0.19 174 ILE A CA 5
ATOM 9317 C C . ILE A 1 59 ? 0.727 12.728 0.085 1.00 0.17 174 ILE A C 5
ATOM 9318 O O . ILE A 1 59 ? 1.492 13.372 -0.638 1.00 0.19 174 ILE A O 5
ATOM 9334 N N . ASP A 1 60 ? 0.670 12.887 1.390 1.00 0.19 175 ASP A N 5
ATOM 9335 C CA . ASP A 1 60 ? 1.370 13.977 2.042 1.00 0.24 175 ASP A CA 5
ATOM 9336 C C . ASP A 1 60 ? 2.778 13.575 2.435 1.00 0.22 175 ASP A C 5
ATOM 9337 O O . ASP A 1 60 ? 3.578 14.407 2.863 1.00 0.28 175 ASP A O 5
ATOM 9346 N N . HIS A 1 61 ? 3.066 12.290 2.254 1.00 0.21 176 HIS A N 5
ATOM 9347 C CA . HIS A 1 61 ? 4.381 11.724 2.519 1.00 0.28 176 HIS A CA 5
ATOM 9348 C C . HIS A 1 61 ? 4.814 11.975 3.950 1.00 0.31 176 HIS A C 5
ATOM 9349 O O . HIS A 1 61 ? 5.970 12.296 4.221 1.00 0.35 176 HIS A O 5
ATOM 9364 N N . ASP A 1 62 ? 3.873 11.797 4.861 1.00 0.32 177 ASP A N 5
ATOM 9365 C CA . ASP A 1 62 ? 4.115 12.016 6.277 1.00 0.35 177 ASP A CA 5
ATOM 9366 C C . ASP A 1 62 ? 4.792 10.805 6.903 1.00 0.32 177 ASP A C 5
ATOM 9367 O O . ASP A 1 62 ? 5.162 10.826 8.077 1.00 0.35 177 ASP A O 5
ATOM 9376 N N . GLY A 1 63 ? 4.973 9.758 6.110 1.00 0.29 178 GLY A N 5
ATOM 9377 C CA . GLY A 1 63 ? 5.587 8.547 6.611 1.00 0.29 178 GLY A CA 5
ATOM 9378 C C . GLY A 1 63 ? 4.550 7.581 7.125 1.00 0.22 178 GLY A C 5
ATOM 9379 O O . GLY A 1 63 ? 4.872 6.494 7.602 1.00 0.22 178 GLY A O 5
ATOM 9383 N N . MET A 1 64 ? 3.299 7.992 7.033 1.00 0.19 179 MET A N 5
ATOM 9384 C CA . MET A 1 64 ? 2.182 7.172 7.457 1.00 0.20 179 MET A CA 5
ATOM 9385 C C . MET A 1 64 ? 1.111 7.189 6.396 1.00 0.19 179 MET A C 5
ATOM 9386 O O . MET A 1 64 ? 1.114 8.040 5.511 1.00 0.26 179 MET A O 5
ATOM 9400 N N . LEU A 1 65 ? 0.192 6.263 6.493 1.00 0.13 180 LEU A N 5
ATOM 9401 C CA . LEU A 1 65 ? -0.908 6.199 5.569 1.00 0.11 180 LEU A CA 5
ATOM 9402 C C . LEU A 1 65 ? -2.194 6.470 6.306 1.00 0.10 180 LEU A C 5
ATOM 9403 O O . LEU A 1 65 ? -2.589 5.710 7.194 1.00 0.12 180 LEU A O 5
ATOM 9419 N N . ASP A 1 66 ? -2.817 7.578 5.956 1.00 0.14 181 ASP A N 5
ATOM 9420 C CA . ASP A 1 66 ? -4.088 7.960 6.531 1.00 0.21 181 ASP A CA 5
ATOM 9421 C C . ASP A 1 66 ? -5.173 7.061 5.975 1.00 0.16 181 ASP A C 5
ATOM 9422 O O . ASP A 1 66 ? -4.935 6.352 5.004 1.00 0.14 181 ASP A O 5
ATOM 9431 N N . ARG A 1 67 ? -6.334 7.066 6.587 1.00 0.16 182 ARG A N 5
ATOM 9432 C CA . ARG A 1 67 ? -7.444 6.247 6.140 1.00 0.16 182 ARG A CA 5
ATOM 9433 C C . ARG A 1 67 ? -7.698 6.403 4.625 1.00 0.16 182 ARG A C 5
ATOM 9434 O O . ARG A 1 67 ? -7.996 5.422 3.934 1.00 0.17 182 ARG A O 5
ATOM 9455 N N . ASP A 1 68 ? -7.555 7.624 4.098 1.00 0.15 183 ASP A N 5
ATOM 9456 C CA . ASP A 1 68 ? -7.685 7.861 2.655 1.00 0.17 183 ASP A CA 5
ATOM 9457 C C . ASP A 1 68 ? -6.465 7.338 1.913 1.00 0.16 183 ASP A C 5
ATOM 9458 O O . ASP A 1 68 ? -6.599 6.628 0.919 1.00 0.17 183 ASP A O 5
ATOM 9467 N N . GLU A 1 69 ? -5.279 7.666 2.428 1.00 0.15 184 GLU A N 5
ATOM 9468 C CA . GLU A 1 69 ? -4.021 7.317 1.762 1.00 0.16 184 GLU A CA 5
ATOM 9469 C C . GLU A 1 69 ? -3.899 5.807 1.619 1.00 0.18 184 GLU A C 5
ATOM 9470 O O . GLU A 1 69 ? -3.494 5.289 0.583 1.00 0.22 184 GLU A O 5
ATOM 9482 N N . PHE A 1 70 ? -4.252 5.111 2.679 1.00 0.16 185 PHE A N 5
ATOM 9483 C CA . PHE A 1 70 ? -4.113 3.674 2.727 1.00 0.17 185 PHE A CA 5
ATOM 9484 C C . PHE A 1 70 ? -5.168 2.991 1.889 1.00 0.17 185 PHE A C 5
ATOM 9485 O O . PHE A 1 70 ? -4.921 1.943 1.300 1.00 0.17 185 PHE A O 5
ATOM 9502 N N . ALA A 1 71 ? -6.357 3.576 1.862 1.00 0.17 186 ALA A N 5
ATOM 9503 C CA . ALA A 1 71 ? -7.416 3.074 1.014 1.00 0.17 186 ALA A CA 5
ATOM 9504 C C . ALA A 1 71 ? -6.922 3.080 -0.419 1.00 0.18 186 ALA A C 5
ATOM 9505 O O . ALA A 1 71 ? -7.197 2.167 -1.195 1.00 0.20 186 ALA A O 5
ATOM 9512 N N . VAL A 1 72 ? -6.154 4.113 -0.731 1.00 0.18 187 VAL A N 5
ATOM 9513 C CA . VAL A 1 72 ? -5.464 4.217 -2.007 1.00 0.18 187 VAL A CA 5
ATOM 9514 C C . VAL A 1 72 ? -4.510 3.037 -2.206 1.00 0.18 187 VAL A C 5
ATOM 9515 O O . VAL A 1 72 ? -4.560 2.345 -3.226 1.00 0.18 187 VAL A O 5
ATOM 9528 N N . ALA A 1 73 ? -3.666 2.806 -1.205 1.00 0.17 188 ALA A N 5
ATOM 9529 C CA . ALA A 1 73 ? -2.655 1.751 -1.256 1.00 0.18 188 ALA A CA 5
ATOM 9530 C C . ALA A 1 73 ? -3.281 0.374 -1.439 1.00 0.18 188 ALA A C 5
ATOM 9531 O O . ALA A 1 73 ? -2.943 -0.354 -2.371 1.00 0.20 188 ALA A O 5
ATOM 9538 N N . MET A 1 74 ? -4.208 0.036 -0.557 1.00 0.19 189 MET A N 5
ATOM 9539 C CA . MET A 1 74 ? -4.803 -1.292 -0.540 1.00 0.23 189 MET A CA 5
ATOM 9540 C C . MET A 1 74 ? -5.674 -1.523 -1.771 1.00 0.19 189 MET A C 5
ATOM 9541 O O . MET A 1 74 ? -5.829 -2.656 -2.230 1.00 0.22 189 MET A O 5
ATOM 9555 N N . PHE A 1 75 ? -6.235 -0.446 -2.312 1.00 0.16 190 PHE A N 5
ATOM 9556 C CA . PHE A 1 75 ? -6.981 -0.523 -3.561 1.00 0.15 190 PHE A CA 5
ATOM 9557 C C . PHE A 1 75 ? -6.053 -0.947 -4.696 1.00 0.16 190 PHE A C 5
ATOM 9558 O O . PHE A 1 75 ? -6.431 -1.724 -5.569 1.00 0.17 190 PHE A O 5
ATOM 9575 N N . LEU A 1 76 ? -4.822 -0.457 -4.648 1.00 0.18 191 LEU A N 5
ATOM 9576 C CA . LEU A 1 76 ? -3.837 -0.762 -5.676 1.00 0.21 191 LEU A CA 5
ATOM 9577 C C . LEU A 1 76 ? -3.352 -2.200 -5.536 1.00 0.23 191 LEU A C 5
ATOM 9578 O O . LEU A 1 76 ? -2.948 -2.833 -6.512 1.00 0.27 191 LEU A O 5
ATOM 9594 N N . VAL A 1 77 ? -3.421 -2.718 -4.316 1.00 0.23 192 VAL A N 5
ATOM 9595 C CA . VAL A 1 77 ? -3.028 -4.092 -4.041 1.00 0.26 192 VAL A CA 5
ATOM 9596 C C . VAL A 1 77 ? -4.050 -5.058 -4.633 1.00 0.28 192 VAL A C 5
ATOM 9597 O O . VAL A 1 77 ? -3.680 -6.062 -5.243 1.00 0.33 192 VAL A O 5
ATOM 9610 N N . TYR A 1 78 ? -5.338 -4.751 -4.483 1.00 0.25 193 TYR A N 5
ATOM 9611 C CA . TYR A 1 78 ? -6.369 -5.539 -5.149 1.00 0.27 193 TYR A CA 5
ATOM 9612 C C . TYR A 1 78 ? -6.316 -5.323 -6.650 1.00 0.28 193 TYR A C 5
ATOM 9613 O O . TYR A 1 78 ? -6.577 -6.240 -7.417 1.00 0.34 193 TYR A O 5
ATOM 9631 N N . CYS A 1 79 ? -5.985 -4.105 -7.057 1.00 0.28 194 CYS A N 5
ATOM 9632 C CA . CYS A 1 79 ? -5.899 -3.755 -8.466 1.00 0.33 194 CYS A CA 5
ATOM 9633 C C . CYS A 1 79 ? -4.906 -4.673 -9.180 1.00 0.35 194 CYS A C 5
ATOM 9634 O O . CYS A 1 79 ? -5.179 -5.172 -10.271 1.00 0.40 194 CYS A O 5
ATOM 9642 N N . ALA A 1 80 ? -3.770 -4.927 -8.542 1.00 0.35 195 ALA A N 5
ATOM 9643 C CA . ALA A 1 80 ? -2.773 -5.823 -9.104 1.00 0.40 195 ALA A CA 5
ATOM 9644 C C . ALA A 1 80 ? -3.251 -7.266 -9.026 1.00 0.43 195 ALA A C 5
ATOM 9645 O O . ALA A 1 80 ? -2.921 -8.089 -9.883 1.00 0.49 195 ALA A O 5
ATOM 9652 N N . LEU A 1 81 ? -4.037 -7.566 -7.998 1.00 0.41 196 LEU A N 5
ATOM 9653 C CA . LEU A 1 81 ? -4.588 -8.900 -7.809 1.00 0.44 196 LEU A CA 5
ATOM 9654 C C . LEU A 1 81 ? -5.663 -9.221 -8.849 1.00 0.46 196 LEU A C 5
ATOM 9655 O O . LEU A 1 81 ? -5.839 -10.378 -9.234 1.00 0.52 196 LEU A O 5
ATOM 9671 N N . GLU A 1 82 ? -6.388 -8.202 -9.296 1.00 0.45 197 GLU A N 5
ATOM 9672 C CA . GLU A 1 82 ? -7.379 -8.375 -10.354 1.00 0.52 197 GLU A CA 5
ATOM 9673 C C . GLU A 1 82 ? -6.731 -8.179 -11.723 1.00 0.56 197 GLU A C 5
ATOM 9674 O O . GLU A 1 82 ? -7.416 -8.068 -12.740 1.00 0.65 197 GLU A O 5
ATOM 9686 N N . LYS A 1 83 ? -5.397 -8.136 -11.715 1.00 0.56 198 LYS A N 5
ATOM 9687 C CA . LYS A 1 83 ? -4.581 -8.095 -12.931 1.00 0.66 198 LYS A CA 5
ATOM 9688 C C . LYS A 1 83 ? -4.745 -6.793 -13.708 1.00 0.64 198 LYS A C 5
ATOM 9689 O O . LYS A 1 83 ? -4.555 -6.758 -14.928 1.00 0.77 198 LYS A O 5
ATOM 9708 N N . GLU A 1 84 ? -5.095 -5.728 -13.007 1.00 0.61 199 GLU A N 5
ATOM 9709 C CA . GLU A 1 84 ? -5.077 -4.396 -13.589 1.00 0.69 199 GLU A CA 5
ATOM 9710 C C . GLU A 1 84 ? -3.671 -3.825 -13.507 1.00 0.67 199 GLU A C 5
ATOM 9711 O O . GLU A 1 84 ? -2.939 -4.105 -12.554 1.00 0.68 199 GLU A O 5
ATOM 9723 N N . PRO A 1 85 ? -3.256 -3.046 -14.514 1.00 0.78 200 PRO A N 5
ATOM 9724 C CA . PRO A 1 85 ? -1.927 -2.436 -14.531 1.00 0.81 200 PRO A CA 5
ATOM 9725 C C . PRO A 1 85 ? -1.786 -1.359 -13.465 1.00 0.76 200 PRO A C 5
ATOM 9726 O O . PRO A 1 85 ? -2.587 -0.425 -13.402 1.00 0.77 200 PRO A O 5
ATOM 9737 N N . VAL A 1 86 ? -0.761 -1.487 -12.635 1.00 0.75 201 VAL A N 5
ATOM 9738 C CA . VAL A 1 86 ? -0.537 -0.541 -11.554 1.00 0.75 201 VAL A CA 5
ATOM 9739 C C . VAL A 1 86 ? 0.335 0.614 -12.035 1.00 0.75 201 VAL A C 5
ATOM 9740 O O . VAL A 1 86 ? 1.470 0.408 -12.466 1.00 0.80 201 VAL A O 5
ATOM 9753 N N . PRO A 1 87 ? -0.199 1.844 -11.994 1.00 0.74 202 PRO A N 5
ATOM 9754 C CA . PRO A 1 87 ? 0.537 3.038 -12.404 1.00 0.75 202 PRO A CA 5
ATOM 9755 C C . PRO A 1 87 ? 1.674 3.359 -11.443 1.00 0.73 202 PRO A C 5
ATOM 9756 O O . PRO A 1 87 ? 1.581 3.091 -10.244 1.00 0.77 202 PRO A O 5
ATOM 9767 N N . MET A 1 88 ? 2.744 3.933 -11.973 1.00 0.72 203 MET A N 5
ATOM 9768 C CA . MET A 1 88 ? 3.890 4.311 -11.157 1.00 0.75 203 MET A CA 5
ATOM 9769 C C . MET A 1 88 ? 3.886 5.812 -10.915 1.00 0.61 203 MET A C 5
ATOM 9770 O O . MET A 1 88 ? 4.727 6.349 -10.196 1.00 0.63 203 MET A O 5
ATOM 9784 N N . SER A 1 89 ? 2.930 6.481 -11.537 1.00 0.54 204 SER A N 5
ATOM 9785 C CA . SER A 1 89 ? 2.695 7.889 -11.301 1.00 0.52 204 SER A CA 5
ATOM 9786 C C . SER A 1 89 ? 1.366 8.053 -10.575 1.00 0.43 204 SER A C 5
ATOM 9787 O O . SER A 1 89 ? 0.437 7.279 -10.804 1.00 0.52 204 SER A O 5
ATOM 9795 N N . LEU A 1 90 ? 1.296 9.042 -9.688 1.00 0.55 205 LEU A N 5
ATOM 9796 C CA . LEU A 1 90 ? 0.109 9.272 -8.864 1.00 0.63 205 LEU A CA 5
ATOM 9797 C C . LEU A 1 90 ? -1.118 9.481 -9.735 1.00 0.56 205 LEU A C 5
ATOM 9798 O O . LEU A 1 90 ? -1.225 10.476 -10.456 1.00 0.56 205 LEU A O 5
ATOM 9814 N N . PRO A 1 91 ? -2.052 8.520 -9.682 1.00 0.55 206 PRO A N 5
ATOM 9815 C CA . PRO A 1 91 ? -3.315 8.594 -10.388 1.00 0.50 206 PRO A CA 5
ATOM 9816 C C . PRO A 1 91 ? -4.296 9.454 -9.613 1.00 0.45 206 PRO A C 5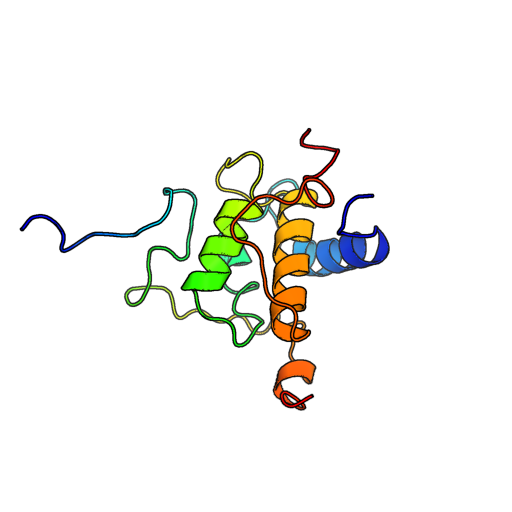
ATOM 9817 O O . PRO A 1 91 ? -4.773 9.065 -8.547 1.00 0.44 206 PRO A O 5
ATOM 9828 N N . PRO A 1 92 ? -4.595 10.643 -10.129 1.00 0.44 207 PRO A N 5
ATOM 9829 C CA . PRO A 1 92 ? -5.415 11.638 -9.434 1.00 0.39 207 PRO A CA 5
ATOM 9830 C C . PRO A 1 92 ? -6.844 11.158 -9.205 1.00 0.38 207 PRO A C 5
ATOM 9831 O O . PRO A 1 92 ? -7.563 11.691 -8.365 1.00 0.37 207 PRO A O 5
ATOM 9842 N N . ALA A 1 93 ? -7.243 10.142 -9.958 1.00 0.40 208 ALA A N 5
ATOM 9843 C CA . ALA A 1 93 ? -8.500 9.453 -9.708 1.00 0.40 208 ALA A CA 5
ATOM 9844 C C . ALA A 1 93 ? -8.527 8.875 -8.297 1.00 0.37 208 ALA A C 5
ATOM 9845 O O . ALA A 1 93 ? -9.582 8.596 -7.760 1.00 0.38 208 ALA A O 5
ATOM 9852 N N . LEU A 1 94 ? -7.357 8.688 -7.705 1.00 0.36 209 LEU A N 5
ATOM 9853 C CA . LEU A 1 94 ? -7.275 8.159 -6.347 1.00 0.36 209 LEU A CA 5
ATOM 9854 C C . LEU A 1 94 ? -6.567 9.119 -5.403 1.00 0.36 209 LEU A C 5
ATOM 9855 O O . LEU A 1 94 ? -6.174 8.728 -4.307 1.00 0.40 209 LEU A O 5
ATOM 9871 N N . VAL A 1 95 ? -6.399 10.365 -5.808 1.00 0.35 210 VAL A N 5
ATOM 9872 C CA . VAL A 1 95 ? -5.918 11.362 -4.874 1.00 0.39 210 VAL A CA 5
ATOM 9873 C C . VAL A 1 95 ? -7.124 12.043 -4.234 1.00 0.39 210 VAL A C 5
ATOM 9874 O O . VAL A 1 95 ? -7.850 12.792 -4.886 1.00 0.44 210 VAL A O 5
ATOM 9887 N N . PRO A 1 96 ? -7.388 11.716 -2.955 1.00 0.40 211 PRO A N 5
ATOM 9888 C CA . PRO A 1 96 ? -8.581 12.167 -2.236 1.00 0.46 211 PRO A CA 5
ATOM 9889 C C . PRO A 1 96 ? -8.890 13.636 -2.462 1.00 0.51 211 PRO A C 5
ATOM 9890 O O . PRO A 1 96 ? -8.144 14.511 -2.024 1.00 0.53 211 PRO A O 5
ATOM 9901 N N . PRO A 1 97 ? -9.989 13.909 -3.181 1.00 0.55 212 PRO A N 5
ATOM 9902 C CA . PRO A 1 97 ? -10.464 15.271 -3.453 1.00 0.63 212 PRO A CA 5
ATOM 9903 C C . PRO A 1 97 ? -10.530 16.156 -2.200 1.00 0.72 212 PRO A C 5
ATOM 9904 O O . PRO A 1 97 ? -10.382 17.373 -2.282 1.00 0.76 212 PRO A O 5
ATOM 9915 N N . SER A 1 98 ? -10.749 15.539 -1.043 1.00 0.77 213 SER A N 5
ATOM 9916 C CA . SER A 1 98 ? -10.794 16.274 0.216 1.00 0.88 213 SER A CA 5
ATOM 9917 C C . SER A 1 98 ? -9.393 16.732 0.629 1.00 0.86 213 SER A C 5
ATOM 9918 O O . SER A 1 98 ? -9.235 17.717 1.349 1.00 0.93 213 SER A O 5
ATOM 9926 N N . LYS A 1 99 ? -8.382 16.010 0.164 1.00 0.81 214 LYS A N 5
ATOM 9927 C CA . LYS A 1 99 ? -6.994 16.307 0.502 1.00 0.86 214 LYS A CA 5
ATOM 9928 C C . LYS A 1 99 ? -6.309 17.075 -0.627 1.00 0.86 214 LYS A C 5
ATOM 9929 O O . LYS A 1 99 ? -5.103 16.944 -0.840 1.00 0.92 214 LYS A O 5
ATOM 9948 N N . ARG A 1 100 ? -7.083 17.855 -1.367 1.00 0.83 215 ARG A N 5
ATOM 9949 C CA . ARG A 1 100 ? -6.524 18.677 -2.431 1.00 0.89 215 ARG A CA 5
ATOM 9950 C C . ARG A 1 100 ? -6.233 20.078 -1.907 1.00 1.18 215 ARG A C 5
ATOM 9951 O O . ARG A 1 100 ? -7.124 20.949 -2.005 1.00 1.81 215 ARG A O 5
ATOM 9973 N N . PRO B 2 6 ? 24.556 6.499 -5.597 1.00 10.51 301 PRO B N 5
ATOM 9974 C CA . PRO B 2 6 ? 23.291 6.316 -6.314 1.00 10.69 301 PRO B CA 5
ATOM 9975 C C . PRO B 2 6 ? 23.189 4.923 -6.931 1.00 10.34 301 PRO B C 5
ATOM 9976 O O . PRO B 2 6 ? 22.159 4.549 -7.493 1.00 10.48 301 PRO B O 5
ATOM 9987 N N . SER B 2 7 ? 24.267 4.155 -6.802 1.00 10.09 302 SER B N 5
ATOM 9988 C CA . SER B 2 7 ? 24.329 2.796 -7.322 1.00 9.95 302 SER B CA 5
ATOM 9989 C C . SER B 2 7 ? 23.584 1.819 -6.403 1.00 9.06 302 SER B C 5
ATOM 9990 O O . SER B 2 7 ? 23.846 0.614 -6.409 1.00 8.88 302 SER B O 5
ATOM 9998 N N . VAL B 2 8 ? 22.663 2.348 -5.608 1.00 8.72 303 VAL B N 5
ATOM 9999 C CA . VAL B 2 8 ? 21.841 1.528 -4.733 1.00 8.04 303 VAL B CA 5
ATOM 10000 C C . VAL B 2 8 ? 20.463 1.361 -5.366 1.00 7.71 303 VAL B C 5
ATOM 10001 O O . VAL B 2 8 ? 19.509 0.876 -4.745 1.00 7.48 303 VAL B O 5
ATOM 10014 N N . THR B 2 9 ? 20.370 1.784 -6.621 1.00 7.99 304 THR B N 5
ATOM 10015 C CA . THR B 2 9 ? 19.155 1.616 -7.395 1.00 8.05 304 THR B CA 5
ATOM 10016 C C . THR B 2 9 ? 18.895 0.133 -7.662 1.00 7.08 304 THR B C 5
ATOM 10017 O O . THR B 2 9 ? 19.288 -0.417 -8.689 1.00 6.93 304 THR B O 5
ATOM 10028 N N . GLU B 2 10 ? 18.272 -0.501 -6.689 1.00 6.63 305 GLU B N 5
ATOM 10029 C CA . GLU B 2 10 ? 17.861 -1.887 -6.782 1.00 5.82 305 GLU B CA 5
ATOM 10030 C C . GLU B 2 10 ? 16.471 -2.026 -6.176 1.00 5.22 305 GLU B C 5
ATOM 10031 O O . GLU B 2 10 ? 15.475 -2.137 -6.886 1.00 5.54 305 GLU B O 5
ATOM 10043 N N . ALA B 2 11 ? 16.420 -1.989 -4.856 1.00 4.67 306 ALA B N 5
ATOM 10044 C CA . ALA B 2 11 ? 15.169 -2.012 -4.130 1.00 4.48 306 ALA B CA 5
ATOM 10045 C C . ALA B 2 11 ? 15.334 -1.260 -2.825 1.00 3.35 306 ALA B C 5
ATOM 10046 O O . ALA B 2 11 ? 14.648 -1.519 -1.843 1.00 3.48 306 ALA B O 5
ATOM 10053 N N . SER B 2 12 ? 16.273 -0.327 -2.827 1.00 2.65 307 SER B N 5
ATOM 10054 C CA . SER B 2 12 ? 16.501 0.515 -1.689 1.00 1.61 307 SER B CA 5
ATOM 10055 C C . SER B 2 12 ? 16.566 2.030 -2.023 1.00 1.03 307 SER B C 5
ATOM 10056 O O . SER B 2 12 ? 17.041 2.798 -1.191 1.00 1.19 307 SER B O 5
ATOM 10064 N N . PRO B 2 13 ? 16.097 2.517 -3.208 1.00 0.92 308 PRO B N 5
ATOM 10065 C CA . PRO B 2 13 ? 16.231 3.919 -3.581 1.00 0.88 308 PRO B CA 5
ATOM 10066 C C . PRO B 2 13 ? 14.979 4.732 -3.266 1.00 0.77 308 PRO B C 5
ATOM 10067 O O . PRO B 2 13 ? 14.731 5.778 -3.871 1.00 0.96 308 PRO B O 5
ATOM 10078 N N . TRP B 2 14 ? 14.195 4.250 -2.315 1.00 0.60 309 TRP B N 5
ATOM 10079 C CA . TRP B 2 14 ? 12.967 4.925 -1.935 1.00 0.57 309 TRP B CA 5
ATOM 10080 C C . TRP B 2 14 ? 13.245 6.105 -1.027 1.00 0.68 309 TRP B C 5
ATOM 10081 O O . TRP B 2 14 ? 14.383 6.337 -0.619 1.00 0.85 309 TRP B O 5
ATOM 10102 N N . ARG B 2 15 ? 12.198 6.841 -0.703 1.00 0.63 310 ARG B N 5
ATOM 10103 C CA . ARG B 2 15 ? 12.353 8.198 -0.219 1.00 0.75 310 ARG B CA 5
ATOM 10104 C C . ARG B 2 15 ? 12.293 8.270 1.301 1.00 0.72 310 ARG B C 5
ATOM 10105 O O . ARG B 2 15 ? 11.724 9.209 1.862 1.00 0.81 310 ARG B O 5
ATOM 10126 N N . ALA B 2 16 ? 12.881 7.258 1.949 1.00 0.69 311 ALA B N 5
ATOM 10127 C CA . ALA B 2 16 ? 13.032 7.207 3.411 1.00 0.75 311 ALA B CA 5
ATOM 10128 C C . ALA B 2 16 ? 11.714 6.948 4.137 1.00 0.84 311 ALA B C 5
ATOM 10129 O O . ALA B 2 16 ? 11.684 6.267 5.161 1.00 1.41 311 ALA B O 5
ATOM 10136 N N . THR B 2 17 ? 10.631 7.492 3.607 1.00 0.50 312 THR B N 5
ATOM 10137 C CA . THR B 2 17 ? 9.310 7.287 4.167 1.00 0.56 312 THR B CA 5
ATOM 10138 C C . THR B 2 17 ? 8.859 5.844 3.982 1.00 0.44 312 THR B C 5
ATOM 10139 O O . THR B 2 17 ? 7.928 5.383 4.642 1.00 0.58 312 THR B O 5
ATOM 10150 N N . ASN B 2 18 ? 9.544 5.131 3.098 1.00 0.34 313 ASN B N 5
ATOM 10151 C CA . ASN B 2 18 ? 9.124 3.800 2.700 1.00 0.27 313 ASN B CA 5
ATOM 10152 C C . ASN B 2 18 ? 9.717 2.707 3.590 1.00 0.28 313 ASN B C 5
ATOM 10153 O O . ASN B 2 18 ? 10.919 2.665 3.825 1.00 0.46 313 ASN B O 5
ATOM 10164 N N . PRO B 2 19 ? 8.866 1.794 4.085 1.00 0.22 314 PRO B N 5
ATOM 10165 C CA . PRO B 2 19 ? 9.281 0.666 4.916 1.00 0.23 314 PRO B CA 5
ATOM 10166 C C . PRO B 2 19 ? 9.447 -0.635 4.113 1.00 0.25 314 PRO B C 5
ATOM 10167 O O . PRO B 2 19 ? 9.296 -1.734 4.650 1.00 0.41 314 PRO B O 5
ATOM 10178 N N . PHE B 2 20 ? 9.729 -0.502 2.817 1.00 0.21 315 PHE B N 5
ATOM 10179 C CA . PHE B 2 20 ? 9.985 -1.655 1.951 1.00 0.22 315 PHE B CA 5
ATOM 10180 C C . PHE B 2 20 ? 11.341 -1.526 1.277 1.00 0.26 315 PHE B C 5
ATOM 10181 O O . PHE B 2 20 ? 11.862 -2.489 0.723 1.00 0.30 315 PHE B O 5
ATOM 10198 N N . LEU B 2 21 ? 11.898 -0.323 1.318 1.00 0.30 316 LEU B N 5
ATOM 10199 C CA . LEU B 2 21 ? 13.210 -0.062 0.734 1.00 0.39 316 LEU B CA 5
ATOM 10200 C C . LEU B 2 21 ? 14.284 -0.861 1.471 1.00 0.46 316 LEU B C 5
ATOM 10201 O O . LEU B 2 21 ? 15.405 -1.032 0.990 1.00 0.59 316 LEU B O 5
ATOM 10217 N N . ASN B 2 22 ? 13.916 -1.335 2.653 1.00 0.44 317 ASN B N 5
ATOM 10218 C CA . ASN B 2 22 ? 14.740 -2.243 3.430 1.00 0.53 317 ASN B CA 5
ATOM 10219 C C . ASN B 2 22 ? 14.229 -3.666 3.237 1.00 0.66 317 ASN B C 5
ATOM 10220 O O . ASN B 2 22 ? 13.814 -4.338 4.181 1.00 1.00 317 ASN B O 5
ATOM 10231 N N . GLU B 2 23 ? 14.278 -4.120 1.994 1.00 0.68 318 GLU B N 5
ATOM 10232 C CA . GLU B 2 23 ? 13.666 -5.382 1.612 1.00 0.93 318 GLU B CA 5
ATOM 10233 C C . GLU B 2 23 ? 14.589 -6.579 1.838 1.00 1.45 318 GLU B C 5
ATOM 10234 O O . GLU B 2 23 ? 15.801 -6.503 1.622 1.00 1.98 318 GLU B O 5
ATOM 10246 N N . THR B 2 24 ? 13.981 -7.674 2.290 1.00 2.01 319 THR B N 5
ATOM 10247 C CA . THR B 2 24 ? 14.626 -8.979 2.409 1.00 2.63 319 THR B CA 5
ATOM 10248 C C . THR B 2 24 ? 15.647 -9.055 3.548 1.00 2.26 319 THR B C 5
ATOM 10249 O O . THR B 2 24 ? 15.498 -9.879 4.451 1.00 2.84 319 THR B O 5
ATOM 10260 N N . LEU B 2 25 ? 16.654 -8.179 3.502 1.00 1.56 320 LEU B N 5
ATOM 10261 C CA . LEU B 2 25 ? 17.803 -8.210 4.420 1.00 1.30 320 LEU B CA 5
ATOM 10262 C C . LEU B 2 25 ? 17.422 -8.580 5.855 1.00 1.47 320 LEU B C 5
ATOM 10263 O O . LEU B 2 25 ? 17.942 -9.546 6.413 1.00 2.04 320 LEU B O 5
ATOM 10279 N N . GLN B 2 26 ? 16.509 -7.823 6.433 1.00 1.63 321 GLN B N 5
ATOM 10280 C CA . GLN B 2 26 ? 16.053 -8.055 7.792 1.00 2.21 321 GLN B CA 5
ATOM 10281 C C . GLN B 2 26 ? 14.554 -7.824 7.856 1.00 1.89 321 GLN B C 5
ATOM 10282 O O . GLN B 2 26 ? 14.042 -7.264 8.826 1.00 2.15 321 GLN B O 5
ATOM 10296 N N . ASP B 2 27 ? 13.848 -8.249 6.816 1.00 1.56 322 ASP B N 5
ATOM 10297 C CA . ASP B 2 27 ? 12.446 -7.892 6.681 1.00 1.47 322 ASP B CA 5
ATOM 10298 C C . ASP B 2 27 ? 11.651 -8.985 5.962 1.00 1.41 322 ASP B C 5
ATOM 10299 O O . ASP B 2 27 ? 12.093 -10.136 5.890 1.00 2.00 322 ASP B O 5
ATOM 10308 N N . VAL B 2 28 ? 10.492 -8.596 5.423 1.00 1.48 323 VAL B N 5
ATOM 10309 C CA . VAL B 2 28 ? 9.547 -9.504 4.789 1.00 1.56 323 VAL B CA 5
ATOM 10310 C C . VAL B 2 28 ? 8.851 -10.378 5.834 1.00 1.56 323 VAL B C 5
ATOM 10311 O O . VAL B 2 28 ? 9.249 -11.517 6.089 1.00 2.34 323 VAL B O 5
ATOM 10324 N N . GLN B 2 29 ? 7.826 -9.815 6.471 1.00 1.02 324 GLN B N 5
ATOM 10325 C CA . GLN B 2 29 ? 7.012 -10.562 7.422 1.00 0.96 324 GLN B CA 5
ATOM 10326 C C . GLN B 2 29 ? 5.537 -10.452 7.037 1.00 0.75 324 GLN B C 5
ATOM 10327 O O . GLN B 2 29 ? 4.825 -9.595 7.553 1.00 0.79 324 GLN B O 5
ATOM 10341 N N . PRO B 2 30 ? 5.062 -11.288 6.104 1.00 0.72 325 PRO B N 5
ATOM 10342 C CA . PRO B 2 30 ? 3.652 -11.296 5.693 1.00 0.63 325 PRO B CA 5
ATOM 10343 C C . PRO B 2 30 ? 2.727 -11.688 6.840 1.00 0.59 325 PRO B C 5
ATOM 10344 O O . PRO B 2 30 ? 2.716 -12.839 7.281 1.00 0.97 325 PRO B O 5
ATOM 10355 N N . SER B 2 31 ? 1.949 -10.728 7.315 1.00 0.59 326 SER B N 5
ATOM 10356 C CA . SER B 2 31 ? 1.107 -10.937 8.475 1.00 0.57 326 SER B CA 5
ATOM 10357 C C . SER B 2 31 ? -0.148 -11.726 8.089 1.00 0.52 326 SER B C 5
ATOM 10358 O O . SER B 2 31 ? -0.681 -11.555 6.986 1.00 0.59 326 SER B O 5
ATOM 10366 N N . PRO B 2 32 ? -0.640 -12.604 8.987 1.00 0.59 327 PRO B N 5
ATOM 10367 C CA . PRO B 2 32 ? -1.855 -13.406 8.758 1.00 0.67 327 PRO B CA 5
ATOM 10368 C C . PRO B 2 32 ? -3.135 -12.566 8.815 1.00 0.62 327 PRO B C 5
ATOM 10369 O O . PRO B 2 32 ? -4.170 -13.013 9.306 1.00 0.83 327 PRO B O 5
ATOM 10380 N N . ILE B 2 33 ? -3.044 -11.350 8.304 1.00 0.44 328 ILE B N 5
ATOM 10381 C CA . ILE B 2 33 ? -4.167 -10.421 8.264 1.00 0.43 328 ILE B CA 5
ATOM 10382 C C . ILE B 2 33 ? -4.725 -10.385 6.852 1.00 0.46 328 ILE B C 5
ATOM 10383 O O . ILE B 2 33 ? -5.775 -9.803 6.591 1.00 0.69 328 ILE B O 5
ATOM 10399 N N . ASN B 2 34 ? -4.014 -11.069 5.966 1.00 0.45 329 ASN B N 5
ATOM 10400 C CA . ASN B 2 34 ? -4.140 -10.877 4.528 1.00 0.43 329 ASN B CA 5
ATOM 10401 C C . ASN B 2 34 ? -5.561 -11.046 3.980 1.00 0.35 329 ASN B C 5
ATOM 10402 O O . ASN B 2 34 ? -6.094 -12.150 3.924 1.00 0.38 329 ASN B O 5
ATOM 10413 N N . PRO B 2 35 ? -6.189 -9.917 3.583 1.00 0.38 330 PRO B N 5
ATOM 10414 C CA . PRO B 2 35 ? -7.461 -9.900 2.832 1.00 0.39 330 PRO B CA 5
ATOM 10415 C C . PRO B 2 35 ? -7.420 -10.724 1.535 1.00 0.43 330 PRO B C 5
ATOM 10416 O O . PRO B 2 35 ? -8.457 -11.077 0.976 1.00 0.57 330 PRO B O 5
ATOM 10427 N N . PHE B 2 36 ? -6.217 -11.001 1.048 1.00 0.40 331 PHE B N 5
ATOM 10428 C CA . PHE B 2 36 ? -6.026 -11.641 -0.249 1.00 0.43 331 PHE B CA 5
ATOM 10429 C C . PHE B 2 36 ? -5.931 -13.142 -0.098 1.00 0.52 331 PHE B C 5
ATOM 10430 O O . PHE B 2 36 ? -5.532 -13.841 -1.021 1.00 0.60 331 PHE B O 5
ATOM 10447 N N . SER B 2 37 ? -6.316 -13.624 1.073 1.00 0.56 332 SER B N 5
ATOM 10448 C CA . SER B 2 37 ? -6.310 -15.043 1.375 1.00 0.68 332 SER B CA 5
ATOM 10449 C C . SER B 2 37 ? -7.100 -15.833 0.327 1.00 0.76 332 SER B C 5
ATOM 10450 O O . SER B 2 37 ? -6.708 -16.930 -0.074 1.00 0.83 332 SER B O 5
ATOM 10458 N N . ALA B 2 38 ? -8.201 -15.241 -0.134 1.00 0.81 333 ALA B N 5
ATOM 10459 C CA . ALA B 2 38 ? -9.048 -15.846 -1.159 1.00 0.92 333 ALA B CA 5
ATOM 10460 C C . ALA B 2 38 ? -8.333 -15.907 -2.508 1.00 0.95 333 ALA B C 5
ATOM 10461 O O . ALA B 2 38 ? -8.636 -16.749 -3.352 1.00 1.04 333 ALA B O 5
ATOM 10468 N N . PHE B 2 39 ? -7.384 -15.005 -2.703 1.00 0.94 334 PHE B N 5
ATOM 10469 C CA . PHE B 2 39 ? -6.629 -14.926 -3.948 1.00 1.07 334 PHE B CA 5
ATOM 10470 C C . PHE B 2 39 ? -5.583 -16.027 -4.033 1.00 1.19 334 PHE B C 5
ATOM 10471 O O . PHE B 2 39 ? -5.172 -16.421 -5.122 1.00 1.47 334 PHE B O 5
ATOM 10488 N N . PHE B 2 40 ? -5.165 -16.527 -2.882 1.00 1.09 335 PHE B N 5
ATOM 10489 C CA . PHE B 2 40 ? -4.188 -17.605 -2.827 1.00 1.31 335 PHE B CA 5
ATOM 10490 C C . PHE B 2 40 ? -4.858 -18.946 -3.106 1.00 1.40 335 PHE B C 5
ATOM 10491 O O . PHE B 2 40 ? -4.185 -19.961 -3.291 1.00 1.65 335 PHE B O 5
ATOM 10508 N N . GLU B 2 41 ? -6.190 -18.939 -3.128 1.00 1.28 336 GLU B N 5
ATOM 10509 C CA . GLU B 2 41 ? -6.965 -20.140 -3.422 1.00 1.40 336 GLU B CA 5
ATOM 10510 C C . GLU B 2 41 ? -6.755 -20.597 -4.861 1.00 1.57 336 GLU B C 5
ATOM 10511 O O . GLU B 2 41 ? -6.178 -21.657 -5.106 1.00 1.91 336 GLU B O 5
ATOM 10523 N N . GLU B 2 42 ? -7.225 -19.797 -5.809 1.00 1.55 337 GLU B N 5
ATOM 10524 C CA . GLU B 2 42 ? -7.165 -20.169 -7.213 1.00 1.94 337 GLU B CA 5
ATOM 10525 C C . GLU B 2 42 ? -5.909 -19.601 -7.866 1.00 1.95 337 GLU B C 5
ATOM 10526 O O . GLU B 2 42 ? -5.236 -20.288 -8.637 1.00 2.59 337 GLU B O 5
ATOM 10538 N N . GLN B 2 43 ? -5.606 -18.340 -7.534 1.00 1.70 338 GLN B N 5
ATOM 10539 C CA . GLN B 2 43 ? -4.4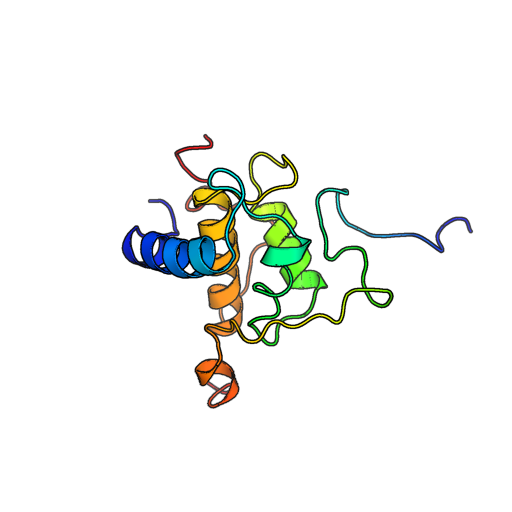30 -17.622 -8.047 1.00 1.87 338 GLN B CA 5
ATOM 10540 C C . GLN B 2 43 ? -4.550 -17.296 -9.537 1.00 2.26 338 GLN B C 5
ATOM 10541 O O . GLN B 2 43 ? -4.336 -16.151 -9.941 1.00 2.70 338 GLN B O 5
ATOM 10555 N N . GLU B 2 44 ? -4.873 -18.298 -10.345 1.00 2.59 339 GLU B N 5
ATOM 10556 C CA . GLU B 2 44 ? -5.057 -18.105 -11.776 1.00 3.37 339 GLU B CA 5
ATOM 10557 C C . GLU B 2 44 ? -6.306 -17.273 -12.035 1.00 3.99 339 GLU B C 5
ATOM 10558 O O . GLU B 2 44 ? -7.435 -17.758 -11.916 1.00 4.50 339 GLU B O 5
ATOM 10570 N N . ARG B 2 45 ? -6.086 -16.008 -12.362 1.00 4.39 340 ARG B N 5
ATOM 10571 C CA . ARG B 2 45 ? -7.166 -15.064 -12.581 1.00 5.32 340 ARG B CA 5
ATOM 10572 C C . ARG B 2 45 ? -7.620 -15.113 -14.033 1.00 6.28 340 ARG B C 5
ATOM 10573 O O . ARG B 2 45 ? -8.774 -15.514 -14.282 1.00 6.82 340 ARG B O 5
ATOM 10596 N N . PRO A 1 6 ? -13.480 11.075 -8.932 1.00 0.66 121 PRO A N 6
ATOM 10597 C CA . PRO A 1 6 ? -14.044 9.733 -8.748 1.00 0.65 121 PRO A CA 6
ATOM 10598 C C . PRO A 1 6 ? -13.103 8.879 -7.926 1.00 0.54 121 PRO A C 6
ATOM 10599 O O . PRO A 1 6 ? -12.455 7.966 -8.446 1.00 0.51 121 PRO A O 6
ATOM 10610 N N . TRP A 1 7 ? -13.042 9.175 -6.646 1.00 0.50 122 TRP A N 6
ATOM 10611 C CA . TRP A 1 7 ? -12.034 8.602 -5.785 1.00 0.43 122 TRP A CA 6
ATOM 10612 C C . TRP A 1 7 ? -12.073 7.089 -5.842 1.00 0.44 122 TRP A C 6
ATOM 10613 O O . TRP A 1 7 ? -13.124 6.482 -5.632 1.00 0.49 122 TRP A O 6
ATOM 10634 N N . ALA A 1 8 ? -10.926 6.504 -6.183 1.00 0.44 123 ALA A N 6
ATOM 10635 C CA . ALA A 1 8 ? -10.842 5.088 -6.502 1.00 0.50 123 ALA A CA 6
ATOM 10636 C C . ALA A 1 8 ? -11.562 4.216 -5.505 1.00 0.61 123 ALA A C 6
ATOM 10637 O O . ALA A 1 8 ? -12.385 3.384 -5.873 1.00 1.38 123 ALA A O 6
ATOM 10644 N N . VAL A 1 9 ? -11.199 4.380 -4.249 1.00 0.37 124 VAL A N 6
ATOM 10645 C CA . VAL A 1 9 ? -11.821 3.635 -3.185 1.00 0.35 124 VAL A CA 6
ATOM 10646 C C . VAL A 1 9 ? -13.261 4.042 -3.071 1.00 0.39 124 VAL A C 6
ATOM 10647 O O . VAL A 1 9 ? -13.564 5.214 -2.851 1.00 0.71 124 VAL A O 6
ATOM 10660 N N . LYS A 1 10 ? -14.148 3.103 -3.214 1.00 0.25 125 LYS A N 6
ATOM 10661 C CA . LYS A 1 10 ? -15.522 3.395 -2.986 1.00 0.22 125 LYS A CA 6
ATOM 10662 C C . LYS A 1 10 ? -15.799 3.206 -1.518 1.00 0.21 125 LYS A C 6
ATOM 10663 O O . LYS A 1 10 ? -15.134 2.405 -0.880 1.00 0.27 125 LYS A O 6
ATOM 10682 N N . PRO A 1 11 ? -16.703 3.984 -0.955 1.00 0.24 126 PRO A N 6
ATOM 10683 C CA . PRO A 1 11 ? -17.177 3.839 0.420 1.00 0.25 126 PRO A CA 6
ATOM 10684 C C . PRO A 1 11 ? -17.215 2.383 0.909 1.00 0.24 126 PRO A C 6
ATOM 10685 O O . PRO A 1 11 ? -16.792 2.093 2.031 1.00 0.26 126 PRO A O 6
ATOM 10696 N N . GLU A 1 12 ? -17.682 1.464 0.060 1.00 0.26 127 GLU A N 6
ATOM 10697 C CA . GLU A 1 12 ? -17.709 0.040 0.404 1.00 0.27 127 GLU A CA 6
ATOM 10698 C C . GLU A 1 12 ? -16.297 -0.489 0.669 1.00 0.22 127 GLU A C 6
ATOM 10699 O O . GLU A 1 12 ? -16.067 -1.213 1.640 1.00 0.20 127 GLU A O 6
ATOM 10711 N N . ASP A 1 13 ? -15.344 -0.079 -0.165 1.00 0.21 128 ASP A N 6
ATOM 10712 C CA . ASP A 1 13 ? -13.978 -0.565 -0.053 1.00 0.17 128 ASP A CA 6
ATOM 10713 C C . ASP A 1 13 ? -13.322 0.156 1.099 1.00 0.16 128 ASP A C 6
ATOM 10714 O O . ASP A 1 13 ? -12.621 -0.442 1.903 1.00 0.17 128 ASP A O 6
ATOM 10723 N N . LYS A 1 14 ? -13.593 1.449 1.176 1.00 0.19 129 LYS A N 6
ATOM 10724 C CA . LYS A 1 14 ? -13.063 2.295 2.223 1.00 0.22 129 LYS A CA 6
ATOM 10725 C C . LYS A 1 14 ? -13.444 1.783 3.595 1.00 0.22 129 LYS A C 6
ATOM 10726 O O . LYS A 1 14 ? -12.593 1.643 4.452 1.00 0.24 129 LYS A O 6
ATOM 10745 N N . ALA A 1 15 ? -14.725 1.531 3.808 1.00 0.22 130 ALA A N 6
ATOM 10746 C CA . ALA A 1 15 ? -15.188 1.104 5.113 1.00 0.28 130 ALA A CA 6
ATOM 10747 C C . ALA A 1 15 ? -14.604 -0.261 5.446 1.00 0.22 130 ALA A C 6
ATOM 10748 O O . ALA A 1 15 ? -14.303 -0.576 6.600 1.00 0.23 130 ALA A O 6
ATOM 10755 N N . LYS A 1 16 ? -14.420 -1.049 4.403 1.00 0.19 131 LYS A N 6
ATOM 10756 C CA . LYS A 1 16 ? -13.818 -2.367 4.530 1.00 0.19 131 LYS A CA 6
ATOM 10757 C C . LYS A 1 16 ? -12.329 -2.240 4.844 1.00 0.14 131 LYS A C 6
ATOM 10758 O O . LYS A 1 16 ? -11.762 -3.035 5.595 1.00 0.16 131 LYS A O 6
ATOM 10777 N N . TYR A 1 17 ? -11.702 -1.232 4.263 1.00 0.12 132 TYR A N 6
ATOM 10778 C CA . TYR A 1 17 ? -10.300 -0.952 4.525 1.00 0.13 132 TYR A CA 6
ATOM 10779 C C . TYR A 1 17 ? -10.133 -0.318 5.891 1.00 0.14 132 TYR A C 6
ATOM 10780 O O . TYR A 1 17 ? -9.111 -0.483 6.540 1.00 0.16 132 TYR A O 6
ATOM 10798 N N . ASP A 1 18 ? -11.156 0.406 6.307 1.00 0.15 133 ASP A N 6
ATOM 10799 C CA . ASP A 1 18 ? -11.254 0.928 7.660 1.00 0.19 133 ASP A CA 6
ATOM 10800 C C . ASP A 1 18 ? -11.314 -0.224 8.653 1.00 0.15 133 ASP A C 6
ATOM 10801 O O . ASP A 1 18 ? -10.890 -0.096 9.795 1.00 0.15 133 ASP A O 6
ATOM 10810 N N . ALA A 1 19 ? -11.833 -1.359 8.197 1.00 0.15 134 ALA A N 6
ATOM 10811 C CA . ALA A 1 19 ? -11.955 -2.539 9.036 1.00 0.17 134 ALA A CA 6
ATOM 10812 C C . ALA A 1 19 ? -10.595 -3.170 9.267 1.00 0.16 134 ALA A C 6
ATOM 10813 O O . ALA A 1 19 ? -10.223 -3.455 10.408 1.00 0.18 134 ALA A O 6
ATOM 10820 N N . ILE A 1 20 ? -9.834 -3.372 8.191 1.00 0.16 135 ILE A N 6
ATOM 10821 C CA . ILE A 1 20 ? -8.486 -3.893 8.347 1.00 0.17 135 ILE A CA 6
ATOM 10822 C C . ILE A 1 20 ? -7.622 -2.861 9.072 1.00 0.16 135 ILE A C 6
ATOM 10823 O O . ILE A 1 20 ? -6.804 -3.207 9.917 1.00 0.19 135 ILE A O 6
ATOM 10839 N N . PHE A 1 21 ? -7.855 -1.594 8.746 1.00 0.13 136 PHE A N 6
ATOM 10840 C CA . PHE A 1 21 ? -7.195 -0.464 9.395 1.00 0.13 136 PHE A CA 6
ATOM 10841 C C . PHE A 1 21 ? -7.381 -0.522 10.910 1.00 0.16 136 PHE A C 6
ATOM 10842 O O . PHE A 1 21 ? -6.415 -0.584 11.672 1.00 0.16 136 PHE A O 6
ATOM 10859 N N . ASP A 1 22 ? -8.643 -0.522 11.320 1.00 0.20 137 ASP A N 6
ATOM 10860 C CA . ASP A 1 22 ? -9.034 -0.509 12.729 1.00 0.27 137 ASP A CA 6
ATOM 10861 C C . ASP A 1 22 ? -8.446 -1.691 13.495 1.00 0.26 137 ASP A C 6
ATOM 10862 O O . ASP A 1 22 ? -8.089 -1.571 14.670 1.00 0.29 137 ASP A O 6
ATOM 10871 N N . SER A 1 23 ? -8.313 -2.820 12.816 1.00 0.27 138 SER A N 6
ATOM 10872 C CA . SER A 1 23 ? -7.829 -4.024 13.417 1.00 0.33 138 SER A CA 6
ATOM 10873 C C . SER A 1 23 ? -6.357 -3.903 13.809 1.00 0.32 138 SER A C 6
ATOM 10874 O O . SER A 1 23 ? -5.909 -4.530 14.772 1.00 0.43 138 SER A O 6
ATOM 10882 N N . LEU A 1 24 ? -5.624 -3.058 13.092 1.00 0.23 139 LEU A N 6
ATOM 10883 C CA . LEU A 1 24 ? -4.178 -2.972 13.248 1.00 0.24 139 LEU A CA 6
ATOM 10884 C C . LEU A 1 24 ? -3.776 -2.041 14.387 1.00 0.24 139 LEU A C 6
ATOM 10885 O O . LEU A 1 24 ? -2.588 -1.896 14.683 1.00 0.27 139 LEU A O 6
ATOM 10901 N N . SER A 1 25 ? -4.772 -1.419 15.019 1.00 0.22 140 SER A N 6
ATOM 10902 C CA . SER A 1 25 ? -4.535 -0.417 16.056 1.00 0.23 140 SER A CA 6
ATOM 10903 C C . SER A 1 25 ? -3.735 0.753 15.476 1.00 0.21 140 SER A C 6
ATOM 10904 O O . SER A 1 25 ? -2.530 0.882 15.705 1.00 0.27 140 SER A O 6
ATOM 10912 N N . PRO A 1 26 ? -4.393 1.603 14.681 1.00 0.16 141 PRO A N 6
ATOM 10913 C CA . PRO A 1 26 ? -3.737 2.708 13.984 1.00 0.14 141 PRO A CA 6
ATOM 10914 C C . PRO A 1 26 ? -3.271 3.823 14.902 1.00 0.15 141 PRO A C 6
ATOM 10915 O O . PRO A 1 26 ? -3.604 3.877 16.085 1.00 0.19 141 PRO A O 6
ATOM 10926 N N . VAL A 1 27 ? -2.493 4.705 14.319 1.00 0.17 142 VAL A N 6
ATOM 10927 C CA . VAL A 1 27 ? -1.969 5.869 14.990 1.00 0.21 142 VAL A CA 6
ATOM 10928 C C . VAL A 1 27 ? -2.705 7.112 14.504 1.00 0.24 142 VAL A C 6
ATOM 10929 O O . VAL A 1 27 ? -2.401 7.629 13.434 1.00 0.24 142 VAL A O 6
ATOM 10942 N N . ASN A 1 28 ? -3.699 7.560 15.270 1.00 0.28 143 ASN A N 6
ATOM 10943 C CA . ASN A 1 28 ? -4.429 8.798 14.956 1.00 0.32 143 ASN A CA 6
ATOM 10944 C C . ASN A 1 28 ? -5.257 8.661 13.675 1.00 0.29 143 ASN A C 6
ATOM 10945 O O . ASN A 1 28 ? -5.620 9.662 13.053 1.00 0.36 143 ASN A O 6
ATOM 10956 N N . GLY A 1 29 ? -5.568 7.429 13.289 1.00 0.21 144 GLY A N 6
ATOM 10957 C CA . GLY A 1 29 ? -6.249 7.196 12.024 1.00 0.20 144 GLY A CA 6
ATOM 10958 C C . GLY A 1 29 ? -5.268 7.077 10.875 1.00 0.17 144 GLY A C 6
ATOM 10959 O O . GLY A 1 29 ? -5.646 7.133 9.705 1.00 0.19 144 GLY A O 6
ATOM 10963 N N . PHE A 1 30 ? -4.006 6.931 11.236 1.00 0.15 145 PHE A N 6
ATOM 10964 C CA . PHE A 1 30 ? -2.915 6.715 10.294 1.00 0.14 145 PHE A CA 6
ATOM 10965 C C . PHE A 1 30 ? -2.217 5.407 10.643 1.00 0.13 145 PHE A C 6
ATOM 10966 O O . PHE A 1 30 ? -2.066 5.079 11.812 1.00 0.18 145 PHE A O 6
ATOM 10983 N N . LEU A 1 31 ? -1.801 4.657 9.653 1.00 0.12 146 LEU A N 6
ATOM 10984 C CA . LEU A 1 31 ? -0.994 3.479 9.915 1.00 0.12 146 LEU A CA 6
ATOM 10985 C C . LEU A 1 31 ? 0.390 3.658 9.316 1.00 0.14 146 LEU A C 6
ATOM 10986 O O . LEU A 1 31 ? 0.546 4.351 8.312 1.00 0.18 146 LEU A O 6
ATOM 11002 N N . SER A 1 32 ? 1.396 3.052 9.921 1.00 0.13 147 SER A N 6
ATOM 11003 C CA . SER A 1 32 ? 2.740 3.149 9.384 1.00 0.16 147 SER A CA 6
ATOM 11004 C C . SER A 1 32 ? 3.301 1.798 8.969 1.00 0.13 147 SER A C 6
ATOM 11005 O O . SER A 1 32 ? 2.709 0.761 9.245 1.00 0.13 147 SER A O 6
ATOM 11013 N N . GLY A 1 33 ? 4.470 1.842 8.335 1.00 0.17 148 GLY A N 6
ATOM 11014 C CA . GLY A 1 33 ? 4.972 0.732 7.549 1.00 0.21 148 GLY A CA 6
ATOM 11015 C C . GLY A 1 33 ? 5.209 -0.552 8.308 1.00 0.18 148 GLY A C 6
ATOM 11016 O O . GLY A 1 33 ? 5.106 -1.624 7.733 1.00 0.21 148 GLY A O 6
ATOM 11020 N N . ASP A 1 34 ? 5.547 -0.470 9.576 1.00 0.20 149 ASP A N 6
ATOM 11021 C CA . ASP A 1 34 ? 5.760 -1.676 10.367 1.00 0.20 149 ASP A CA 6
ATOM 11022 C C . ASP A 1 34 ? 4.464 -2.484 10.489 1.00 0.19 149 ASP A C 6
ATOM 11023 O O . ASP A 1 34 ? 4.490 -3.711 10.594 1.00 0.23 149 ASP A O 6
ATOM 11032 N N . LYS A 1 35 ? 3.333 -1.786 10.447 1.00 0.16 150 LYS A N 6
ATOM 11033 C CA . LYS A 1 35 ? 2.023 -2.430 10.458 1.00 0.16 150 LYS A CA 6
ATOM 11034 C C . LYS A 1 35 ? 1.528 -2.604 9.029 1.00 0.13 150 LYS A C 6
ATOM 11035 O O . LYS A 1 35 ? 1.045 -3.672 8.634 1.00 0.13 150 LYS A O 6
ATOM 11054 N N . VAL A 1 36 ? 1.687 -1.549 8.244 1.00 0.15 151 VAL A N 6
ATOM 11055 C CA . VAL A 1 36 ? 1.159 -1.522 6.902 1.00 0.14 151 VAL A CA 6
ATOM 11056 C C . VAL A 1 36 ? 1.878 -2.492 5.978 1.00 0.16 151 VAL A C 6
ATOM 11057 O O . VAL A 1 36 ? 1.250 -3.073 5.109 1.00 0.17 151 VAL A O 6
ATOM 11070 N N . LYS A 1 37 ? 3.178 -2.699 6.173 1.00 0.23 152 LYS A N 6
ATOM 11071 C CA . LYS A 1 37 ? 3.913 -3.610 5.302 1.00 0.27 152 LYS A CA 6
ATOM 11072 C C . LYS A 1 37 ? 3.311 -5.003 5.298 1.00 0.27 152 LYS A C 6
ATOM 11073 O O . LYS A 1 37 ? 2.982 -5.511 4.241 1.00 0.29 152 LYS A O 6
ATOM 11092 N N . PRO A 1 38 ? 3.191 -5.679 6.450 1.00 0.27 153 PRO A N 6
ATOM 11093 C CA . PRO A 1 38 ? 2.668 -7.031 6.461 1.00 0.28 153 PRO A CA 6
ATOM 11094 C C . PRO A 1 38 ? 1.213 -7.056 6.048 1.00 0.26 153 PRO A C 6
ATOM 11095 O O . PRO A 1 38 ? 0.720 -8.056 5.530 1.00 0.34 153 PRO A O 6
ATOM 11106 N N . VAL A 1 39 ? 0.542 -5.935 6.235 1.00 0.21 154 VAL A N 6
ATOM 11107 C CA . VAL A 1 39 ? -0.821 -5.793 5.780 1.00 0.20 154 VAL A CA 6
ATOM 11108 C C . VAL A 1 39 ? -0.796 -5.156 4.376 1.00 0.34 154 VAL A C 6
ATOM 11109 O O . VAL A 1 39 ? -1.762 -4.573 3.891 1.00 0.79 154 VAL A O 6
ATOM 11122 N N . LEU A 1 40 ? 0.383 -5.258 3.763 1.00 0.20 155 LEU A N 6
ATOM 11123 C CA . LEU A 1 40 ? 0.584 -5.033 2.339 1.00 0.21 155 LEU A CA 6
ATOM 11124 C C . LEU A 1 40 ? 1.056 -6.332 1.717 1.00 0.21 155 LEU A C 6
ATOM 11125 O O . LEU A 1 40 ? 0.668 -6.689 0.600 1.00 0.24 155 LEU A O 6
ATOM 11141 N N . LEU A 1 41 ? 1.868 -7.060 2.489 1.00 0.22 156 LEU A N 6
ATOM 11142 C CA . LEU A 1 41 ? 2.210 -8.441 2.187 1.00 0.26 156 LEU A CA 6
ATOM 11143 C C . LEU A 1 41 ? 0.973 -9.322 2.343 1.00 0.28 156 LEU A C 6
ATOM 11144 O O . LEU A 1 41 ? 1.060 -10.550 2.321 1.00 0.33 156 LEU A O 6
ATOM 11160 N N . ASN A 1 42 ? -0.174 -8.664 2.556 1.00 0.31 157 ASN A N 6
ATOM 11161 C CA . ASN A 1 42 ? -1.477 -9.291 2.425 1.00 0.39 157 ASN A CA 6
ATOM 11162 C C . ASN A 1 42 ? -1.524 -10.077 1.123 1.00 0.33 157 ASN A C 6
ATOM 11163 O O . ASN A 1 42 ? -2.147 -11.128 1.029 1.00 0.33 157 ASN A O 6
ATOM 11174 N N . SER A 1 43 ? -0.859 -9.517 0.116 1.00 0.31 158 SER A N 6
ATOM 11175 C CA . SER A 1 43 ? -0.848 -10.061 -1.226 1.00 0.30 158 SER A CA 6
ATOM 11176 C C . SER A 1 43 ? 0.424 -10.873 -1.454 1.00 0.30 158 SER A C 6
ATOM 11177 O O . SER A 1 43 ? 1.304 -10.934 -0.595 1.00 0.31 158 SER A O 6
ATOM 11185 N N . LYS A 1 44 ? 0.515 -11.487 -2.622 1.00 0.33 159 LYS A N 6
ATOM 11186 C CA . LYS A 1 44 ? 1.720 -12.196 -3.035 1.00 0.38 159 LYS A CA 6
ATOM 11187 C C . LYS A 1 44 ? 2.694 -11.233 -3.715 1.00 0.33 159 LYS A C 6
ATOM 11188 O O . LYS A 1 44 ? 3.676 -11.650 -4.327 1.00 0.41 159 LYS A O 6
ATOM 11207 N N . LEU A 1 45 ? 2.397 -9.944 -3.603 1.00 0.26 160 LEU A N 6
ATOM 11208 C CA . LEU A 1 45 ? 3.175 -8.892 -4.246 1.00 0.26 160 LEU A CA 6
ATOM 11209 C C . LEU A 1 45 ? 4.504 -8.654 -3.534 1.00 0.23 160 LEU A C 6
ATOM 11210 O O . LEU A 1 45 ? 4.581 -8.681 -2.305 1.00 0.28 160 LEU A O 6
ATOM 11226 N N . PRO A 1 46 ? 5.570 -8.433 -4.316 1.00 0.25 161 PRO A N 6
ATOM 11227 C CA . PRO A 1 46 ? 6.908 -8.090 -3.804 1.00 0.25 161 PRO A CA 6
ATOM 11228 C C . PRO A 1 46 ? 6.955 -6.694 -3.177 1.00 0.23 161 PRO A C 6
ATOM 11229 O O . PRO A 1 46 ? 6.099 -5.852 -3.442 1.00 0.26 161 PRO A O 6
ATOM 11240 N N . VAL A 1 47 ? 7.991 -6.441 -2.375 1.00 0.22 162 VAL A N 6
ATOM 11241 C CA . VAL A 1 47 ? 8.104 -5.175 -1.649 1.00 0.21 162 VAL A CA 6
ATOM 11242 C C . VAL A 1 47 ? 8.499 -4.027 -2.557 1.00 0.19 162 VAL A C 6
ATOM 11243 O O . VAL A 1 47 ? 8.367 -2.870 -2.178 1.00 0.21 162 VAL A O 6
ATOM 11256 N N . ASP A 1 48 ? 9.015 -4.342 -3.729 1.00 0.20 163 ASP A N 6
ATOM 11257 C CA . ASP A 1 48 ? 9.350 -3.312 -4.702 1.00 0.21 163 ASP A CA 6
ATOM 11258 C C . ASP A 1 48 ? 8.104 -2.549 -5.143 1.00 0.20 163 ASP A C 6
ATOM 11259 O O . ASP A 1 48 ? 8.090 -1.317 -5.169 1.00 0.21 163 ASP A O 6
ATOM 11268 N N . ILE A 1 49 ? 7.050 -3.283 -5.450 1.00 0.20 164 ILE A N 6
ATOM 11269 C CA . ILE A 1 49 ? 5.795 -2.668 -5.860 1.00 0.21 164 ILE A CA 6
ATOM 11270 C C . ILE A 1 49 ? 5.041 -2.139 -4.650 1.00 0.19 164 ILE A C 6
ATOM 11271 O O . ILE A 1 49 ? 4.385 -1.109 -4.733 1.00 0.20 164 ILE A O 6
ATOM 11287 N N . LEU A 1 50 ? 5.154 -2.839 -3.523 1.00 0.19 165 LEU A N 6
ATOM 11288 C CA . LEU A 1 50 ? 4.530 -2.403 -2.279 1.00 0.19 165 LEU A CA 6
ATOM 11289 C C . LEU A 1 50 ? 5.163 -1.096 -1.812 1.00 0.19 165 LEU A C 6
ATOM 11290 O O . LEU A 1 50 ? 4.493 -0.223 -1.262 1.00 0.20 165 LEU A O 6
ATOM 11306 N N . GLY A 1 51 ? 6.463 -0.965 -2.054 1.00 0.21 166 GLY A N 6
ATOM 11307 C CA . GLY A 1 51 ? 7.166 0.257 -1.737 1.00 0.24 166 GLY A CA 6
ATOM 11308 C C . GLY A 1 51 ? 6.794 1.382 -2.678 1.00 0.24 166 GLY A C 6
ATOM 11309 O O . GLY A 1 51 ? 6.665 2.532 -2.259 1.00 0.27 166 GLY A O 6
ATOM 11313 N N . ARG A 1 52 ? 6.615 1.052 -3.955 1.00 0.23 167 ARG A N 6
ATOM 11314 C CA . ARG A 1 52 ? 6.158 2.030 -4.934 1.00 0.24 167 ARG A CA 6
ATOM 11315 C C . ARG A 1 52 ? 4.755 2.494 -4.577 1.00 0.20 167 ARG A C 6
ATOM 11316 O O . ARG A 1 52 ? 4.452 3.683 -4.628 1.00 0.20 167 ARG A O 6
ATOM 11337 N N . VAL A 1 53 ? 3.915 1.539 -4.207 1.00 0.19 168 VAL A N 6
ATOM 11338 C CA . VAL A 1 53 ? 2.557 1.818 -3.774 1.00 0.18 168 VAL A CA 6
ATOM 11339 C C . VAL A 1 53 ? 2.558 2.732 -2.546 1.00 0.18 168 VAL A C 6
ATOM 11340 O O . VAL A 1 53 ? 1.852 3.726 -2.519 1.00 0.19 168 VAL A O 6
ATOM 11353 N N . TRP A 1 54 ? 3.372 2.397 -1.550 1.00 0.18 169 TRP A N 6
ATOM 11354 C CA . TRP A 1 54 ? 3.569 3.254 -0.376 1.00 0.20 169 TRP A CA 6
ATOM 11355 C C . TRP A 1 54 ? 3.922 4.685 -0.781 1.00 0.20 169 TRP A C 6
ATOM 11356 O O . TRP A 1 54 ? 3.269 5.637 -0.360 1.00 0.26 169 TRP A O 6
ATOM 11377 N N . GLU A 1 55 ? 4.939 4.821 -1.623 1.00 0.17 170 GLU A N 6
ATOM 11378 C CA . GLU A 1 55 ? 5.484 6.128 -1.962 1.00 0.22 170 GLU A CA 6
ATOM 11379 C C . GLU A 1 55 ? 4.501 6.930 -2.826 1.00 0.21 170 GLU A C 6
ATOM 11380 O O . GLU A 1 55 ? 4.460 8.156 -2.756 1.00 0.27 170 GLU A O 6
ATOM 11392 N N . LEU A 1 56 ? 3.702 6.235 -3.626 1.00 0.20 171 LEU A N 6
ATOM 11393 C CA . LEU A 1 56 ? 2.679 6.889 -4.445 1.00 0.24 171 LEU A CA 6
ATOM 11394 C C . LEU A 1 56 ? 1.401 7.171 -3.651 1.00 0.23 171 LEU A C 6
ATOM 11395 O O . LEU A 1 56 ? 0.851 8.270 -3.716 1.00 0.31 171 LEU A O 6
ATOM 11411 N N . SER A 1 57 ? 0.938 6.167 -2.914 1.00 0.20 172 SER A N 6
ATOM 11412 C CA . SER A 1 57 ? -0.371 6.203 -2.267 1.00 0.24 172 SER A CA 6
ATOM 11413 C C . SER A 1 57 ? -0.408 7.116 -1.048 1.00 0.22 172 SER A C 6
ATOM 11414 O O . SER A 1 57 ? -1.468 7.632 -0.699 1.00 0.28 172 SER A O 6
ATOM 11422 N N . ASP A 1 58 ? 0.719 7.294 -0.381 1.00 0.16 173 ASP A N 6
ATOM 11423 C CA . ASP A 1 58 ? 0.765 8.182 0.770 1.00 0.15 173 ASP A CA 6
ATOM 11424 C C . ASP A 1 58 ? 0.838 9.624 0.281 1.00 0.14 173 ASP A C 6
ATOM 11425 O O . ASP A 1 58 ? 1.915 10.172 0.051 1.00 0.16 173 ASP A O 6
ATOM 11434 N N . ILE A 1 59 ? -0.348 10.209 0.115 1.00 0.15 174 ILE A N 6
ATOM 11435 C CA . ILE A 1 59 ? -0.536 11.508 -0.528 1.00 0.19 174 ILE A CA 6
ATOM 11436 C C . ILE A 1 59 ? 0.335 12.593 0.093 1.00 0.17 174 ILE A C 6
ATOM 11437 O O . ILE A 1 59 ? 1.005 13.345 -0.615 1.00 0.19 174 ILE A O 6
ATOM 11453 N N . ASP A 1 60 ? 0.336 12.670 1.414 1.00 0.19 175 ASP A N 6
ATOM 11454 C CA . ASP A 1 60 ? 1.056 13.735 2.097 1.00 0.24 175 ASP A CA 6
ATOM 11455 C C . ASP A 1 60 ? 2.509 13.364 2.363 1.00 0.22 175 ASP A C 6
ATOM 11456 O O . ASP A 1 60 ? 3.281 14.179 2.867 1.00 0.28 175 ASP A O 6
ATOM 11465 N N . HIS A 1 61 ? 2.872 12.130 2.005 1.00 0.21 176 HIS A N 6
ATOM 11466 C CA . HIS A 1 61 ? 4.253 11.648 2.108 1.00 0.28 176 HIS A CA 6
ATOM 11467 C C . HIS A 1 61 ? 4.796 11.815 3.521 1.00 0.31 176 HIS A C 6
ATOM 11468 O O . HIS A 1 61 ? 5.987 12.062 3.720 1.00 0.35 176 HIS A O 6
ATOM 11483 N N . ASP A 1 62 ? 3.917 11.654 4.499 1.00 0.32 177 ASP A N 6
ATOM 11484 C CA . ASP A 1 62 ? 4.265 11.885 5.891 1.00 0.35 177 ASP A CA 6
ATOM 11485 C C . ASP A 1 62 ? 4.811 10.621 6.538 1.00 0.32 177 ASP A C 6
ATOM 11486 O O . ASP A 1 62 ? 5.124 10.606 7.726 1.00 0.35 177 ASP A O 6
ATOM 11495 N N . GLY A 1 63 ? 4.929 9.560 5.752 1.00 0.29 178 GLY A N 6
ATOM 11496 C CA . GLY A 1 63 ? 5.468 8.319 6.270 1.00 0.29 178 GLY A CA 6
ATOM 11497 C C . GLY A 1 63 ? 4.396 7.480 6.922 1.00 0.22 178 GLY A C 6
ATOM 11498 O O . GLY A 1 63 ? 4.669 6.417 7.482 1.00 0.22 178 GLY A O 6
ATOM 11502 N N . MET A 1 64 ? 3.175 7.980 6.866 1.00 0.19 179 MET A N 6
ATOM 11503 C CA . MET A 1 64 ? 2.030 7.270 7.387 1.00 0.20 179 MET A CA 6
ATOM 11504 C C . MET A 1 64 ? 0.914 7.276 6.362 1.00 0.19 179 MET A C 6
ATOM 11505 O O . MET A 1 64 ? 0.799 8.197 5.553 1.00 0.26 179 MET A O 6
ATOM 11519 N N . LEU A 1 65 ? 0.089 6.260 6.413 1.00 0.13 180 LEU A N 6
ATOM 11520 C CA . LEU A 1 65 ? -1.034 6.142 5.515 1.00 0.11 180 LEU A CA 6
ATOM 11521 C C . LEU A 1 65 ? -2.301 6.286 6.322 1.00 0.10 180 LEU A C 6
ATOM 11522 O O . LEU A 1 65 ? -2.630 5.409 7.124 1.00 0.12 180 LEU A O 6
ATOM 11538 N N . ASP A 1 66 ? -2.996 7.400 6.150 1.00 0.14 181 ASP A N 6
ATOM 11539 C CA . ASP A 1 66 ? -4.222 7.614 6.893 1.00 0.21 181 ASP A CA 6
ATOM 11540 C C . ASP A 1 66 ? -5.328 6.798 6.266 1.00 0.16 181 ASP A C 6
ATOM 11541 O O . ASP A 1 66 ? -5.111 6.142 5.250 1.00 0.14 181 ASP A O 6
ATOM 11550 N N . ARG A 1 67 ? -6.491 6.815 6.875 1.00 0.16 182 ARG A N 6
ATOM 11551 C CA . ARG A 1 67 ? -7.612 6.012 6.423 1.00 0.16 182 ARG A CA 6
ATOM 11552 C C . ARG A 1 67 ? -7.878 6.176 4.913 1.00 0.16 182 ARG A C 6
ATOM 11553 O O . ARG A 1 67 ? -8.165 5.196 4.221 1.00 0.17 182 ARG A O 6
ATOM 11574 N N . ASP A 1 68 ? -7.769 7.403 4.404 1.00 0.15 183 ASP A N 6
ATOM 11575 C CA . ASP A 1 68 ? -7.969 7.668 2.978 1.00 0.17 183 ASP A CA 6
ATOM 11576 C C . ASP A 1 68 ? -6.766 7.208 2.164 1.00 0.16 183 ASP A C 6
ATOM 11577 O O . ASP A 1 68 ? -6.926 6.543 1.142 1.00 0.17 183 ASP A O 6
ATOM 11586 N N . GLU A 1 69 ? -5.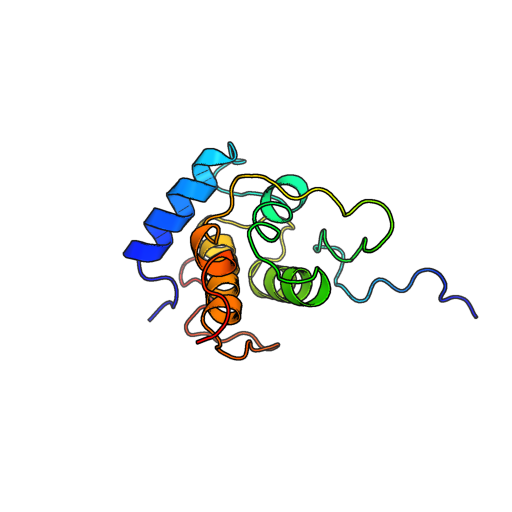563 7.543 2.637 1.00 0.15 184 GLU A N 6
ATOM 11587 C CA . GLU A 1 69 ? -4.332 7.208 1.914 1.00 0.16 184 GLU A CA 6
ATOM 11588 C C . GLU A 1 69 ? -4.216 5.706 1.762 1.00 0.18 184 GLU A C 6
ATOM 11589 O O . GLU A 1 69 ? -3.853 5.200 0.711 1.00 0.22 184 GLU A O 6
ATOM 11601 N N . PHE A 1 70 ? -4.542 5.003 2.820 1.00 0.16 185 PHE A N 6
ATOM 11602 C CA . PHE A 1 70 ? -4.406 3.568 2.837 1.00 0.17 185 PHE A CA 6
ATOM 11603 C C . PHE A 1 70 ? -5.492 2.901 2.014 1.00 0.17 185 PHE A C 6
ATOM 11604 O O . PHE A 1 70 ? -5.269 1.853 1.407 1.00 0.17 185 PHE A O 6
ATOM 11621 N N . ALA A 1 71 ? -6.678 3.504 2.014 1.00 0.17 186 ALA A N 6
ATOM 11622 C CA . ALA A 1 71 ? -7.771 3.025 1.188 1.00 0.17 186 ALA A CA 6
ATOM 11623 C C . ALA A 1 71 ? -7.302 3.014 -0.255 1.00 0.18 186 ALA A C 6
ATOM 11624 O O . ALA A 1 71 ? -7.628 2.119 -1.034 1.00 0.20 186 ALA A O 6
ATOM 11631 N N . VAL A 1 72 ? -6.497 4.019 -0.566 1.00 0.18 187 VAL A N 6
ATOM 11632 C CA . VAL A 1 72 ? -5.824 4.130 -1.850 1.00 0.18 187 VAL A CA 6
ATOM 11633 C C . VAL A 1 72 ? -4.833 2.978 -2.054 1.00 0.18 187 VAL A C 6
ATOM 11634 O O . VAL A 1 72 ? -4.869 2.286 -3.074 1.00 0.18 187 VAL A O 6
ATOM 11647 N N . ALA A 1 73 ? -3.969 2.769 -1.065 1.00 0.17 188 ALA A N 6
ATOM 11648 C CA . ALA A 1 73 ? -2.920 1.754 -1.136 1.00 0.18 188 ALA A CA 6
ATOM 11649 C C . ALA A 1 73 ? -3.494 0.358 -1.337 1.00 0.18 188 ALA A C 6
ATOM 11650 O O . ALA A 1 73 ? -3.118 -0.348 -2.269 1.00 0.20 188 ALA A O 6
ATOM 11657 N N . MET A 1 74 ? -4.422 -0.025 -0.472 1.00 0.19 189 MET A N 6
ATOM 11658 C CA . MET A 1 74 ? -4.988 -1.368 -0.502 1.00 0.23 189 MET A CA 6
ATOM 11659 C C . MET A 1 74 ? -5.813 -1.585 -1.775 1.00 0.19 189 MET A C 6
ATOM 11660 O O . MET A 1 74 ? -5.926 -2.710 -2.267 1.00 0.22 189 MET A O 6
ATOM 11674 N N . PHE A 1 75 ? -6.372 -0.499 -2.312 1.00 0.16 190 PHE A N 6
ATOM 11675 C CA . PHE A 1 75 ? -7.084 -0.548 -3.590 1.00 0.15 190 PHE A CA 6
ATOM 11676 C C . PHE A 1 75 ? -6.115 -0.906 -4.717 1.00 0.16 190 PHE A C 6
ATOM 11677 O O . PHE A 1 75 ? -6.430 -1.702 -5.604 1.00 0.17 190 PHE A O 6
ATOM 11694 N N . LEU A 1 76 ? -4.923 -0.329 -4.657 1.00 0.18 191 LEU A N 6
ATOM 11695 C CA . LEU A 1 76 ? -3.913 -0.551 -5.682 1.00 0.21 191 LEU A CA 6
ATOM 11696 C C . LEU A 1 76 ? -3.327 -1.949 -5.556 1.00 0.23 191 LEU A C 6
ATOM 11697 O O . LEU A 1 76 ? -2.893 -2.547 -6.541 1.00 0.27 191 LEU A O 6
ATOM 11713 N N . VAL A 1 77 ? -3.337 -2.473 -4.339 1.00 0.23 192 VAL A N 6
ATOM 11714 C CA . VAL A 1 77 ? -2.819 -3.804 -4.084 1.00 0.26 192 VAL A CA 6
ATOM 11715 C C . VAL A 1 77 ? -3.749 -4.852 -4.691 1.00 0.28 192 VAL A C 6
ATOM 11716 O O . VAL A 1 77 ? -3.293 -5.757 -5.393 1.00 0.33 192 VAL A O 6
ATOM 11729 N N . TYR A 1 78 ? -5.058 -4.713 -4.449 1.00 0.25 193 TYR A N 6
ATOM 11730 C CA . TYR A 1 78 ? -6.044 -5.590 -5.088 1.00 0.27 193 TYR A CA 6
ATOM 11731 C C . TYR A 1 78 ? -5.915 -5.511 -6.602 1.00 0.28 193 TYR A C 6
ATOM 11732 O O . TYR A 1 78 ? -6.013 -6.519 -7.295 1.00 0.34 193 TYR A O 6
ATOM 11750 N N . CYS A 1 79 ? -5.703 -4.294 -7.101 1.00 0.28 194 CYS A N 6
ATOM 11751 C CA . CYS A 1 79 ? -5.571 -4.043 -8.531 1.00 0.33 194 CYS A CA 6
ATOM 11752 C C . CYS A 1 79 ? -4.471 -4.915 -9.137 1.00 0.35 194 CYS A C 6
ATOM 11753 O O . CYS A 1 79 ? -4.604 -5.420 -10.252 1.00 0.40 194 CYS A O 6
ATOM 11761 N N . ALA A 1 80 ? -3.386 -5.094 -8.397 1.00 0.35 195 ALA A N 6
ATOM 11762 C CA . ALA A 1 80 ? -2.298 -5.951 -8.844 1.00 0.40 195 ALA A CA 6
ATOM 11763 C C . ALA A 1 80 ? -2.685 -7.429 -8.794 1.00 0.43 195 ALA A C 6
ATOM 11764 O O . ALA A 1 80 ? -2.261 -8.215 -9.641 1.00 0.49 195 ALA A O 6
ATOM 11771 N N . LEU A 1 81 ? -3.497 -7.808 -7.810 1.00 0.41 196 LEU A N 6
ATOM 11772 C CA . LEU A 1 81 ? -3.934 -9.197 -7.677 1.00 0.44 196 LEU A CA 6
ATOM 11773 C C . LEU A 1 81 ? -4.961 -9.562 -8.747 1.00 0.46 196 LEU A C 6
ATOM 11774 O O . LEU A 1 81 ? -4.993 -10.697 -9.228 1.00 0.52 196 LEU A O 6
ATOM 11790 N N . GLU A 1 82 ? -5.793 -8.599 -9.134 1.00 0.45 197 GLU A N 6
ATOM 11791 C CA . GLU A 1 82 ? -6.803 -8.839 -10.159 1.00 0.52 197 GLU A CA 6
ATOM 11792 C C . GLU A 1 82 ? -6.180 -8.749 -11.552 1.00 0.56 197 GLU A C 6
ATOM 11793 O O . GLU A 1 82 ? -6.877 -8.825 -12.564 1.00 0.65 197 GLU A O 6
ATOM 11805 N N . LYS A 1 83 ? -4.853 -8.618 -11.579 1.00 0.56 198 LYS A N 6
ATOM 11806 C CA . LYS A 1 83 ? -4.087 -8.537 -12.821 1.00 0.66 198 LYS A CA 6
ATOM 11807 C C . LYS A 1 83 ? -4.509 -7.330 -13.650 1.00 0.64 198 LYS A C 6
ATOM 11808 O O . LYS A 1 83 ? -4.641 -7.410 -14.874 1.00 0.77 198 LYS A O 6
ATOM 11827 N N . GLU A 1 84 ? -4.715 -6.212 -12.977 1.00 0.61 199 GLU A N 6
ATOM 11828 C CA . GLU A 1 84 ? -5.063 -4.968 -13.635 1.00 0.69 199 GLU A CA 6
ATOM 11829 C C . GLU A 1 84 ? -3.872 -4.023 -13.541 1.00 0.67 199 GLU A C 6
ATOM 11830 O O . GLU A 1 84 ? -3.401 -3.735 -12.442 1.00 0.68 199 GLU A O 6
ATOM 11842 N N . PRO A 1 85 ? -3.351 -3.558 -14.693 1.00 0.78 200 PRO A N 6
ATOM 11843 C CA . PRO A 1 85 ? -2.168 -2.692 -14.733 1.00 0.81 200 PRO A CA 6
ATOM 11844 C C . PRO A 1 85 ? -2.274 -1.513 -13.771 1.00 0.76 200 PRO A C 6
ATOM 11845 O O . PRO A 1 85 ? -3.220 -0.724 -13.834 1.00 0.77 200 PRO A O 6
ATOM 11856 N N . VAL A 1 86 ? -1.282 -1.392 -12.907 1.00 0.75 201 VAL A N 6
ATOM 11857 C CA . VAL A 1 86 ? -1.270 -0.359 -11.885 1.00 0.75 201 VAL A CA 6
ATOM 11858 C C . VAL A 1 86 ? -0.491 0.852 -12.384 1.00 0.75 201 VAL A C 6
ATOM 11859 O O . VAL A 1 86 ? 0.621 0.710 -12.899 1.00 0.80 201 VAL A O 6
ATOM 11872 N N . PRO A 1 87 ? -1.081 2.052 -12.267 1.00 0.74 202 PRO A N 6
ATOM 11873 C CA . PRO A 1 87 ? -0.427 3.290 -12.684 1.00 0.75 202 PRO A CA 6
ATOM 11874 C C . PRO A 1 87 ? 0.846 3.549 -11.890 1.00 0.73 202 PRO A C 6
ATOM 11875 O O . PRO A 1 87 ? 0.862 3.448 -10.662 1.00 0.77 202 PRO A O 6
ATOM 11886 N N . MET A 1 88 ? 1.907 3.888 -12.605 1.00 0.72 203 MET A N 6
ATOM 11887 C CA . MET A 1 88 ? 3.214 4.112 -11.998 1.00 0.75 203 MET A CA 6
ATOM 11888 C C . MET A 1 88 ? 3.345 5.556 -11.526 1.00 0.61 203 MET A C 6
ATOM 11889 O O . MET A 1 88 ? 4.365 5.954 -10.957 1.00 0.63 203 MET A O 6
ATOM 11903 N N . SER A 1 89 ? 2.299 6.329 -11.764 1.00 0.54 204 SER A N 6
ATOM 11904 C CA . SER A 1 89 ? 2.267 7.726 -11.372 1.00 0.52 204 SER A CA 6
ATOM 11905 C C . SER A 1 89 ? 1.018 7.991 -10.544 1.00 0.43 204 SER A C 6
ATOM 11906 O O . SER A 1 89 ? 0.133 7.140 -10.461 1.00 0.52 204 SER A O 6
ATOM 11914 N N . LEU A 1 90 ? 0.960 9.167 -9.934 1.00 0.55 205 LEU A N 6
ATOM 11915 C CA . LEU A 1 90 ? -0.154 9.551 -9.077 1.00 0.63 205 LEU A CA 6
ATOM 11916 C C . LEU A 1 90 ? -1.438 9.651 -9.884 1.00 0.56 205 LEU A C 6
ATOM 11917 O O . LEU A 1 90 ? -1.583 10.531 -10.736 1.00 0.56 205 LEU A O 6
ATOM 11933 N N . PRO A 1 91 ? -2.383 8.739 -9.619 1.00 0.55 206 PRO A N 6
ATOM 11934 C CA . PRO A 1 91 ? -3.685 8.731 -10.249 1.00 0.50 206 PRO A CA 6
ATOM 11935 C C . PRO A 1 91 ? -4.633 9.656 -9.502 1.00 0.45 206 PRO A C 6
ATOM 11936 O O . PRO A 1 91 ? -5.045 9.370 -8.379 1.00 0.44 206 PRO A O 6
ATOM 11947 N N . PRO A 1 92 ? -4.973 10.785 -10.117 1.00 0.44 207 PRO A N 6
ATOM 11948 C CA . PRO A 1 92 ? -5.746 11.849 -9.472 1.00 0.39 207 PRO A CA 6
ATOM 11949 C C . PRO A 1 92 ? -7.144 11.398 -9.087 1.00 0.38 207 PRO A C 6
ATOM 11950 O O . PRO A 1 92 ? -7.788 11.996 -8.230 1.00 0.37 207 PRO A O 6
ATOM 11961 N N . ALA A 1 93 ? -7.613 10.346 -9.737 1.00 0.40 208 ALA A N 6
ATOM 11962 C CA . ALA A 1 93 ? -8.868 9.720 -9.360 1.00 0.40 208 ALA A CA 6
ATOM 11963 C C . ALA A 1 93 ? -8.809 9.210 -7.924 1.00 0.37 208 ALA A C 6
ATOM 11964 O O . ALA A 1 93 ? -9.827 9.064 -7.277 1.00 0.38 208 ALA A O 6
ATOM 11971 N N . LEU A 1 94 ? -7.611 8.959 -7.417 1.00 0.36 209 LEU A N 6
ATOM 11972 C CA . LEU A 1 94 ? -7.471 8.421 -6.066 1.00 0.36 209 LEU A CA 6
ATOM 11973 C C . LEU A 1 94 ? -6.650 9.324 -5.165 1.00 0.36 209 LEU A C 6
ATOM 11974 O O . LEU A 1 94 ? -6.229 8.906 -4.089 1.00 0.40 209 LEU A O 6
ATOM 11990 N N . VAL A 1 95 ? -6.422 10.555 -5.583 1.00 0.35 210 VAL A N 6
ATOM 11991 C CA . VAL A 1 95 ? -5.880 11.536 -4.665 1.00 0.39 210 VAL A CA 6
ATOM 11992 C C . VAL A 1 95 ? -7.052 12.200 -3.950 1.00 0.39 210 VAL A C 6
ATOM 11993 O O . VAL A 1 95 ? -7.823 12.943 -4.559 1.00 0.44 210 VAL A O 6
ATOM 12006 N N . PRO A 1 96 ? -7.227 11.873 -2.653 1.00 0.40 211 PRO A N 6
ATOM 12007 C CA . PRO A 1 96 ? -8.386 12.288 -1.861 1.00 0.46 211 PRO A CA 6
ATOM 12008 C C . PRO A 1 96 ? -8.780 13.732 -2.111 1.00 0.51 211 PRO A C 6
ATOM 12009 O O . PRO A 1 96 ? -7.990 14.644 -1.880 1.00 0.53 211 PRO A O 6
ATOM 12020 N N . PRO A 1 97 ? -9.995 13.936 -2.642 1.00 0.55 212 PRO A N 6
ATOM 12021 C CA . PRO A 1 97 ? -10.583 15.264 -2.844 1.00 0.63 212 PRO A CA 6
ATOM 12022 C C . PRO A 1 97 ? -10.406 16.201 -1.637 1.00 0.72 212 PRO A C 6
ATOM 12023 O O . PRO A 1 97 ? -10.342 17.420 -1.798 1.00 0.76 212 PRO A O 6
ATOM 12034 N N . SER A 1 98 ? -10.331 15.634 -0.432 1.00 0.77 213 SER A N 6
ATOM 12035 C CA . SER A 1 98 ? -10.104 16.422 0.777 1.00 0.88 213 SER A CA 6
ATOM 12036 C C . SER A 1 98 ? -8.697 17.023 0.775 1.00 0.86 213 SER A C 6
ATOM 12037 O O . SER A 1 98 ? -8.444 18.053 1.398 1.00 0.93 213 SER A O 6
ATOM 12045 N N . LYS A 1 99 ? -7.795 16.386 0.046 1.00 0.81 214 LYS A N 6
ATOM 12046 C CA . LYS A 1 99 ? -6.410 16.823 -0.033 1.00 0.86 214 LYS A CA 6
ATOM 12047 C C . LYS A 1 99 ? -6.166 17.546 -1.351 1.00 0.86 214 LYS A C 6
ATOM 12048 O O . LYS A 1 99 ? -5.026 17.721 -1.784 1.00 0.92 214 LYS A O 6
ATOM 12067 N N . ARG A 1 100 ? -7.255 17.945 -1.991 1.00 0.83 215 ARG A N 6
ATOM 12068 C CA . ARG A 1 100 ? -7.187 18.712 -3.221 1.00 0.89 215 ARG A CA 6
ATOM 12069 C C . ARG A 1 100 ? -7.742 20.104 -2.971 1.00 1.18 215 ARG A C 6
ATOM 12070 O O . ARG A 1 100 ? -7.162 20.825 -2.132 1.00 1.81 215 ARG A O 6
ATOM 12092 N N . PRO B 2 6 ? 2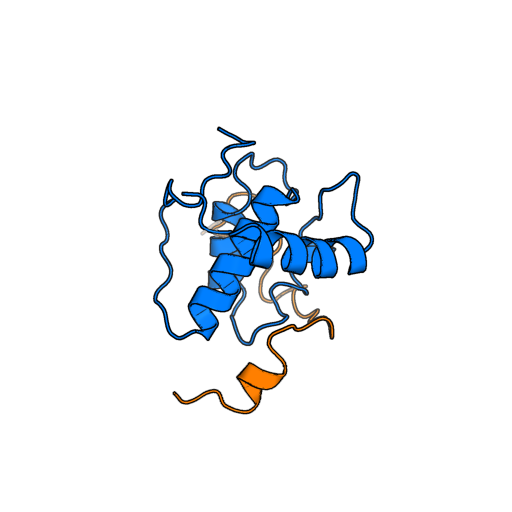7.452 13.390 2.883 1.00 10.51 301 PRO B N 6
ATOM 12093 C CA . PRO B 2 6 ? 26.297 12.781 3.532 1.00 10.69 301 PRO B CA 6
ATOM 12094 C C . PRO B 2 6 ? 25.312 12.203 2.520 1.00 10.34 301 PRO B C 6
ATOM 12095 O O . PRO B 2 6 ? 24.383 11.480 2.880 1.00 10.48 301 PRO B O 6
ATOM 12106 N N . SER B 2 7 ? 25.544 12.504 1.246 1.00 10.09 302 SER B N 6
ATOM 12107 C CA . SER B 2 7 ? 24.666 12.067 0.164 1.00 9.95 302 SER B CA 6
ATOM 12108 C C . SER B 2 7 ? 24.762 10.561 -0.053 1.00 9.06 302 SER B C 6
ATOM 12109 O O . SER B 2 7 ? 24.002 9.974 -0.827 1.00 8.88 302 SER B O 6
ATOM 12117 N N . VAL B 2 8 ? 25.691 9.951 0.651 1.00 8.72 303 VAL B N 6
ATOM 12118 C CA . VAL B 2 8 ? 25.954 8.529 0.531 1.00 8.04 303 VAL B CA 6
ATOM 12119 C C . VAL B 2 8 ? 25.932 7.890 1.924 1.00 7.71 303 VAL B C 6
ATOM 12120 O O . VAL B 2 8 ? 26.504 6.826 2.162 1.00 7.48 303 VAL B O 6
ATOM 12133 N N . THR B 2 9 ? 25.244 8.560 2.848 1.00 7.99 304 THR B N 6
ATOM 12134 C CA . THR B 2 9 ? 25.140 8.089 4.224 1.00 8.05 304 THR B CA 6
ATOM 12135 C C . THR B 2 9 ? 24.424 6.737 4.279 1.00 7.08 304 THR B C 6
ATOM 12136 O O . THR B 2 9 ? 24.660 5.930 5.176 1.00 6.93 304 THR B O 6
ATOM 12147 N N . GLU B 2 10 ? 23.566 6.495 3.294 1.00 6.63 305 GLU B N 6
ATOM 12148 C CA . GLU B 2 10 ? 22.887 5.221 3.152 1.00 5.82 305 GLU B CA 6
ATOM 12149 C C . GLU B 2 10 ? 22.551 4.981 1.686 1.00 5.22 305 GLU B C 6
ATOM 12150 O O . GLU B 2 10 ? 22.757 5.862 0.846 1.00 5.54 305 GLU B O 6
ATOM 12162 N N . ALA B 2 11 ? 22.024 3.805 1.383 1.00 4.67 306 ALA B N 6
ATOM 12163 C CA . ALA B 2 11 ? 21.818 3.398 0.003 1.00 4.48 306 ALA B CA 6
ATOM 12164 C C . ALA B 2 11 ? 20.384 2.952 -0.213 1.00 3.35 306 ALA B C 6
ATOM 12165 O O . ALA B 2 11 ? 20.102 2.093 -1.047 1.00 3.48 306 ALA B O 6
ATOM 12172 N N . SER B 2 12 ? 19.488 3.533 0.568 1.00 2.65 307 SER B N 6
ATOM 12173 C CA . SER B 2 12 ? 18.061 3.279 0.427 1.00 1.61 307 SER B CA 6
ATOM 12174 C C . SER B 2 12 ? 17.537 3.816 -0.903 1.00 1.03 307 SER B C 6
ATOM 12175 O O . SER B 2 12 ? 17.914 4.904 -1.344 1.00 1.19 307 SER B O 6
ATOM 12183 N N . PRO B 2 13 ? 16.670 3.039 -1.559 1.00 0.92 308 PRO B N 6
ATOM 12184 C CA . PRO B 2 13 ? 16.099 3.360 -2.866 1.00 0.88 308 PRO B CA 6
ATOM 12185 C C . PRO B 2 13 ? 14.795 4.150 -2.778 1.00 0.77 308 PRO B C 6
ATOM 12186 O O . PRO B 2 13 ? 14.238 4.575 -3.789 1.00 0.96 308 PRO B O 6
ATOM 12197 N N . TRP B 2 14 ? 14.325 4.346 -1.568 1.00 0.60 309 TRP B N 6
ATOM 12198 C CA . TRP B 2 14 ? 13.081 5.066 -1.332 1.00 0.57 309 TRP B CA 6
ATOM 12199 C C . TRP B 2 14 ? 13.320 6.288 -0.462 1.00 0.68 309 TRP B C 6
ATOM 12200 O O . TRP B 2 14 ? 14.430 6.510 0.019 1.00 0.85 309 TRP B O 6
ATOM 12221 N N . ARG B 2 15 ? 12.265 7.057 -0.239 1.00 0.63 310 ARG B N 6
ATOM 12222 C CA . ARG B 2 15 ? 12.394 8.397 0.324 1.00 0.75 310 ARG B CA 6
ATOM 12223 C C . ARG B 2 15 ? 12.362 8.382 1.851 1.00 0.72 310 ARG B C 6
ATOM 12224 O O . ARG B 2 15 ? 11.793 9.285 2.467 1.00 0.81 310 ARG B O 6
ATOM 12245 N N . ALA B 2 16 ? 12.962 7.344 2.441 1.00 0.69 311 ALA B N 6
ATOM 12246 C CA . ALA B 2 16 ? 13.086 7.193 3.902 1.00 0.75 311 ALA B CA 6
ATOM 12247 C C . ALA B 2 16 ? 11.747 6.901 4.582 1.00 0.84 311 ALA B C 6
ATOM 12248 O O . ALA B 2 16 ? 11.676 6.090 5.505 1.00 1.41 311 ALA B O 6
ATOM 12255 N N . THR B 2 17 ? 10.694 7.561 4.124 1.00 0.50 312 THR B N 6
ATOM 12256 C CA . THR B 2 17 ? 9.349 7.360 4.647 1.00 0.56 312 THR B CA 6
ATOM 12257 C C . THR B 2 17 ? 8.847 5.953 4.366 1.00 0.44 312 THR B C 6
ATOM 12258 O O . THR B 2 17 ? 7.887 5.489 4.979 1.00 0.58 312 THR B O 6
ATOM 12269 N N . ASN B 2 18 ? 9.514 5.281 3.445 1.00 0.34 313 ASN B N 6
ATOM 12270 C CA . ASN B 2 18 ? 9.107 3.959 3.019 1.00 0.27 313 ASN B CA 6
ATOM 12271 C C . ASN B 2 18 ? 9.697 2.880 3.930 1.00 0.28 313 ASN B C 6
ATOM 12272 O O . ASN B 2 18 ? 10.850 2.966 4.334 1.00 0.46 313 ASN B O 6
ATOM 12283 N N . PRO B 2 19 ? 8.902 1.865 4.293 1.00 0.22 314 PRO B N 6
ATOM 12284 C CA . PRO B 2 19 ? 9.350 0.762 5.140 1.00 0.23 314 PRO B CA 6
ATOM 12285 C C . PRO B 2 19 ? 9.723 -0.499 4.336 1.00 0.25 314 PRO B C 6
ATOM 12286 O O . PRO B 2 19 ? 10.015 -1.544 4.909 1.00 0.41 314 PRO B O 6
ATOM 12297 N N . PHE B 2 20 ? 9.726 -0.388 3.007 1.00 0.21 315 PHE B N 6
ATOM 12298 C CA . PHE B 2 20 ? 10.068 -1.513 2.127 1.00 0.22 315 PHE B CA 6
ATOM 12299 C C . PHE B 2 20 ? 11.439 -1.317 1.511 1.00 0.26 315 PHE B C 6
ATOM 12300 O O . PHE B 2 20 ? 11.990 -2.220 0.885 1.00 0.30 315 PHE B O 6
ATOM 12317 N N . LEU B 2 21 ? 11.972 -0.123 1.692 1.00 0.30 316 LEU B N 6
ATOM 12318 C CA . LEU B 2 21 ? 13.298 0.226 1.193 1.00 0.39 316 LEU B CA 6
ATOM 12319 C C . LEU B 2 21 ? 14.365 -0.567 1.930 1.00 0.46 316 LEU B C 6
ATOM 12320 O O . LEU B 2 21 ? 15.538 -0.562 1.562 1.00 0.59 316 LEU B O 6
ATOM 12336 N N . ASN B 2 22 ? 13.935 -1.205 3.001 1.00 0.44 317 ASN B N 6
ATOM 12337 C CA . ASN B 2 22 ? 14.768 -2.105 3.761 1.00 0.53 317 ASN B CA 6
ATOM 12338 C C . ASN B 2 22 ? 14.375 -3.542 3.457 1.00 0.66 317 ASN B C 6
ATOM 12339 O O . ASN B 2 22 ? 13.928 -4.290 4.328 1.00 1.00 317 ASN B O 6
ATOM 12350 N N . GLU B 2 23 ? 14.558 -3.918 2.201 1.00 0.68 318 GLU B N 6
ATOM 12351 C CA . GLU B 2 23 ? 14.243 -5.256 1.753 1.00 0.93 318 GLU B CA 6
ATOM 12352 C C . GLU B 2 23 ? 15.460 -6.159 1.935 1.00 1.45 318 GLU B C 6
ATOM 12353 O O . GLU B 2 23 ? 16.566 -5.683 2.185 1.00 1.98 318 GLU B O 6
ATOM 12365 N N . THR B 2 24 ? 15.230 -7.459 1.838 1.00 2.01 319 THR B N 6
ATOM 12366 C CA . THR B 2 24 ? 16.287 -8.469 1.876 1.00 2.63 319 THR B CA 6
ATOM 12367 C C . THR B 2 24 ? 16.879 -8.673 3.283 1.00 2.26 319 THR B C 6
ATOM 12368 O O . THR B 2 24 ? 17.087 -9.810 3.708 1.00 2.84 319 THR B O 6
ATOM 12379 N N . LEU B 2 25 ? 17.153 -7.584 3.994 1.00 1.56 320 LEU B N 6
ATOM 12380 C CA . LEU B 2 25 ? 17.726 -7.662 5.339 1.00 1.30 320 LEU B CA 6
ATOM 12381 C C . LEU B 2 25 ? 16.829 -8.456 6.291 1.00 1.47 320 LEU B C 6
ATOM 12382 O O . LEU B 2 25 ? 17.226 -9.500 6.808 1.00 2.04 320 LEU B O 6
ATOM 12398 N N . GLN B 2 26 ? 15.626 -7.960 6.504 1.00 1.63 321 GLN B N 6
ATOM 12399 C CA . GLN B 2 26 ? 14.633 -8.626 7.338 1.00 2.21 321 GLN B CA 6
ATOM 12400 C C . GLN B 2 26 ? 13.264 -8.107 6.945 1.00 1.89 321 GLN B C 6
ATOM 12401 O O . GLN B 2 26 ? 12.651 -7.286 7.632 1.00 2.15 321 GLN B O 6
ATOM 12415 N N . ASP B 2 27 ? 12.809 -8.585 5.806 1.00 1.56 322 ASP B N 6
ATOM 12416 C CA . ASP B 2 27 ? 11.683 -7.987 5.112 1.00 1.47 322 ASP B CA 6
ATOM 12417 C C . ASP B 2 27 ? 10.546 -8.981 4.883 1.00 1.41 322 ASP B C 6
ATOM 12418 O O . ASP B 2 27 ? 9.386 -8.585 4.755 1.00 2.00 322 ASP B O 6
ATOM 12427 N N . VAL B 2 28 ? 10.874 -10.269 4.857 1.00 1.48 323 VAL B N 6
ATOM 12428 C CA . VAL B 2 28 ? 9.876 -11.308 4.613 1.00 1.56 323 VAL B CA 6
ATOM 12429 C C . VAL B 2 28 ? 8.962 -11.476 5.830 1.00 1.56 323 VAL B C 6
ATOM 12430 O O . VAL B 2 28 ? 9.148 -12.381 6.646 1.00 2.34 323 VAL B O 6
ATOM 12443 N N . GLN B 2 29 ? 7.980 -10.591 5.949 1.00 1.02 324 GLN B N 6
ATOM 12444 C CA . GLN B 2 29 ? 7.072 -10.585 7.091 1.00 0.96 324 GLN B CA 6
ATOM 12445 C C . GLN B 2 29 ? 5.636 -10.294 6.652 1.00 0.75 324 GLN B C 6
ATOM 12446 O O . GLN B 2 29 ? 5.250 -9.137 6.492 1.00 0.79 324 GLN B O 6
ATOM 12460 N N . PRO B 2 30 ? 4.839 -11.352 6.432 1.00 0.72 325 PRO B N 6
ATOM 12461 C CA . PRO B 2 30 ? 3.422 -11.243 6.074 1.00 0.63 325 PRO B CA 6
ATOM 12462 C C . PRO B 2 30 ? 2.535 -11.043 7.302 1.00 0.59 325 PRO B C 6
ATOM 12463 O O . PRO B 2 30 ? 3.023 -11.007 8.433 1.00 0.97 325 PRO B O 6
ATOM 12474 N N . SER B 2 31 ? 1.233 -10.925 7.080 1.00 0.59 326 SER B N 6
ATOM 12475 C CA . SER B 2 31 ? 0.292 -10.693 8.165 1.00 0.57 326 SER B CA 6
ATOM 12476 C C . SER B 2 31 ? -0.804 -11.751 8.163 1.00 0.52 326 SER B C 6
ATOM 12477 O O . SER B 2 31 ? -1.182 -12.256 7.106 1.00 0.59 326 SER B O 6
ATOM 12485 N N . PRO B 2 32 ? -1.329 -12.100 9.346 1.00 0.59 327 PRO B N 6
ATOM 12486 C CA . PRO B 2 32 ? -2.559 -12.880 9.478 1.00 0.67 327 PRO B CA 6
ATOM 12487 C C . PRO B 2 32 ? -3.778 -11.971 9.312 1.00 0.62 327 PRO B C 6
ATOM 12488 O O . PRO B 2 32 ? -4.845 -12.212 9.875 1.00 0.83 327 PRO B O 6
ATOM 12499 N N . ILE B 2 33 ? -3.582 -10.915 8.533 1.00 0.44 328 ILE B N 6
ATOM 12500 C CA . ILE B 2 33 ? -4.570 -9.863 8.345 1.00 0.43 328 ILE B CA 6
ATOM 12501 C C . ILE B 2 33 ? -4.851 -9.708 6.861 1.00 0.46 328 ILE B C 6
ATOM 12502 O O . ILE B 2 33 ? -5.404 -8.708 6.404 1.00 0.69 328 ILE B O 6
ATOM 12518 N N . ASN B 2 34 ? -4.486 -10.726 6.109 1.00 0.45 329 ASN B N 6
ATOM 12519 C CA . ASN B 2 34 ? -4.456 -10.599 4.672 1.00 0.43 329 ASN B CA 6
ATOM 12520 C C . ASN B 2 34 ? -5.760 -11.061 4.024 1.00 0.35 329 ASN B C 6
ATOM 12521 O O . ASN B 2 34 ? -6.220 -12.186 4.208 1.00 0.38 329 ASN B O 6
ATOM 12532 N N . PRO B 2 35 ? -6.386 -10.140 3.283 1.00 0.38 330 PRO B N 6
ATOM 12533 C CA . PRO B 2 35 ? -7.629 -10.379 2.538 1.00 0.39 330 PRO B CA 6
ATOM 12534 C C . PRO B 2 35 ? -7.391 -11.093 1.205 1.00 0.43 330 PRO B C 6
ATOM 12535 O O . PRO B 2 35 ? -8.315 -11.280 0.413 1.00 0.57 330 PRO B O 6
ATOM 12546 N N . PHE B 2 36 ? -6.144 -11.474 0.953 1.00 0.40 331 PHE B N 6
ATOM 12547 C CA . PHE B 2 36 ? -5.761 -12.067 -0.326 1.00 0.43 331 PHE B CA 6
ATOM 12548 C C . PHE B 2 36 ? -5.419 -13.528 -0.138 1.00 0.52 331 PHE B C 6
ATOM 12549 O O . PHE B 2 36 ? -4.744 -14.142 -0.961 1.00 0.60 331 PHE B O 6
ATOM 12566 N N . SER B 2 37 ? -5.903 -14.063 0.958 1.00 0.56 332 SER B N 6
ATOM 12567 C CA . SER B 2 37 ? -5.669 -15.444 1.326 1.00 0.68 332 SER B CA 6
ATOM 12568 C C . SER B 2 37 ? -6.180 -16.402 0.251 1.00 0.76 332 SER B C 6
ATOM 12569 O O . SER B 2 37 ? -5.443 -17.263 -0.236 1.00 0.83 332 SER B O 6
ATOM 12577 N N . ALA B 2 38 ? -7.439 -16.229 -0.133 1.00 0.81 333 ALA B N 6
ATOM 12578 C CA . ALA B 2 38 ? -8.038 -17.030 -1.191 1.00 0.92 333 ALA B CA 6
ATOM 12579 C C . ALA B 2 38 ? -7.454 -16.652 -2.544 1.00 0.95 333 ALA B C 6
ATOM 12580 O O . ALA B 2 38 ? -7.450 -17.452 -3.476 1.00 1.04 333 ALA B O 6
ATOM 12587 N N . PHE B 2 39 ? -6.960 -15.422 -2.636 1.00 0.94 334 PHE B N 6
ATOM 12588 C CA . PHE B 2 39 ? -6.352 -14.907 -3.860 1.00 1.07 334 PHE B CA 6
ATOM 12589 C C . PHE B 2 39 ? -5.133 -15.717 -4.276 1.00 1.19 334 PHE B C 6
ATOM 12590 O O . PHE B 2 39 ? -4.833 -15.822 -5.461 1.00 1.47 334 PHE B O 6
ATOM 12607 N N . PHE B 2 40 ? -4.425 -16.281 -3.308 1.00 1.09 335 PHE B N 6
ATOM 12608 C CA . PHE B 2 40 ? -3.240 -17.072 -3.610 1.00 1.31 335 PHE B CA 6
ATOM 12609 C C . PHE B 2 40 ? -3.658 -18.403 -4.218 1.00 1.40 335 PHE B C 6
ATOM 12610 O O . PHE B 2 40 ? -2.892 -19.059 -4.927 1.00 1.65 335 PHE B O 6
ATOM 12627 N N . GLU B 2 41 ? -4.895 -18.778 -3.939 1.00 1.28 336 GLU B N 6
ATOM 12628 C CA . GLU B 2 41 ? -5.464 -20.010 -4.442 1.00 1.40 336 GLU B CA 6
ATOM 12629 C C . GLU B 2 41 ? -6.141 -19.746 -5.782 1.00 1.57 336 GLU B C 6
ATOM 12630 O O . GLU B 2 41 ? -5.759 -20.302 -6.811 1.00 1.91 336 GLU B O 6
ATOM 12642 N N . GLU B 2 42 ? -7.127 -18.863 -5.751 1.00 1.55 337 GLU B N 6
ATOM 12643 C CA . GLU B 2 42 ? -7.870 -18.482 -6.935 1.00 1.94 337 GLU B CA 6
ATOM 12644 C C . GLU B 2 42 ? -7.413 -17.113 -7.405 1.00 1.95 337 GLU B C 6
ATOM 12645 O O . GLU B 2 42 ? -7.971 -16.085 -7.014 1.00 2.59 337 GLU B O 6
ATOM 12657 N N . GLN B 2 43 ? -6.387 -17.110 -8.234 1.00 1.70 338 GLN B N 6
ATOM 12658 C CA . GLN B 2 43 ? -5.770 -15.876 -8.700 1.00 1.87 338 GLN B CA 6
ATOM 12659 C C . GLN B 2 43 ? -6.537 -15.280 -9.880 1.00 2.26 338 GLN B C 6
ATOM 12660 O O . GLN B 2 43 ? -6.098 -14.304 -10.492 1.00 2.70 338 GLN B O 6
ATOM 12674 N N . GLU B 2 44 ? -7.685 -15.867 -10.188 1.00 2.59 339 GLU B N 6
ATOM 12675 C CA . GLU B 2 44 ? -8.522 -15.406 -11.286 1.00 3.37 339 GLU B CA 6
ATOM 12676 C C . GLU B 2 44 ? -9.993 -15.558 -10.939 1.00 3.99 339 GLU B C 6
ATOM 12677 O O . GLU B 2 44 ? -10.337 -16.048 -9.861 1.00 4.50 339 GLU B O 6
ATOM 12689 N N . ARG B 2 45 ? -10.844 -15.150 -11.877 1.00 4.39 340 ARG B N 6
ATOM 12690 C CA . ARG B 2 45 ? -12.292 -15.292 -11.763 1.00 5.32 340 ARG B CA 6
ATOM 12691 C C . ARG B 2 45 ? -12.815 -14.529 -10.548 1.00 6.28 340 ARG B C 6
ATOM 12692 O O . ARG B 2 45 ? -13.162 -15.170 -9.534 1.00 6.82 340 ARG B O 6
ATOM 12715 N N . PRO A 1 6 ? -14.542 10.509 -8.993 1.00 0.66 121 PRO A N 7
ATOM 12716 C CA . PRO A 1 6 ? -14.860 9.102 -8.716 1.00 0.65 121 PRO A CA 7
ATOM 12717 C C . PRO A 1 6 ? -13.742 8.415 -7.946 1.00 0.54 121 PRO A C 7
ATOM 12718 O O . PRO A 1 6 ? -13.048 7.548 -8.487 1.00 0.51 121 PRO A O 7
ATOM 12729 N N . TRP A 1 7 ? -13.579 8.787 -6.692 1.00 0.50 122 TRP A N 7
ATOM 12730 C CA . TRP A 1 7 ? -12.448 8.321 -5.912 1.00 0.43 122 TRP A CA 7
ATOM 12731 C C . TRP A 1 7 ? -12.407 6.804 -5.886 1.00 0.44 122 TRP A C 7
ATOM 12732 O O . TRP A 1 7 ? -13.398 6.153 -5.553 1.00 0.49 122 TRP A O 7
ATOM 12753 N N . ALA A 1 8 ? -11.251 6.269 -6.268 1.00 0.44 123 ALA A N 7
ATOM 12754 C CA . ALA A 1 8 ? -11.086 4.847 -6.509 1.00 0.50 123 ALA A CA 7
ATOM 12755 C C . ALA A 1 8 ? -11.697 3.991 -5.436 1.00 0.61 123 ALA A C 7
ATOM 12756 O O . ALA A 1 8 ? -12.473 3.086 -5.718 1.00 1.38 123 ALA A O 7
ATOM 12763 N N . VAL A 1 9 ? -11.320 4.265 -4.209 1.00 0.37 124 VAL A N 7
ATOM 12764 C CA . VAL A 1 9 ? -11.798 3.492 -3.094 1.00 0.35 124 VAL A CA 7
ATOM 12765 C C . VAL A 1 9 ? -13.208 3.900 -2.762 1.00 0.39 124 VAL A C 7
ATOM 12766 O O . VAL A 1 9 ? -13.424 4.794 -1.940 1.00 0.71 124 VAL A O 7
ATOM 12779 N N . LYS A 1 10 ? -14.160 3.273 -3.407 1.00 0.25 125 LYS A N 7
ATOM 12780 C CA . LYS A 1 10 ? -15.531 3.500 -3.083 1.00 0.22 125 LYS A CA 7
ATOM 12781 C C . LYS A 1 10 ? -15.752 3.121 -1.634 1.00 0.21 125 LYS A C 7
ATOM 12782 O O . LYS A 1 10 ? -15.167 2.166 -1.137 1.00 0.27 125 LYS A O 7
ATOM 12801 N N . PRO A 1 11 ? -16.528 3.952 -0.943 1.00 0.24 126 PRO A N 7
ATOM 12802 C CA . PRO A 1 11 ? -16.881 3.830 0.472 1.00 0.25 126 PRO A CA 7
ATOM 12803 C C . PRO A 1 11 ? -17.007 2.394 0.993 1.00 0.24 126 PRO A C 7
ATOM 12804 O O . PRO A 1 11 ? -16.644 2.133 2.139 1.00 0.26 126 PRO A O 7
ATOM 12815 N N . GLU A 1 12 ? -17.503 1.471 0.171 1.00 0.26 127 GLU A N 7
ATOM 12816 C CA . GLU A 1 12 ? -17.608 0.067 0.572 1.00 0.27 127 GLU A CA 7
ATOM 12817 C C . GLU A 1 12 ? -16.224 -0.550 0.772 1.00 0.22 127 GLU A C 7
ATOM 12818 O O . GLU A 1 12 ? -16.006 -1.320 1.709 1.00 0.20 127 GLU A O 7
ATOM 12830 N N . ASP A 1 13 ? -15.273 -0.174 -0.079 1.00 0.21 128 ASP A N 7
ATOM 12831 C CA . ASP A 1 13 ? -13.933 -0.735 -0.010 1.00 0.17 128 ASP A CA 7
ATOM 12832 C C . ASP A 1 13 ? -13.161 0.028 1.032 1.00 0.16 128 ASP A C 7
ATOM 12833 O O . ASP A 1 13 ? -12.382 -0.539 1.784 1.00 0.17 128 ASP A O 7
ATOM 12842 N N . LYS A 1 14 ? -13.423 1.323 1.085 1.00 0.19 129 LYS A N 7
ATOM 12843 C CA . LYS A 1 14 ? -12.867 2.185 2.098 1.00 0.22 129 LYS A CA 7
ATOM 12844 C C . LYS A 1 14 ? -13.217 1.686 3.496 1.00 0.22 129 LYS A C 7
ATOM 12845 O O . LYS A 1 14 ? -12.343 1.552 4.336 1.00 0.24 129 LYS A O 7
ATOM 12864 N N . ALA A 1 15 ? -14.491 1.416 3.739 1.00 0.22 130 ALA A N 7
ATOM 12865 C CA . ALA A 1 15 ? -14.918 0.977 5.059 1.00 0.28 130 ALA A CA 7
ATOM 12866 C C . ALA A 1 15 ? -14.373 -0.415 5.363 1.00 0.22 130 ALA A C 7
ATOM 12867 O O . ALA A 1 15 ? -14.063 -0.746 6.505 1.00 0.23 130 ALA A O 7
ATOM 12874 N N . LYS A 1 16 ? -14.257 -1.226 4.320 1.00 0.19 131 LYS A N 7
ATOM 12875 C CA . LYS A 1 16 ? -13.621 -2.531 4.421 1.00 0.19 131 LYS A CA 7
ATOM 12876 C C . LYS A 1 16 ? -12.146 -2.365 4.782 1.00 0.14 131 LYS A C 7
ATOM 12877 O O . LYS A 1 16 ? -11.579 -3.152 5.542 1.00 0.16 131 LYS A O 7
ATOM 12896 N N . TYR A 1 17 ? -11.532 -1.329 4.232 1.00 0.12 132 TYR A N 7
ATOM 12897 C CA . TYR A 1 17 ? -10.143 -1.021 4.525 1.00 0.13 132 TYR A CA 7
ATOM 12898 C C . TYR A 1 17 ? -10.015 -0.419 5.904 1.00 0.14 132 TYR A C 7
ATOM 12899 O O . TYR A 1 17 ? -8.994 -0.558 6.554 1.00 0.16 132 TYR A O 7
ATOM 12917 N N . ASP A 1 18 ? -11.063 0.253 6.332 1.00 0.15 133 ASP A N 7
ATOM 12918 C CA . ASP A 1 18 ? -11.150 0.765 7.687 1.00 0.19 133 ASP A CA 7
ATOM 12919 C C . ASP A 1 18 ? -11.216 -0.397 8.673 1.00 0.15 133 ASP A C 7
ATOM 12920 O O . ASP A 1 18 ? -10.818 -0.272 9.828 1.00 0.15 133 ASP A O 7
ATOM 12929 N N . ALA A 1 19 ? -11.701 -1.539 8.194 1.00 0.15 134 ALA A N 7
ATOM 12930 C CA . ALA A 1 19 ? -11.794 -2.735 9.012 1.00 0.17 134 ALA A CA 7
ATOM 12931 C C . ALA A 1 19 ? -10.415 -3.322 9.242 1.00 0.16 134 ALA A C 7
ATOM 12932 O O . ALA A 1 19 ? -10.043 -3.618 10.383 1.00 0.18 134 ALA A O 7
ATOM 12939 N N . ILE A 1 20 ? -9.644 -3.475 8.166 1.00 0.16 135 ILE A N 7
ATOM 12940 C CA . ILE A 1 20 ? -8.277 -3.937 8.316 1.00 0.17 135 ILE A CA 7
ATOM 12941 C C . ILE A 1 20 ? -7.445 -2.871 9.034 1.00 0.16 135 ILE A C 7
ATOM 12942 O O . ILE A 1 20 ? -6.592 -3.189 9.858 1.00 0.19 135 ILE A O 7
ATOM 12958 N N . PHE A 1 21 ? -7.732 -1.608 8.722 1.00 0.13 136 PHE A N 7
ATOM 12959 C CA . PHE A 1 21 ? -7.107 -0.455 9.372 1.00 0.13 136 PHE A CA 7
ATOM 12960 C C . PHE A 1 21 ? -7.247 -0.545 10.891 1.00 0.16 136 PHE A C 7
ATOM 12961 O O . PHE A 1 21 ? -6.256 -0.600 11.620 1.00 0.16 136 PHE A O 7
ATOM 12978 N N . ASP A 1 22 ? -8.495 -0.586 11.344 1.00 0.20 137 ASP A N 7
ATOM 12979 C CA . ASP A 1 22 ? -8.827 -0.615 12.768 1.00 0.27 137 ASP A CA 7
ATOM 12980 C C . ASP A 1 22 ? -8.222 -1.829 13.465 1.00 0.26 137 ASP A C 7
ATOM 12981 O O . ASP A 1 22 ? -7.847 -1.763 14.638 1.00 0.29 137 ASP A O 7
ATOM 12990 N N . SER A 1 23 ? -8.097 -2.922 12.727 1.00 0.27 138 SER A N 7
ATOM 12991 C CA . SER A 1 23 ? -7.612 -4.174 13.284 1.00 0.33 138 SER A CA 7
ATOM 12992 C C . SER A 1 23 ? -6.143 -4.061 13.685 1.00 0.32 138 SER A C 7
ATOM 12993 O O . SER A 1 23 ? -5.651 -4.829 14.511 1.00 0.43 138 SER A O 7
ATOM 13001 N N . LEU A 1 24 ? -5.451 -3.087 13.112 1.00 0.23 139 LEU A N 7
ATOM 13002 C CA . LEU A 1 24 ? -4.026 -2.943 13.345 1.00 0.24 139 LEU A CA 7
ATOM 13003 C C . LEU A 1 24 ? -3.744 -1.987 14.502 1.00 0.24 139 LEU A C 7
ATOM 13004 O O . LEU A 1 24 ? -2.587 -1.790 14.879 1.00 0.27 139 LEU A O 7
ATOM 13020 N N . SER A 1 25 ? -4.812 -1.414 15.066 1.00 0.22 140 SER A N 7
ATOM 13021 C CA . SER A 1 25 ? -4.700 -0.398 16.117 1.00 0.23 140 SER A CA 7
ATOM 13022 C C . SER A 1 25 ? -3.932 0.819 15.595 1.00 0.21 140 SER A C 7
ATOM 13023 O O . SER A 1 25 ? -2.768 1.031 15.937 1.00 0.27 140 SER A O 7
ATOM 13031 N N . PRO A 1 26 ? -4.580 1.628 14.741 1.00 0.16 141 PRO A N 7
ATOM 13032 C CA . PRO A 1 26 ? -3.933 2.747 14.050 1.00 0.14 141 PRO A CA 7
ATOM 13033 C C . PRO A 1 26 ? -3.501 3.883 14.962 1.00 0.15 141 PRO A C 7
ATOM 13034 O O . PRO A 1 26 ? -3.926 4.001 16.110 1.00 0.19 141 PRO A O 7
ATOM 13045 N N . VAL A 1 27 ? -2.661 4.724 14.399 1.00 0.17 142 VAL A N 7
ATOM 13046 C CA . VAL A 1 27 ? -2.106 5.873 15.074 1.00 0.21 142 VAL A CA 7
ATOM 13047 C C . VAL A 1 27 ? -2.768 7.148 14.554 1.00 0.24 142 VAL A C 7
ATOM 13048 O O . VAL A 1 27 ? -2.415 7.639 13.485 1.00 0.24 142 VAL A O 7
ATOM 13061 N N . ASN A 1 28 ? -3.752 7.656 15.296 1.00 0.28 143 ASN A N 7
ATOM 13062 C CA . ASN A 1 28 ? -4.455 8.896 14.930 1.00 0.32 143 ASN A CA 7
ATOM 13063 C C . ASN A 1 28 ? -5.271 8.738 13.643 1.00 0.29 143 ASN A C 7
ATOM 13064 O O . ASN A 1 28 ? -5.636 9.729 13.007 1.00 0.36 143 ASN A O 7
ATOM 13075 N N . GLY A 1 29 ? -5.577 7.501 13.271 1.00 0.21 144 GLY A N 7
ATOM 13076 C CA . GLY A 1 29 ? -6.246 7.256 12.000 1.00 0.20 144 GLY A CA 7
ATOM 13077 C C . GLY A 1 29 ? -5.246 7.139 10.867 1.00 0.17 144 GLY A C 7
ATOM 13078 O O . GLY A 1 29 ? -5.603 7.189 9.690 1.00 0.19 144 GLY A O 7
ATOM 13082 N N . PHE A 1 30 ? -3.989 7.004 11.248 1.00 0.15 145 PHE A N 7
ATOM 13083 C CA . PHE A 1 30 ? -2.896 6.752 10.323 1.00 0.14 145 PHE A CA 7
ATOM 13084 C C . PHE A 1 30 ? -2.235 5.437 10.704 1.00 0.13 145 PHE A C 7
ATOM 13085 O O . PHE A 1 30 ? -2.070 5.144 11.883 1.00 0.18 145 PHE A O 7
ATOM 13102 N N . LEU A 1 31 ? -1.877 4.636 9.730 1.00 0.12 146 LEU A N 7
ATOM 13103 C CA . LEU A 1 31 ? -1.108 3.437 10.010 1.00 0.12 146 LEU A CA 7
ATOM 13104 C C . LEU A 1 31 ? 0.284 3.580 9.434 1.00 0.14 146 LEU A C 7
ATOM 13105 O O . LEU A 1 31 ? 0.467 4.228 8.408 1.00 0.18 146 LEU A O 7
ATOM 13121 N N . SER A 1 32 ? 1.273 2.987 10.075 1.00 0.13 147 SER A N 7
ATOM 13122 C CA . SER A 1 32 ? 2.630 3.105 9.580 1.00 0.16 147 SER A CA 7
ATOM 13123 C C . SER A 1 32 ? 3.192 1.774 9.137 1.00 0.13 147 SER A C 7
ATOM 13124 O O . SER A 1 32 ? 2.603 0.729 9.387 1.00 0.13 147 SER A O 7
ATOM 13132 N N . GLY A 1 33 ? 4.360 1.849 8.510 1.00 0.17 148 GLY A N 7
ATOM 13133 C CA . GLY A 1 33 ? 4.909 0.742 7.758 1.00 0.21 148 GLY A CA 7
ATOM 13134 C C . GLY A 1 33 ? 5.016 -0.555 8.517 1.00 0.18 148 GLY A C 7
ATOM 13135 O O . GLY A 1 33 ? 4.770 -1.603 7.954 1.00 0.21 148 GLY A O 7
ATOM 13139 N N . ASP A 1 34 ? 5.371 -0.510 9.783 1.00 0.20 149 ASP A N 7
ATOM 13140 C CA . ASP A 1 34 ? 5.591 -1.737 10.532 1.00 0.20 149 ASP A CA 7
ATOM 13141 C C . ASP A 1 34 ? 4.289 -2.537 10.686 1.00 0.19 149 ASP A C 7
ATOM 13142 O O . ASP A 1 34 ? 4.316 -3.757 10.864 1.00 0.23 149 ASP A O 7
ATOM 13151 N N . LYS A 1 35 ? 3.156 -1.840 10.623 1.00 0.16 150 LYS A N 7
ATOM 13152 C CA . LYS A 1 35 ? 1.839 -2.476 10.637 1.00 0.16 150 LYS A CA 7
ATOM 13153 C C . LYS A 1 35 ? 1.297 -2.619 9.212 1.00 0.13 150 LYS A C 7
ATOM 13154 O O . LYS A 1 35 ? 0.837 -3.692 8.783 1.00 0.13 150 LYS A O 7
ATOM 13173 N N . VAL A 1 36 ? 1.369 -1.520 8.477 1.00 0.15 151 VAL A N 7
ATOM 13174 C CA . VAL A 1 36 ? 0.820 -1.460 7.143 1.00 0.14 151 VAL A CA 7
ATOM 13175 C C . VAL A 1 36 ? 1.506 -2.439 6.203 1.00 0.16 151 VAL A C 7
ATOM 13176 O O . VAL A 1 36 ? 0.849 -3.074 5.397 1.00 0.17 151 VAL A O 7
ATOM 13189 N N . LYS A 1 37 ? 2.815 -2.579 6.335 1.00 0.23 152 LYS A N 7
ATOM 13190 C CA . LYS A 1 37 ? 3.580 -3.430 5.438 1.00 0.27 152 LYS A CA 7
ATOM 13191 C C . LYS A 1 37 ? 3.126 -4.877 5.484 1.00 0.27 152 LYS A C 7
ATOM 13192 O O . LYS A 1 37 ? 2.896 -5.462 4.440 1.00 0.29 152 LYS A O 7
ATOM 13211 N N . PRO A 1 38 ? 3.016 -5.506 6.661 1.00 0.27 153 PRO A N 7
ATOM 13212 C CA . PRO A 1 38 ? 2.517 -6.869 6.728 1.00 0.28 153 PRO A CA 7
ATOM 13213 C C . PRO A 1 38 ? 1.056 -6.993 6.305 1.00 0.26 153 PRO A C 7
ATOM 13214 O O . PRO A 1 38 ? 0.576 -8.102 6.066 1.00 0.34 153 PRO A O 7
ATOM 13225 N N . VAL A 1 39 ? 0.344 -5.869 6.211 1.00 0.21 154 VAL A N 7
ATOM 13226 C CA . VAL A 1 39 ? -0.966 -5.877 5.556 1.00 0.20 154 VAL A CA 7
ATOM 13227 C C . VAL A 1 39 ? -0.819 -5.568 4.049 1.00 0.34 154 VAL A C 7
ATOM 13228 O O . VAL A 1 39 ? -1.663 -5.926 3.231 1.00 0.79 154 VAL A O 7
ATOM 13241 N N . LEU A 1 40 ? 0.278 -4.933 3.679 1.00 0.20 155 LEU A N 7
ATOM 13242 C CA . LEU A 1 40 ? 0.601 -4.732 2.269 1.00 0.21 155 LEU A CA 7
ATOM 13243 C C . LEU A 1 40 ? 1.050 -6.051 1.684 1.00 0.21 155 LEU A C 7
ATOM 13244 O O . LEU A 1 40 ? 0.610 -6.469 0.612 1.00 0.24 155 LEU A O 7
ATOM 13260 N N . LEU A 1 41 ? 1.901 -6.722 2.438 1.00 0.22 156 LEU A N 7
ATOM 13261 C CA . LEU A 1 41 ? 2.387 -8.031 2.076 1.00 0.26 156 LEU A CA 7
ATOM 13262 C C . LEU A 1 41 ? 1.325 -9.088 2.417 1.00 0.28 156 LEU A C 7
ATOM 13263 O O . LEU A 1 41 ? 1.628 -10.253 2.669 1.00 0.33 156 LEU A O 7
ATOM 13279 N N . ASN A 1 42 ? 0.068 -8.639 2.456 1.00 0.31 157 ASN A N 7
ATOM 13280 C CA . ASN A 1 42 ? -1.082 -9.530 2.482 1.00 0.39 157 ASN A CA 7
ATOM 13281 C C . ASN A 1 42 ? -1.198 -10.226 1.137 1.00 0.33 157 ASN A C 7
ATOM 13282 O O . ASN A 1 42 ? -1.797 -11.292 1.012 1.00 0.33 157 ASN A O 7
ATOM 13293 N N . SER A 1 43 ? -0.620 -9.593 0.130 1.00 0.31 158 SER A N 7
ATOM 13294 C CA . SER A 1 43 ? -0.562 -10.152 -1.205 1.00 0.30 158 SER A CA 7
ATOM 13295 C C . SER A 1 43 ? 0.775 -10.879 -1.363 1.00 0.30 158 SER A C 7
ATOM 13296 O O . SER A 1 43 ? 1.635 -10.790 -0.490 1.00 0.31 158 SER A O 7
ATOM 13304 N N . LYS A 1 44 ? 0.959 -11.586 -2.467 1.00 0.33 159 LYS A N 7
ATOM 13305 C CA . LYS A 1 44 ? 2.238 -12.222 -2.749 1.00 0.38 159 LYS A CA 7
ATOM 13306 C C . LYS A 1 44 ? 3.131 -11.249 -3.522 1.00 0.33 159 LYS A C 7
ATOM 13307 O O . LYS A 1 44 ? 4.234 -11.589 -3.957 1.00 0.41 159 LYS A O 7
ATOM 13326 N N . LEU A 1 45 ? 2.626 -10.031 -3.689 1.00 0.26 160 LEU A N 7
ATOM 13327 C CA . LEU A 1 45 ? 3.356 -8.959 -4.349 1.00 0.26 160 LEU A CA 7
ATOM 13328 C C . LEU A 1 45 ? 4.653 -8.658 -3.606 1.00 0.23 160 LEU A C 7
ATOM 13329 O O . LEU A 1 45 ? 4.723 -8.791 -2.384 1.00 0.28 160 LEU A O 7
ATOM 13345 N N . PRO A 1 46 ? 5.696 -8.261 -4.334 1.00 0.25 161 PRO A N 7
ATOM 13346 C CA . PRO A 1 46 ? 6.996 -7.947 -3.744 1.00 0.25 161 PRO A CA 7
ATOM 13347 C C . PRO A 1 46 ? 7.061 -6.524 -3.202 1.00 0.23 161 PRO A C 7
ATOM 13348 O O . PRO A 1 46 ? 6.302 -5.649 -3.621 1.00 0.26 161 PRO A O 7
ATOM 13359 N N . VAL A 1 47 ? 7.982 -6.292 -2.271 1.00 0.22 162 VAL A N 7
ATOM 13360 C CA . VAL A 1 47 ? 8.095 -4.996 -1.611 1.00 0.21 162 VAL A CA 7
ATOM 13361 C C . VAL A 1 47 ? 8.504 -3.899 -2.585 1.00 0.19 162 VAL A C 7
ATOM 13362 O O . VAL A 1 47 ? 8.388 -2.720 -2.272 1.00 0.21 162 VAL A O 7
ATOM 13375 N N . ASP A 1 48 ? 9.006 -4.296 -3.746 1.00 0.20 163 ASP A N 7
ATOM 13376 C CA . ASP A 1 48 ? 9.292 -3.356 -4.826 1.00 0.21 163 ASP A CA 7
ATOM 13377 C C . ASP A 1 48 ? 8.018 -2.620 -5.238 1.00 0.20 163 ASP A C 7
ATOM 13378 O O . ASP A 1 48 ? 7.996 -1.390 -5.332 1.00 0.21 163 ASP A O 7
ATOM 13387 N N . ILE A 1 49 ? 6.942 -3.375 -5.440 1.00 0.20 164 ILE A N 7
ATOM 13388 C CA . ILE A 1 49 ? 5.668 -2.779 -5.822 1.00 0.21 164 ILE A CA 7
ATOM 13389 C C . ILE A 1 49 ? 4.989 -2.186 -4.602 1.00 0.19 164 ILE A C 7
ATOM 13390 O O . ILE A 1 49 ? 4.401 -1.116 -4.670 1.00 0.20 164 ILE A O 7
ATOM 13406 N N . LEU A 1 50 ? 5.105 -2.885 -3.479 1.00 0.19 165 LEU A N 7
ATOM 13407 C CA . LEU A 1 50 ? 4.474 -2.468 -2.235 1.00 0.19 165 LEU A CA 7
ATOM 13408 C C . LEU A 1 50 ? 5.030 -1.122 -1.785 1.00 0.19 165 LEU A C 7
ATOM 13409 O O . LEU A 1 50 ? 4.299 -0.261 -1.295 1.00 0.20 165 LEU A O 7
ATOM 13425 N N . GLY A 1 51 ? 6.333 -0.950 -1.962 1.00 0.21 166 GLY A N 7
ATOM 13426 C CA . GLY A 1 51 ? 6.977 0.294 -1.614 1.00 0.24 166 GLY A CA 7
ATOM 13427 C C . GLY A 1 51 ? 6.578 1.406 -2.544 1.00 0.24 166 GLY A C 7
ATOM 13428 O O . GLY A 1 51 ? 6.252 2.502 -2.107 1.00 0.27 166 GLY A O 7
ATOM 13432 N N . ARG A 1 52 ? 6.561 1.114 -3.829 1.00 0.23 167 ARG A N 7
ATOM 13433 C CA . ARG A 1 52 ? 6.159 2.099 -4.822 1.00 0.24 167 ARG A CA 7
ATOM 13434 C C . ARG A 1 52 ? 4.708 2.502 -4.591 1.00 0.20 167 ARG A C 7
ATOM 13435 O O . ARG A 1 52 ? 4.333 3.659 -4.771 1.00 0.20 167 ARG A O 7
ATOM 13456 N N . VAL A 1 53 ? 3.900 1.535 -4.187 1.00 0.19 168 VAL A N 7
ATOM 13457 C CA . VAL A 1 53 ? 2.532 1.799 -3.790 1.00 0.18 168 VAL A CA 7
ATOM 13458 C C . VAL A 1 53 ? 2.487 2.712 -2.560 1.00 0.18 168 VAL A C 7
ATOM 13459 O O . VAL A 1 53 ? 1.748 3.687 -2.553 1.00 0.19 168 VAL A O 7
ATOM 13472 N N . TRP A 1 54 ? 3.298 2.407 -1.544 1.00 0.18 169 TRP A N 7
ATOM 13473 C CA . TRP A 1 54 ? 3.469 3.287 -0.377 1.00 0.20 169 TRP A CA 7
ATOM 13474 C C . TRP A 1 54 ? 3.790 4.711 -0.826 1.00 0.20 169 TRP A C 7
ATOM 13475 O O . TRP A 1 54 ? 3.195 5.672 -0.344 1.00 0.26 169 TRP A O 7
ATOM 13496 N N . GLU A 1 55 ? 4.708 4.827 -1.777 1.00 0.17 170 GLU A N 7
ATOM 13497 C CA . GLU A 1 55 ? 5.149 6.121 -2.278 1.00 0.22 170 GLU A CA 7
ATOM 13498 C C . GLU A 1 55 ? 3.988 6.888 -2.920 1.00 0.21 170 GLU A C 7
ATOM 13499 O O . GLU A 1 55 ? 3.807 8.080 -2.670 1.00 0.27 170 GLU A O 7
ATOM 13511 N N . LEU A 1 56 ? 3.189 6.194 -3.721 1.00 0.20 171 LEU A N 7
ATOM 13512 C CA . LEU A 1 56 ? 2.093 6.828 -4.449 1.00 0.24 171 LEU A CA 7
ATOM 13513 C C . LEU A 1 56 ? 0.856 7.028 -3.575 1.00 0.23 171 LEU A C 7
ATOM 13514 O O . LEU A 1 56 ? 0.189 8.058 -3.664 1.00 0.31 171 LEU A O 7
ATOM 13530 N N . SER A 1 57 ? 0.545 6.044 -2.744 1.00 0.20 172 SER A N 7
ATOM 13531 C CA . SER A 1 57 ? -0.681 6.074 -1.954 1.00 0.24 172 SER A CA 7
ATOM 13532 C C . SER A 1 57 ? -0.583 7.054 -0.793 1.00 0.22 172 SER A C 7
ATOM 13533 O O . SER A 1 57 ? -1.575 7.688 -0.426 1.00 0.28 172 SER A O 7
ATOM 13541 N N . ASP A 1 58 ? 0.603 7.175 -0.212 1.00 0.16 173 ASP A N 7
ATOM 13542 C CA . ASP A 1 58 ? 0.808 8.112 0.876 1.00 0.15 173 ASP A CA 7
ATOM 13543 C C . ASP A 1 58 ? 0.943 9.517 0.306 1.00 0.14 173 ASP A C 7
ATOM 13544 O O . ASP A 1 58 ? 2.039 10.006 0.019 1.00 0.16 173 ASP A O 7
ATOM 13553 N N . ILE A 1 59 ? -0.227 10.123 0.136 1.00 0.15 174 ILE A N 7
ATOM 13554 C CA . ILE A 1 59 ? -0.413 11.442 -0.460 1.00 0.19 174 ILE A CA 7
ATOM 13555 C C . ILE A 1 59 ? 0.598 12.453 0.049 1.00 0.17 174 ILE A C 7
ATOM 13556 O O . ILE A 1 59 ? 1.302 13.106 -0.727 1.00 0.19 174 ILE A O 7
ATOM 13572 N N . ASP A 1 60 ? 0.664 12.565 1.360 1.00 0.19 175 ASP A N 7
ATOM 13573 C CA . ASP A 1 60 ? 1.436 13.617 1.992 1.00 0.24 175 ASP A CA 7
ATOM 13574 C C . ASP A 1 60 ? 2.847 13.150 2.330 1.00 0.22 175 ASP A C 7
ATOM 13575 O O . ASP A 1 60 ? 3.638 13.893 2.914 1.00 0.28 175 ASP A O 7
ATOM 13584 N N . HIS A 1 61 ? 3.139 11.898 1.931 1.00 0.21 176 HIS A N 7
ATOM 13585 C CA . HIS A 1 61 ? 4.466 11.269 2.057 1.00 0.28 176 HIS A CA 7
ATOM 13586 C C . HIS A 1 61 ? 5.085 11.503 3.429 1.00 0.31 176 HIS A C 7
ATOM 13587 O O . HIS A 1 61 ? 6.271 11.814 3.557 1.00 0.35 176 HIS A O 7
ATOM 13602 N N . ASP A 1 62 ? 4.261 11.299 4.448 1.00 0.32 177 ASP A N 7
ATOM 13603 C CA . ASP A 1 62 ? 4.636 11.554 5.832 1.00 0.35 177 ASP A CA 7
ATOM 13604 C C . ASP A 1 62 ? 5.209 10.308 6.499 1.00 0.32 177 ASP A C 7
ATOM 13605 O O . ASP A 1 62 ? 5.709 10.372 7.624 1.00 0.35 177 ASP A O 7
ATOM 13614 N N . GLY A 1 63 ? 5.143 9.180 5.806 1.00 0.29 178 GLY A N 7
ATOM 13615 C CA . GLY A 1 63 ? 5.615 7.935 6.386 1.00 0.29 178 GLY A CA 7
ATOM 13616 C C . GLY A 1 63 ? 4.504 7.176 7.075 1.00 0.22 178 GLY A C 7
ATOM 13617 O O . GLY A 1 63 ? 4.737 6.144 7.711 1.00 0.22 178 GLY A O 7
ATOM 13621 N N . MET A 1 64 ? 3.298 7.701 6.964 1.00 0.19 179 MET A N 7
ATOM 13622 C CA . MET A 1 64 ? 2.118 7.036 7.479 1.00 0.20 179 MET A CA 7
ATOM 13623 C C . MET A 1 64 ? 1.041 7.027 6.414 1.00 0.19 179 MET A C 7
ATOM 13624 O O . MET A 1 64 ? 1.000 7.899 5.548 1.00 0.26 179 MET A O 7
ATOM 13638 N N . LEU A 1 65 ? 0.165 6.054 6.484 1.00 0.13 180 LEU A N 7
ATOM 13639 C CA . LEU A 1 65 ? -0.940 5.976 5.564 1.00 0.11 180 LEU A CA 7
ATOM 13640 C C . LEU A 1 65 ? -2.219 6.275 6.301 1.00 0.10 180 LEU A C 7
ATOM 13641 O O . LEU A 1 65 ? -2.640 5.526 7.185 1.00 0.12 180 LEU A O 7
ATOM 13657 N N . ASP A 1 66 ? -2.809 7.393 5.944 1.00 0.14 181 ASP A N 7
ATOM 13658 C CA . ASP A 1 66 ? -4.037 7.850 6.555 1.00 0.21 181 ASP A CA 7
ATOM 13659 C C . ASP A 1 66 ? -5.199 7.017 6.044 1.00 0.16 181 ASP A C 7
ATOM 13660 O O . ASP A 1 66 ? -5.044 6.286 5.072 1.00 0.14 181 ASP A O 7
ATOM 13669 N N . ARG A 1 67 ? -6.332 7.100 6.708 1.00 0.16 182 ARG A N 7
ATOM 13670 C CA . ARG A 1 67 ? -7.533 6.379 6.312 1.00 0.16 182 ARG A CA 7
ATOM 13671 C C . ARG A 1 67 ? -7.782 6.479 4.793 1.00 0.16 182 ARG A C 7
ATOM 13672 O O . ARG A 1 67 ? -8.070 5.471 4.140 1.00 0.17 182 ARG A O 7
ATOM 13693 N N . ASP A 1 68 ? -7.626 7.676 4.228 1.00 0.15 183 ASP A N 7
ATOM 13694 C CA . ASP A 1 68 ? -7.773 7.864 2.780 1.00 0.17 183 ASP A CA 7
ATOM 13695 C C . ASP A 1 68 ? -6.577 7.300 2.028 1.00 0.16 183 ASP A C 7
ATOM 13696 O O . ASP A 1 68 ? -6.740 6.592 1.036 1.00 0.17 183 ASP A O 7
ATOM 13705 N N . GLU A 1 69 ? -5.373 7.603 2.523 1.00 0.15 184 GLU A N 7
ATOM 13706 C CA . GLU A 1 69 ? -4.137 7.226 1.831 1.00 0.16 184 GLU A CA 7
ATOM 13707 C C . GLU A 1 69 ? -4.058 5.713 1.683 1.00 0.18 184 GLU A C 7
ATOM 13708 O O . GLU A 1 69 ? -3.669 5.186 0.644 1.00 0.22 184 GLU A O 7
ATOM 13720 N N . PHE A 1 70 ? -4.434 5.029 2.740 1.00 0.16 185 PHE A N 7
ATOM 13721 C CA . PHE A 1 70 ? -4.352 3.587 2.790 1.00 0.17 185 PHE A CA 7
ATOM 13722 C C . PHE A 1 70 ? -5.445 2.943 1.973 1.00 0.17 185 PHE A C 7
ATOM 13723 O O . PHE A 1 70 ? -5.240 1.887 1.378 1.00 0.17 185 PHE A O 7
ATOM 13740 N N . ALA A 1 71 ? -6.619 3.561 1.971 1.00 0.17 186 ALA A N 7
ATOM 13741 C CA . ALA A 1 71 ? -7.703 3.092 1.139 1.00 0.17 186 ALA A CA 7
ATOM 13742 C C . ALA A 1 71 ? -7.209 3.065 -0.297 1.00 0.18 186 ALA A C 7
ATOM 13743 O O . ALA A 1 71 ? -7.483 2.138 -1.058 1.00 0.20 186 ALA A O 7
ATOM 13750 N N . VAL A 1 72 ? -6.431 4.089 -0.620 1.00 0.18 187 VAL A N 7
ATOM 13751 C CA . VAL A 1 72 ? -5.739 4.182 -1.893 1.00 0.18 187 VAL A CA 7
ATOM 13752 C C . VAL A 1 72 ? -4.756 3.021 -2.068 1.00 0.18 187 VAL A C 7
ATOM 13753 O O . VAL A 1 72 ? -4.777 2.320 -3.081 1.00 0.18 187 VAL A O 7
ATOM 13766 N N . ALA A 1 73 ? -3.911 2.820 -1.058 1.00 0.17 188 ALA A N 7
ATOM 13767 C CA . ALA A 1 73 ? -2.878 1.787 -1.092 1.00 0.18 188 ALA A CA 7
ATOM 13768 C C . ALA A 1 73 ? -3.469 0.406 -1.335 1.00 0.18 188 ALA A C 7
ATOM 13769 O O . ALA A 1 73 ? -3.116 -0.269 -2.297 1.00 0.20 188 ALA A O 7
ATOM 13776 N N . MET A 1 74 ? -4.394 0.011 -0.476 1.00 0.19 189 MET A N 7
ATOM 13777 C CA . MET A 1 74 ? -4.957 -1.330 -0.514 1.00 0.23 189 MET A CA 7
ATOM 13778 C C . MET A 1 74 ? -5.798 -1.549 -1.771 1.00 0.19 189 MET A C 7
ATOM 13779 O O . MET A 1 74 ? -5.915 -2.676 -2.261 1.00 0.22 189 MET A O 7
ATOM 13793 N N . PHE A 1 75 ? -6.376 -0.474 -2.301 1.00 0.16 190 PHE A N 7
ATOM 13794 C CA . PHE A 1 75 ? -7.102 -0.550 -3.565 1.00 0.15 190 PHE A CA 7
ATOM 13795 C C . PHE A 1 75 ? -6.132 -0.891 -4.693 1.00 0.16 190 PHE A C 7
ATOM 13796 O O . PHE A 1 75 ? -6.445 -1.686 -5.581 1.00 0.17 190 PHE A O 7
ATOM 13813 N N . LEU A 1 76 ? -4.941 -0.310 -4.624 1.00 0.18 191 LEU A N 7
ATOM 13814 C CA . LEU A 1 76 ? -3.917 -0.534 -5.636 1.00 0.21 191 LEU A CA 7
ATOM 13815 C C . LEU A 1 76 ? -3.321 -1.927 -5.495 1.00 0.23 191 LEU A C 7
ATOM 13816 O O . LEU A 1 76 ? -2.797 -2.490 -6.456 1.00 0.27 191 LEU A O 7
ATOM 13832 N N . VAL A 1 77 ? -3.416 -2.488 -4.297 1.00 0.23 192 VAL A N 7
ATOM 13833 C CA . VAL A 1 77 ? -2.937 -3.837 -4.057 1.00 0.26 192 VAL A CA 7
ATOM 13834 C C . VAL A 1 77 ? -3.843 -4.838 -4.764 1.00 0.28 192 VAL A C 7
ATOM 13835 O O . VAL A 1 77 ? -3.367 -5.710 -5.493 1.00 0.33 192 VAL A O 7
ATOM 13848 N N . TYR A 1 78 ? -5.157 -4.695 -4.564 1.00 0.25 193 TYR A N 7
ATOM 13849 C CA . TYR A 1 78 ? -6.127 -5.515 -5.289 1.00 0.27 193 TYR A CA 7
ATOM 13850 C C . TYR A 1 78 ? -5.985 -5.304 -6.789 1.00 0.28 193 TYR A C 7
ATOM 13851 O O . TYR A 1 78 ? -6.115 -6.245 -7.568 1.00 0.34 193 TYR A O 7
ATOM 13869 N N . CYS A 1 79 ? -5.720 -4.059 -7.173 1.00 0.28 194 CYS A N 7
ATOM 13870 C CA . CYS A 1 79 ? -5.542 -3.686 -8.571 1.00 0.33 194 CYS A CA 7
ATOM 13871 C C . CYS A 1 79 ? -4.530 -4.609 -9.255 1.00 0.35 194 CYS A C 7
ATOM 13872 O O . CYS A 1 79 ? -4.794 -5.147 -10.329 1.00 0.40 194 CYS A O 7
ATOM 13880 N N . ALA A 1 80 ? -3.385 -4.816 -8.613 1.00 0.35 195 ALA A N 7
ATOM 13881 C CA . ALA A 1 80 ? -2.359 -5.700 -9.155 1.00 0.40 195 ALA A CA 7
ATOM 13882 C C . ALA A 1 80 ? -2.834 -7.152 -9.173 1.00 0.43 195 ALA A C 7
ATOM 13883 O O . ALA A 1 80 ? -2.553 -7.900 -10.115 1.00 0.49 195 ALA A O 7
ATOM 13890 N N . LEU A 1 81 ? -3.573 -7.542 -8.138 1.00 0.41 196 LEU A N 7
ATOM 13891 C CA . LEU A 1 81 ? -4.073 -8.909 -8.017 1.00 0.44 196 LEU A CA 7
ATOM 13892 C C . LEU A 1 81 ? -5.087 -9.241 -9.104 1.00 0.46 196 LEU A C 7
ATOM 13893 O O . LEU A 1 81 ? -5.125 -10.365 -9.602 1.00 0.52 196 LEU A O 7
ATOM 13909 N N . GLU A 1 82 ? -5.896 -8.262 -9.485 1.00 0.45 197 GLU A N 7
ATOM 13910 C CA . GLU A 1 82 ? -6.880 -8.464 -10.538 1.00 0.52 197 GLU A CA 7
ATOM 13911 C C . GLU A 1 82 ? -6.264 -8.158 -11.900 1.00 0.56 197 GLU A C 7
ATOM 13912 O O . GLU A 1 82 ? -6.957 -8.096 -12.917 1.00 0.65 197 GLU A O 7
ATOM 13924 N N . LYS A 1 83 ? -4.946 -7.950 -11.886 1.00 0.56 198 LYS A N 7
ATOM 13925 C CA . LYS A 1 83 ? -4.143 -7.757 -13.092 1.00 0.66 198 LYS A CA 7
ATOM 13926 C C . LYS A 1 83 ? -4.484 -6.459 -13.813 1.00 0.64 198 LYS A C 7
ATOM 13927 O O . LYS A 1 83 ? -4.199 -6.305 -15.000 1.00 0.77 198 LYS A O 7
ATOM 13946 N N . GLU A 1 84 ? -5.097 -5.535 -13.090 1.00 0.61 199 GLU A N 7
ATOM 13947 C CA . GLU A 1 84 ? -5.284 -4.181 -13.578 1.00 0.69 199 GLU A CA 7
ATOM 13948 C C . GLU A 1 84 ? -3.960 -3.431 -13.440 1.00 0.67 199 GLU A C 7
ATOM 13949 O O . GLU A 1 84 ? -3.491 -3.196 -12.326 1.00 0.68 199 GLU A O 7
ATOM 13961 N N . PRO A 1 85 ? -3.323 -3.089 -14.572 1.00 0.78 200 PRO A N 7
ATOM 13962 C CA . PRO A 1 85 ? -2.008 -2.438 -14.581 1.00 0.81 200 PRO A CA 7
ATOM 13963 C C . PRO A 1 85 ? -1.964 -1.181 -13.717 1.00 0.76 200 PRO A C 7
ATOM 13964 O O . PRO A 1 85 ? -2.848 -0.321 -13.797 1.00 0.77 200 PRO A O 7
ATOM 13975 N N . VAL A 1 86 ? -0.919 -1.081 -12.909 1.00 0.75 201 VAL A N 7
ATOM 13976 C CA . VAL A 1 86 ? -0.764 0.022 -11.976 1.00 0.75 201 VAL A CA 7
ATOM 13977 C C . VAL A 1 86 ? 0.215 1.050 -12.536 1.00 0.75 201 VAL A C 7
ATOM 13978 O O . VAL A 1 86 ? 1.328 0.702 -12.932 1.00 0.80 201 VAL A O 7
ATOM 13991 N N . PRO A 1 87 ? -0.203 2.322 -12.609 1.00 0.74 202 PRO A N 7
ATOM 13992 C CA . PRO A 1 87 ? 0.657 3.414 -13.064 1.00 0.75 202 PRO A CA 7
ATOM 13993 C C . PRO A 1 87 ? 1.688 3.796 -12.004 1.00 0.73 202 PRO A C 7
ATOM 13994 O O . PRO A 1 87 ? 1.534 3.466 -10.829 1.00 0.77 202 PRO A O 7
ATOM 14005 N N . MET A 1 88 ? 2.735 4.494 -12.423 1.00 0.72 203 MET A N 7
ATOM 14006 C CA . MET A 1 88 ? 3.776 4.932 -11.502 1.00 0.75 203 MET A CA 7
ATOM 14007 C C . MET A 1 88 ? 3.601 6.409 -11.187 1.00 0.61 203 MET A C 7
ATOM 14008 O O . MET A 1 88 ? 4.362 6.993 -10.416 1.00 0.63 203 MET A O 7
ATOM 14022 N N . SER A 1 89 ? 2.592 6.995 -11.810 1.00 0.54 204 SER A N 7
ATOM 14023 C CA . SER A 1 89 ? 2.167 8.351 -11.522 1.00 0.52 204 SER A CA 7
ATOM 14024 C C . SER A 1 89 ? 0.816 8.288 -10.832 1.00 0.43 204 SER A C 7
ATOM 14025 O O . SER A 1 89 ? 0.110 7.284 -10.951 1.00 0.52 204 SER A O 7
ATOM 14033 N N . LEU A 1 90 ? 0.451 9.343 -10.124 1.00 0.55 205 LEU A N 7
ATOM 14034 C CA . LEU A 1 90 ? -0.762 9.321 -9.328 1.00 0.63 205 LEU A CA 7
ATOM 14035 C C . LEU A 1 90 ? -1.996 9.524 -10.184 1.00 0.56 205 LEU A C 7
ATOM 14036 O O . LEU A 1 90 ? -2.165 10.569 -10.819 1.00 0.56 205 LEU A O 7
ATOM 14052 N N . PRO A 1 91 ? -2.871 8.511 -10.199 1.00 0.55 206 PRO A N 7
ATOM 14053 C CA . PRO A 1 91 ? -4.162 8.585 -10.854 1.00 0.50 206 PRO A CA 7
ATOM 14054 C C . PRO A 1 91 ? -5.114 9.415 -10.009 1.00 0.45 206 PRO A C 7
ATOM 14055 O O . PRO A 1 91 ? -5.490 9.018 -8.907 1.00 0.44 206 PRO A O 7
ATOM 14066 N N . PRO A 1 92 ? -5.501 10.585 -10.507 1.00 0.44 207 PRO A N 7
ATOM 14067 C CA . PRO A 1 92 ? -6.264 11.574 -9.736 1.00 0.39 207 PRO A CA 7
ATOM 14068 C C . PRO A 1 92 ? -7.652 11.077 -9.352 1.00 0.38 207 PRO A C 7
ATOM 14069 O O . PRO A 1 92 ? -8.291 11.626 -8.459 1.00 0.37 207 PRO A O 7
ATOM 14080 N N . ALA A 1 93 ? -8.109 10.033 -10.029 1.00 0.40 208 ALA A N 7
ATOM 14081 C CA . ALA A 1 93 ? -9.331 9.350 -9.639 1.00 0.40 208 ALA A CA 7
ATOM 14082 C C . ALA A 1 93 ? -9.194 8.744 -8.246 1.00 0.37 208 ALA A C 7
ATOM 14083 O O . ALA A 1 93 ? -10.180 8.414 -7.609 1.00 0.38 208 ALA A O 7
ATOM 14090 N N . LEU A 1 94 ? -7.961 8.597 -7.776 1.00 0.36 209 LEU A N 7
ATOM 14091 C CA . LEU A 1 94 ? -7.723 8.031 -6.450 1.00 0.36 209 LEU A CA 7
ATOM 14092 C C . LEU A 1 94 ? -6.969 8.990 -5.556 1.00 0.36 209 LEU A C 7
ATOM 14093 O O . LEU A 1 94 ? -6.535 8.604 -4.472 1.00 0.40 209 LEU A O 7
ATOM 14109 N N . VAL A 1 95 ? -6.805 10.229 -5.983 1.00 0.35 210 VAL A N 7
ATOM 14110 C CA . VAL A 1 95 ? -6.251 11.223 -5.091 1.00 0.39 210 VAL A CA 7
ATOM 14111 C C . VAL A 1 95 ? -7.398 11.827 -4.286 1.00 0.39 210 VAL A C 7
ATOM 14112 O O . VAL A 1 95 ? -8.215 12.582 -4.811 1.00 0.44 210 VAL A O 7
ATOM 14125 N N . PRO A 1 96 ? -7.499 11.432 -3.005 1.00 0.40 211 PRO A N 7
ATOM 14126 C CA . PRO A 1 96 ? -8.649 11.748 -2.154 1.00 0.46 211 PRO A CA 7
ATOM 14127 C C . PRO A 1 96 ? -9.075 13.201 -2.246 1.00 0.51 211 PRO A C 7
ATOM 14128 O O . PRO A 1 96 ? -8.344 14.098 -1.836 1.00 0.53 211 PRO A O 7
ATOM 14139 N N . PRO A 1 97 ? -10.264 13.435 -2.824 1.00 0.55 212 PRO A N 7
ATOM 14140 C CA . PRO A 1 97 ? -10.859 14.768 -2.940 1.00 0.63 212 PRO A CA 7
ATOM 14141 C C . PRO A 1 97 ? -10.881 15.530 -1.608 1.00 0.72 212 PRO A C 7
ATOM 14142 O O . PRO A 1 97 ? -10.901 16.761 -1.590 1.00 0.76 212 PRO A O 7
ATOM 14153 N N . SER A 1 98 ? -10.879 14.797 -0.496 1.00 0.77 213 SER A N 7
ATOM 14154 C CA . SER A 1 98 ? -10.835 15.407 0.826 1.00 0.88 213 SER A CA 7
ATOM 14155 C C . SER A 1 98 ? -9.424 15.901 1.134 1.00 0.86 213 SER A C 7
ATOM 14156 O O . SER A 1 98 ? -9.228 16.917 1.801 1.00 0.93 213 SER A O 7
ATOM 14164 N N . LYS A 1 99 ? -8.449 15.183 0.612 1.00 0.81 214 LYS A N 7
ATOM 14165 C CA . LYS A 1 99 ? -7.046 15.453 0.880 1.00 0.86 214 LYS A CA 7
ATOM 14166 C C . LYS A 1 99 ? -6.406 16.276 -0.230 1.00 0.86 214 LYS A C 7
ATOM 14167 O O . LYS A 1 99 ? -5.206 16.175 -0.488 1.00 0.92 214 LYS A O 7
ATOM 14186 N N . ARG A 1 100 ? -7.222 17.085 -0.883 1.00 0.83 215 ARG A N 7
ATOM 14187 C CA . ARG A 1 100 ? -6.734 18.028 -1.874 1.00 0.89 215 ARG A CA 7
ATOM 14188 C C . ARG A 1 100 ? -6.544 19.392 -1.237 1.00 1.18 215 ARG A C 7
ATOM 14189 O O . ARG A 1 100 ? -7.552 20.095 -1.025 1.00 1.81 215 ARG A O 7
ATOM 14211 N N . PRO B 2 6 ? 23.922 -4.232 -2.833 1.00 10.51 301 PRO B N 7
ATOM 14212 C CA . PRO B 2 6 ? 22.696 -4.071 -2.048 1.00 10.69 301 PRO B CA 7
ATOM 14213 C C . PRO B 2 6 ? 21.520 -3.650 -2.924 1.00 10.34 301 PRO B C 7
ATOM 14214 O O . PRO B 2 6 ? 20.377 -4.036 -2.689 1.00 10.48 301 PRO B O 7
ATOM 14225 N N . SER B 2 7 ? 21.813 -2.864 -3.943 1.00 10.09 302 SER B N 7
ATOM 14226 C CA . SER B 2 7 ? 20.796 -2.402 -4.864 1.00 9.95 302 SER B CA 7
ATOM 14227 C C . SER B 2 7 ? 21.256 -2.620 -6.300 1.00 9.06 302 SER B C 7
ATOM 14228 O O . SER B 2 7 ? 22.328 -2.157 -6.692 1.00 8.88 302 SER B O 7
ATOM 14236 N N . VAL B 2 8 ? 20.458 -3.349 -7.072 1.00 8.72 303 VAL B N 7
ATOM 14237 C CA . VAL B 2 8 ? 20.777 -3.610 -8.470 1.00 8.04 303 VAL B CA 7
ATOM 14238 C C . VAL B 2 8 ? 20.428 -2.387 -9.307 1.00 7.71 303 VAL B C 7
ATOM 14239 O O . VAL B 2 8 ? 21.099 -2.058 -10.285 1.00 7.48 303 VAL B O 7
ATOM 14252 N N . THR B 2 9 ? 19.373 -1.719 -8.887 1.00 7.99 304 THR B N 7
ATOM 14253 C CA . THR B 2 9 ? 18.920 -0.484 -9.499 1.00 8.05 304 THR B CA 7
ATOM 14254 C C . THR B 2 9 ? 18.052 0.249 -8.493 1.00 7.08 304 THR B C 7
ATOM 14255 O O . THR B 2 9 ? 18.292 1.409 -8.159 1.00 6.93 304 THR B O 7
ATOM 14266 N N . GLU B 2 10 ? 17.053 -0.462 -8.001 1.00 6.63 305 GLU B N 7
ATOM 14267 C CA . GLU B 2 10 ? 16.212 0.033 -6.937 1.00 5.82 305 GLU B CA 7
ATOM 14268 C C . GLU B 2 10 ? 16.428 -0.817 -5.684 1.00 5.22 305 GLU B C 7
ATOM 14269 O O . GLU B 2 10 ? 17.505 -1.402 -5.535 1.00 5.54 305 GLU B O 7
ATOM 14281 N N . ALA B 2 11 ? 15.429 -0.860 -4.795 1.00 4.67 306 ALA B N 7
ATOM 14282 C CA . ALA B 2 11 ? 15.518 -1.564 -3.508 1.00 4.48 306 ALA B CA 7
ATOM 14283 C C . ALA B 2 11 ? 16.268 -0.705 -2.504 1.00 3.35 306 ALA B C 7
ATOM 14284 O O . ALA B 2 11 ? 16.998 -1.205 -1.647 1.00 3.48 306 ALA B O 7
ATOM 14291 N N . SER B 2 12 ? 16.074 0.599 -2.650 1.00 2.65 307 SER B N 7
ATOM 14292 C CA . SER B 2 12 ? 16.639 1.600 -1.759 1.00 1.61 307 SER B CA 7
ATOM 14293 C C . SER B 2 12 ? 16.211 3.027 -2.160 1.00 1.03 307 SER B C 7
ATOM 14294 O O . SER B 2 12 ? 15.873 3.825 -1.286 1.00 1.19 307 SER B O 7
ATOM 14302 N N . PRO B 2 13 ? 16.192 3.379 -3.477 1.00 0.92 308 PRO B N 7
ATOM 14303 C CA . PRO B 2 13 ? 15.834 4.730 -3.933 1.00 0.88 308 PRO B CA 7
ATOM 14304 C C . PRO B 2 13 ? 14.340 5.023 -3.833 1.00 0.77 308 PRO B C 7
ATOM 14305 O O . PRO B 2 13 ? 13.650 5.180 -4.838 1.00 0.96 308 PRO B O 7
ATOM 14316 N N . TRP B 2 14 ? 13.853 5.078 -2.613 1.00 0.60 309 TRP B N 7
ATOM 14317 C CA . TRP B 2 14 ? 12.502 5.530 -2.333 1.00 0.57 309 TRP B CA 7
ATOM 14318 C C . TRP B 2 14 ? 12.563 6.744 -1.426 1.00 0.68 309 TRP B C 7
ATOM 14319 O O . TRP B 2 14 ? 13.644 7.255 -1.138 1.00 0.85 309 TRP B O 7
ATOM 14340 N N . ARG B 2 15 ? 11.414 7.192 -0.959 1.00 0.63 310 ARG B N 7
ATOM 14341 C CA . ARG B 2 15 ? 11.310 8.520 -0.365 1.00 0.75 310 ARG B CA 7
ATOM 14342 C C . ARG B 2 15 ? 11.655 8.503 1.123 1.00 0.72 310 ARG B C 7
ATOM 14343 O O . ARG B 2 15 ? 11.203 9.363 1.876 1.00 0.81 310 ARG B O 7
ATOM 14364 N N . ALA B 2 16 ? 12.448 7.503 1.526 1.00 0.69 311 ALA B N 7
ATOM 14365 C CA . ALA B 2 16 ? 12.939 7.347 2.904 1.00 0.75 311 ALA B CA 7
ATOM 14366 C C . ALA B 2 16 ? 11.833 6.977 3.893 1.00 0.84 311 ALA B C 7
ATOM 14367 O O . ALA B 2 16 ? 12.066 6.229 4.840 1.00 1.41 311 ALA B O 7
ATOM 14374 N N . THR B 2 17 ? 10.632 7.498 3.676 1.00 0.50 312 THR B N 7
ATOM 14375 C CA . THR B 2 17 ? 9.483 7.162 4.502 1.00 0.56 312 THR B CA 7
ATOM 14376 C C . THR B 2 17 ? 8.922 5.803 4.119 1.00 0.44 312 THR B C 7
ATOM 14377 O O . THR B 2 17 ? 7.921 5.355 4.667 1.00 0.58 312 THR B O 7
ATOM 14388 N N . ASN B 2 18 ? 9.602 5.146 3.190 1.00 0.34 313 ASN B N 7
ATOM 14389 C CA . ASN B 2 18 ? 9.126 3.904 2.616 1.00 0.27 313 ASN B CA 7
ATOM 14390 C C . ASN B 2 18 ? 9.708 2.703 3.351 1.00 0.28 313 ASN B C 7
ATOM 14391 O O . ASN B 2 18 ? 10.876 2.370 3.182 1.00 0.46 313 ASN B O 7
ATOM 14402 N N . PRO B 2 19 ? 8.877 2.010 4.137 1.00 0.22 314 PRO B N 7
ATOM 14403 C CA . PRO B 2 19 ? 9.298 0.856 4.940 1.00 0.23 314 PRO B CA 7
ATOM 14404 C C . PRO B 2 19 ? 9.375 -0.424 4.098 1.00 0.25 314 PRO B C 7
ATOM 14405 O O . PRO B 2 19 ? 9.223 -1.537 4.604 1.00 0.41 314 PRO B O 7
ATOM 14416 N N . PHE B 2 20 ? 9.623 -0.245 2.803 1.00 0.21 315 PHE B N 7
ATOM 14417 C CA . PHE B 2 20 ? 9.707 -1.356 1.860 1.00 0.22 315 PHE B CA 7
ATOM 14418 C C . PHE B 2 20 ? 11.017 -1.326 1.092 1.00 0.26 315 PHE B C 7
ATOM 14419 O O . PHE B 2 20 ? 11.478 -2.361 0.616 1.00 0.30 315 PHE B O 7
ATOM 14436 N N . LEU B 2 21 ? 11.615 -0.139 0.974 1.00 0.30 316 LEU B N 7
ATOM 14437 C CA . LEU B 2 21 ? 12.874 0.011 0.248 1.00 0.39 316 LEU B CA 7
ATOM 14438 C C . LEU B 2 21 ? 13.949 -0.832 0.921 1.00 0.46 316 LEU B C 7
ATOM 14439 O O . LEU B 2 21 ? 14.907 -1.278 0.297 1.00 0.59 316 LEU B O 7
ATOM 14455 N N . ASN B 2 22 ? 13.748 -1.059 2.205 1.00 0.44 317 ASN B N 7
ATOM 14456 C CA . ASN B 2 22 ? 14.626 -1.888 3.002 1.00 0.53 317 ASN B CA 7
ATOM 14457 C C . ASN B 2 22 ? 14.311 -3.372 2.804 1.00 0.66 317 ASN B C 7
ATOM 14458 O O . ASN B 2 22 ? 13.787 -4.035 3.698 1.00 1.00 317 ASN B O 7
ATOM 14469 N N . GLU B 2 23 ? 14.618 -3.898 1.623 1.00 0.68 318 GLU B N 7
ATOM 14470 C CA . GLU B 2 23 ? 14.390 -5.316 1.364 1.00 0.93 318 GLU B CA 7
ATOM 14471 C C . GLU B 2 23 ? 15.706 -6.095 1.342 1.00 1.45 318 GLU B C 7
ATOM 14472 O O . GLU B 2 23 ? 15.747 -7.268 1.713 1.00 1.98 318 GLU B O 7
ATOM 14484 N N . THR B 2 24 ? 16.781 -5.423 0.945 1.00 2.01 319 THR B N 7
ATOM 14485 C CA . THR B 2 24 ? 18.077 -6.072 0.767 1.00 2.63 319 THR B CA 7
ATOM 14486 C C . THR B 2 24 ? 18.752 -6.367 2.106 1.00 2.26 319 THR B C 7
ATOM 14487 O O . THR B 2 24 ? 19.779 -7.041 2.162 1.00 2.84 319 THR B O 7
ATOM 14498 N N . LEU B 2 25 ? 18.163 -5.868 3.173 1.00 1.56 320 LEU B N 7
ATOM 14499 C CA . LEU B 2 25 ? 18.724 -6.031 4.507 1.00 1.30 320 LEU B CA 7
ATOM 14500 C C . LEU B 2 25 ? 17.981 -7.108 5.283 1.00 1.47 320 LEU B C 7
ATOM 14501 O O . LEU B 2 25 ? 18.216 -7.303 6.476 1.00 2.04 320 LEU B O 7
ATOM 14517 N N . GLN B 2 26 ? 17.077 -7.785 4.578 1.00 1.63 321 GLN B N 7
ATOM 14518 C CA . GLN B 2 26 ? 16.225 -8.821 5.148 1.00 2.21 321 GLN B CA 7
ATOM 14519 C C . GLN B 2 26 ? 15.200 -8.237 6.117 1.00 1.89 321 GLN B C 7
ATOM 14520 O O . GLN B 2 26 ? 15.546 -7.707 7.171 1.00 2.15 321 GLN B O 7
ATOM 14534 N N . ASP B 2 27 ? 13.932 -8.347 5.754 1.00 1.56 322 ASP B N 7
ATOM 14535 C CA . ASP B 2 27 ? 12.857 -7.801 6.571 1.00 1.47 322 ASP B CA 7
ATOM 14536 C C . ASP B 2 27 ? 11.558 -8.560 6.317 1.00 1.41 322 ASP B C 7
ATOM 14537 O O . ASP B 2 27 ? 11.098 -9.320 7.171 1.00 2.00 322 ASP B O 7
ATOM 14546 N N . VAL B 2 28 ? 11.001 -8.373 5.120 1.00 1.48 323 VAL B N 7
ATOM 14547 C CA . VAL B 2 28 ? 9.778 -9.054 4.691 1.00 1.56 323 VAL B CA 7
ATOM 14548 C C . VAL B 2 28 ? 8.555 -8.607 5.496 1.00 1.56 323 VAL B C 7
ATOM 14549 O O . VAL B 2 28 ? 7.765 -7.804 5.012 1.00 2.34 323 VAL B O 7
ATOM 14562 N N . GLN B 2 29 ? 8.420 -9.117 6.717 1.00 1.02 324 GLN B N 7
ATOM 14563 C CA . GLN B 2 29 ? 7.292 -8.782 7.594 1.00 0.96 324 GLN B CA 7
ATOM 14564 C C . GLN B 2 29 ? 5.939 -9.152 6.968 1.00 0.75 324 GLN B C 7
ATOM 14565 O O . GLN B 2 29 ? 5.173 -8.274 6.581 1.00 0.79 324 GLN B O 7
ATOM 14579 N N . PRO B 2 30 ? 5.627 -10.452 6.853 1.00 0.72 325 PRO B N 7
ATOM 14580 C CA . PRO B 2 30 ? 4.339 -10.920 6.348 1.00 0.63 325 PRO B CA 7
ATOM 14581 C C . PRO B 2 30 ? 3.323 -11.204 7.465 1.00 0.59 325 PRO B C 7
ATOM 14582 O O . PRO B 2 30 ? 3.656 -11.816 8.483 1.00 0.97 325 PRO B O 7
ATOM 14593 N N . SER B 2 31 ? 2.084 -10.761 7.276 1.00 0.59 326 SER B N 7
ATOM 14594 C CA . SER B 2 31 ? 1.021 -11.044 8.236 1.00 0.57 326 SER B CA 7
ATOM 14595 C C . SER B 2 31 ? -0.109 -11.851 7.603 1.00 0.52 326 SER B C 7
ATOM 14596 O O . SER B 2 31 ? -0.448 -11.657 6.435 1.00 0.59 326 SER B O 7
ATOM 14604 N N . PRO B 2 32 ? -0.711 -12.767 8.386 1.00 0.59 327 PRO B N 7
ATOM 14605 C CA . PRO B 2 32 ? -1.851 -13.578 7.958 1.00 0.67 327 PRO B CA 7
ATOM 14606 C C . PRO B 2 32 ? -3.159 -12.797 8.035 1.00 0.62 327 PRO B C 7
ATOM 14607 O O . PRO B 2 32 ? -4.225 -13.352 8.295 1.00 0.83 327 PRO B O 7
ATOM 14618 N N . ILE B 2 33 ? -3.054 -11.497 7.812 1.00 0.44 328 ILE B N 7
ATOM 14619 C CA . ILE B 2 33 ? -4.207 -10.610 7.771 1.00 0.43 328 ILE B CA 7
ATOM 14620 C C . ILE B 2 33 ? -4.678 -10.499 6.327 1.00 0.46 328 ILE B C 7
ATOM 14621 O O . ILE B 2 33 ? -5.497 -9.655 5.975 1.00 0.69 328 ILE B O 7
ATOM 14637 N N . ASN B 2 34 ? -4.151 -11.392 5.500 1.00 0.45 329 ASN B N 7
ATOM 14638 C CA . ASN B 2 34 ? -4.306 -11.282 4.066 1.00 0.43 329 ASN B CA 7
ATOM 14639 C C . ASN B 2 34 ? -5.732 -11.448 3.591 1.00 0.35 329 ASN B C 7
ATOM 14640 O O . ASN B 2 34 ? -6.367 -12.487 3.764 1.00 0.38 329 ASN B O 7
ATOM 14651 N N . PRO B 2 35 ? -6.208 -10.391 2.942 1.00 0.38 330 PRO B N 7
ATOM 14652 C CA . PRO B 2 35 ? -7.476 -10.361 2.238 1.00 0.39 330 PRO B CA 7
ATOM 14653 C C . PRO B 2 35 ? -7.324 -10.995 0.854 1.00 0.43 330 PRO B C 7
ATOM 14654 O O . PRO B 2 35 ? -8.268 -11.071 0.069 1.00 0.57 330 PRO B O 7
ATOM 14665 N N . PHE B 2 36 ? -6.106 -11.465 0.588 1.00 0.40 331 PHE B N 7
ATOM 14666 C CA . PHE B 2 36 ? -5.712 -11.984 -0.718 1.00 0.43 331 PHE B CA 7
ATOM 14667 C C . PHE B 2 36 ? -5.428 -13.466 -0.649 1.00 0.52 331 PHE B C 7
ATOM 14668 O O . PHE B 2 36 ? -5.071 -14.087 -1.646 1.00 0.60 331 PHE B O 7
ATOM 14685 N N . SER B 2 37 ? -5.579 -14.018 0.542 1.00 0.56 332 SER B N 7
ATOM 14686 C CA . SER B 2 37 ? -5.289 -15.430 0.781 1.00 0.68 332 SER B CA 7
ATOM 14687 C C . SER B 2 37 ? -6.040 -16.321 -0.217 1.00 0.76 332 SER B C 7
ATOM 14688 O O . SER B 2 37 ? -5.506 -17.317 -0.710 1.00 0.83 332 SER B O 7
ATOM 14696 N N . ALA B 2 38 ? -7.277 -15.930 -0.526 1.00 0.81 333 ALA B N 7
ATOM 14697 C CA . ALA B 2 38 ? -8.120 -16.682 -1.448 1.00 0.92 333 ALA B CA 7
ATOM 14698 C C . ALA B 2 38 ? -7.700 -16.469 -2.901 1.00 0.95 333 ALA B C 7
ATOM 14699 O O . ALA B 2 38 ? -7.933 -17.330 -3.748 1.00 1.04 333 ALA B O 7
ATOM 14706 N N . PHE B 2 39 ? -7.080 -15.326 -3.180 1.00 0.94 334 PHE B N 7
ATOM 14707 C CA . PHE B 2 39 ? -6.656 -14.987 -4.538 1.00 1.07 334 PHE B CA 7
ATOM 14708 C C . PHE B 2 39 ? -5.686 -16.015 -5.093 1.00 1.19 334 PHE B C 7
ATOM 14709 O O . PHE B 2 39 ? -5.888 -16.556 -6.175 1.00 1.47 334 PHE B O 7
ATOM 14726 N N . PHE B 2 40 ? -4.639 -16.284 -4.331 1.00 1.09 335 PHE B N 7
ATOM 14727 C CA . PHE B 2 40 ? -3.576 -17.176 -4.773 1.00 1.31 335 PHE B CA 7
ATOM 14728 C C . PHE B 2 40 ? -4.047 -18.617 -4.690 1.00 1.40 335 PHE B C 7
ATOM 14729 O O . PHE B 2 40 ? -3.507 -19.513 -5.339 1.00 1.65 335 PHE B O 7
ATOM 14746 N N . GLU B 2 41 ? -5.067 -18.813 -3.876 1.00 1.28 336 GLU B N 7
ATOM 14747 C CA . GLU B 2 41 ? -5.675 -20.113 -3.679 1.00 1.40 336 GLU B CA 7
ATOM 14748 C C . GLU B 2 41 ? -6.494 -20.482 -4.914 1.00 1.57 336 GLU B C 7
ATOM 14749 O O . GLU B 2 41 ? -6.211 -21.473 -5.592 1.00 1.91 336 GLU B O 7
ATOM 14761 N N . GLU B 2 42 ? -7.480 -19.651 -5.228 1.00 1.55 337 GLU B N 7
ATOM 14762 C CA . GLU B 2 42 ? -8.312 -19.848 -6.405 1.00 1.94 337 GLU B CA 7
ATOM 14763 C C . GLU B 2 42 ? -8.028 -18.752 -7.427 1.00 1.95 337 GLU B C 7
ATOM 14764 O O . GLU B 2 42 ? -8.758 -17.764 -7.505 1.00 2.59 337 GLU B O 7
ATOM 14776 N N . GLN B 2 43 ? -6.961 -18.917 -8.197 1.00 1.70 338 GLN B N 7
ATOM 14777 C CA . GLN B 2 43 ? -6.578 -17.912 -9.182 1.00 1.87 338 GLN B CA 7
ATOM 14778 C C . GLN B 2 43 ? -7.459 -17.993 -10.425 1.00 2.26 338 GLN B C 7
ATOM 14779 O O . GLN B 2 43 ? -8.386 -17.197 -10.597 1.00 2.70 338 GLN B O 7
ATOM 14793 N N . GLU B 2 44 ? -7.181 -18.966 -11.283 1.00 2.59 339 GLU B N 7
ATOM 14794 C CA . GLU B 2 44 ? -7.921 -19.121 -12.529 1.00 3.37 339 GLU B CA 7
ATOM 14795 C C . GLU B 2 44 ? -9.159 -19.984 -12.304 1.00 3.99 339 GLU B C 7
ATOM 14796 O O . GLU B 2 44 ? -9.396 -20.956 -13.024 1.00 4.50 339 GLU B O 7
ATOM 14808 N N . ARG B 2 45 ? -9.948 -19.621 -11.306 1.00 4.39 340 ARG B N 7
ATOM 14809 C CA . ARG B 2 45 ? -11.138 -20.378 -10.958 1.00 5.32 340 ARG B CA 7
ATOM 14810 C C . ARG B 2 45 ? -12.338 -19.843 -11.733 1.00 6.28 340 ARG B C 7
ATOM 14811 O O . ARG B 2 45 ? -12.638 -20.393 -12.813 1.00 6.82 340 ARG B O 7
ATOM 14834 N N . PRO A 1 6 ? -14.209 11.469 -8.753 1.00 0.66 121 PRO A N 8
ATOM 14835 C CA . PRO A 1 6 ? -14.812 10.243 -8.224 1.00 0.65 121 PRO A CA 8
ATOM 14836 C C . PRO A 1 6 ? -13.764 9.389 -7.543 1.00 0.54 121 PRO A C 8
ATOM 14837 O O . PRO A 1 6 ? -13.281 8.399 -8.105 1.00 0.51 121 PRO A O 8
ATOM 14848 N N . TRP A 1 7 ? -13.421 9.774 -6.335 1.00 0.50 122 TRP A N 8
ATOM 14849 C CA . TRP A 1 7 ? -12.356 9.123 -5.616 1.00 0.43 122 TRP A CA 8
ATOM 14850 C C . TRP A 1 7 ? -12.629 7.639 -5.524 1.00 0.44 122 TRP A C 8
ATOM 14851 O O . TRP A 1 7 ? -13.769 7.213 -5.309 1.00 0.49 122 TRP A O 8
ATOM 14872 N N . ALA A 1 8 ? -11.581 6.854 -5.715 1.00 0.44 123 ALA A N 8
ATOM 14873 C CA . ALA A 1 8 ? -11.721 5.435 -5.735 1.00 0.50 123 ALA A CA 8
ATOM 14874 C C . ALA A 1 8 ? -11.863 4.929 -4.312 1.00 0.61 123 ALA A C 8
ATOM 14875 O O . ALA A 1 8 ? -12.170 5.703 -3.411 1.00 1.38 123 ALA A O 8
ATOM 14882 N N . VAL A 1 9 ? -11.581 3.652 -4.103 1.00 0.37 124 VAL A N 8
ATOM 14883 C CA . VAL A 1 9 ? -11.893 2.997 -2.840 1.00 0.35 124 VAL A CA 8
ATOM 14884 C C . VAL A 1 9 ? -13.270 3.406 -2.398 1.00 0.39 124 VAL A C 8
ATOM 14885 O O . VAL A 1 9 ? -13.437 3.983 -1.321 1.00 0.71 124 VAL A O 8
ATOM 14898 N N . LYS A 1 10 ? -14.242 3.132 -3.246 1.00 0.25 125 LYS A N 8
ATOM 14899 C CA . LYS A 1 10 ? -15.596 3.510 -2.987 1.00 0.22 125 LYS A CA 8
ATOM 14900 C C . LYS A 1 10 ? -15.970 3.045 -1.602 1.00 0.21 125 LYS A C 8
ATOM 14901 O O . LYS A 1 10 ? -15.524 1.996 -1.174 1.00 0.27 125 LYS A O 8
ATOM 14920 N N . PRO A 1 11 ? -16.735 3.861 -0.889 1.00 0.24 126 PRO A N 8
ATOM 14921 C CA . PRO A 1 11 ? -17.124 3.677 0.512 1.00 0.25 126 PRO A CA 8
ATOM 14922 C C . PRO A 1 11 ? -17.250 2.220 0.987 1.00 0.24 126 PRO A C 8
ATOM 14923 O O . PRO A 1 11 ? -16.927 1.930 2.136 1.00 0.26 126 PRO A O 8
ATOM 14934 N N . GLU A 1 12 ? -17.686 1.304 0.126 1.00 0.26 127 GLU A N 8
ATOM 14935 C CA . GLU A 1 12 ? -17.742 -0.110 0.496 1.00 0.27 127 GLU A CA 8
ATOM 14936 C C . GLU A 1 12 ? -16.332 -0.691 0.692 1.00 0.22 127 GLU A C 8
ATOM 14937 O O . GLU A 1 12 ? -16.095 -1.468 1.616 1.00 0.20 127 GLU A O 8
ATOM 14949 N N . ASP A 1 13 ? -15.388 -0.274 -0.151 1.00 0.21 128 ASP A N 8
ATOM 14950 C CA . ASP A 1 13 ? -14.013 -0.747 -0.064 1.00 0.17 128 ASP A CA 8
ATOM 14951 C C . ASP A 1 13 ? -13.322 0.019 1.033 1.00 0.16 128 ASP A C 8
ATOM 14952 O O . ASP A 1 13 ? -12.549 -0.538 1.802 1.00 0.17 128 ASP A O 8
ATOM 14961 N N . LYS A 1 14 ? -13.613 1.311 1.096 1.00 0.19 129 LYS A N 8
ATOM 14962 C CA . LYS A 1 14 ? -13.074 2.163 2.140 1.00 0.22 129 LYS A CA 8
ATOM 14963 C C . LYS A 1 14 ? -13.443 1.645 3.514 1.00 0.22 129 LYS A C 8
ATOM 14964 O O . LYS A 1 14 ? -12.580 1.485 4.358 1.00 0.24 129 LYS A O 8
ATOM 14983 N N . ALA A 1 15 ? -14.723 1.397 3.737 1.00 0.22 130 ALA A N 8
ATOM 14984 C CA . ALA A 1 15 ? -15.174 0.948 5.041 1.00 0.28 130 ALA A CA 8
ATOM 14985 C C . ALA A 1 15 ? -14.577 -0.416 5.346 1.00 0.22 130 ALA A C 8
ATOM 14986 O O . ALA A 1 15 ? -14.286 -0.759 6.492 1.00 0.23 130 ALA A O 8
ATOM 14993 N N . LYS A 1 16 ? -14.393 -1.182 4.286 1.00 0.19 131 LYS A N 8
ATOM 14994 C CA . LYS A 1 16 ? -13.731 -2.476 4.361 1.00 0.19 131 LYS A CA 8
ATOM 14995 C C . LYS A 1 16 ? -12.272 -2.295 4.780 1.00 0.14 131 LYS A C 8
ATOM 14996 O O . LYS A 1 16 ? -11.741 -3.047 5.597 1.00 0.16 131 LYS A O 8
ATOM 15015 N N . TYR A 1 17 ? -11.640 -1.279 4.220 1.00 0.12 132 TYR A N 8
ATOM 15016 C CA . TYR A 1 17 ? -10.245 -0.986 4.503 1.00 0.13 132 TYR A CA 8
ATOM 15017 C C . TYR A 1 17 ? -10.067 -0.335 5.860 1.00 0.14 132 TYR A C 8
ATOM 15018 O O . TYR A 1 17 ? -9.045 -0.513 6.501 1.00 0.16 132 TYR A O 8
ATOM 15036 N N . ASP A 1 18 ? -11.054 0.432 6.279 1.00 0.15 133 ASP A N 8
ATOM 15037 C CA . ASP A 1 18 ? -11.077 0.981 7.625 1.00 0.19 133 ASP A CA 8
ATOM 15038 C C . ASP A 1 18 ? -11.227 -0.143 8.645 1.00 0.15 133 ASP A C 8
ATOM 15039 O O . ASP A 1 18 ? -10.800 -0.021 9.792 1.00 0.15 133 ASP A O 8
ATOM 15048 N N . ALA A 1 19 ? -11.811 -1.254 8.207 1.00 0.15 134 ALA A N 8
ATOM 15049 C CA . ALA A 1 19 ? -11.992 -2.409 9.069 1.00 0.17 134 ALA A CA 8
ATOM 15050 C C . ALA A 1 19 ? -10.657 -3.084 9.320 1.00 0.16 134 ALA A C 8
ATOM 15051 O O . ALA A 1 19 ? -10.330 -3.428 10.457 1.00 0.18 134 ALA A O 8
ATOM 15058 N N . ILE A 1 20 ? -9.872 -3.269 8.262 1.00 0.16 135 ILE A N 8
ATOM 15059 C CA . ILE A 1 20 ? -8.530 -3.789 8.442 1.00 0.17 135 ILE A CA 8
ATOM 15060 C C . ILE A 1 20 ? -7.654 -2.736 9.118 1.00 0.16 135 ILE A C 8
ATOM 15061 O O . ILE A 1 20 ? -6.818 -3.060 9.953 1.00 0.19 135 ILE A O 8
ATOM 15077 N N . PHE A 1 21 ? -7.885 -1.475 8.759 1.00 0.13 136 PHE A N 8
ATOM 15078 C CA . PHE A 1 21 ? -7.184 -0.333 9.342 1.00 0.13 136 PHE A CA 8
ATOM 15079 C C . PHE A 1 21 ? -7.271 -0.356 10.866 1.00 0.16 136 PHE A C 8
ATOM 15080 O O . PHE A 1 21 ? -6.256 -0.447 11.558 1.00 0.16 136 PHE A O 8
ATOM 15097 N N . ASP A 1 22 ? -8.497 -0.304 11.374 1.00 0.20 137 ASP A N 8
ATOM 15098 C CA . ASP A 1 22 ? -8.740 -0.261 12.813 1.00 0.27 137 ASP A CA 8
ATOM 15099 C C . ASP A 1 22 ? -8.304 -1.554 13.490 1.00 0.26 137 ASP A C 8
ATOM 15100 O O . ASP A 1 22 ? -7.918 -1.552 14.658 1.00 0.29 137 ASP A O 8
ATOM 15109 N N . SER A 1 23 ? -8.329 -2.651 12.745 1.00 0.27 138 SER A N 8
ATOM 15110 C CA . SER A 1 23 ? -7.973 -3.951 13.293 1.00 0.33 138 SER A CA 8
ATOM 15111 C C . SER A 1 23 ? -6.483 -4.005 13.622 1.00 0.32 138 SER A C 8
ATOM 15112 O O . SER A 1 23 ? -6.028 -4.898 14.341 1.00 0.43 138 SER A O 8
ATOM 15120 N N . LEU A 1 24 ? -5.728 -3.045 13.096 1.00 0.23 139 LEU A N 8
ATOM 15121 C CA . LEU A 1 24 ? -4.293 -2.996 13.311 1.00 0.24 139 LEU A CA 8
ATOM 15122 C C . LEU A 1 24 ? -3.942 -2.051 14.456 1.00 0.24 139 LEU A C 8
ATOM 15123 O O . LEU A 1 24 ? -2.768 -1.885 14.796 1.00 0.27 139 LEU A O 8
ATOM 15139 N N . SER A 1 25 ? -4.971 -1.432 15.037 1.00 0.22 140 SER A N 8
ATOM 15140 C CA . SER A 1 25 ? -4.795 -0.421 16.077 1.00 0.23 140 SER A CA 8
ATOM 15141 C C . SER A 1 25 ? -3.962 0.742 15.530 1.00 0.21 140 SER A C 8
ATOM 15142 O O . SER A 1 25 ? -2.762 0.851 15.797 1.00 0.27 140 SER A O 8
ATOM 15150 N N . PRO A 1 26 ? -4.589 1.619 14.731 1.00 0.16 141 PRO A N 8
ATOM 15151 C CA . PRO A 1 26 ? -3.896 2.706 14.037 1.00 0.14 141 PRO A CA 8
ATOM 15152 C C . PRO A 1 26 ? -3.385 3.799 14.953 1.00 0.15 141 PRO A C 8
ATOM 15153 O O . PRO A 1 26 ? -3.732 3.881 16.133 1.00 0.19 141 PRO A O 8
ATOM 15164 N N . VAL A 1 27 ? -2.554 4.636 14.378 1.00 0.17 142 VAL A N 8
ATOM 15165 C CA . VAL A 1 27 ? -1.985 5.772 15.056 1.00 0.21 142 VAL A CA 8
ATOM 15166 C C . VAL A 1 27 ? -2.671 7.047 14.579 1.00 0.24 142 VAL A C 8
ATOM 15167 O O . VAL A 1 27 ? -2.304 7.609 13.549 1.00 0.24 142 VAL A O 8
ATOM 15180 N N . ASN A 1 28 ? -3.671 7.493 15.333 1.00 0.28 143 ASN A N 8
ATOM 15181 C CA . ASN A 1 28 ? -4.395 8.731 15.025 1.00 0.32 143 ASN A CA 8
ATOM 15182 C C . ASN A 1 28 ? -5.060 8.683 13.647 1.00 0.29 143 ASN A C 8
ATOM 15183 O O . ASN A 1 28 ? -5.080 9.680 12.927 1.00 0.36 143 ASN A O 8
ATOM 15194 N N . GLY A 1 29 ? -5.617 7.530 13.290 1.00 0.21 144 GLY A N 8
ATOM 15195 C CA . GLY A 1 29 ? -6.244 7.377 11.984 1.00 0.20 144 GLY A CA 8
ATOM 15196 C C . GLY A 1 29 ? -5.226 7.237 10.865 1.00 0.17 144 GLY A C 8
ATOM 15197 O O . GLY A 1 29 ? -5.559 7.365 9.687 1.00 0.19 144 GLY A O 8
ATOM 15201 N N . PHE A 1 30 ? -3.987 6.999 11.254 1.00 0.15 145 PHE A N 8
ATOM 15202 C CA . PHE A 1 30 ? -2.902 6.708 10.329 1.00 0.14 145 PHE A CA 8
ATOM 15203 C C . PHE A 1 30 ? -2.294 5.370 10.700 1.00 0.13 145 PHE A C 8
ATOM 15204 O O . PHE A 1 30 ? -2.199 5.035 11.875 1.00 0.18 145 PHE A O 8
ATOM 15221 N N . LEU A 1 31 ? -1.893 4.595 9.726 1.00 0.12 146 LEU A N 8
ATOM 15222 C CA . LEU A 1 31 ? -1.135 3.394 10.012 1.00 0.12 146 LEU A CA 8
ATOM 15223 C C . LEU A 1 31 ? 0.259 3.524 9.430 1.00 0.14 146 LEU A C 8
ATOM 15224 O O . LEU A 1 31 ? 0.436 4.150 8.395 1.00 0.18 146 LEU A O 8
ATOM 15240 N N . SER A 1 32 ? 1.246 2.932 10.082 1.00 0.13 147 SER A N 8
ATOM 15241 C CA . SER A 1 32 ? 2.604 3.096 9.619 1.00 0.16 147 SER A CA 8
ATOM 15242 C C . SER A 1 32 ? 3.230 1.811 9.141 1.00 0.13 147 SER A C 8
ATOM 15243 O O . SER A 1 32 ? 2.627 0.752 9.244 1.00 0.13 147 SER A O 8
ATOM 15251 N N . GLY A 1 33 ? 4.463 1.935 8.660 1.00 0.17 148 GLY A N 8
ATOM 15252 C CA . GLY A 1 33 ? 5.122 0.891 7.906 1.00 0.21 148 GLY A CA 8
ATOM 15253 C C . GLY A 1 33 ? 5.110 -0.459 8.568 1.00 0.18 148 GLY A C 8
ATOM 15254 O O . GLY A 1 33 ? 4.759 -1.439 7.941 1.00 0.21 148 GLY A O 8
ATOM 15258 N N . ASP A 1 34 ? 5.481 -0.527 9.830 1.00 0.20 149 ASP A N 8
ATOM 15259 C CA . ASP A 1 34 ? 5.609 -1.812 10.500 1.00 0.20 149 ASP A CA 8
ATOM 15260 C C . ASP A 1 34 ? 4.270 -2.550 10.569 1.00 0.19 149 ASP A C 8
ATOM 15261 O O . ASP A 1 34 ? 4.237 -3.771 10.708 1.00 0.23 149 ASP A O 8
ATOM 15270 N N . LYS A 1 35 ? 3.168 -1.816 10.470 1.00 0.16 150 LYS A N 8
ATOM 15271 C CA . LYS A 1 35 ? 1.846 -2.425 10.423 1.00 0.16 150 LYS A CA 8
ATOM 15272 C C . LYS A 1 35 ? 1.390 -2.576 8.979 1.00 0.13 150 LYS A C 8
ATOM 15273 O O . LYS A 1 35 ? 0.973 -3.649 8.544 1.00 0.13 150 LYS A O 8
ATOM 15292 N N . VAL A 1 36 ? 1.504 -1.492 8.235 1.00 0.15 151 VAL A N 8
ATOM 15293 C CA . VAL A 1 36 ? 0.972 -1.431 6.893 1.00 0.14 151 VAL A CA 8
ATOM 15294 C C . VAL A 1 36 ? 1.727 -2.322 5.932 1.00 0.16 151 VAL A C 8
ATOM 15295 O O . VAL A 1 36 ? 1.127 -2.944 5.072 1.00 0.17 151 VAL A O 8
ATOM 15308 N N . LYS A 1 37 ? 3.029 -2.394 6.098 1.00 0.23 152 LYS A N 8
ATOM 15309 C CA . LYS A 1 37 ? 3.870 -3.169 5.205 1.00 0.27 152 LYS A CA 8
ATOM 15310 C C . LYS A 1 37 ? 3.409 -4.621 5.084 1.00 0.27 152 LYS A C 8
ATOM 15311 O O . LYS A 1 37 ? 3.208 -5.121 3.985 1.00 0.29 152 LYS A O 8
ATOM 15330 N N . PRO A 1 38 ? 3.274 -5.335 6.203 1.00 0.27 153 PRO A N 8
ATOM 15331 C CA . PRO A 1 38 ? 2.813 -6.719 6.194 1.00 0.28 153 PRO A CA 8
ATOM 15332 C C . PRO A 1 38 ? 1.354 -6.822 5.797 1.00 0.26 153 PRO A C 8
ATOM 15333 O O . PRO A 1 38 ? 0.915 -7.840 5.265 1.00 0.34 153 PRO A O 8
ATOM 15344 N N . VAL A 1 39 ? 0.616 -5.749 6.019 1.00 0.21 154 VAL A N 8
ATOM 15345 C CA . VAL A 1 39 ? -0.761 -5.679 5.573 1.00 0.20 154 VAL A CA 8
ATOM 15346 C C . VAL A 1 39 ? -0.769 -5.018 4.186 1.00 0.34 154 VAL A C 8
ATOM 15347 O O . VAL A 1 39 ? -1.763 -4.478 3.706 1.00 0.79 154 VAL A O 8
ATOM 15360 N N . LEU A 1 40 ? 0.417 -5.034 3.588 1.00 0.20 155 LEU A N 8
ATOM 15361 C CA . LEU A 1 40 ? 0.615 -4.765 2.177 1.00 0.21 155 LEU A CA 8
ATOM 15362 C C . LEU A 1 40 ? 1.116 -6.040 1.527 1.00 0.21 155 LEU A C 8
ATOM 15363 O O . LEU A 1 40 ? 0.779 -6.358 0.384 1.00 0.24 155 LEU A O 8
ATOM 15379 N N . LEU A 1 41 ? 1.879 -6.802 2.311 1.00 0.22 156 LEU A N 8
ATOM 15380 C CA . LEU A 1 41 ? 2.200 -8.187 1.991 1.00 0.26 156 LEU A CA 8
ATOM 15381 C C . LEU A 1 41 ? 0.953 -9.052 2.148 1.00 0.28 156 LEU A C 8
ATOM 15382 O O . LEU A 1 41 ? 1.036 -10.271 2.285 1.00 0.33 156 LEU A O 8
ATOM 15398 N N . ASN A 1 42 ? -0.199 -8.387 2.179 1.00 0.31 157 ASN A N 8
ATOM 15399 C CA . ASN A 1 42 ? -1.484 -9.045 2.068 1.00 0.39 157 ASN A CA 8
ATOM 15400 C C . ASN A 1 42 ? -1.520 -9.859 0.782 1.00 0.33 157 ASN A C 8
ATOM 15401 O O . ASN A 1 42 ? -2.155 -10.906 0.703 1.00 0.33 157 ASN A O 8
ATOM 15412 N N . SER A 1 43 ? -0.825 -9.344 -0.223 1.00 0.31 158 SER A N 8
ATOM 15413 C CA . SER A 1 43 ? -0.772 -9.951 -1.537 1.00 0.30 158 SER A CA 8
ATOM 15414 C C . SER A 1 43 ? 0.531 -10.732 -1.691 1.00 0.30 158 SER A C 8
ATOM 15415 O O . SER A 1 43 ? 1.376 -10.722 -0.799 1.00 0.31 158 SER A O 8
ATOM 15423 N N . LYS A 1 44 ? 0.694 -11.406 -2.824 1.00 0.33 159 LYS A N 8
ATOM 15424 C CA . LYS A 1 44 ? 1.950 -12.082 -3.128 1.00 0.38 159 LYS A CA 8
ATOM 15425 C C . LYS A 1 44 ? 2.888 -11.125 -3.864 1.00 0.33 159 LYS A C 8
ATOM 15426 O O . LYS A 1 44 ? 3.910 -11.535 -4.417 1.00 0.41 159 LYS A O 8
ATOM 15445 N N . LEU A 1 45 ? 2.507 -9.853 -3.887 1.00 0.26 160 LEU A N 8
ATOM 15446 C CA . LEU A 1 45 ? 3.288 -8.814 -4.543 1.00 0.26 160 LEU A CA 8
ATOM 15447 C C . LEU A 1 45 ? 4.548 -8.515 -3.742 1.00 0.23 160 LEU A C 8
ATOM 15448 O O . LEU A 1 45 ? 4.540 -8.574 -2.513 1.00 0.28 160 LEU A O 8
ATOM 15464 N N . PRO A 1 46 ? 5.641 -8.179 -4.428 1.00 0.25 161 PRO A N 8
ATOM 15465 C CA . PRO A 1 46 ? 6.930 -7.927 -3.786 1.00 0.25 161 PRO A CA 8
ATOM 15466 C C . PRO A 1 46 ? 7.064 -6.498 -3.268 1.00 0.23 161 PRO A C 8
ATOM 15467 O O . PRO A 1 46 ? 6.321 -5.599 -3.672 1.00 0.26 161 PRO A O 8
ATOM 15478 N N . VAL A 1 47 ? 8.035 -6.290 -2.382 1.00 0.22 162 VAL A N 8
ATOM 15479 C CA . VAL A 1 47 ? 8.189 -5.015 -1.691 1.00 0.21 162 VAL A CA 8
ATOM 15480 C C . VAL A 1 47 ? 8.585 -3.893 -2.645 1.00 0.19 162 VAL A C 8
ATOM 15481 O O . VAL A 1 47 ? 8.507 -2.726 -2.287 1.00 0.21 162 VAL A O 8
ATOM 15494 N N . ASP A 1 48 ? 9.033 -4.246 -3.842 1.00 0.20 163 ASP A N 8
ATOM 15495 C CA . ASP A 1 48 ? 9.320 -3.251 -4.870 1.00 0.21 163 ASP A CA 8
ATOM 15496 C C . ASP A 1 48 ? 8.051 -2.503 -5.268 1.00 0.20 163 ASP A C 8
ATOM 15497 O O . ASP A 1 48 ? 8.031 -1.274 -5.321 1.00 0.21 163 ASP A O 8
ATOM 15506 N N . ILE A 1 49 ? 6.980 -3.247 -5.505 1.00 0.20 164 ILE A N 8
ATOM 15507 C CA . ILE A 1 49 ? 5.713 -2.638 -5.891 1.00 0.21 164 ILE A CA 8
ATOM 15508 C C . ILE A 1 49 ? 5.047 -2.029 -4.672 1.00 0.19 164 ILE A C 8
ATOM 15509 O O . ILE A 1 49 ? 4.455 -0.960 -4.748 1.00 0.20 164 ILE A O 8
ATOM 15525 N N . LEU A 1 50 ? 5.174 -2.714 -3.548 1.00 0.19 165 LEU A N 8
ATOM 15526 C CA . LEU A 1 50 ? 4.590 -2.270 -2.296 1.00 0.19 165 LEU A CA 8
ATOM 15527 C C . LEU A 1 50 ? 5.248 -0.982 -1.808 1.00 0.19 165 LEU A C 8
ATOM 15528 O O . LEU A 1 50 ? 4.586 -0.108 -1.250 1.00 0.20 165 LEU A O 8
ATOM 15544 N N . GLY A 1 51 ? 6.553 -0.873 -2.021 1.00 0.21 166 GLY A N 8
ATOM 15545 C CA . GLY A 1 51 ? 7.275 0.328 -1.657 1.00 0.24 166 GLY A CA 8
ATOM 15546 C C . GLY A 1 51 ? 6.890 1.494 -2.529 1.00 0.24 166 GLY A C 8
ATOM 15547 O O . GLY A 1 51 ? 6.769 2.626 -2.057 1.00 0.27 166 GLY A O 8
ATOM 15551 N N . ARG A 1 52 ? 6.684 1.214 -3.807 1.00 0.23 167 ARG A N 8
ATOM 15552 C CA . ARG A 1 52 ? 6.203 2.222 -4.735 1.00 0.24 167 ARG A CA 8
ATOM 15553 C C . ARG A 1 52 ? 4.786 2.622 -4.368 1.00 0.20 167 ARG A C 8
ATOM 15554 O O . ARG A 1 52 ? 4.424 3.794 -4.419 1.00 0.20 167 ARG A O 8
ATOM 15575 N N . VAL A 1 53 ? 3.992 1.628 -3.996 1.00 0.19 168 VAL A N 8
ATOM 15576 C CA . VAL A 1 53 ? 2.636 1.853 -3.539 1.00 0.18 168 VAL A CA 8
ATOM 15577 C C . VAL A 1 53 ? 2.637 2.765 -2.308 1.00 0.18 168 VAL A C 8
ATOM 15578 O O . VAL A 1 53 ? 1.910 3.746 -2.266 1.00 0.19 168 VAL A O 8
ATOM 15591 N N . TRP A 1 54 ? 3.485 2.454 -1.334 1.00 0.18 169 TRP A N 8
ATOM 15592 C CA . TRP A 1 54 ? 3.706 3.323 -0.171 1.00 0.20 169 TRP A CA 8
ATOM 15593 C C . TRP A 1 54 ? 4.035 4.753 -0.611 1.00 0.20 169 TRP A C 8
ATOM 15594 O O . TRP A 1 54 ? 3.547 5.717 -0.028 1.00 0.26 169 TRP A O 8
ATOM 15615 N N . GLU A 1 55 ? 4.860 4.884 -1.640 1.00 0.17 170 GLU A N 8
ATOM 15616 C CA . GLU A 1 55 ? 5.274 6.194 -2.124 1.00 0.22 170 GLU A CA 8
ATOM 15617 C C . GLU A 1 55 ? 4.130 6.945 -2.830 1.00 0.21 170 GLU A C 8
ATOM 15618 O O . GLU A 1 55 ? 3.997 8.157 -2.672 1.00 0.27 170 GLU A O 8
ATOM 15630 N N . LEU A 1 56 ? 3.309 6.233 -3.597 1.00 0.20 171 LEU A N 8
ATOM 15631 C CA . LEU A 1 56 ? 2.187 6.857 -4.309 1.00 0.24 171 LEU A CA 8
ATOM 15632 C C . LEU A 1 56 ? 0.972 7.040 -3.399 1.00 0.23 171 LEU A C 8
ATOM 15633 O O . LEU A 1 56 ? 0.380 8.115 -3.344 1.00 0.31 171 LEU A O 8
ATOM 15649 N N . SER A 1 57 ? 0.614 5.979 -2.685 1.00 0.20 172 SER A N 8
ATOM 15650 C CA . SER A 1 57 ? -0.607 5.950 -1.888 1.00 0.24 172 SER A CA 8
ATOM 15651 C C . SER A 1 57 ? -0.514 6.860 -0.671 1.00 0.22 172 SER A C 8
ATOM 15652 O O . SER A 1 57 ? -1.528 7.332 -0.168 1.00 0.28 172 SER A O 8
ATOM 15660 N N . ASP A 1 58 ? 0.690 7.077 -0.174 1.00 0.16 173 ASP A N 8
ATOM 15661 C CA . ASP A 1 58 ? 0.895 8.055 0.881 1.00 0.15 173 ASP A CA 8
ATOM 15662 C C . ASP A 1 58 ? 1.084 9.432 0.248 1.00 0.14 173 ASP A C 8
A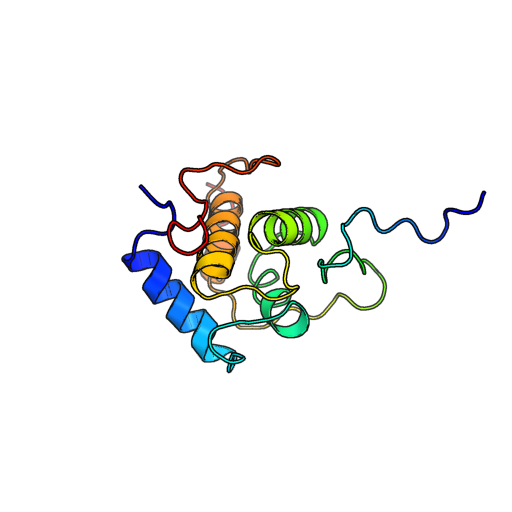TOM 15663 O O . ASP A 1 58 ? 2.202 9.913 0.061 1.00 0.16 173 ASP A O 8
ATOM 15672 N N . ILE A 1 59 ? -0.055 10.039 -0.090 1.00 0.15 174 ILE A N 8
ATOM 15673 C CA . ILE A 1 59 ? -0.113 11.289 -0.844 1.00 0.19 174 ILE A CA 8
ATOM 15674 C C . ILE A 1 59 ? 0.590 12.431 -0.119 1.00 0.17 174 ILE A C 8
ATOM 15675 O O . ILE A 1 59 ? 1.294 13.231 -0.740 1.00 0.19 174 ILE A O 8
ATOM 15691 N N . ASP A 1 60 ? 0.419 12.510 1.191 1.00 0.19 175 ASP A N 8
ATOM 15692 C CA . ASP A 1 60 ? 0.987 13.619 1.947 1.00 0.24 175 ASP A CA 8
ATOM 15693 C C . ASP A 1 60 ? 2.431 13.334 2.333 1.00 0.22 175 ASP A C 8
ATOM 15694 O O . ASP A 1 60 ? 3.122 14.194 2.885 1.00 0.28 175 ASP A O 8
ATOM 15703 N N . HIS A 1 61 ? 2.869 12.112 2.032 1.00 0.21 176 HIS A N 8
ATOM 15704 C CA . HIS A 1 61 ? 4.263 11.698 2.201 1.00 0.28 176 HIS A CA 8
ATOM 15705 C C . HIS A 1 61 ? 4.727 11.872 3.642 1.00 0.31 176 HIS A C 8
ATOM 15706 O O . HIS A 1 61 ? 5.903 12.141 3.904 1.00 0.35 176 HIS A O 8
ATOM 15721 N N . ASP A 1 62 ? 3.803 11.692 4.574 1.00 0.32 177 ASP A N 8
ATOM 15722 C CA . ASP A 1 62 ? 4.082 11.912 5.988 1.00 0.35 177 ASP A CA 8
ATOM 15723 C C . ASP A 1 62 ? 4.760 10.697 6.616 1.00 0.32 177 ASP A C 8
ATOM 15724 O O . ASP A 1 62 ? 5.167 10.736 7.776 1.00 0.35 177 ASP A O 8
ATOM 15733 N N . GLY A 1 63 ? 4.900 9.627 5.843 1.00 0.29 178 GLY A N 8
ATOM 15734 C CA . GLY A 1 63 ? 5.524 8.420 6.357 1.00 0.29 178 GLY A CA 8
ATOM 15735 C C . GLY A 1 63 ? 4.514 7.483 6.978 1.00 0.22 178 GLY A C 8
ATOM 15736 O O . GLY A 1 63 ? 4.862 6.419 7.488 1.00 0.22 178 GLY A O 8
ATOM 15740 N N . MET A 1 64 ? 3.262 7.901 6.950 1.00 0.19 179 MET A N 8
ATOM 15741 C CA . MET A 1 64 ? 2.161 7.086 7.425 1.00 0.20 179 MET A CA 8
ATOM 15742 C C . MET A 1 64 ? 1.074 7.058 6.372 1.00 0.19 179 MET A C 8
ATOM 15743 O O . MET A 1 64 ? 1.052 7.890 5.466 1.00 0.26 179 MET A O 8
ATOM 15757 N N . LEU A 1 65 ? 0.175 6.111 6.481 1.00 0.13 180 LEU A N 8
ATOM 15758 C CA . LEU A 1 65 ? -0.937 6.043 5.569 1.00 0.11 180 LEU A CA 8
ATOM 15759 C C . LEU A 1 65 ? -2.214 6.360 6.307 1.00 0.10 180 LEU A C 8
ATOM 15760 O O . LEU A 1 65 ? -2.635 5.627 7.204 1.00 0.12 180 LEU A O 8
ATOM 15776 N N . ASP A 1 66 ? -2.803 7.478 5.935 1.00 0.14 181 ASP A N 8
ATOM 15777 C CA . ASP A 1 66 ? -4.047 7.931 6.517 1.00 0.21 181 ASP A CA 8
ATOM 15778 C C . ASP A 1 66 ? -5.173 7.039 6.033 1.00 0.16 181 ASP A C 8
ATOM 15779 O O . ASP A 1 66 ? -4.991 6.309 5.066 1.00 0.14 181 ASP A O 8
ATOM 15788 N N . ARG A 1 67 ? -6.305 7.067 6.704 1.00 0.16 182 ARG A N 8
ATOM 15789 C CA . ARG A 1 67 ? -7.458 6.277 6.303 1.00 0.16 182 ARG A CA 8
ATOM 15790 C C . ARG A 1 67 ? -7.731 6.392 4.788 1.00 0.16 182 ARG A C 8
ATOM 15791 O O . ARG A 1 67 ? -8.023 5.389 4.129 1.00 0.17 182 ARG A O 8
ATOM 15812 N N . ASP A 1 68 ? -7.589 7.597 4.231 1.00 0.15 183 ASP A N 8
ATOM 15813 C CA . ASP A 1 68 ? -7.753 7.795 2.787 1.00 0.17 183 ASP A CA 8
ATOM 15814 C C . ASP A 1 68 ? -6.562 7.237 2.023 1.00 0.16 183 ASP A C 8
ATOM 15815 O O . ASP A 1 68 ? -6.733 6.551 1.020 1.00 0.17 183 ASP A O 8
ATOM 15824 N N . GLU A 1 69 ? -5.359 7.508 2.524 1.00 0.15 184 GLU A N 8
ATOM 15825 C CA . GLU A 1 69 ? -4.131 7.117 1.829 1.00 0.16 184 GLU A CA 8
ATOM 15826 C C . GLU A 1 69 ? -4.045 5.606 1.706 1.00 0.18 184 GLU A C 8
ATOM 15827 O O . GLU A 1 69 ? -3.650 5.064 0.678 1.00 0.22 184 GLU A O 8
ATOM 15839 N N . PHE A 1 70 ? -4.405 4.935 2.778 1.00 0.16 185 PHE A N 8
ATOM 15840 C CA . PHE A 1 70 ? -4.299 3.495 2.845 1.00 0.17 185 PHE A CA 8
ATOM 15841 C C . PHE A 1 70 ? -5.381 2.834 2.031 1.00 0.17 185 PHE A C 8
ATOM 15842 O O . PHE A 1 70 ? -5.166 1.776 1.441 1.00 0.17 185 PHE A O 8
ATOM 15859 N N . ALA A 1 71 ? -6.560 3.440 2.032 1.00 0.17 186 ALA A N 8
ATOM 15860 C CA . ALA A 1 71 ? -7.644 2.950 1.217 1.00 0.17 186 ALA A CA 8
ATOM 15861 C C . ALA A 1 71 ? -7.166 2.915 -0.221 1.00 0.18 186 ALA A C 8
ATOM 15862 O O . ALA A 1 71 ? -7.434 1.978 -0.963 1.00 0.20 186 ALA A O 8
ATOM 15869 N N . VAL A 1 72 ? -6.400 3.941 -0.563 1.00 0.18 187 VAL A N 8
ATOM 15870 C CA . VAL A 1 72 ? -5.711 4.016 -1.841 1.00 0.18 187 VAL A CA 8
ATOM 15871 C C . VAL A 1 72 ? -4.740 2.844 -2.011 1.00 0.18 187 VAL A C 8
ATOM 15872 O O . VAL A 1 72 ? -4.770 2.140 -3.021 1.00 0.18 187 VAL A O 8
ATOM 15885 N N . ALA A 1 73 ? -3.896 2.639 -1.004 1.00 0.17 188 ALA A N 8
ATOM 15886 C CA . ALA A 1 73 ? -2.864 1.606 -1.041 1.00 0.18 188 ALA A CA 8
ATOM 15887 C C . ALA A 1 73 ? -3.454 0.216 -1.238 1.00 0.18 188 ALA A C 8
ATOM 15888 O O . ALA A 1 73 ? -3.106 -0.484 -2.185 1.00 0.20 188 ALA A O 8
ATOM 15895 N N . MET A 1 74 ? -4.364 -0.167 -0.354 1.00 0.19 189 MET A N 8
ATOM 15896 C CA . MET A 1 74 ? -4.956 -1.500 -0.390 1.00 0.23 189 MET A CA 8
ATOM 15897 C C . MET A 1 74 ? -5.818 -1.678 -1.639 1.00 0.19 189 MET A C 8
ATOM 15898 O O . MET A 1 74 ? -5.981 -2.793 -2.143 1.00 0.22 189 MET A O 8
ATOM 15912 N N . PHE A 1 75 ? -6.367 -0.574 -2.134 1.00 0.16 190 PHE A N 8
ATOM 15913 C CA . PHE A 1 75 ? -7.087 -0.564 -3.405 1.00 0.15 190 PHE A CA 8
ATOM 15914 C C . PHE A 1 75 ? -6.142 -0.947 -4.541 1.00 0.16 190 PHE A C 8
ATOM 15915 O O . PHE A 1 75 ? -6.503 -1.714 -5.435 1.00 0.17 190 PHE A O 8
ATOM 15932 N N . LEU A 1 76 ? -4.918 -0.437 -4.472 1.00 0.18 191 LEU A N 8
ATOM 15933 C CA . LEU A 1 76 ? -3.916 -0.704 -5.497 1.00 0.21 191 LEU A CA 8
ATOM 15934 C C . LEU A 1 76 ? -3.392 -2.129 -5.374 1.00 0.23 191 LEU A C 8
ATOM 15935 O O . LEU A 1 76 ? -2.907 -2.708 -6.346 1.00 0.27 191 LEU A O 8
ATOM 15951 N N . VAL A 1 77 ? -3.505 -2.701 -4.180 1.00 0.23 192 VAL A N 8
ATOM 15952 C CA . VAL A 1 77 ? -3.076 -4.072 -3.953 1.00 0.26 192 VAL A CA 8
ATOM 15953 C C . VAL A 1 77 ? -4.023 -5.044 -4.656 1.00 0.28 192 VAL A C 8
ATOM 15954 O O . VAL A 1 77 ? -3.571 -5.926 -5.384 1.00 0.33 192 VAL A O 8
ATOM 15967 N N . TYR A 1 78 ? -5.333 -4.874 -4.469 1.00 0.25 193 TYR A N 8
ATOM 15968 C CA . TYR A 1 78 ? -6.296 -5.670 -5.233 1.00 0.27 193 TYR A CA 8
ATOM 15969 C C . TYR A 1 78 ? -6.190 -5.337 -6.708 1.00 0.28 193 TYR A C 8
ATOM 15970 O O . TYR A 1 78 ? -6.357 -6.203 -7.558 1.00 0.34 193 TYR A O 8
ATOM 15988 N N . CYS A 1 79 ? -5.929 -4.068 -6.994 1.00 0.28 194 CYS A N 8
ATOM 15989 C CA . CYS A 1 79 ? -5.799 -3.593 -8.362 1.00 0.33 194 CYS A CA 8
ATOM 15990 C C . CYS A 1 79 ? -4.747 -4.418 -9.108 1.00 0.35 194 CYS A C 8
ATOM 15991 O O . CYS A 1 79 ? -4.998 -4.924 -10.200 1.00 0.40 194 CYS A O 8
ATOM 15999 N N . ALA A 1 80 ? -3.582 -4.595 -8.494 1.00 0.35 195 ALA A N 8
ATOM 16000 C CA . ALA A 1 80 ? -2.535 -5.418 -9.082 1.00 0.40 195 ALA A CA 8
ATOM 16001 C C . ALA A 1 80 ? -2.949 -6.888 -9.100 1.00 0.43 195 ALA A C 8
ATOM 16002 O O . ALA A 1 80 ? -2.619 -7.628 -10.034 1.00 0.49 195 ALA A O 8
ATOM 16009 N N . LEU A 1 81 ? -3.692 -7.303 -8.076 1.00 0.41 196 LEU A N 8
ATOM 16010 C CA . LEU A 1 81 ? -4.175 -8.676 -7.983 1.00 0.44 196 LEU A CA 8
ATOM 16011 C C . LEU A 1 81 ? -5.131 -9.007 -9.127 1.00 0.46 196 LEU A C 8
ATOM 16012 O O . LEU A 1 81 ? -5.156 -10.137 -9.611 1.00 0.52 196 LEU A O 8
ATOM 16028 N N . GLU A 1 82 ? -5.895 -8.017 -9.575 1.00 0.45 197 GLU A N 8
ATOM 16029 C CA . GLU A 1 82 ? -6.827 -8.214 -10.679 1.00 0.52 197 GLU A CA 8
ATOM 16030 C C . GLU A 1 82 ? -6.162 -7.849 -12.008 1.00 0.56 197 GLU A C 8
ATOM 16031 O O . GLU A 1 82 ? -6.830 -7.670 -13.027 1.00 0.65 197 GLU A O 8
ATOM 16043 N N . LYS A 1 83 ? -4.834 -7.716 -11.958 1.00 0.56 198 LYS A N 8
ATOM 16044 C CA . LYS A 1 83 ? -3.985 -7.569 -13.145 1.00 0.66 198 LYS A CA 8
ATOM 16045 C C . LYS A 1 83 ? -4.012 -6.162 -13.736 1.00 0.64 198 LYS A C 8
ATOM 16046 O O . LYS A 1 83 ? -3.684 -5.969 -14.907 1.00 0.77 198 LYS A O 8
ATOM 16065 N N . GLU A 1 84 ? -4.386 -5.184 -12.929 1.00 0.61 199 GLU A N 8
ATOM 16066 C CA . GLU A 1 84 ? -4.234 -3.790 -13.319 1.00 0.69 199 GLU A CA 8
ATOM 16067 C C . GLU A 1 84 ? -2.787 -3.362 -13.094 1.00 0.67 199 GLU A C 8
ATOM 16068 O O . GLU A 1 84 ? -2.230 -3.577 -12.015 1.00 0.68 199 GLU A O 8
ATOM 16080 N N . PRO A 1 85 ? -2.148 -2.780 -14.118 1.00 0.78 200 PRO A N 8
ATOM 16081 C CA . PRO A 1 85 ? -0.754 -2.343 -14.038 1.00 0.81 200 PRO A CA 8
ATOM 16082 C C . PRO A 1 85 ? -0.572 -1.162 -13.091 1.00 0.76 200 PRO A C 8
ATOM 16083 O O . PRO A 1 85 ? -1.402 -0.251 -13.056 1.00 0.77 200 PRO A O 8
ATOM 16094 N N . VAL A 1 86 ? 0.520 -1.177 -12.338 1.00 0.75 201 VAL A N 8
ATOM 16095 C CA . VAL A 1 86 ? 0.813 -0.110 -11.392 1.00 0.75 201 VAL A CA 8
ATOM 16096 C C . VAL A 1 86 ? 1.670 0.960 -12.064 1.00 0.75 201 VAL A C 8
ATOM 16097 O O . VAL A 1 86 ? 2.841 0.727 -12.365 1.00 0.80 201 VAL A O 8
ATOM 16110 N N . PRO A 1 87 ? 1.089 2.140 -12.317 1.00 0.74 202 PRO A N 8
ATOM 16111 C CA . PRO A 1 87 ? 1.779 3.236 -13.003 1.00 0.75 202 PRO A CA 8
ATOM 16112 C C . PRO A 1 87 ? 2.789 3.953 -12.107 1.00 0.73 202 PRO A C 8
ATOM 16113 O O . PRO A 1 87 ? 2.888 3.680 -10.908 1.00 0.77 202 PRO A O 8
ATOM 16124 N N . MET A 1 88 ? 3.550 4.860 -12.707 1.00 0.72 203 MET A N 8
ATOM 16125 C CA . MET A 1 88 ? 4.550 5.632 -11.981 1.00 0.75 203 MET A CA 8
ATOM 16126 C C . MET A 1 88 ? 3.940 6.908 -11.422 1.00 0.61 203 MET A C 8
ATOM 16127 O O . MET A 1 88 ? 4.546 7.595 -10.602 1.00 0.63 203 MET A O 8
ATOM 16141 N N . SER A 1 89 ? 2.736 7.208 -11.874 1.00 0.54 204 SER A N 8
ATOM 16142 C CA . SER A 1 89 ? 1.964 8.318 -11.347 1.00 0.52 204 SER A CA 8
ATOM 16143 C C . SER A 1 89 ? 0.710 7.766 -10.681 1.00 0.43 204 SER A C 8
ATOM 16144 O O . SER A 1 89 ? 0.331 6.623 -10.934 1.00 0.52 204 SER A O 8
ATOM 16152 N N . LEU A 1 90 ? 0.070 8.548 -9.825 1.00 0.55 205 LEU A N 8
ATOM 16153 C CA . LEU A 1 90 ? -1.180 8.104 -9.227 1.00 0.63 205 LEU A CA 8
ATOM 16154 C C . LEU A 1 90 ? -2.375 8.593 -10.014 1.00 0.56 205 LEU A C 8
ATOM 16155 O O . LEU A 1 90 ? -2.433 9.746 -10.446 1.00 0.56 205 LEU A O 8
ATOM 16171 N N . PRO A 1 91 ? -3.340 7.687 -10.224 1.00 0.55 206 PRO A N 8
ATOM 16172 C CA . PRO A 1 91 ? -4.566 7.987 -10.935 1.00 0.50 206 PRO A CA 8
ATOM 16173 C C . PRO A 1 91 ? -5.416 8.880 -10.066 1.00 0.45 206 PRO A C 8
ATOM 16174 O O . PRO A 1 91 ? -5.840 8.487 -8.987 1.00 0.44 206 PRO A O 8
ATOM 16185 N N . PRO A 1 92 ? -5.650 10.106 -10.506 1.00 0.44 207 PRO A N 8
ATOM 16186 C CA . PRO A 1 92 ? -6.237 11.147 -9.665 1.00 0.39 207 PRO A CA 8
ATOM 16187 C C . PRO A 1 92 ? -7.669 10.824 -9.257 1.00 0.38 207 PRO A C 8
ATOM 16188 O O . PRO A 1 92 ? -8.241 11.466 -8.380 1.00 0.37 207 PRO A O 8
ATOM 16199 N N . ALA A 1 93 ? -8.235 9.815 -9.903 1.00 0.40 208 ALA A N 8
ATOM 16200 C CA . ALA A 1 93 ? -9.490 9.229 -9.463 1.00 0.40 208 ALA A CA 8
ATOM 16201 C C . ALA A 1 93 ? -9.350 8.658 -8.061 1.00 0.37 208 ALA A C 8
ATOM 16202 O O . ALA A 1 93 ? -10.331 8.477 -7.376 1.00 0.38 208 ALA A O 8
ATOM 16209 N N . LEU A 1 94 ? -8.128 8.380 -7.629 1.00 0.36 209 LEU A N 8
ATOM 16210 C CA . LEU A 1 94 ? -7.916 7.849 -6.288 1.00 0.36 209 LEU A CA 8
ATOM 16211 C C . LEU A 1 94 ? -6.951 8.696 -5.485 1.00 0.36 209 LEU A C 8
ATOM 16212 O O . LEU A 1 94 ? -6.450 8.258 -4.452 1.00 0.40 209 LEU A O 8
ATOM 16228 N N . VAL A 1 95 ? -6.686 9.905 -5.944 1.00 0.35 210 VAL A N 8
ATOM 16229 C CA . VAL A 1 95 ? -5.923 10.831 -5.137 1.00 0.39 210 VAL A CA 8
ATOM 16230 C C . VAL A 1 95 ? -6.894 11.553 -4.197 1.00 0.39 210 VAL A C 8
ATOM 16231 O O . VAL A 1 95 ? -7.740 12.336 -4.632 1.00 0.44 210 VAL A O 8
ATOM 16244 N N . PRO A 1 96 ? -6.830 11.219 -2.895 1.00 0.40 211 PRO A N 8
ATOM 16245 C CA . PRO A 1 96 ? -7.810 11.659 -1.898 1.00 0.46 211 PRO A CA 8
ATOM 16246 C C . PRO A 1 96 ? -8.119 13.142 -1.978 1.00 0.51 211 PRO A C 8
ATOM 16247 O O . PRO A 1 96 ? -7.249 13.977 -1.758 1.00 0.53 211 PRO A O 8
ATOM 16258 N N . PRO A 1 97 ? -9.370 13.473 -2.341 1.00 0.55 212 PRO A N 8
ATOM 16259 C CA . PRO A 1 97 ? -9.871 14.851 -2.362 1.00 0.63 212 PRO A CA 8
ATOM 16260 C C . PRO A 1 97 ? -9.513 15.648 -1.100 1.00 0.72 212 PRO A C 8
ATOM 16261 O O . PRO A 1 97 ? -9.341 16.864 -1.161 1.00 0.76 212 PRO A O 8
ATOM 16272 N N . SER A 1 98 ? -9.393 14.960 0.035 1.00 0.77 213 SER A N 8
ATOM 16273 C CA . SER A 1 98 ? -9.033 15.607 1.294 1.00 0.88 213 SER A CA 8
ATOM 16274 C C . SER A 1 98 ? -7.536 15.922 1.333 1.00 0.86 213 SER A C 8
ATOM 16275 O O . SER A 1 98 ? -7.081 16.796 2.073 1.00 0.93 213 SER A O 8
ATOM 16283 N N . LYS A 1 99 ? -6.779 15.212 0.516 1.00 0.81 214 LYS A N 8
ATOM 16284 C CA . LYS A 1 99 ? -5.329 15.312 0.517 1.00 0.86 214 LYS A CA 8
ATOM 16285 C C . LYS A 1 99 ? -4.806 15.989 -0.746 1.00 0.86 214 LYS A C 8
ATOM 16286 O O . LYS A 1 99 ? -3.607 15.952 -1.026 1.00 0.92 214 LYS A O 8
ATOM 16305 N N . ARG A 1 100 ? -5.706 16.594 -1.509 1.00 0.83 215 ARG A N 8
ATOM 16306 C CA . ARG A 1 100 ? -5.316 17.309 -2.716 1.00 0.89 215 ARG A CA 8
ATOM 16307 C C . ARG A 1 100 ? -4.935 18.742 -2.376 1.00 1.18 215 ARG A C 8
ATOM 16308 O O . ARG A 1 100 ? -3.725 19.047 -2.347 1.00 1.81 215 ARG A O 8
ATOM 16330 N N . PRO B 2 6 ? 32.303 4.542 0.844 1.00 10.51 301 PRO B N 8
ATOM 16331 C CA . PRO B 2 6 ? 32.281 5.668 1.779 1.00 10.69 301 PRO B CA 8
ATOM 16332 C C . PRO B 2 6 ? 31.023 6.523 1.637 1.00 10.34 301 PRO B C 8
ATOM 16333 O O . PRO B 2 6 ? 30.752 7.064 0.563 1.00 10.48 301 PRO B O 8
ATOM 16344 N N . SER B 2 7 ? 30.253 6.611 2.722 1.00 10.09 302 SER B N 8
ATOM 16345 C CA . SER B 2 7 ? 29.059 7.460 2.783 1.00 9.95 302 SER B CA 8
ATOM 16346 C C . SER B 2 7 ? 28.023 7.080 1.720 1.00 9.06 302 SER B C 8
ATOM 16347 O O . SER B 2 7 ? 27.183 7.894 1.338 1.00 8.88 302 SER B O 8
ATOM 16355 N N . VAL B 2 8 ? 28.069 5.839 1.258 1.00 8.72 303 VAL B N 8
ATOM 16356 C CA . VAL B 2 8 ? 27.139 5.381 0.237 1.00 8.04 303 VAL B CA 8
ATOM 16357 C C . VAL B 2 8 ? 26.690 3.953 0.553 1.00 7.71 303 VAL B C 8
ATOM 16358 O O . VAL B 2 8 ? 26.441 3.130 -0.324 1.00 7.48 303 VAL B O 8
ATOM 16371 N N . THR B 2 9 ? 26.582 3.677 1.848 1.00 7.99 304 THR B N 8
ATOM 16372 C CA . THR B 2 9 ? 26.096 2.388 2.327 1.00 8.05 304 THR B CA 8
ATOM 16373 C C . THR B 2 9 ? 24.577 2.291 2.143 1.00 7.08 304 THR B C 8
ATOM 16374 O O . THR B 2 9 ? 23.981 1.224 2.304 1.00 6.93 304 THR B O 8
ATOM 16385 N N . GLU B 2 10 ? 23.964 3.417 1.800 1.00 6.63 305 GLU B N 8
ATOM 16386 C CA . GLU B 2 10 ? 22.530 3.484 1.571 1.00 5.82 305 GLU B CA 8
ATOM 16387 C C . GLU B 2 10 ? 22.240 3.416 0.076 1.00 5.22 305 GLU B C 8
ATOM 16388 O O . GLU B 2 10 ? 22.644 4.297 -0.681 1.00 5.54 305 GLU B O 8
ATOM 16400 N N . ALA B 2 11 ? 21.557 2.361 -0.348 1.00 4.67 306 ALA B N 8
ATOM 16401 C CA . ALA B 2 11 ? 21.241 2.179 -1.757 1.00 4.48 306 ALA B CA 8
ATOM 16402 C C . ALA B 2 11 ? 19.739 2.056 -1.967 1.00 3.35 306 ALA B C 8
ATOM 16403 O O . ALA B 2 11 ? 19.280 1.625 -3.025 1.00 3.48 306 ALA B O 8
ATOM 16410 N N . SER B 2 12 ? 18.979 2.450 -0.959 1.00 2.65 307 SER B N 8
ATOM 16411 C CA . SER B 2 12 ? 17.531 2.377 -1.023 1.00 1.61 307 SER B CA 8
ATOM 16412 C C . SER B 2 12 ? 16.962 3.480 -1.916 1.00 1.03 307 SER B C 8
ATOM 16413 O O . SER B 2 12 ? 17.170 4.667 -1.668 1.00 1.19 307 SER B O 8
ATOM 16421 N N . PRO B 2 13 ? 16.246 3.093 -2.982 1.00 0.92 308 PRO B N 8
ATOM 16422 C CA . PRO B 2 13 ? 15.687 4.036 -3.960 1.00 0.88 308 PRO B CA 8
ATOM 16423 C C . PRO B 2 13 ? 14.351 4.646 -3.534 1.00 0.77 308 PRO B C 8
ATOM 16424 O O . PRO B 2 13 ? 13.599 5.156 -4.367 1.00 0.96 308 PRO B O 8
ATOM 16435 N N . TRP B 2 14 ? 14.057 4.596 -2.246 1.00 0.60 309 TRP B N 8
ATOM 16436 C CA . TRP B 2 14 ? 12.801 5.126 -1.741 1.00 0.57 309 TRP B CA 8
ATOM 16437 C C . TRP B 2 14 ? 13.021 6.235 -0.730 1.00 0.68 309 TRP B C 8
ATOM 16438 O O . TRP B 2 14 ? 14.107 6.389 -0.173 1.00 0.85 309 TRP B O 8
ATOM 16459 N N . ARG B 2 15 ? 11.952 6.978 -0.490 1.00 0.63 310 ARG B N 8
ATOM 16460 C CA . ARG B 2 15 ? 11.986 8.223 0.277 1.00 0.75 310 ARG B CA 8
ATOM 16461 C C . ARG B 2 15 ? 12.139 8.022 1.788 1.00 0.72 310 ARG B C 8
ATOM 16462 O O . ARG B 2 15 ? 11.476 8.718 2.560 1.00 0.81 310 ARG B O 8
ATOM 16483 N N . ALA B 2 16 ? 13.016 7.097 2.193 1.00 0.69 311 ALA B N 8
ATOM 16484 C CA . ALA B 2 16 ? 13.369 6.865 3.608 1.00 0.75 311 ALA B CA 8
ATOM 16485 C C . ALA B 2 16 ? 12.205 6.306 4.437 1.00 0.84 311 ALA B C 8
ATOM 16486 O O . ALA B 2 16 ? 12.340 5.274 5.092 1.00 1.41 311 ALA B O 8
ATOM 16493 N N . THR B 2 17 ? 11.069 6.985 4.399 1.00 0.50 312 THR B N 8
ATOM 16494 C CA . THR B 2 17 ? 9.896 6.596 5.170 1.00 0.56 312 THR B CA 8
ATOM 16495 C C . THR B 2 17 ? 9.199 5.368 4.588 1.00 0.44 312 THR B C 8
ATOM 16496 O O . THR B 2 17 ? 8.154 4.953 5.080 1.00 0.58 312 THR B O 8
ATOM 16507 N N . ASN B 2 18 ? 9.784 4.786 3.549 1.00 0.34 313 ASN B N 8
ATOM 16508 C CA . ASN B 2 18 ? 9.245 3.569 2.960 1.00 0.27 313 ASN B CA 8
ATOM 16509 C C . ASN B 2 18 ? 9.748 2.342 3.717 1.00 0.28 313 ASN B C 8
ATOM 16510 O O . ASN B 2 18 ? 10.946 2.084 3.766 1.00 0.46 313 ASN B O 8
ATOM 16521 N N . PRO B 2 19 ? 8.835 1.562 4.299 1.00 0.22 314 PRO B N 8
ATOM 16522 C CA . PRO B 2 19 ? 9.172 0.365 5.068 1.00 0.23 314 PRO B CA 8
ATOM 16523 C C . PRO B 2 19 ? 9.310 -0.869 4.165 1.00 0.25 314 PRO B C 8
ATOM 16524 O O . PRO B 2 19 ? 8.965 -1.987 4.550 1.00 0.41 314 PRO B O 8
ATOM 16535 N N . PHE B 2 20 ? 9.813 -0.635 2.950 1.00 0.21 315 PHE B N 8
ATOM 16536 C CA . PHE B 2 20 ? 10.017 -1.698 1.960 1.00 0.22 315 PHE B CA 8
ATOM 16537 C C . PHE B 2 20 ? 11.372 -1.563 1.287 1.00 0.26 315 PHE B C 8
ATOM 16538 O O . PHE B 2 20 ? 11.889 -2.521 0.714 1.00 0.30 315 PHE B O 8
ATOM 16555 N N . LEU B 2 21 ? 11.941 -0.364 1.352 1.00 0.30 316 LEU B N 8
ATOM 16556 C CA . LEU B 2 21 ? 13.244 -0.097 0.752 1.00 0.39 316 LEU B CA 8
ATOM 16557 C C . LEU B 2 21 ? 14.320 -0.936 1.432 1.00 0.46 316 LEU B C 8
ATOM 16558 O O . LEU B 2 21 ? 15.445 -1.055 0.952 1.00 0.59 316 LEU B O 8
ATOM 16574 N N . ASN B 2 22 ? 13.937 -1.525 2.551 1.00 0.44 317 ASN B N 8
ATOM 16575 C CA . ASN B 2 22 ? 14.804 -2.386 3.325 1.00 0.53 317 ASN B CA 8
ATOM 16576 C C . ASN B 2 22 ? 14.625 -3.858 2.930 1.00 0.66 317 ASN B C 8
ATOM 16577 O O . ASN B 2 22 ? 14.489 -4.728 3.789 1.00 1.00 317 ASN B O 8
ATOM 16588 N N . GLU B 2 23 ? 14.622 -4.134 1.629 1.00 0.68 318 GLU B N 8
ATOM 16589 C CA . GLU B 2 23 ? 14.538 -5.511 1.143 1.00 0.93 318 GLU B CA 8
ATOM 16590 C C . GLU B 2 23 ? 15.920 -6.160 1.126 1.00 1.45 318 GLU B C 8
ATOM 16591 O O . GLU B 2 23 ? 16.059 -7.355 1.397 1.00 1.98 318 GLU B O 8
ATOM 16603 N N . THR B 2 24 ? 16.942 -5.359 0.841 1.00 2.01 319 THR B N 8
ATOM 16604 C CA . THR B 2 24 ? 18.308 -5.859 0.700 1.00 2.63 319 THR B CA 8
ATOM 16605 C C . THR B 2 24 ? 18.955 -6.128 2.066 1.00 2.26 319 THR B C 8
ATOM 16606 O O . THR B 2 24 ? 20.119 -5.795 2.303 1.00 2.84 319 THR B O 8
ATOM 16617 N N . LEU B 2 25 ? 18.192 -6.738 2.955 1.00 1.56 320 LEU B N 8
ATOM 16618 C CA . LEU B 2 25 ? 18.652 -7.039 4.299 1.00 1.30 320 LEU B CA 8
ATOM 16619 C C . LEU B 2 25 ? 17.851 -8.198 4.882 1.00 1.47 320 LEU B C 8
ATOM 16620 O O . LEU B 2 25 ? 18.340 -9.324 4.941 1.00 2.04 320 LEU B O 8
ATOM 16636 N N . GLN B 2 26 ? 16.613 -7.914 5.275 1.00 1.63 321 GLN B N 8
ATOM 16637 C CA . GLN B 2 26 ? 15.702 -8.921 5.811 1.00 2.21 321 GLN B CA 8
ATOM 16638 C C . GLN B 2 26 ? 14.396 -8.261 6.226 1.00 1.89 321 GLN B C 8
ATOM 16639 O O . GLN B 2 26 ? 14.282 -7.723 7.328 1.00 2.15 321 GLN B O 8
ATOM 16653 N N . ASP B 2 27 ? 13.423 -8.273 5.336 1.00 1.56 322 ASP B N 8
ATOM 16654 C CA . ASP B 2 27 ? 12.134 -7.669 5.635 1.00 1.47 322 ASP B CA 8
ATOM 16655 C C . ASP B 2 27 ? 11.065 -8.715 5.855 1.00 1.41 322 ASP B C 8
ATOM 16656 O O . ASP B 2 27 ? 10.149 -8.501 6.638 1.00 2.00 322 ASP B O 8
ATOM 16665 N N . VAL B 2 28 ? 11.204 -9.826 5.147 1.00 1.48 323 VAL B N 8
ATOM 16666 C CA . VAL B 2 28 ? 10.139 -10.811 4.974 1.00 1.56 323 VAL B CA 8
ATOM 16667 C C . VAL B 2 28 ? 9.339 -11.067 6.253 1.00 1.56 323 VAL B C 8
ATOM 16668 O O . VAL B 2 28 ? 9.743 -11.836 7.122 1.00 2.34 323 VAL B O 8
ATOM 16681 N N . GLN B 2 29 ? 8.194 -10.396 6.336 1.00 1.02 324 GLN B N 8
ATOM 16682 C CA . GLN B 2 29 ? 7.286 -10.497 7.472 1.00 0.96 324 GLN B CA 8
ATOM 16683 C C . GLN B 2 29 ? 5.858 -10.249 6.997 1.00 0.75 324 GLN B C 8
ATOM 16684 O O . GLN B 2 29 ? 5.382 -9.116 7.018 1.00 0.79 324 GLN B O 8
ATOM 16698 N N . PRO B 2 30 ? 5.172 -11.293 6.514 1.00 0.72 325 PRO B N 8
ATOM 16699 C CA . PRO B 2 30 ? 3.785 -11.189 6.048 1.00 0.63 325 PRO B CA 8
ATOM 16700 C C . PRO B 2 30 ? 2.802 -11.045 7.207 1.00 0.59 325 PRO B C 8
ATOM 16701 O O . PRO B 2 30 ? 3.184 -11.144 8.373 1.00 0.97 325 PRO B O 8
ATOM 16712 N N . SER B 2 31 ? 1.541 -10.810 6.888 1.00 0.59 326 SER B N 8
ATOM 16713 C CA . SER B 2 31 ? 0.533 -10.608 7.911 1.00 0.57 326 SER B CA 8
ATOM 16714 C C . SER B 2 31 ? -0.574 -11.654 7.793 1.00 0.52 326 SER B C 8
ATOM 16715 O O . SER B 2 31 ? -0.935 -12.070 6.688 1.00 0.59 326 SER B O 8
ATOM 16723 N N . PRO B 2 32 ? -1.115 -12.116 8.932 1.00 0.59 327 PRO B N 8
ATOM 16724 C CA . PRO B 2 32 ? -2.317 -12.950 8.961 1.00 0.67 327 PRO B CA 8
ATOM 16725 C C . PRO B 2 32 ? -3.567 -12.086 8.814 1.00 0.62 327 PRO B C 8
ATOM 16726 O O . PRO B 2 32 ? -4.659 -12.451 9.243 1.00 0.83 327 PRO B O 8
ATOM 16737 N N . ILE B 2 33 ? -3.372 -10.932 8.192 1.00 0.44 328 ILE B N 8
ATOM 16738 C CA . ILE B 2 33 ? -4.395 -9.911 8.058 1.00 0.43 328 ILE B CA 8
ATOM 16739 C C . ILE B 2 33 ? -4.751 -9.744 6.591 1.00 0.46 328 ILE B C 8
ATOM 16740 O O . ILE B 2 33 ? -5.458 -8.815 6.197 1.00 0.69 328 ILE B O 8
ATOM 16756 N N . ASN B 2 34 ? -4.287 -10.680 5.789 1.00 0.45 329 ASN B N 8
ATOM 16757 C CA . ASN B 2 34 ? -4.309 -10.503 4.356 1.00 0.43 329 ASN B CA 8
ATOM 16758 C C . ASN B 2 34 ? -5.604 -10.998 3.716 1.00 0.35 329 ASN B C 8
ATOM 16759 O O . ASN B 2 34 ? -6.025 -12.143 3.882 1.00 0.38 329 ASN B O 8
ATOM 16770 N N . PRO B 2 35 ? -6.270 -10.078 3.014 1.00 0.38 330 PRO B N 8
ATOM 16771 C CA . PRO B 2 35 ? -7.498 -10.340 2.250 1.00 0.39 330 PRO B CA 8
ATOM 16772 C C . PRO B 2 35 ? -7.251 -10.949 0.858 1.00 0.43 330 PRO B C 8
ATOM 16773 O O . PRO B 2 35 ? -8.156 -10.980 0.023 1.00 0.57 330 PRO B O 8
ATOM 16784 N N . PHE B 2 36 ? -6.029 -11.409 0.595 1.00 0.40 331 PHE B N 8
ATOM 16785 C CA . PHE B 2 36 ? -5.677 -11.943 -0.721 1.00 0.43 331 PHE B CA 8
ATOM 16786 C C . PHE B 2 36 ? -5.453 -13.437 -0.660 1.00 0.52 331 PHE B C 8
ATOM 16787 O O . PHE B 2 36 ? -4.926 -14.033 -1.591 1.00 0.60 331 PHE B O 8
ATOM 16804 N N . SER B 2 37 ? -5.872 -14.032 0.441 1.00 0.56 332 SER B N 8
ATOM 16805 C CA . SER B 2 37 ? -5.713 -15.471 0.656 1.00 0.68 332 SER B CA 8
ATOM 16806 C C . SER B 2 37 ? -6.311 -16.281 -0.512 1.00 0.76 332 SER B C 8
ATOM 16807 O O . SER B 2 37 ? -5.766 -17.314 -0.909 1.00 0.83 332 SER B O 8
ATOM 16815 N N . ALA B 2 38 ? -7.418 -15.793 -1.074 1.00 0.81 333 ALA B N 8
ATOM 16816 C CA . ALA B 2 38 ? -8.075 -16.451 -2.205 1.00 0.92 333 ALA B CA 8
ATOM 16817 C C . ALA B 2 38 ? -7.276 -16.293 -3.481 1.00 0.95 333 ALA B C 8
ATOM 16818 O O . ALA B 2 38 ? -7.381 -17.096 -4.409 1.00 1.04 333 ALA B O 8
ATOM 16825 N N . PHE B 2 39 ? -6.489 -15.251 -3.524 1.00 0.94 334 PHE B N 8
ATOM 16826 C CA . PHE B 2 39 ? -5.624 -14.997 -4.627 1.00 1.07 334 PHE B CA 8
ATOM 16827 C C . PHE B 2 39 ? -4.417 -15.929 -4.591 1.00 1.19 334 PHE B C 8
ATOM 16828 O O . PHE B 2 39 ? -3.863 -16.291 -5.631 1.00 1.47 334 PHE B O 8
ATOM 16845 N N . PHE B 2 40 ? -4.025 -16.323 -3.381 1.00 1.09 335 PHE B N 8
ATOM 16846 C CA . PHE B 2 40 ? -2.902 -17.234 -3.188 1.00 1.31 335 PHE B CA 8
ATOM 16847 C C . PHE B 2 40 ? -3.262 -18.651 -3.615 1.00 1.40 335 PHE B C 8
ATOM 16848 O O . PHE B 2 40 ? -2.388 -19.509 -3.732 1.00 1.65 335 PHE B O 8
ATOM 16865 N N . GLU B 2 41 ? -4.550 -18.891 -3.832 1.00 1.28 336 GLU B N 8
ATOM 16866 C CA . GLU B 2 41 ? -5.013 -20.178 -4.321 1.00 1.40 336 GLU B CA 8
ATOM 16867 C C . GLU B 2 41 ? -4.391 -20.479 -5.682 1.00 1.57 336 GLU B C 8
ATOM 16868 O O . GLU B 2 41 ? -3.545 -21.367 -5.797 1.00 1.91 336 GLU B O 8
ATOM 16880 N N . GLU B 2 42 ? -4.805 -19.738 -6.706 1.00 1.55 337 GLU B N 8
ATOM 16881 C CA . GLU B 2 42 ? -4.171 -19.831 -8.013 1.00 1.94 337 GLU B CA 8
ATOM 16882 C C . GLU B 2 42 ? -4.639 -18.697 -8.923 1.00 1.95 337 GLU B C 8
ATOM 16883 O O . GLU B 2 42 ? -5.326 -18.922 -9.918 1.00 2.59 337 GLU B O 8
ATOM 16895 N N . GLN B 2 43 ? -4.286 -17.473 -8.562 1.00 1.70 338 GLN B N 8
ATOM 16896 C CA . GLN B 2 43 ? -4.532 -16.332 -9.434 1.00 1.87 338 GLN B CA 8
ATOM 16897 C C . GLN B 2 43 ? -3.421 -16.239 -10.470 1.00 2.26 338 GLN B C 8
ATOM 16898 O O . GLN B 2 43 ? -3.608 -15.710 -11.566 1.00 2.70 338 GLN B O 8
ATOM 16912 N N . GLU B 2 44 ? -2.263 -16.762 -10.095 1.00 2.59 339 GLU B N 8
ATOM 16913 C CA . GLU B 2 44 ? -1.108 -16.821 -10.969 1.00 3.37 339 GLU B CA 8
ATOM 16914 C C . GLU B 2 44 ? -0.074 -17.757 -10.358 1.00 3.99 339 GLU B C 8
ATOM 16915 O O . GLU B 2 44 ? -0.024 -17.916 -9.136 1.00 4.50 339 GLU B O 8
ATOM 16927 N N . ARG B 2 45 ? 0.725 -18.388 -11.201 1.00 4.39 340 ARG B N 8
ATOM 16928 C CA . ARG B 2 45 ? 1.769 -19.282 -10.734 1.00 5.32 340 ARG B CA 8
ATOM 16929 C C . ARG B 2 45 ? 3.134 -18.656 -10.964 1.00 6.28 340 ARG B C 8
ATOM 16930 O O . ARG B 2 45 ? 3.693 -18.840 -12.061 1.00 6.82 340 ARG B O 8
ATOM 16953 N N . PRO A 1 6 ? -13.415 10.697 -8.812 1.00 0.66 121 PRO A N 9
ATOM 16954 C CA . PRO A 1 6 ? -14.095 9.404 -8.673 1.00 0.65 121 PRO A CA 9
ATOM 16955 C C . PRO A 1 6 ? -13.255 8.480 -7.813 1.00 0.54 121 PRO A C 9
ATOM 16956 O O . PRO A 1 6 ? -12.767 7.447 -8.279 1.00 0.51 121 PRO A O 9
ATOM 16967 N N . TRP A 1 7 ? -13.119 8.855 -6.553 1.00 0.50 122 TRP A N 9
ATOM 16968 C CA . TRP A 1 7 ? -12.088 8.306 -5.694 1.00 0.43 122 TRP A CA 9
ATOM 16969 C C . TRP A 1 7 ? -12.149 6.800 -5.652 1.00 0.44 122 TRP A C 9
ATOM 16970 O O . TRP A 1 7 ? -13.146 6.222 -5.239 1.00 0.49 122 TRP A O 9
ATOM 16991 N N . ALA A 1 8 ? -11.046 6.192 -6.074 1.00 0.44 123 ALA A N 9
ATOM 16992 C CA . ALA A 1 8 ? -10.995 4.772 -6.373 1.00 0.50 123 ALA A CA 9
ATOM 16993 C C . ALA A 1 8 ? -11.637 3.912 -5.314 1.00 0.61 123 ALA A C 9
ATOM 16994 O O . ALA A 1 8 ? -12.496 3.076 -5.605 1.00 1.38 123 ALA A O 9
ATOM 17001 N N . VAL A 1 9 ? -11.187 4.106 -4.094 1.00 0.37 124 VAL A N 9
ATOM 17002 C CA . VAL A 1 9 ? -11.639 3.302 -2.988 1.00 0.35 124 VAL A CA 9
ATOM 17003 C C . VAL A 1 9 ? -13.043 3.699 -2.600 1.00 0.39 124 VAL A C 9
ATOM 17004 O O . VAL A 1 9 ? -13.241 4.537 -1.720 1.00 0.71 124 VAL A O 9
ATOM 17017 N N . LYS A 1 10 ? -14.007 3.119 -3.283 1.00 0.25 125 LYS A N 9
ATOM 17018 C CA . LYS A 1 10 ? -15.394 3.317 -2.962 1.00 0.22 125 LYS A CA 9
ATOM 17019 C C . LYS A 1 10 ? -15.614 3.072 -1.488 1.00 0.21 125 LYS A C 9
ATOM 17020 O O . LYS A 1 10 ? -15.043 2.162 -0.921 1.00 0.27 125 LYS A O 9
ATOM 17039 N N . PRO A 1 11 ? -16.395 3.953 -0.858 1.00 0.24 126 PRO A N 9
ATOM 17040 C CA . PRO A 1 11 ? -16.837 3.856 0.537 1.00 0.25 126 PRO A CA 9
ATOM 17041 C C . PRO A 1 11 ? -17.088 2.423 1.019 1.00 0.24 126 PRO A C 9
ATOM 17042 O O . PRO A 1 11 ? -16.871 2.123 2.191 1.00 0.26 126 PRO A O 9
ATOM 17053 N N . GLU A 1 12 ? -17.541 1.548 0.119 1.00 0.26 127 GLU A N 9
ATOM 17054 C CA . GLU A 1 12 ? -17.699 0.130 0.435 1.00 0.27 127 GLU A CA 9
ATOM 17055 C C . GLU A 1 12 ? -16.344 -0.508 0.732 1.00 0.22 127 GLU A C 9
ATOM 17056 O O . GLU A 1 12 ? -16.174 -1.217 1.728 1.00 0.20 127 GLU A O 9
ATOM 17068 N N . ASP A 1 13 ? -15.359 -0.204 -0.106 1.00 0.21 128 ASP A N 9
ATOM 17069 C CA . ASP A 1 13 ? -14.042 -0.785 0.047 1.00 0.17 128 ASP A CA 9
ATOM 17070 C C . ASP A 1 13 ? -13.316 -0.037 1.134 1.00 0.16 128 ASP A C 9
ATOM 17071 O O . ASP A 1 13 ? -12.618 -0.629 1.940 1.00 0.17 128 ASP A O 9
ATOM 17080 N N . LYS A 1 14 ? -13.536 1.269 1.181 1.00 0.19 129 LYS A N 9
ATOM 17081 C CA . LYS A 1 14 ? -12.954 2.104 2.212 1.00 0.22 129 LYS A CA 9
ATOM 17082 C C . LYS A 1 14 ? -13.338 1.618 3.594 1.00 0.22 129 LYS A C 9
ATOM 17083 O O . LYS A 1 14 ? -12.482 1.451 4.441 1.00 0.24 129 LYS A O 9
ATOM 17102 N N . ALA A 1 15 ? -14.624 1.412 3.826 1.00 0.22 130 ALA A N 9
ATOM 17103 C CA . ALA A 1 15 ? -15.081 1.012 5.143 1.00 0.28 130 ALA A CA 9
ATOM 17104 C C . ALA A 1 15 ? -14.536 -0.369 5.485 1.00 0.22 130 ALA A C 9
ATOM 17105 O O . ALA A 1 15 ? -14.234 -0.677 6.638 1.00 0.23 130 ALA A O 9
ATOM 17112 N N . LYS A 1 16 ? -14.397 -1.184 4.451 1.00 0.19 131 LYS A N 9
ATOM 17113 C CA . LYS A 1 16 ? -13.798 -2.509 4.577 1.00 0.19 131 LYS A CA 9
ATOM 17114 C C . LYS A 1 16 ? -12.321 -2.385 4.926 1.00 0.14 131 LYS A C 9
ATOM 17115 O O . LYS A 1 16 ? -11.775 -3.170 5.706 1.00 0.16 131 LYS A O 9
ATOM 17134 N N . TYR A 1 17 ? -11.684 -1.389 4.343 1.00 0.12 132 TYR A N 9
ATOM 17135 C CA . TYR A 1 17 ? -10.276 -1.132 4.579 1.00 0.13 132 TYR A CA 9
ATOM 17136 C C . TYR A 1 17 ? -10.064 -0.479 5.930 1.00 0.14 132 TYR A C 9
ATOM 17137 O O . TYR A 1 17 ? -9.043 -0.672 6.566 1.00 0.16 132 TYR A O 9
ATOM 17155 N N . ASP A 1 18 ? -11.041 0.303 6.346 1.00 0.15 133 ASP A N 9
ATOM 17156 C CA . ASP A 1 18 ? -11.074 0.860 7.688 1.00 0.19 133 ASP A CA 9
ATOM 17157 C C . ASP A 1 18 ? -11.247 -0.251 8.717 1.00 0.15 133 ASP A C 9
ATOM 17158 O O . ASP A 1 18 ? -10.840 -0.114 9.869 1.00 0.15 133 ASP A O 9
ATOM 17167 N N . ALA A 1 19 ? -11.833 -1.366 8.288 1.00 0.15 134 ALA A N 9
ATOM 17168 C CA . ALA A 1 19 ? -12.031 -2.506 9.164 1.00 0.17 134 ALA A CA 9
ATOM 17169 C C . ALA A 1 19 ? -10.705 -3.199 9.418 1.00 0.16 134 ALA A C 9
ATOM 17170 O O . ALA A 1 19 ? -10.364 -3.518 10.561 1.00 0.18 134 ALA A O 9
ATOM 17177 N N . ILE A 1 20 ? -9.932 -3.420 8.358 1.00 0.16 135 ILE A N 9
ATOM 17178 C CA . ILE A 1 20 ? -8.604 -3.964 8.553 1.00 0.17 135 ILE A CA 9
ATOM 17179 C C . ILE A 1 20 ? -7.727 -2.919 9.241 1.00 0.16 135 ILE A C 9
ATOM 17180 O O . ILE A 1 20 ? -6.913 -3.245 10.102 1.00 0.19 135 ILE A O 9
ATOM 17196 N N . PHE A 1 21 ? -7.936 -1.661 8.861 1.00 0.13 136 PHE A N 9
ATOM 17197 C CA . PHE A 1 21 ? -7.235 -0.513 9.431 1.00 0.13 136 PHE A CA 9
ATOM 17198 C C . PHE A 1 21 ? -7.332 -0.503 10.956 1.00 0.16 136 PHE A C 9
ATOM 17199 O O . PHE A 1 21 ? -6.319 -0.574 11.651 1.00 0.16 136 PHE A O 9
ATOM 17216 N N . ASP A 1 22 ? -8.562 -0.438 11.467 1.00 0.20 137 ASP A N 9
ATOM 17217 C CA . ASP A 1 22 ? -8.793 -0.356 12.911 1.00 0.27 137 ASP A CA 9
ATOM 17218 C C . ASP A 1 22 ? -8.320 -1.619 13.627 1.00 0.26 137 ASP A C 9
ATOM 17219 O O . ASP A 1 22 ? -7.977 -1.580 14.808 1.00 0.29 137 ASP A O 9
ATOM 17228 N N . SER A 1 23 ? -8.283 -2.737 12.910 1.00 0.27 138 SER A N 9
ATOM 17229 C CA . SER A 1 23 ? -7.832 -3.993 13.491 1.00 0.33 138 SER A CA 9
ATOM 17230 C C . SER A 1 23 ? -6.335 -3.930 13.807 1.00 0.32 138 SER A C 9
ATOM 17231 O O . SER A 1 23 ? -5.835 -4.656 14.673 1.00 0.43 138 SER A O 9
ATOM 17239 N N . LEU A 1 24 ? -5.631 -3.029 13.128 1.00 0.23 139 LEU A N 9
ATOM 17240 C CA . LEU A 1 24 ? -4.185 -2.927 13.261 1.00 0.24 139 LEU A CA 9
ATOM 17241 C C . LEU A 1 24 ? -3.781 -1.948 14.364 1.00 0.24 139 LEU A C 9
ATOM 17242 O O . LEU A 1 24 ? -2.592 -1.716 14.588 1.00 0.27 139 LEU A O 9
ATOM 17258 N N . SER A 1 25 ? -4.785 -1.377 15.036 1.00 0.22 140 SER A N 9
ATOM 17259 C CA . SER A 1 25 ? -4.568 -0.385 16.091 1.00 0.23 140 SER A CA 9
ATOM 17260 C C . SER A 1 25 ? -3.807 0.826 15.544 1.00 0.21 140 SER A C 9
ATOM 17261 O O . SER A 1 25 ? -2.625 1.019 15.836 1.00 0.27 140 SER A O 9
ATOM 17269 N N . PRO A 1 26 ? -4.479 1.655 14.733 1.00 0.16 141 PRO A N 9
ATOM 17270 C CA . PRO A 1 26 ? -3.851 2.785 14.048 1.00 0.14 141 PRO A CA 9
ATOM 17271 C C . PRO A 1 26 ? -3.460 3.925 14.968 1.00 0.15 141 PRO A C 9
ATOM 17272 O O . PRO A 1 26 ? -3.795 3.951 16.154 1.00 0.19 141 PRO A O 9
ATOM 17283 N N . VAL A 1 27 ? -2.762 4.869 14.381 1.00 0.17 142 VAL A N 9
ATOM 17284 C CA . VAL A 1 27 ? -2.293 6.050 15.064 1.00 0.21 142 VAL A CA 9
ATOM 17285 C C . VAL A 1 27 ? -3.006 7.284 14.515 1.00 0.24 142 VAL A C 9
ATOM 17286 O O . VAL A 1 27 ? -2.637 7.798 13.460 1.00 0.24 142 VAL A O 9
ATOM 17299 N N . ASN A 1 28 ? -4.044 7.734 15.216 1.00 0.28 143 ASN A N 9
ATOM 17300 C CA . ASN A 1 28 ? -4.803 8.930 14.819 1.00 0.32 143 ASN A CA 9
ATOM 17301 C C . ASN A 1 28 ? -5.534 8.735 13.493 1.00 0.29 143 ASN A C 9
ATOM 17302 O O . ASN A 1 28 ? -5.854 9.704 12.806 1.00 0.36 143 ASN A O 9
ATOM 17313 N N . GLY A 1 29 ? -5.825 7.492 13.143 1.00 0.21 144 GLY A N 9
ATOM 17314 C CA . GLY A 1 29 ? -6.407 7.215 11.841 1.00 0.20 144 GLY A CA 9
ATOM 17315 C C . GLY A 1 29 ? -5.343 7.139 10.763 1.00 0.17 144 GLY A C 9
ATOM 17316 O O . GLY A 1 29 ? -5.635 7.246 9.573 1.00 0.19 144 GLY A O 9
ATOM 17320 N N . PHE A 1 30 ? -4.104 6.989 11.206 1.00 0.15 145 PHE A N 9
ATOM 17321 C CA . PHE A 1 30 ? -2.951 6.796 10.333 1.00 0.14 145 PHE A CA 9
ATOM 17322 C C . PHE A 1 30 ? -2.246 5.505 10.725 1.00 0.13 145 PHE A C 9
ATOM 17323 O O . PHE A 1 30 ? -2.045 5.240 11.904 1.00 0.18 145 PHE A O 9
ATOM 17340 N N . LEU A 1 31 ? -1.884 4.702 9.755 1.00 0.12 146 LEU A N 9
ATOM 17341 C CA . LEU A 1 31 ? -1.078 3.527 10.026 1.00 0.12 146 LEU A CA 9
ATOM 17342 C C . LEU A 1 31 ? 0.297 3.714 9.413 1.00 0.14 146 LEU A C 9
ATOM 17343 O O . LEU A 1 31 ? 0.438 4.425 8.418 1.00 0.18 146 LEU A O 9
ATOM 17359 N N . SER A 1 32 ? 1.312 3.093 9.987 1.00 0.13 147 SER A N 9
ATOM 17360 C CA . SER A 1 32 ? 2.642 3.228 9.433 1.00 0.16 147 SER A CA 9
ATOM 17361 C C . SER A 1 32 ? 3.244 1.898 9.021 1.00 0.13 147 SER A C 9
ATOM 17362 O O . SER A 1 32 ? 2.640 0.845 9.201 1.00 0.13 147 SER A O 9
ATOM 17370 N N . GLY A 1 33 ? 4.461 1.987 8.500 1.00 0.17 148 GLY A N 9
ATOM 17371 C CA . GLY A 1 33 ? 5.077 0.918 7.744 1.00 0.21 148 GLY A CA 9
ATOM 17372 C C . GLY A 1 33 ? 5.119 -0.421 8.430 1.00 0.18 148 GLY A C 9
ATOM 17373 O O . GLY A 1 33 ? 4.840 -1.433 7.808 1.00 0.21 148 GLY A O 9
ATOM 17377 N N . ASP A 1 34 ? 5.465 -0.452 9.698 1.00 0.20 149 ASP A N 9
ATOM 17378 C CA . ASP A 1 34 ? 5.658 -1.727 10.371 1.00 0.20 149 ASP A CA 9
ATOM 17379 C C . ASP A 1 34 ? 4.330 -2.470 10.565 1.00 0.19 149 ASP A C 9
ATOM 17380 O O . ASP A 1 34 ? 4.318 -3.681 10.785 1.00 0.23 149 ASP A O 9
ATOM 17389 N N . LYS A 1 35 ? 3.219 -1.742 10.478 1.00 0.16 150 LYS A N 9
ATOM 17390 C CA . LYS A 1 35 ? 1.892 -2.359 10.483 1.00 0.16 150 LYS A CA 9
ATOM 17391 C C . LYS A 1 35 ? 1.404 -2.540 9.057 1.00 0.13 150 LYS A C 9
ATOM 17392 O O . LYS A 1 35 ? 0.970 -3.621 8.654 1.00 0.13 150 LYS A O 9
ATOM 17411 N N . VAL A 1 36 ? 1.498 -1.468 8.289 1.00 0.15 151 VAL A N 9
ATOM 17412 C CA . VAL A 1 36 ? 0.950 -1.448 6.956 1.00 0.14 151 VAL A CA 9
ATOM 17413 C C . VAL A 1 36 ? 1.667 -2.410 6.026 1.00 0.16 151 VAL A C 9
ATOM 17414 O O . VAL A 1 36 ? 1.037 -3.027 5.184 1.00 0.17 151 VAL A O 9
ATOM 17427 N N . LYS A 1 37 ? 2.970 -2.563 6.192 1.00 0.23 152 LYS A N 9
ATOM 17428 C CA . LYS A 1 37 ? 3.734 -3.419 5.302 1.00 0.27 152 LYS A CA 9
ATOM 17429 C C . LYS A 1 37 ? 3.260 -4.865 5.336 1.00 0.27 152 LYS A C 9
ATOM 17430 O O . LYS A 1 37 ? 2.979 -5.432 4.291 1.00 0.29 152 LYS A O 9
ATOM 17449 N N . PRO A 1 38 ? 3.202 -5.520 6.506 1.00 0.27 153 PRO A N 9
ATOM 17450 C CA . PRO A 1 38 ? 2.740 -6.896 6.552 1.00 0.28 153 PRO A CA 9
ATOM 17451 C C . PRO A 1 38 ? 1.280 -7.015 6.172 1.00 0.26 153 PRO A C 9
ATOM 17452 O O . PRO A 1 38 ? 0.827 -8.071 5.726 1.00 0.34 153 PRO A O 9
ATOM 17463 N N . VAL A 1 39 ? 0.552 -5.923 6.311 1.00 0.21 154 VAL A N 9
ATOM 17464 C CA . VAL A 1 39 ? -0.811 -5.876 5.838 1.00 0.20 154 VAL A CA 9
ATOM 17465 C C . VAL A 1 39 ? -0.818 -5.176 4.475 1.00 0.34 154 VAL A C 9
ATOM 17466 O O . VAL A 1 39 ? -1.773 -4.513 4.078 1.00 0.79 154 VAL A O 9
ATOM 17479 N N . LEU A 1 40 ? 0.337 -5.281 3.824 1.00 0.20 155 LEU A N 9
ATOM 17480 C CA . LEU A 1 40 ? 0.507 -5.015 2.401 1.00 0.21 155 LEU A CA 9
ATOM 17481 C C . LEU A 1 40 ? 1.035 -6.280 1.749 1.00 0.21 155 LEU A C 9
ATOM 17482 O O . LEU A 1 40 ? 0.699 -6.614 0.613 1.00 0.24 155 LEU A O 9
ATOM 17498 N N . LEU A 1 41 ? 1.854 -6.997 2.508 1.00 0.22 156 LEU A N 9
ATOM 17499 C CA . LEU A 1 41 ? 2.219 -8.358 2.177 1.00 0.26 156 LEU A CA 9
ATOM 17500 C C . LEU A 1 41 ? 1.061 -9.297 2.529 1.00 0.28 156 LEU A C 9
ATOM 17501 O O . LEU A 1 41 ? 1.238 -10.504 2.692 1.00 0.33 156 LEU A O 9
ATOM 17517 N N . ASN A 1 42 ? -0.126 -8.699 2.676 1.00 0.31 157 ASN A N 9
ATOM 17518 C CA . ASN A 1 42 ? -1.384 -9.434 2.674 1.00 0.39 157 ASN A CA 9
ATOM 17519 C C . ASN A 1 42 ? -1.582 -10.067 1.302 1.00 0.33 157 ASN A C 9
ATOM 17520 O O . ASN A 1 42 ? -2.324 -11.030 1.126 1.00 0.33 157 ASN A O 9
ATOM 17531 N N . SER A 1 43 ? -0.904 -9.491 0.331 1.00 0.31 158 SER A N 9
ATOM 17532 C CA . SER A 1 43 ? -0.966 -9.931 -1.042 1.00 0.30 158 SER A CA 9
ATOM 17533 C C . SER A 1 43 ? 0.282 -10.751 -1.365 1.00 0.30 158 SER A C 9
ATOM 17534 O O . SER A 1 43 ? 1.189 -10.861 -0.540 1.00 0.31 158 SER A O 9
ATOM 17542 N N . LYS A 1 44 ? 0.330 -11.331 -2.555 1.00 0.33 159 LYS A N 9
ATOM 17543 C CA . LYS A 1 44 ? 1.528 -12.026 -3.012 1.00 0.38 159 LYS A CA 9
ATOM 17544 C C . LYS A 1 44 ? 2.473 -11.036 -3.699 1.00 0.33 159 LYS A C 9
ATOM 17545 O O . LYS A 1 44 ? 3.442 -11.425 -4.354 1.00 0.41 159 LYS A O 9
ATOM 17564 N N . LEU A 1 45 ? 2.167 -9.752 -3.554 1.00 0.26 160 LEU A N 9
ATOM 17565 C CA . LEU A 1 45 ? 2.926 -8.694 -4.203 1.00 0.26 160 LEU A CA 9
ATOM 17566 C C . LEU A 1 45 ? 4.291 -8.498 -3.549 1.00 0.23 160 LEU A C 9
ATOM 17567 O O . LEU A 1 45 ? 4.410 -8.487 -2.328 1.00 0.28 160 LEU A O 9
ATOM 17583 N N . PRO A 1 46 ? 5.341 -8.374 -4.372 1.00 0.25 161 PRO A N 9
ATOM 17584 C CA . PRO A 1 46 ? 6.702 -8.051 -3.909 1.00 0.25 161 PRO A CA 9
ATOM 17585 C C . PRO A 1 46 ? 6.783 -6.670 -3.254 1.00 0.23 161 PRO A C 9
ATOM 17586 O O . PRO A 1 46 ? 5.996 -5.775 -3.572 1.00 0.26 161 PRO A O 9
ATOM 17597 N N . VAL A 1 47 ? 7.768 -6.486 -2.368 1.00 0.22 162 VAL A N 9
ATOM 17598 C CA . VAL A 1 47 ? 7.929 -5.217 -1.654 1.00 0.21 162 VAL A CA 9
ATOM 17599 C C . VAL A 1 47 ? 8.345 -4.102 -2.601 1.00 0.19 162 VAL A C 9
ATOM 17600 O O . VAL A 1 47 ? 8.231 -2.931 -2.264 1.00 0.21 162 VAL A O 9
ATOM 17613 N N . ASP A 1 48 ? 8.858 -4.470 -3.765 1.00 0.20 163 ASP A N 9
ATOM 17614 C CA . ASP A 1 48 ? 9.232 -3.492 -4.776 1.00 0.21 163 ASP A CA 9
ATOM 17615 C C . ASP A 1 48 ? 8.015 -2.679 -5.202 1.00 0.20 163 ASP A C 9
ATOM 17616 O O . ASP A 1 48 ? 8.050 -1.447 -5.233 1.00 0.21 163 ASP A O 9
ATOM 17625 N N . ILE A 1 49 ? 6.927 -3.373 -5.507 1.00 0.20 164 ILE A N 9
ATOM 17626 C CA . ILE A 1 49 ? 5.707 -2.693 -5.906 1.00 0.21 164 ILE A CA 9
ATOM 17627 C C . ILE A 1 49 ? 4.964 -2.163 -4.690 1.00 0.19 164 ILE A C 9
ATOM 17628 O O . ILE A 1 49 ? 4.408 -1.075 -4.735 1.00 0.20 164 ILE A O 9
ATOM 17644 N N . LEU A 1 50 ? 4.983 -2.926 -3.598 1.00 0.19 165 LEU A N 9
ATOM 17645 C CA . LEU A 1 50 ? 4.350 -2.501 -2.351 1.00 0.19 165 LEU A CA 9
ATOM 17646 C C . LEU A 1 50 ? 4.960 -1.191 -1.871 1.00 0.19 165 LEU A C 9
ATOM 17647 O O . LEU A 1 50 ? 4.262 -0.296 -1.393 1.00 0.20 165 LEU A O 9
ATOM 17663 N N . GLY A 1 51 ? 6.271 -1.084 -2.020 1.00 0.21 166 GLY A N 9
ATOM 17664 C CA . GLY A 1 51 ? 6.974 0.102 -1.609 1.00 0.24 166 GLY A CA 9
ATOM 17665 C C . GLY A 1 51 ? 6.655 1.282 -2.485 1.00 0.24 166 GLY A C 9
ATOM 17666 O O . GLY A 1 51 ? 6.436 2.383 -1.993 1.00 0.27 166 GLY A O 9
ATOM 17670 N N . ARG A 1 52 ? 6.615 1.066 -3.789 1.00 0.23 167 ARG A N 9
ATOM 17671 C CA . ARG A 1 52 ? 6.289 2.146 -4.698 1.00 0.24 167 ARG A CA 9
ATOM 17672 C C . ARG A 1 52 ? 4.833 2.550 -4.530 1.00 0.20 167 ARG A C 9
ATOM 17673 O O . ARG A 1 52 ? 4.490 3.720 -4.668 1.00 0.20 167 ARG A O 9
ATOM 17694 N N . VAL A 1 53 ? 3.986 1.584 -4.202 1.00 0.19 168 VAL A N 9
ATOM 17695 C CA . VAL A 1 53 ? 2.616 1.877 -3.820 1.00 0.18 168 VAL A CA 9
ATOM 17696 C C . VAL A 1 53 ? 2.600 2.791 -2.590 1.00 0.18 168 VAL A C 9
ATOM 17697 O O . VAL A 1 53 ? 1.914 3.806 -2.586 1.00 0.19 168 VAL A O 9
ATOM 17710 N N . TRP A 1 54 ? 3.389 2.439 -1.572 1.00 0.18 169 TRP A N 9
ATOM 17711 C CA . TRP A 1 54 ? 3.577 3.282 -0.378 1.00 0.20 169 TRP A CA 9
ATOM 17712 C C . TRP A 1 54 ? 3.966 4.716 -0.765 1.00 0.20 169 TRP A C 9
ATOM 17713 O O . TRP A 1 54 ? 3.477 5.677 -0.171 1.00 0.26 169 TRP A O 9
ATOM 17734 N N . GLU A 1 55 ? 4.836 4.853 -1.762 1.00 0.17 170 GLU A N 9
ATOM 17735 C CA . GLU A 1 55 ? 5.290 6.173 -2.209 1.00 0.22 170 GLU A CA 9
ATOM 17736 C C . GLU A 1 55 ? 4.125 7.018 -2.719 1.00 0.21 170 GLU A C 9
ATOM 17737 O O . GLU A 1 55 ? 3.987 8.184 -2.350 1.00 0.27 170 GLU A O 9
ATOM 17749 N N . LEU A 1 56 ? 3.288 6.420 -3.557 1.00 0.20 171 LEU A N 9
ATOM 17750 C CA . LEU A 1 56 ? 2.185 7.142 -4.178 1.00 0.24 171 LEU A CA 9
ATOM 17751 C C . LEU A 1 56 ? 0.988 7.256 -3.242 1.00 0.23 171 LEU A C 9
ATOM 17752 O O . LEU A 1 56 ? 0.448 8.343 -3.048 1.00 0.31 171 LEU A O 9
ATOM 17768 N N . SER A 1 57 ? 0.588 6.129 -2.659 1.00 0.20 172 SER A N 9
ATOM 17769 C CA . SER A 1 57 ? -0.638 6.055 -1.871 1.00 0.24 172 SER A CA 9
ATOM 17770 C C . SER A 1 57 ? -0.576 6.958 -0.651 1.00 0.22 172 SER A C 9
ATOM 17771 O O . SER A 1 57 ? -1.597 7.455 -0.187 1.00 0.28 172 SER A O 9
ATOM 17779 N N . ASP A 1 58 ? 0.615 7.150 -0.117 1.00 0.16 173 ASP A N 9
ATOM 17780 C CA . ASP A 1 58 ? 0.807 8.099 0.960 1.00 0.15 173 ASP A CA 9
ATOM 17781 C C . ASP A 1 58 ? 0.942 9.498 0.372 1.00 0.14 173 ASP A C 9
ATOM 17782 O O . ASP A 1 58 ? 2.046 10.003 0.153 1.00 0.16 173 ASP A O 9
ATOM 17791 N N . ILE A 1 59 ? -0.219 10.099 0.111 1.00 0.15 174 ILE A N 9
ATOM 17792 C CA . ILE A 1 59 ? -0.323 11.394 -0.555 1.00 0.19 174 ILE A CA 9
ATOM 17793 C C . ILE A 1 59 ? 0.500 12.453 0.160 1.00 0.17 174 ILE A C 9
ATOM 17794 O O . ILE A 1 59 ? 1.192 13.247 -0.480 1.00 0.19 174 ILE A O 9
ATOM 17810 N N . ASP A 1 60 ? 0.448 12.451 1.484 1.00 0.19 175 ASP A N 9
ATOM 17811 C CA . ASP A 1 60 ? 1.120 13.479 2.265 1.00 0.24 175 ASP A CA 9
ATOM 17812 C C . ASP A 1 60 ? 2.625 13.292 2.204 1.00 0.22 175 ASP A C 9
ATOM 17813 O O . ASP A 1 60 ? 3.389 14.223 2.457 1.00 0.28 175 ASP A O 9
ATOM 17822 N N . HIS A 1 61 ? 3.037 12.069 1.858 1.00 0.21 176 HIS A N 9
ATOM 17823 C CA . HIS A 1 61 ? 4.437 11.662 1.924 1.00 0.28 176 HIS A CA 9
ATOM 17824 C C . HIS A 1 61 ? 4.958 11.870 3.337 1.00 0.31 176 HIS A C 9
ATOM 17825 O O . HIS A 1 61 ? 6.125 12.192 3.554 1.00 0.35 176 HIS A O 9
ATOM 17840 N N . ASP A 1 62 ? 4.059 11.661 4.291 1.00 0.32 177 ASP A N 9
ATOM 17841 C CA . ASP A 1 62 ? 4.329 11.903 5.702 1.00 0.35 177 ASP A CA 9
ATOM 17842 C C . ASP A 1 62 ? 4.919 10.665 6.372 1.00 0.32 177 ASP A C 9
ATOM 17843 O O . ASP A 1 62 ? 5.282 10.696 7.547 1.00 0.35 177 ASP A O 9
ATOM 17852 N N . GLY A 1 63 ? 5.017 9.580 5.617 1.00 0.29 178 GLY A N 9
ATOM 17853 C CA . GLY A 1 63 ? 5.568 8.353 6.162 1.00 0.29 178 GLY A CA 9
ATOM 17854 C C . GLY A 1 63 ? 4.505 7.477 6.792 1.00 0.22 178 GLY A C 9
ATOM 17855 O O . GLY A 1 63 ? 4.804 6.394 7.299 1.00 0.22 178 GLY A O 9
ATOM 17859 N N . MET A 1 64 ? 3.267 7.955 6.781 1.00 0.19 179 MET A N 9
ATOM 17860 C CA . MET A 1 64 ? 2.140 7.192 7.298 1.00 0.20 179 MET A CA 9
ATOM 17861 C C . MET A 1 64 ? 0.994 7.210 6.303 1.00 0.19 179 MET A C 9
ATOM 17862 O O . MET A 1 64 ? 0.862 8.142 5.504 1.00 0.26 179 MET A O 9
ATOM 17876 N N . LEU A 1 65 ? 0.154 6.198 6.375 1.00 0.13 180 LEU A N 9
ATOM 17877 C CA . LEU A 1 65 ? -1.008 6.096 5.515 1.00 0.11 180 LEU A CA 9
ATOM 17878 C C . LEU A 1 65 ? -2.251 6.266 6.354 1.00 0.10 180 LEU A C 9
ATOM 17879 O O . LEU A 1 65 ? -2.555 5.425 7.202 1.00 0.12 180 LEU A O 9
ATOM 17895 N N . ASP A 1 66 ? -2.953 7.357 6.146 1.00 0.14 181 ASP A N 9
ATOM 17896 C CA . ASP A 1 66 ? -4.180 7.588 6.869 1.00 0.21 181 ASP A CA 9
ATOM 17897 C C . ASP A 1 66 ? -5.286 6.760 6.237 1.00 0.16 181 ASP A C 9
ATOM 17898 O O . ASP A 1 66 ? -5.062 6.099 5.223 1.00 0.14 181 ASP A O 9
ATOM 17907 N N . ARG A 1 67 ? -6.454 6.773 6.848 1.00 0.16 182 ARG A N 9
ATOM 17908 C CA . ARG A 1 67 ? -7.598 6.012 6.373 1.00 0.16 182 ARG A CA 9
ATOM 17909 C C . ARG A 1 67 ? -7.806 6.171 4.857 1.00 0.16 182 ARG A C 9
ATOM 17910 O O . ARG A 1 67 ? -8.070 5.188 4.158 1.00 0.17 182 ARG A O 9
ATOM 17931 N N . ASP A 1 68 ? -7.656 7.393 4.345 1.00 0.15 183 ASP A N 9
ATOM 17932 C CA . ASP A 1 68 ? -7.792 7.641 2.909 1.00 0.17 183 ASP A CA 9
ATOM 17933 C C . ASP A 1 68 ? -6.593 7.100 2.144 1.00 0.16 183 ASP A C 9
ATOM 17934 O O . ASP A 1 68 ? -6.755 6.405 1.143 1.00 0.17 183 ASP A O 9
ATOM 17943 N N . GLU A 1 69 ? -5.391 7.398 2.636 1.00 0.15 184 GLU A N 9
ATOM 17944 C CA . GLU A 1 69 ? -4.162 7.028 1.935 1.00 0.16 184 GLU A CA 9
ATOM 17945 C C . GLU A 1 69 ? -4.050 5.520 1.794 1.00 0.18 184 GLU A C 9
ATOM 17946 O O . GLU A 1 69 ? -3.641 5.005 0.758 1.00 0.22 184 GLU A O 9
ATOM 17958 N N . PHE A 1 70 ? -4.408 4.820 2.850 1.00 0.16 185 PHE A N 9
ATOM 17959 C CA . PHE A 1 70 ? -4.269 3.378 2.881 1.00 0.17 185 PHE A CA 9
ATOM 17960 C C . PHE A 1 70 ? -5.325 2.720 2.028 1.00 0.17 185 PHE A C 9
ATOM 17961 O O . PHE A 1 70 ? -5.075 1.697 1.390 1.00 0.17 185 PHE A O 9
ATOM 17978 N N . ALA A 1 71 ? -6.514 3.309 2.035 1.00 0.17 186 ALA A N 9
ATOM 17979 C CA . ALA A 1 71 ? -7.578 2.852 1.174 1.00 0.17 186 ALA A CA 9
ATOM 17980 C C . ALA A 1 71 ? -7.064 2.892 -0.256 1.00 0.18 186 ALA A C 9
ATOM 17981 O O . ALA A 1 71 ? -7.269 1.968 -1.043 1.00 0.20 186 ALA A O 9
ATOM 17988 N N . VAL A 1 72 ? -6.348 3.971 -0.546 1.00 0.18 187 VAL A N 9
ATOM 17989 C CA . VAL A 1 72 ? -5.658 4.148 -1.812 1.00 0.18 187 VAL A CA 9
ATOM 17990 C C . VAL A 1 72 ? -4.623 3.046 -2.033 1.00 0.18 187 VAL A C 9
ATOM 17991 O O . VAL A 1 72 ? -4.609 2.387 -3.075 1.00 0.18 187 VAL A O 9
ATOM 18004 N N . ALA A 1 73 ? -3.775 2.852 -1.028 1.00 0.17 188 ALA A N 9
ATOM 18005 C CA . ALA A 1 73 ? -2.681 1.889 -1.086 1.00 0.18 188 ALA A CA 9
ATOM 18006 C C . ALA A 1 73 ? -3.155 0.505 -1.482 1.00 0.18 188 ALA A C 9
ATOM 18007 O O . ALA A 1 73 ? -2.696 -0.066 -2.470 1.00 0.20 188 ALA A O 9
ATOM 18014 N N . MET A 1 74 ? -4.089 -0.021 -0.720 1.00 0.19 189 MET A N 9
ATOM 18015 C CA . MET A 1 74 ? -4.478 -1.406 -0.878 1.00 0.23 189 MET A CA 9
ATOM 18016 C C . MET A 1 74 ? -5.414 -1.606 -2.062 1.00 0.19 189 MET A C 9
ATOM 18017 O O . MET A 1 74 ? -5.468 -2.698 -2.627 1.00 0.22 189 MET A O 9
ATOM 18031 N N . PHE A 1 75 ? -6.149 -0.567 -2.439 1.00 0.16 190 PHE A N 9
ATOM 18032 C CA . PHE A 1 75 ? -6.927 -0.611 -3.672 1.00 0.15 190 PHE A CA 9
ATOM 18033 C C . PHE A 1 75 ? -5.981 -0.821 -4.855 1.00 0.16 190 PHE A C 9
ATOM 18034 O O . PHE A 1 75 ? -6.286 -1.562 -5.792 1.00 0.17 190 PHE A O 9
ATOM 18051 N N . LEU A 1 76 ? -4.815 -0.182 -4.782 1.00 0.18 191 LEU A N 9
ATOM 18052 C CA . LEU A 1 76 ? -3.794 -0.316 -5.816 1.00 0.21 191 LEU A CA 9
ATOM 18053 C C . LEU A 1 76 ? -3.125 -1.676 -5.725 1.00 0.23 191 LEU A C 9
ATOM 18054 O O . LEU A 1 76 ? -2.615 -2.201 -6.715 1.00 0.27 191 LEU A O 9
ATOM 18070 N N . VAL A 1 77 ? -3.143 -2.250 -4.531 1.00 0.23 192 VAL A N 9
ATOM 18071 C CA . VAL A 1 77 ? -2.624 -3.589 -4.329 1.00 0.26 192 VAL A CA 9
ATOM 18072 C C . VAL A 1 77 ? -3.544 -4.602 -5.008 1.00 0.28 192 VAL A C 9
ATOM 18073 O O . VAL A 1 77 ? -3.082 -5.407 -5.817 1.00 0.33 192 VAL A O 9
ATOM 18086 N N . TYR A 1 78 ? -4.850 -4.539 -4.707 1.00 0.25 193 TYR A N 9
ATOM 18087 C CA . TYR A 1 78 ? -5.837 -5.381 -5.397 1.00 0.27 193 TYR A CA 9
ATOM 18088 C C . TYR A 1 78 ? -5.698 -5.232 -6.902 1.00 0.28 193 TYR A C 9
ATOM 18089 O O . TYR A 1 78 ? -5.762 -6.212 -7.640 1.00 0.34 193 TYR A O 9
ATOM 18107 N N . CYS A 1 79 ? -5.509 -3.990 -7.333 1.00 0.28 194 CYS A N 9
ATOM 18108 C CA . CYS A 1 79 ? -5.335 -3.660 -8.741 1.00 0.33 194 CYS A CA 9
ATOM 18109 C C . CYS A 1 79 ? -4.234 -4.517 -9.364 1.00 0.35 194 CYS A C 9
ATOM 18110 O O . CYS A 1 79 ? -4.395 -5.052 -10.462 1.00 0.40 194 CYS A O 9
ATOM 18118 N N . ALA A 1 80 ? -3.127 -4.671 -8.648 1.00 0.35 195 ALA A N 9
ATOM 18119 C CA . ALA A 1 80 ? -2.012 -5.470 -9.135 1.00 0.40 195 ALA A CA 9
ATOM 18120 C C . ALA A 1 80 ? -2.352 -6.960 -9.142 1.00 0.43 195 ALA A C 9
ATOM 18121 O O . ALA A 1 80 ? -1.910 -7.699 -10.022 1.00 0.49 195 ALA A O 9
ATOM 18128 N N . LEU A 1 81 ? -3.140 -7.404 -8.165 1.00 0.41 196 LEU A N 9
ATOM 18129 C CA . LEU A 1 81 ? -3.517 -8.813 -8.082 1.00 0.44 196 LEU A CA 9
ATOM 18130 C C . LEU A 1 81 ? -4.534 -9.181 -9.157 1.00 0.46 196 LEU A C 9
ATOM 18131 O O . LEU A 1 81 ? -4.539 -10.310 -9.645 1.00 0.52 196 LEU A O 9
ATOM 18147 N N . GLU A 1 82 ? -5.390 -8.236 -9.531 1.00 0.45 197 GLU A N 9
ATOM 18148 C CA . GLU A 1 82 ? -6.402 -8.496 -10.551 1.00 0.52 197 GLU A CA 9
ATOM 18149 C C . GLU A 1 82 ? -5.857 -8.206 -11.949 1.00 0.56 197 GLU A C 9
ATOM 18150 O O . GLU A 1 82 ? -6.618 -8.085 -12.915 1.00 0.65 197 GLU A O 9
ATOM 18162 N N . LYS A 1 83 ? -4.532 -8.102 -12.038 1.00 0.56 198 LYS A N 9
ATOM 18163 C CA . LYS A 1 83 ? -3.825 -7.947 -13.309 1.00 0.66 198 LYS A CA 9
ATOM 18164 C C . LYS A 1 83 ? -4.182 -6.634 -14.008 1.00 0.64 198 LYS A C 9
ATOM 18165 O O . LYS A 1 83 ? -4.412 -6.603 -15.218 1.00 0.77 198 LYS A O 9
ATOM 18184 N N . GLU A 1 84 ? -4.224 -5.552 -13.244 1.00 0.61 199 GLU A N 9
ATOM 18185 C CA . GLU A 1 84 ? -4.418 -4.222 -13.801 1.00 0.69 199 GLU A CA 9
ATOM 18186 C C . GLU A 1 84 ? -3.188 -3.376 -13.471 1.00 0.67 199 GLU A C 9
ATOM 18187 O O . GLU A 1 84 ? -2.941 -3.065 -12.305 1.00 0.68 199 GLU A O 9
ATOM 18199 N N . PRO A 1 85 ? -2.386 -3.032 -14.493 1.00 0.78 200 PRO A N 9
ATOM 18200 C CA . PRO A 1 85 ? -1.126 -2.291 -14.318 1.00 0.81 200 PRO A CA 9
ATOM 18201 C C . PRO A 1 85 ? -1.272 -1.047 -13.445 1.00 0.76 200 PRO A C 9
ATOM 18202 O O . PRO A 1 85 ? -2.286 -0.346 -13.499 1.00 0.77 200 PRO A O 9
ATOM 18213 N N . VAL A 1 86 ? -0.242 -0.770 -12.656 1.00 0.75 201 VAL A N 9
ATOM 18214 C CA . VAL A 1 86 ? -0.258 0.356 -11.738 1.00 0.75 201 VAL A CA 9
ATOM 18215 C C . VAL A 1 86 ? 0.628 1.481 -12.269 1.00 0.75 201 VAL A C 9
ATOM 18216 O O . VAL A 1 86 ? 1.810 1.268 -12.553 1.00 0.80 201 VAL A O 9
ATOM 18229 N N . PRO A 1 87 ? 0.053 2.681 -12.446 1.00 0.74 202 PRO A N 9
ATOM 18230 C CA . PRO A 1 87 ? 0.784 3.854 -12.939 1.00 0.75 202 PRO A CA 9
ATOM 18231 C C . PRO A 1 87 ? 1.916 4.276 -12.003 1.00 0.73 202 PRO A C 9
ATOM 18232 O O . PRO A 1 87 ? 1.862 4.045 -10.794 1.00 0.77 202 PRO A O 9
ATOM 18243 N N . MET A 1 88 ? 2.933 4.908 -12.574 1.00 0.72 203 MET A N 9
ATOM 18244 C CA . MET A 1 88 ? 4.109 5.322 -11.819 1.00 0.75 203 MET A CA 9
ATOM 18245 C C . MET A 1 88 ? 3.876 6.687 -11.186 1.00 0.61 203 MET A C 9
ATOM 18246 O O . MET A 1 88 ? 4.701 7.180 -10.416 1.00 0.63 203 MET A O 9
ATOM 18260 N N . SER A 1 89 ? 2.754 7.293 -11.535 1.00 0.54 204 SER A N 9
ATOM 18261 C CA . SER A 1 89 ? 2.356 8.569 -10.974 1.00 0.52 204 SER A CA 9
ATOM 18262 C C . SER A 1 89 ? 0.933 8.476 -10.442 1.00 0.43 204 SER A C 9
ATOM 18263 O O . SER A 1 89 ? 0.095 7.774 -11.013 1.00 0.52 204 SER A O 9
ATOM 18271 N N . LEU A 1 90 ? 0.684 9.177 -9.339 1.00 0.55 205 LEU A N 9
ATOM 18272 C CA . LEU A 1 90 ? -0.578 9.089 -8.610 1.00 0.63 205 LEU A CA 9
ATOM 18273 C C . LEU A 1 90 ? -1.763 9.390 -9.508 1.00 0.56 205 LEU A C 9
ATOM 18274 O O . LEU A 1 90 ? -1.929 10.508 -9.997 1.00 0.56 205 LEU A O 9
ATOM 18290 N N . PRO A 1 91 ? -2.592 8.360 -9.735 1.00 0.55 206 PRO A N 9
ATOM 18291 C CA . PRO A 1 91 ? -3.832 8.480 -10.489 1.00 0.50 206 PRO A CA 9
ATOM 18292 C C . PRO A 1 91 ? -4.829 9.319 -9.715 1.00 0.45 206 PRO A C 9
ATOM 18293 O O . PRO A 1 91 ? -5.287 8.923 -8.647 1.00 0.44 206 PRO A O 9
ATOM 18304 N N . PRO A 1 92 ? -5.161 10.496 -10.235 1.00 0.44 207 PRO A N 9
ATOM 18305 C CA . PRO A 1 92 ? -5.970 11.491 -9.525 1.00 0.39 207 PRO A CA 9
ATOM 18306 C C . PRO A 1 92 ? -7.398 11.016 -9.271 1.00 0.38 207 PRO A C 9
ATOM 18307 O O . PRO A 1 92 ? -8.126 11.600 -8.468 1.00 0.37 207 PRO A O 9
ATOM 18318 N N . ALA A 1 93 ? -7.790 9.958 -9.967 1.00 0.40 208 ALA A N 9
ATOM 18319 C CA . ALA A 1 93 ? -9.027 9.257 -9.660 1.00 0.40 208 ALA A CA 9
ATOM 18320 C C . ALA A 1 93 ? -8.994 8.710 -8.234 1.00 0.37 208 ALA A C 9
ATOM 18321 O O . ALA A 1 93 ? -10.028 8.472 -7.629 1.00 0.38 208 ALA A O 9
ATOM 18328 N N . LEU A 1 94 ? -7.796 8.531 -7.699 1.00 0.36 209 LEU A N 9
ATOM 18329 C CA . LEU A 1 94 ? -7.633 7.980 -6.358 1.00 0.36 209 LEU A CA 9
ATOM 18330 C C . LEU A 1 94 ? -6.892 8.942 -5.449 1.00 0.36 209 LEU A C 9
ATOM 18331 O O . LEU A 1 94 ? -6.499 8.574 -4.344 1.00 0.40 209 LEU A O 9
ATOM 18347 N N . VAL A 1 95 ? -6.690 10.169 -5.904 1.00 0.35 210 VAL A N 9
ATOM 18348 C CA . VAL A 1 95 ? -6.118 11.176 -5.036 1.00 0.39 210 VAL A CA 9
ATOM 18349 C C . VAL A 1 95 ? -7.250 11.796 -4.224 1.00 0.39 210 VAL A C 9
ATOM 18350 O O . VAL A 1 95 ? -8.161 12.416 -4.775 1.00 0.44 210 VAL A O 9
ATOM 18363 N N . PRO A 1 96 ? -7.242 11.560 -2.903 1.00 0.40 211 PRO A N 9
ATOM 18364 C CA . PRO A 1 96 ? -8.341 11.945 -2.020 1.00 0.46 211 PRO A CA 9
ATOM 18365 C C . PRO A 1 96 ? -8.733 13.404 -2.179 1.00 0.51 211 PRO A C 9
ATOM 18366 O O . PRO A 1 96 ? -7.956 14.302 -1.855 1.00 0.53 211 PRO A O 9
ATOM 18377 N N . PRO A 1 97 ? -9.942 13.640 -2.715 1.00 0.55 212 PRO A N 9
ATOM 18378 C CA . PRO A 1 97 ? -10.525 14.979 -2.846 1.00 0.63 212 PRO A CA 9
ATOM 18379 C C . PRO A 1 97 ? -10.383 15.815 -1.566 1.00 0.72 212 PRO A C 9
ATOM 18380 O O . PRO A 1 97 ? -10.295 17.042 -1.622 1.00 0.76 212 PRO A O 9
ATOM 18391 N N . SER A 1 98 ? -10.355 15.140 -0.417 1.00 0.77 213 SER A N 9
ATOM 18392 C CA . SER A 1 98 ? -10.179 15.804 0.872 1.00 0.88 213 SER A CA 9
ATOM 18393 C C . SER A 1 98 ? -8.815 16.488 0.965 1.00 0.86 213 SER A C 9
ATOM 18394 O O . SER A 1 98 ? -8.679 17.546 1.573 1.00 0.93 213 SER A O 9
ATOM 18402 N N . LYS A 1 99 ? -7.816 15.885 0.332 1.00 0.81 214 LYS A N 9
ATOM 18403 C CA . LYS A 1 99 ? -6.435 16.350 0.434 1.00 0.86 214 LYS A CA 9
ATOM 18404 C C . LYS A 1 99 ? -6.114 17.348 -0.673 1.00 0.86 214 LYS A C 9
ATOM 18405 O O . LYS A 1 99 ? -4.952 17.660 -0.929 1.00 0.92 214 LYS A O 9
ATOM 18424 N N . ARG A 1 100 ? -7.149 17.851 -1.319 1.00 0.83 215 ARG A N 9
ATOM 18425 C CA . ARG A 1 100 ? -6.977 18.745 -2.450 1.00 0.89 215 ARG A CA 9
ATOM 18426 C C . ARG A 1 100 ? -7.644 20.080 -2.165 1.00 1.18 215 ARG A C 9
ATOM 18427 O O . ARG A 1 100 ? -6.972 20.971 -1.612 1.00 1.81 215 ARG A O 9
ATOM 18449 N N . PRO B 2 6 ? 16.667 -8.457 -13.018 1.00 10.51 301 PRO B N 9
ATOM 18450 C CA . PRO B 2 6 ? 16.624 -7.509 -14.137 1.00 10.69 301 PRO B CA 9
ATOM 18451 C C . PRO B 2 6 ? 15.205 -7.047 -14.446 1.00 10.34 301 PRO B C 9
ATOM 18452 O O . PRO B 2 6 ? 14.987 -6.197 -15.310 1.00 10.48 301 PRO B O 9
ATOM 18463 N N . SER B 2 7 ? 14.244 -7.606 -13.720 1.00 10.09 302 SER B N 9
ATOM 18464 C CA . SER B 2 7 ? 12.848 -7.226 -13.860 1.00 9.95 302 SER B CA 9
ATOM 18465 C C . SER B 2 7 ? 12.545 -5.963 -13.060 1.00 9.06 302 SER B C 9
ATOM 18466 O O . SER B 2 7 ? 11.392 -5.547 -12.933 1.00 8.88 302 SER B O 9
ATOM 18474 N N . VAL B 2 8 ? 13.596 -5.360 -12.528 1.00 8.72 303 VAL B N 9
ATOM 18475 C CA . VAL B 2 8 ? 13.486 -4.112 -11.789 1.00 8.04 303 VAL B CA 9
ATOM 18476 C C . VAL B 2 8 ? 14.855 -3.433 -11.695 1.00 7.71 303 VAL B C 9
ATOM 18477 O O . VAL B 2 8 ? 14.953 -2.207 -11.752 1.00 7.48 303 VAL B O 9
ATOM 18490 N N . THR B 2 9 ? 15.903 -4.255 -11.577 1.00 7.99 304 THR B N 9
ATOM 18491 C CA . THR B 2 9 ? 17.283 -3.801 -11.531 1.00 8.05 304 THR B CA 9
ATOM 18492 C C . THR B 2 9 ? 17.602 -3.015 -10.255 1.00 7.08 304 THR B C 9
ATOM 18493 O O . THR B 2 9 ? 18.454 -3.426 -9.467 1.00 6.93 304 THR B O 9
ATOM 18504 N N . GLU B 2 10 ? 16.913 -1.904 -10.044 1.00 6.63 305 GLU B N 9
ATOM 18505 C CA . GLU B 2 10 ? 17.175 -1.047 -8.902 1.00 5.82 305 GLU B CA 9
ATOM 18506 C C . GLU B 2 10 ? 15.956 -0.184 -8.594 1.00 5.22 305 GLU B C 9
ATOM 18507 O O . GLU B 2 10 ? 15.666 0.774 -9.310 1.00 5.54 305 GLU B O 9
ATOM 18519 N N . ALA B 2 11 ? 15.231 -0.542 -7.544 1.00 4.67 306 ALA B N 9
ATOM 18520 C CA . ALA B 2 11 ? 14.093 0.248 -7.100 1.00 4.48 306 ALA B CA 9
ATOM 18521 C C . ALA B 2 11 ? 14.403 0.905 -5.767 1.00 3.35 306 ALA B C 9
ATOM 18522 O O . ALA B 2 11 ? 13.548 1.541 -5.160 1.00 3.48 306 ALA B O 9
ATOM 18529 N N . SER B 2 12 ? 15.652 0.765 -5.354 1.00 2.65 307 SER B N 9
ATOM 18530 C CA . SER B 2 12 ? 16.122 1.248 -4.060 1.00 1.61 307 SER B CA 9
ATOM 18531 C C . SER B 2 12 ? 15.871 2.748 -3.831 1.00 1.03 307 SER B C 9
ATOM 18532 O O . SER B 2 12 ? 15.505 3.136 -2.721 1.00 1.19 307 SER B O 9
ATOM 18540 N N . PRO B 2 13 ? 16.101 3.620 -4.843 1.00 0.92 308 PRO B N 9
ATOM 18541 C CA . PRO B 2 13 ? 15.814 5.060 -4.730 1.00 0.88 308 PRO B CA 9
ATOM 18542 C C . PRO B 2 13 ? 14.339 5.370 -4.460 1.00 0.77 308 PRO B C 9
ATOM 18543 O O . PRO B 2 13 ? 13.595 5.780 -5.351 1.00 0.96 308 PRO B O 9
ATOM 18554 N N . TRP B 2 14 ? 13.928 5.152 -3.225 1.00 0.60 309 TRP B N 9
ATOM 18555 C CA . TRP B 2 14 ? 12.620 5.568 -2.763 1.00 0.57 309 TRP B CA 9
ATOM 18556 C C . TRP B 2 14 ? 12.711 6.924 -2.098 1.00 0.68 309 TRP B C 9
ATOM 18557 O O . TRP B 2 14 ? 13.769 7.552 -2.080 1.00 0.85 309 TRP B O 9
ATOM 18578 N N . ARG B 2 15 ? 11.602 7.365 -1.535 1.00 0.63 310 ARG B N 9
ATOM 18579 C CA . ARG B 2 15 ? 11.566 8.626 -0.816 1.00 0.75 310 ARG B CA 9
ATOM 18580 C C . ARG B 2 15 ? 12.034 8.464 0.630 1.00 0.72 310 ARG B C 9
ATOM 18581 O O . ARG B 2 15 ? 11.752 9.313 1.474 1.00 0.81 310 ARG B O 9
ATOM 18602 N N . ALA B 2 16 ? 12.758 7.368 0.888 1.00 0.69 311 ALA B N 9
ATOM 18603 C CA . ALA B 2 16 ? 13.360 7.063 2.198 1.00 0.75 311 ALA B CA 9
ATOM 18604 C C . ALA B 2 16 ? 12.318 6.713 3.259 1.00 0.84 311 ALA B C 9
ATOM 18605 O O . ALA B 2 16 ? 12.494 5.761 4.018 1.00 1.41 311 ALA B O 9
ATOM 18612 N N . THR B 2 17 ? 11.239 7.476 3.314 1.00 0.50 312 THR B N 9
ATOM 18613 C CA . THR B 2 17 ? 10.129 7.190 4.209 1.00 0.56 312 THR B CA 9
ATOM 18614 C C . THR B 2 17 ? 9.298 6.024 3.691 1.00 0.44 312 THR B C 9
ATOM 18615 O O . THR B 2 17 ? 8.073 6.076 3.688 1.00 0.58 312 THR B O 9
ATOM 18626 N N . ASN B 2 18 ? 9.983 4.972 3.256 1.00 0.34 313 ASN B N 9
ATOM 18627 C CA . ASN B 2 18 ? 9.327 3.798 2.715 1.00 0.27 313 ASN B CA 9
ATOM 18628 C C . ASN B 2 18 ? 9.814 2.540 3.420 1.00 0.28 313 ASN B C 9
ATOM 18629 O O . ASN B 2 18 ? 10.970 2.151 3.279 1.00 0.46 313 ASN B O 9
ATOM 18640 N N . PRO B 2 19 ? 8.928 1.858 4.144 1.00 0.22 314 PRO B N 9
ATOM 18641 C CA . PRO B 2 19 ? 9.275 0.652 4.906 1.00 0.23 314 PRO B CA 9
ATOM 18642 C C . PRO B 2 19 ? 9.365 -0.594 4.014 1.00 0.25 314 PRO B C 9
ATOM 18643 O O . PRO B 2 19 ? 9.093 -1.710 4.452 1.00 0.41 314 PRO B O 9
ATOM 18654 N N . PHE B 2 20 ? 9.755 -0.387 2.754 1.00 0.21 315 PHE B N 9
ATOM 18655 C CA . PHE B 2 20 ? 9.881 -1.474 1.783 1.00 0.22 315 PHE B CA 9
ATOM 18656 C C . PHE B 2 20 ? 11.176 -1.357 1.001 1.00 0.26 315 PHE B C 9
ATOM 18657 O O . PHE B 2 20 ? 11.552 -2.268 0.268 1.00 0.30 315 PHE B O 9
ATOM 18674 N N . LEU B 2 21 ? 11.867 -0.239 1.170 1.00 0.30 316 LEU B N 9
ATOM 18675 C CA . LEU B 2 21 ? 13.146 -0.032 0.498 1.00 0.39 316 LEU B CA 9
ATOM 18676 C C . LEU B 2 21 ? 14.163 -0.981 1.113 1.00 0.46 316 LEU 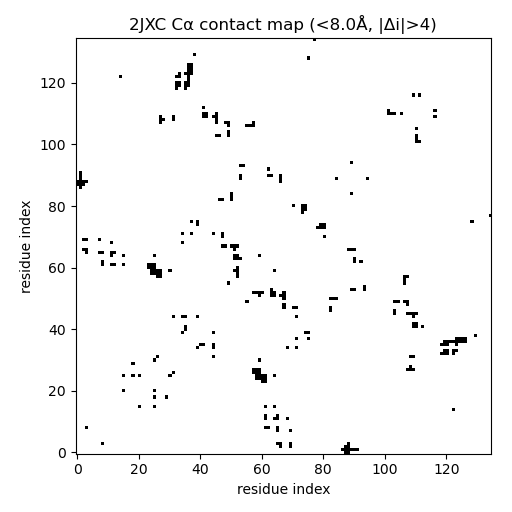B C 9
ATOM 18677 O O . LEU B 2 21 ? 15.268 -1.185 0.602 1.00 0.59 316 LEU B O 9
ATOM 18693 N N . ASN B 2 22 ? 13.723 -1.571 2.216 1.00 0.44 317 ASN B N 9
ATOM 18694 C CA . ASN B 2 22 ? 14.480 -2.535 2.984 1.00 0.53 317 ASN B CA 9
ATOM 18695 C C . ASN B 2 22 ? 14.769 -3.800 2.172 1.00 0.66 317 ASN B C 9
ATOM 18696 O O . ASN B 2 22 ? 15.553 -4.642 2.599 1.00 1.00 317 ASN B O 9
ATOM 18707 N N . GLU B 2 23 ? 14.128 -3.941 1.014 1.00 0.68 318 GLU B N 9
ATOM 18708 C CA . GLU B 2 23 ? 14.388 -5.083 0.137 1.00 0.93 318 GLU B CA 9
ATOM 18709 C C . GLU B 2 23 ? 15.856 -5.128 -0.272 1.00 1.45 318 GLU B C 9
ATOM 18710 O O . GLU B 2 23 ? 16.472 -6.194 -0.294 1.00 1.98 318 GLU B O 9
ATOM 18722 N N . THR B 2 24 ? 16.416 -3.956 -0.568 1.00 2.01 319 THR B N 9
ATOM 18723 C CA . THR B 2 24 ? 17.805 -3.847 -1.003 1.00 2.63 319 THR B CA 9
ATOM 18724 C C . THR B 2 24 ? 18.749 -4.465 0.026 1.00 2.26 319 THR B C 9
ATOM 18725 O O . THR B 2 24 ? 19.874 -4.861 -0.284 1.00 2.84 319 THR B O 9
ATOM 18736 N N . LEU B 2 25 ? 18.265 -4.549 1.250 1.00 1.56 320 LEU B N 9
ATOM 18737 C CA . LEU B 2 25 ? 19.003 -5.146 2.340 1.00 1.30 320 LEU B CA 9
ATOM 18738 C C . LEU B 2 25 ? 18.539 -6.588 2.521 1.00 1.47 320 LEU B C 9
ATOM 18739 O O . LEU B 2 25 ? 19.198 -7.526 2.071 1.00 2.04 320 LEU B O 9
ATOM 18755 N N . GLN B 2 26 ? 17.365 -6.734 3.133 1.00 1.63 321 GLN B N 9
ATOM 18756 C CA . GLN B 2 26 ? 16.722 -8.026 3.352 1.00 2.21 321 GLN B CA 9
ATOM 18757 C C . GLN B 2 26 ? 15.500 -7.828 4.234 1.00 1.89 321 GLN B C 9
ATOM 18758 O O . GLN B 2 26 ? 15.632 -7.442 5.398 1.00 2.15 321 GLN B O 9
ATOM 18772 N N . ASP B 2 27 ? 14.314 -8.072 3.694 1.00 1.56 322 ASP B N 9
ATOM 18773 C CA . ASP B 2 27 ? 13.093 -7.824 4.448 1.00 1.47 322 ASP B CA 9
ATOM 18774 C C . ASP B 2 27 ? 11.897 -8.573 3.873 1.00 1.41 322 ASP B C 9
ATOM 18775 O O . ASP B 2 27 ? 11.697 -8.615 2.656 1.00 2.00 322 ASP B O 9
ATOM 18784 N N . VAL B 2 28 ? 11.118 -9.167 4.766 1.00 1.48 323 VAL B N 9
ATOM 18785 C CA . VAL B 2 28 ? 9.866 -9.810 4.404 1.00 1.56 323 VAL B CA 9
ATOM 18786 C C . VAL B 2 28 ? 9.018 -10.043 5.656 1.00 1.56 323 VAL B C 9
ATOM 18787 O O . VAL B 2 28 ? 9.380 -10.819 6.545 1.00 2.34 323 VAL B O 9
ATOM 18800 N N . GLN B 2 29 ? 7.907 -9.329 5.744 1.00 1.02 324 GLN B N 9
ATOM 18801 C CA . GLN B 2 29 ? 7.020 -9.425 6.896 1.00 0.96 324 GLN B CA 9
ATOM 18802 C C . GLN B 2 29 ? 5.587 -9.677 6.443 1.00 0.75 324 GLN B C 9
ATOM 18803 O O . GLN B 2 29 ? 4.898 -8.756 6.014 1.00 0.79 324 GLN B O 9
ATOM 18817 N N . PRO B 2 30 ? 5.137 -10.934 6.492 1.00 0.72 325 PRO B N 9
ATOM 18818 C CA . PRO B 2 30 ? 3.784 -11.310 6.098 1.00 0.63 325 PRO B CA 9
ATOM 18819 C C . PRO B 2 30 ? 2.790 -11.308 7.265 1.00 0.59 325 PRO B C 9
ATOM 18820 O O . PRO B 2 30 ? 3.140 -11.620 8.407 1.00 0.97 325 PRO B O 9
ATOM 18831 N N . SER B 2 31 ? 1.550 -10.951 6.969 1.00 0.59 326 SER B N 9
ATOM 18832 C CA . SER B 2 31 ? 0.476 -11.005 7.949 1.00 0.57 326 SER B CA 9
ATOM 18833 C C . SER B 2 31 ? -0.671 -11.863 7.449 1.00 0.52 326 SER B C 9
ATOM 18834 O O . SER B 2 31 ? -1.092 -11.737 6.303 1.00 0.59 326 SER B O 9
ATOM 18842 N N . PRO B 2 32 ? -1.191 -12.753 8.319 1.00 0.59 327 PRO B N 9
ATOM 18843 C CA . PRO B 2 32 ? -2.410 -13.527 8.046 1.00 0.67 327 PRO B CA 9
ATOM 18844 C C . PRO B 2 32 ? -3.625 -12.609 7.978 1.00 0.62 327 PRO B C 9
ATOM 18845 O O . PRO B 2 32 ? -4.753 -13.045 7.760 1.00 0.83 327 PRO B O 9
ATOM 18856 N N . ILE B 2 33 ? -3.358 -11.323 8.173 1.00 0.44 328 ILE B N 9
ATOM 18857 C CA . ILE B 2 33 ? -4.337 -10.259 8.008 1.00 0.43 328 ILE B CA 9
ATOM 18858 C C . ILE B 2 33 ? -4.528 -9.989 6.519 1.00 0.46 328 ILE B C 9
ATOM 18859 O O . ILE B 2 33 ? -4.619 -8.841 6.079 1.00 0.69 328 ILE B O 9
ATOM 18875 N N . ASN B 2 34 ? -4.560 -11.050 5.733 1.00 0.45 329 ASN B N 9
ATOM 18876 C CA . ASN B 2 34 ? -4.567 -10.902 4.299 1.00 0.43 329 ASN B CA 9
ATOM 18877 C C . ASN B 2 34 ? -5.930 -11.121 3.666 1.00 0.35 329 ASN B C 9
ATOM 18878 O O . ASN B 2 34 ? -6.501 -12.211 3.692 1.00 0.38 329 ASN B O 9
ATOM 18889 N N . PRO B 2 35 ? -6.443 -10.043 3.071 1.00 0.38 330 PRO B N 9
ATOM 18890 C CA . PRO B 2 35 ? -7.692 -10.036 2.298 1.00 0.39 330 PRO B CA 9
ATOM 18891 C C . PRO B 2 35 ? -7.507 -10.655 0.909 1.00 0.43 330 PRO B C 9
ATOM 18892 O O . PRO B 2 35 ? -8.430 -10.696 0.099 1.00 0.57 330 PRO B O 9
ATOM 18903 N N . PHE B 2 36 ? -6.293 -11.124 0.649 1.00 0.40 331 PHE B N 9
ATOM 18904 C CA . PHE B 2 36 ? -5.924 -11.675 -0.651 1.00 0.43 331 PHE B CA 9
ATOM 18905 C C . PHE B 2 36 ? -5.750 -13.170 -0.552 1.00 0.52 331 PHE B C 9
ATOM 18906 O O . PHE B 2 36 ? -5.276 -13.821 -1.479 1.00 0.60 331 PHE B O 9
ATOM 18923 N N . SER B 2 37 ? -6.128 -13.692 0.596 1.00 0.56 332 SER B N 9
ATOM 18924 C CA . SER B 2 37 ? -6.090 -15.117 0.852 1.00 0.68 332 SER B CA 9
ATOM 18925 C C . SER B 2 37 ? -6.818 -15.887 -0.253 1.00 0.76 332 SER B C 9
ATOM 18926 O O . SER B 2 37 ? -6.298 -16.864 -0.793 1.00 0.83 332 SER B O 9
ATOM 18934 N N . ALA B 2 38 ? -8.009 -15.410 -0.606 1.00 0.81 333 ALA B N 9
ATOM 18935 C CA . ALA B 2 38 ? -8.802 -16.019 -1.669 1.00 0.92 333 ALA B CA 9
ATOM 18936 C C . ALA B 2 38 ? -8.223 -15.713 -3.048 1.00 0.95 333 ALA B C 9
ATOM 18937 O O . ALA B 2 38 ? -8.433 -16.467 -3.997 1.00 1.04 333 ALA B O 9
ATOM 18944 N N . PHE B 2 39 ? -7.495 -14.607 -3.153 1.00 0.94 334 PHE B N 9
ATOM 18945 C CA . PHE B 2 39 ? -6.937 -14.164 -4.431 1.00 1.07 334 PHE B CA 9
ATOM 18946 C C . PHE B 2 39 ? -5.990 -15.200 -5.010 1.00 1.19 334 PHE B C 9
ATOM 18947 O O . PHE B 2 39 ? -5.984 -15.450 -6.217 1.00 1.47 334 PHE B O 9
ATOM 18964 N N . PHE B 2 40 ? -5.193 -15.805 -4.140 1.00 1.09 335 PHE B N 9
ATOM 18965 C CA . PHE B 2 40 ? -4.184 -16.764 -4.566 1.00 1.31 335 PHE B CA 9
ATOM 18966 C C . PHE B 2 40 ? -4.870 -18.006 -5.117 1.00 1.40 335 PHE B C 9
ATOM 18967 O O . PHE B 2 40 ? -4.334 -18.725 -5.959 1.00 1.65 335 PHE B O 9
ATOM 18984 N N . GLU B 2 41 ? -6.084 -18.217 -4.641 1.00 1.28 336 GLU B N 9
ATOM 18985 C CA . GLU B 2 41 ? -6.911 -19.332 -5.056 1.00 1.40 336 GLU B CA 9
ATOM 18986 C C . GLU B 2 41 ? -7.697 -18.964 -6.316 1.00 1.57 336 GLU B C 9
ATOM 18987 O O . GLU B 2 41 ? -8.110 -19.825 -7.089 1.00 1.91 336 GLU B O 9
ATOM 18999 N N . GLU B 2 42 ? -7.879 -17.667 -6.513 1.00 1.55 337 GLU B N 9
ATOM 19000 C CA . GLU B 2 42 ? -8.687 -17.145 -7.606 1.00 1.94 337 GLU B CA 9
ATOM 19001 C C . GLU B 2 42 ? -7.908 -17.139 -8.918 1.00 1.95 337 GLU B C 9
ATOM 19002 O O . GLU B 2 42 ? -8.465 -17.399 -9.986 1.00 2.59 337 GLU B O 9
ATOM 19014 N N . GLN B 2 43 ? -6.620 -16.845 -8.835 1.00 1.70 338 GLN B N 9
ATOM 19015 C CA . GLN B 2 43 ? -5.798 -16.717 -10.032 1.00 1.87 338 GLN B CA 9
ATOM 19016 C C . GLN B 2 43 ? -5.257 -18.066 -10.499 1.00 2.26 338 GLN B C 9
ATOM 19017 O O . GLN B 2 43 ? -4.877 -18.220 -11.661 1.00 2.70 338 GLN B O 9
ATOM 19031 N N . GLU B 2 44 ? -5.227 -19.042 -9.601 1.00 2.59 339 GLU B N 9
ATOM 19032 C CA . GLU B 2 44 ? -4.736 -20.371 -9.939 1.00 3.37 339 GLU B CA 9
ATOM 19033 C C . GLU B 2 44 ? -5.904 -21.327 -10.174 1.00 3.99 339 GLU B C 9
ATOM 19034 O O . GLU B 2 44 ? -6.395 -21.970 -9.243 1.00 4.50 339 GLU B O 9
ATOM 19046 N N . ARG B 2 45 ? -6.353 -21.415 -11.418 1.00 4.39 340 ARG B N 9
ATOM 19047 C CA . ARG B 2 45 ? -7.471 -22.282 -11.764 1.00 5.32 340 ARG B CA 9
ATOM 19048 C C . ARG B 2 45 ? -7.176 -23.029 -13.056 1.00 6.28 340 ARG B C 9
ATOM 19049 O O . ARG B 2 45 ? -7.709 -22.628 -14.111 1.00 6.82 340 ARG B O 9
ATOM 19072 N N . PRO A 1 6 ? -13.722 11.370 -8.877 1.00 0.66 121 PRO A N 10
ATOM 19073 C CA . PRO A 1 6 ? -14.258 10.090 -8.386 1.00 0.65 121 PRO A CA 10
ATOM 19074 C C . PRO A 1 6 ? -13.169 9.304 -7.696 1.00 0.54 121 PRO A C 10
ATOM 19075 O O . PRO A 1 6 ? -12.588 8.376 -8.269 1.00 0.51 121 PRO A O 10
ATOM 19086 N N . TRP A 1 7 ? -12.891 9.690 -6.474 1.00 0.50 122 TRP A N 10
ATOM 19087 C CA . TRP A 1 7 ? -11.798 9.112 -5.738 1.00 0.43 122 TRP A CA 10
ATOM 19088 C C . TRP A 1 7 ? -11.952 7.608 -5.666 1.00 0.44 122 TRP A C 10
ATOM 19089 O O . TRP A 1 7 ? -13.065 7.089 -5.541 1.00 0.49 122 TRP A O 10
ATOM 19110 N N . ALA A 1 8 ? -10.826 6.917 -5.763 1.00 0.44 123 ALA A N 10
ATOM 19111 C CA . ALA A 1 8 ? -10.823 5.493 -5.774 1.00 0.50 123 ALA A CA 10
ATOM 19112 C C . ALA A 1 8 ? -11.218 4.976 -4.407 1.00 0.61 123 ALA A C 10
ATOM 19113 O O . ALA A 1 8 ? -11.723 5.727 -3.580 1.00 1.38 123 ALA A O 10
ATOM 19120 N N . VAL A 1 9 ? -10.925 3.711 -4.155 1.00 0.37 124 VAL A N 10
ATOM 19121 C CA . VAL A 1 9 ? -11.328 3.056 -2.921 1.00 0.35 124 VAL A CA 10
ATOM 19122 C C . VAL A 1 9 ? -12.734 3.451 -2.557 1.00 0.39 124 VAL A C 10
ATOM 19123 O O . VAL A 1 9 ? -12.966 4.099 -1.533 1.00 0.71 124 VAL A O 10
ATOM 19136 N N . LYS A 1 10 ? -13.654 3.079 -3.417 1.00 0.25 125 LYS A N 10
ATOM 19137 C CA . LYS A 1 10 ? -15.038 3.403 -3.250 1.00 0.22 125 LYS A CA 10
ATOM 19138 C C . LYS A 1 10 ? -15.469 3.042 -1.847 1.00 0.21 125 LYS A C 10
ATOM 19139 O O . LYS A 1 10 ? -15.027 2.050 -1.296 1.00 0.27 125 LYS A O 10
ATOM 19158 N N . PRO A 1 11 ? -16.280 3.914 -1.253 1.00 0.24 126 PRO A N 10
ATOM 19159 C CA . PRO A 1 11 ? -16.801 3.818 0.113 1.00 0.25 126 PRO A CA 10
ATOM 19160 C C . PRO A 1 11 ? -17.019 2.392 0.635 1.00 0.24 126 PRO A C 10
ATOM 19161 O O . PRO A 1 11 ? -16.779 2.129 1.813 1.00 0.26 126 PRO A O 10
ATOM 19172 N N . GLU A 1 12 ? -17.458 1.476 -0.221 1.00 0.26 127 GLU A N 10
ATOM 19173 C CA . GLU A 1 12 ? -17.611 0.077 0.172 1.00 0.27 127 GLU A CA 10
ATOM 19174 C C . GLU A 1 12 ? -16.253 -0.579 0.454 1.00 0.22 127 GLU A C 10
ATOM 19175 O O . GLU A 1 12 ? -16.099 -1.312 1.430 1.00 0.20 127 GLU A O 10
ATOM 19187 N N . ASP A 1 13 ? -15.263 -0.271 -0.374 1.00 0.21 128 ASP A N 10
ATOM 19188 C CA . ASP A 1 13 ? -13.925 -0.825 -0.217 1.00 0.17 128 ASP A CA 10
ATOM 19189 C C . ASP A 1 13 ? -13.201 -0.032 0.847 1.00 0.16 128 ASP A C 10
ATOM 19190 O O . ASP A 1 13 ? -12.416 -0.577 1.613 1.00 0.17 128 ASP A O 10
ATOM 19199 N N . LYS A 1 14 ? -13.484 1.262 0.887 1.00 0.19 129 LYS A N 10
ATOM 19200 C CA . LYS A 1 14 ? -12.947 2.128 1.919 1.00 0.22 129 LYS A CA 10
ATOM 19201 C C . LYS A 1 14 ? -13.371 1.660 3.295 1.00 0.22 129 LYS A C 10
ATOM 19202 O O . LYS A 1 14 ? -12.542 1.525 4.171 1.00 0.24 129 LYS A O 10
ATOM 19221 N N . ALA A 1 15 ? -14.661 1.435 3.485 1.00 0.22 130 ALA A N 10
ATOM 19222 C CA . ALA A 1 15 ? -15.165 1.040 4.789 1.00 0.28 130 ALA A CA 10
ATOM 19223 C C . ALA A 1 15 ? -14.628 -0.336 5.146 1.00 0.22 130 ALA A C 10
ATOM 19224 O O . ALA A 1 15 ? -14.386 -0.660 6.312 1.00 0.23 130 ALA A O 10
ATOM 19231 N N . LYS A 1 16 ? -14.431 -1.132 4.113 1.00 0.19 131 LYS A N 10
ATOM 19232 C CA . LYS A 1 16 ? -13.820 -2.447 4.248 1.00 0.19 131 LYS A CA 10
ATOM 19233 C C . LYS A 1 16 ? -12.369 -2.299 4.703 1.00 0.14 131 LYS A C 10
ATOM 19234 O O . LYS A 1 16 ? -11.876 -3.058 5.541 1.00 0.16 131 LYS A O 10
ATOM 19253 N N . TYR A 1 17 ? -11.695 -1.300 4.153 1.00 0.12 132 TYR A N 10
ATOM 19254 C CA . TYR A 1 17 ? -10.322 -1.004 4.527 1.00 0.13 132 TYR A CA 10
ATOM 19255 C C . TYR A 1 17 ? -10.263 -0.332 5.888 1.00 0.14 132 TYR A C 10
ATOM 19256 O O . TYR A 1 17 ? -9.289 -0.464 6.615 1.00 0.16 132 TYR A O 10
ATOM 19274 N N . ASP A 1 18 ? -11.318 0.389 6.210 1.00 0.15 133 ASP A N 10
ATOM 19275 C CA . ASP A 1 18 ? -11.503 0.977 7.526 1.00 0.19 133 ASP A CA 10
ATOM 19276 C C . ASP A 1 18 ? -11.531 -0.136 8.564 1.00 0.15 133 ASP A C 10
ATOM 19277 O O . ASP A 1 18 ? -11.066 0.027 9.691 1.00 0.15 133 ASP A O 10
ATOM 19286 N N . ALA A 1 19 ? -12.037 -1.290 8.140 1.00 0.15 134 ALA A N 10
ATOM 19287 C CA . ALA A 1 19 ? -12.174 -2.443 9.010 1.00 0.17 134 ALA A CA 10
ATOM 19288 C C . ALA A 1 19 ? -10.820 -3.059 9.296 1.00 0.16 134 ALA A C 10
ATOM 19289 O O . ALA A 1 19 ? -10.483 -3.322 10.454 1.00 0.18 134 ALA A O 10
ATOM 19296 N N . ILE A 1 20 ? -10.029 -3.274 8.243 1.00 0.16 135 ILE A N 10
ATOM 19297 C CA . ILE A 1 20 ? -8.693 -3.810 8.433 1.00 0.17 135 ILE A CA 10
ATOM 19298 C C . ILE A 1 20 ? -7.838 -2.788 9.172 1.00 0.16 135 ILE A C 10
ATOM 19299 O O . ILE A 1 20 ? -7.030 -3.138 10.028 1.00 0.19 135 ILE A O 10
ATOM 19315 N N . PHE A 1 21 ? -8.058 -1.520 8.839 1.00 0.13 136 PHE A N 10
ATOM 19316 C CA . PHE A 1 21 ? -7.394 -0.398 9.484 1.00 0.13 136 PHE A CA 10
ATOM 19317 C C . PHE A 1 21 ? -7.585 -0.458 10.995 1.00 0.16 136 PHE A C 10
ATOM 19318 O O . PHE A 1 21 ? -6.624 -0.574 11.752 1.00 0.16 136 PHE A O 10
ATOM 19335 N N . ASP A 1 22 ? -8.847 -0.427 11.411 1.00 0.20 137 ASP A N 10
ATOM 19336 C CA . ASP A 1 22 ? -9.211 -0.360 12.825 1.00 0.27 137 ASP A CA 10
ATOM 19337 C C . ASP A 1 22 ? -8.699 -1.568 13.606 1.00 0.26 137 ASP A C 10
ATOM 19338 O O . ASP A 1 22 ? -8.319 -1.447 14.774 1.00 0.29 137 ASP A O 10
ATOM 19347 N N . SER A 1 23 ? -8.656 -2.717 12.950 1.00 0.27 138 SER A N 10
ATOM 19348 C CA . SER A 1 23 ? -8.286 -3.960 13.611 1.00 0.33 138 SER A CA 10
ATOM 19349 C C . SER A 1 23 ? -6.804 -3.951 13.991 1.00 0.32 138 SER A C 10
ATOM 19350 O O . SER A 1 23 ? -6.372 -4.703 14.866 1.00 0.43 138 SER A O 10
ATOM 19358 N N . LEU A 1 24 ? -6.034 -3.081 13.349 1.00 0.23 139 LEU A N 10
ATOM 19359 C CA . LEU A 1 24 ? -4.599 -3.012 13.588 1.00 0.24 139 LEU A CA 10
ATOM 19360 C C . LEU A 1 24 ? -4.274 -2.058 14.733 1.00 0.24 139 LEU A C 10
ATOM 19361 O O . LEU A 1 24 ? -3.110 -1.878 15.090 1.00 0.27 139 LEU A O 10
ATOM 19377 N N . SER A 1 25 ? -5.324 -1.458 15.299 1.00 0.22 140 SER A N 10
ATOM 19378 C CA . SER A 1 25 ? -5.186 -0.436 16.336 1.00 0.23 140 SER A CA 10
ATOM 19379 C C . SER A 1 25 ? -4.286 0.706 15.854 1.00 0.21 140 SER A C 10
ATOM 19380 O O . SER A 1 25 ? -3.179 0.897 16.354 1.00 0.27 140 SER A O 10
ATOM 19388 N N . PRO A 1 26 ? -4.768 1.490 14.871 1.00 0.16 141 PRO A N 10
ATOM 19389 C CA . PRO A 1 26 ? -3.969 2.523 14.201 1.00 0.14 141 PRO A CA 10
ATOM 19390 C C . PRO A 1 26 ? -3.537 3.658 15.108 1.00 0.15 141 PRO A C 10
ATOM 19391 O O . PRO A 1 26 ? -4.041 3.837 16.218 1.00 0.19 141 PRO A O 10
ATOM 19402 N N . VAL A 1 27 ? -2.625 4.449 14.582 1.00 0.17 142 VAL A N 10
ATOM 19403 C CA . VAL A 1 27 ? -2.079 5.585 15.279 1.00 0.21 142 VAL A CA 10
ATOM 19404 C C . VAL A 1 27 ? -2.833 6.849 14.877 1.00 0.24 142 VAL A C 10
ATOM 19405 O O . VAL A 1 27 ? -2.547 7.445 13.843 1.00 0.24 142 VAL A O 10
ATOM 19418 N N . ASN A 1 28 ? -3.814 7.234 15.688 1.00 0.28 143 ASN A N 10
ATOM 19419 C CA . ASN A 1 28 ? -4.588 8.460 15.459 1.00 0.32 143 ASN A CA 10
ATOM 19420 C C . ASN A 1 28 ? -5.339 8.436 14.122 1.00 0.29 143 ASN A C 10
ATOM 19421 O O . ASN A 1 28 ? -5.657 9.488 13.564 1.00 0.36 143 ASN A O 10
ATOM 19432 N N . GLY A 1 29 ? -5.646 7.242 13.620 1.00 0.21 144 GLY A N 10
ATOM 19433 C CA . GLY A 1 29 ? -6.308 7.127 12.327 1.00 0.20 144 GLY A CA 10
ATOM 19434 C C . GLY A 1 29 ? -5.310 7.060 11.186 1.00 0.17 144 GLY A C 10
ATOM 19435 O O . GLY A 1 29 ? -5.672 7.160 10.014 1.00 0.19 144 GLY A O 10
ATOM 19439 N N . PHE A 1 30 ? -4.050 6.912 11.553 1.00 0.15 145 PHE A N 10
ATOM 19440 C CA . PHE A 1 30 ? -2.952 6.738 10.614 1.00 0.14 145 PHE A CA 10
ATOM 19441 C C . PHE A 1 30 ? -2.277 5.400 10.884 1.00 0.13 145 PHE A C 10
ATOM 19442 O O . PHE A 1 30 ? -2.081 5.021 12.037 1.00 0.18 145 PHE A O 10
ATOM 19459 N N . LEU A 1 31 ? -1.933 4.678 9.843 1.00 0.12 146 LEU A N 10
ATOM 19460 C CA . LEU A 1 31 ? -1.131 3.480 10.004 1.00 0.12 146 LEU A CA 10
ATOM 19461 C C . LEU A 1 31 ? 0.194 3.677 9.301 1.00 0.14 146 LEU A C 10
ATOM 19462 O O . LEU A 1 31 ? 0.251 4.344 8.272 1.00 0.18 146 LEU A O 10
ATOM 19478 N N . SER A 1 32 ? 1.263 3.121 9.841 1.00 0.13 147 SER A N 10
ATOM 19479 C CA . SER A 1 32 ? 2.571 3.314 9.243 1.00 0.16 147 SER A CA 10
ATOM 19480 C C . SER A 1 32 ? 3.236 2.007 8.848 1.00 0.13 147 SER A C 10
ATOM 19481 O O . SER A 1 32 ? 2.673 0.937 9.035 1.00 0.13 147 SER A O 10
ATOM 19489 N N . GLY A 1 33 ? 4.463 2.129 8.337 1.00 0.17 148 GLY A N 10
ATOM 19490 C CA . GLY A 1 33 ? 5.132 1.042 7.657 1.00 0.21 148 GLY A CA 10
ATOM 19491 C C . GLY A 1 33 ? 5.160 -0.269 8.406 1.00 0.18 148 GLY A C 10
ATOM 19492 O O . GLY A 1 33 ? 4.829 -1.296 7.842 1.00 0.21 148 GLY A O 10
ATOM 19496 N N . ASP A 1 34 ? 5.538 -0.249 9.669 1.00 0.20 149 ASP A N 10
ATOM 19497 C CA . ASP A 1 34 ? 5.735 -1.492 10.407 1.00 0.20 149 ASP A CA 10
ATOM 19498 C C . ASP A 1 34 ? 4.438 -2.300 10.504 1.00 0.19 149 ASP A C 10
ATOM 19499 O O . ASP A 1 34 ? 4.469 -3.520 10.658 1.00 0.23 149 ASP A O 10
ATOM 19508 N N . LYS A 1 35 ? 3.305 -1.613 10.422 1.00 0.16 150 LYS A N 10
ATOM 19509 C CA . LYS A 1 35 ? 2.006 -2.276 10.422 1.00 0.16 150 LYS A CA 10
ATOM 19510 C C . LYS A 1 35 ? 1.473 -2.461 8.999 1.00 0.13 150 LYS A C 10
ATOM 19511 O O . LYS A 1 35 ? 1.029 -3.550 8.615 1.00 0.13 150 LYS A O 10
ATOM 19530 N N . VAL A 1 36 ? 1.530 -1.392 8.211 1.00 0.15 151 VAL A N 10
ATOM 19531 C CA . VAL A 1 36 ? 0.955 -1.402 6.879 1.00 0.14 151 VAL A CA 10
ATOM 19532 C C . VAL A 1 36 ? 1.729 -2.295 5.926 1.00 0.16 151 VAL A C 10
ATOM 19533 O O . VAL A 1 36 ? 1.131 -3.011 5.132 1.00 0.17 151 VAL A O 10
ATOM 19546 N N . LYS A 1 37 ? 3.045 -2.270 6.023 1.00 0.23 152 LYS A N 10
ATOM 19547 C CA . LYS A 1 37 ? 3.892 -3.068 5.150 1.00 0.27 152 LYS A CA 10
ATOM 19548 C C . LYS A 1 37 ? 3.486 -4.542 5.143 1.00 0.27 152 LYS A C 10
ATOM 19549 O O . LYS A 1 37 ? 3.321 -5.128 4.083 1.00 0.29 152 LYS A O 10
ATOM 19568 N N . PRO A 1 38 ? 3.365 -5.180 6.312 1.00 0.27 153 PRO A N 10
ATOM 19569 C CA . PRO A 1 38 ? 2.938 -6.572 6.398 1.00 0.28 153 PRO A CA 10
ATOM 19570 C C . PRO A 1 38 ? 1.465 -6.778 6.072 1.00 0.26 153 PRO A C 10
ATOM 19571 O O . PRO A 1 38 ? 1.062 -7.896 5.756 1.00 0.34 153 PRO A O 10
ATOM 19582 N N . VAL A 1 39 ? 0.661 -5.721 6.143 1.00 0.21 154 VAL A N 10
ATOM 19583 C CA . VAL A 1 39 ? -0.694 -5.801 5.606 1.00 0.20 154 VAL A CA 10
ATOM 19584 C C . VAL A 1 39 ? -0.618 -5.641 4.086 1.00 0.34 154 VAL A C 10
ATOM 19585 O O . VAL A 1 39 ? -1.528 -5.991 3.339 1.00 0.79 154 VAL A O 10
ATOM 19598 N N . LEU A 1 40 ? 0.505 -5.122 3.632 1.00 0.20 155 LEU A N 10
ATOM 19599 C CA . LEU A 1 40 ? 0.767 -5.013 2.214 1.00 0.21 155 LEU A CA 10
ATOM 19600 C C . LEU A 1 40 ? 1.353 -6.322 1.705 1.00 0.21 155 LEU A C 10
ATOM 19601 O O . LEU A 1 40 ? 1.059 -6.767 0.595 1.00 0.24 155 LEU A O 10
ATOM 19617 N N . LEU A 1 41 ? 2.144 -6.960 2.562 1.00 0.22 156 LEU A N 10
ATOM 19618 C CA . LEU A 1 41 ? 2.618 -8.319 2.327 1.00 0.26 156 LEU A CA 10
ATOM 19619 C C . LEU A 1 41 ? 1.484 -9.311 2.561 1.00 0.28 156 LEU A C 10
ATOM 19620 O O . LEU A 1 41 ? 1.692 -10.523 2.585 1.00 0.33 156 LEU A O 10
ATOM 19636 N N . ASN A 1 42 ? 0.282 -8.780 2.768 1.00 0.31 157 ASN A N 10
ATOM 19637 C CA . ASN A 1 42 ? -0.914 -9.598 2.827 1.00 0.39 157 ASN A CA 10
ATOM 19638 C C . ASN A 1 42 ? -1.181 -10.212 1.471 1.00 0.33 157 ASN A C 10
ATOM 19639 O O . ASN A 1 42 ? -1.883 -11.213 1.354 1.00 0.33 157 ASN A O 10
ATOM 19650 N N . SER A 1 43 ? -0.598 -9.601 0.456 1.00 0.31 158 SER A N 10
ATOM 19651 C CA . SER A 1 43 ? -0.659 -10.103 -0.895 1.00 0.30 158 SER A CA 10
ATOM 19652 C C . SER A 1 43 ? 0.643 -10.828 -1.213 1.00 0.30 158 SER A C 10
ATOM 19653 O O . SER A 1 43 ? 1.585 -10.795 -0.425 1.00 0.31 158 SER A O 10
ATOM 19661 N N . LYS A 1 44 ? 0.699 -11.479 -2.362 1.00 0.33 159 LYS A N 10
ATOM 19662 C CA . LYS A 1 44 ? 1.917 -12.146 -2.798 1.00 0.38 159 LYS A CA 10
ATOM 19663 C C . LYS A 1 44 ? 2.789 -11.163 -3.580 1.00 0.33 159 LYS A C 10
ATOM 19664 O O . LYS A 1 44 ? 3.773 -11.540 -4.222 1.00 0.41 159 LYS A O 10
ATOM 19683 N N . LEU A 1 45 ? 2.404 -9.896 -3.518 1.00 0.26 160 LEU A N 10
ATOM 19684 C CA . LEU A 1 45 ? 3.080 -8.832 -4.239 1.00 0.26 160 LEU A CA 10
ATOM 19685 C C . LEU A 1 45 ? 4.473 -8.569 -3.669 1.00 0.23 160 LEU A C 10
ATOM 19686 O O . LEU A 1 45 ? 4.679 -8.603 -2.454 1.00 0.28 160 LEU A O 10
ATOM 19702 N N . PRO A 1 46 ? 5.450 -8.341 -4.554 1.00 0.25 161 PRO A N 10
ATOM 19703 C CA . PRO A 1 46 ? 6.814 -7.956 -4.167 1.00 0.25 161 PRO A CA 10
ATOM 19704 C C . PRO A 1 46 ? 6.853 -6.589 -3.488 1.00 0.23 161 PRO A C 10
ATOM 19705 O O . PRO A 1 46 ? 6.059 -5.703 -3.804 1.00 0.26 161 PRO A O 10
ATOM 19716 N N . VAL A 1 47 ? 7.806 -6.414 -2.576 1.00 0.22 162 VAL A N 10
ATOM 19717 C CA . VAL A 1 47 ? 7.963 -5.148 -1.862 1.00 0.21 162 VAL A CA 10
ATOM 19718 C C . VAL A 1 47 ? 8.306 -4.011 -2.813 1.00 0.19 162 VAL A C 10
ATOM 19719 O O . VAL A 1 47 ? 8.161 -2.850 -2.461 1.00 0.21 162 VAL A O 10
ATOM 19732 N N . ASP A 1 48 ? 8.806 -4.345 -3.993 1.00 0.20 163 ASP A N 10
ATOM 19733 C CA . ASP A 1 48 ? 9.127 -3.333 -4.990 1.00 0.21 163 ASP A CA 10
ATOM 19734 C C . ASP A 1 48 ? 7.867 -2.611 -5.465 1.00 0.20 163 ASP A C 10
ATOM 19735 O O . ASP A 1 48 ? 7.841 -1.385 -5.567 1.00 0.21 163 ASP A O 10
ATOM 19744 N N . ILE A 1 49 ? 6.809 -3.371 -5.719 1.00 0.20 164 ILE A N 10
ATOM 19745 C CA . ILE A 1 49 ? 5.547 -2.772 -6.140 1.00 0.21 164 ILE A CA 10
ATOM 19746 C C . ILE A 1 49 ? 4.833 -2.187 -4.936 1.00 0.19 164 ILE A C 10
ATOM 19747 O O . ILE A 1 49 ? 4.184 -1.154 -5.036 1.00 0.20 164 ILE A O 10
ATOM 19763 N N . LEU A 1 50 ? 4.983 -2.848 -3.798 1.00 0.19 165 LEU A N 10
ATOM 19764 C CA . LEU A 1 50 ? 4.410 -2.374 -2.550 1.00 0.19 165 LEU A CA 10
ATOM 19765 C C . LEU A 1 50 ? 5.051 -1.051 -2.145 1.00 0.19 165 LEU A C 10
ATOM 19766 O O . LEU A 1 50 ? 4.407 -0.194 -1.543 1.00 0.20 165 LEU A O 10
ATOM 19782 N N . GLY A 1 51 ? 6.325 -0.897 -2.481 1.00 0.21 166 GLY A N 10
ATOM 19783 C CA . GLY A 1 51 ? 7.025 0.341 -2.224 1.00 0.24 166 GLY A CA 10
ATOM 19784 C C . GLY A 1 51 ? 6.600 1.442 -3.162 1.00 0.24 166 GLY A C 10
ATOM 19785 O O . GLY A 1 51 ? 6.458 2.591 -2.747 1.00 0.27 166 GLY A O 10
ATOM 19789 N N . ARG A 1 52 ? 6.388 1.098 -4.428 1.00 0.23 167 ARG A N 10
ATOM 19790 C CA . ARG A 1 52 ? 5.840 2.047 -5.387 1.00 0.24 167 ARG A CA 10
ATOM 19791 C C . ARG A 1 52 ? 4.456 2.470 -4.930 1.00 0.20 167 ARG A C 10
ATOM 19792 O O . ARG A 1 52 ? 4.098 3.647 -4.970 1.00 0.20 167 ARG A O 10
ATOM 19813 N N . VAL A 1 53 ? 3.690 1.484 -4.489 1.00 0.19 168 VAL A N 10
ATOM 19814 C CA . VAL A 1 53 ? 2.365 1.715 -3.958 1.00 0.18 168 VAL A CA 10
ATOM 19815 C C . VAL A 1 53 ? 2.418 2.649 -2.741 1.00 0.18 168 VAL A C 10
ATOM 19816 O O . VAL A 1 53 ? 1.710 3.640 -2.709 1.00 0.19 168 VAL A O 10
ATOM 19829 N N . TRP A 1 54 ? 3.283 2.343 -1.773 1.00 0.18 169 TRP A N 10
ATOM 19830 C CA . TRP A 1 54 ? 3.512 3.213 -0.609 1.00 0.20 169 TRP A CA 10
ATOM 19831 C C . TRP A 1 54 ? 3.838 4.640 -1.034 1.00 0.20 169 TRP A C 10
ATOM 19832 O O . TRP A 1 54 ? 3.203 5.593 -0.580 1.00 0.26 169 TRP A O 10
ATOM 19853 N N . GLU A 1 55 ? 4.814 4.767 -1.925 1.00 0.17 170 GLU A N 10
ATOM 19854 C CA . GLU A 1 55 ? 5.301 6.067 -2.365 1.00 0.22 170 GLU A CA 10
ATOM 19855 C C . GLU A 1 55 ? 4.180 6.885 -3.021 1.00 0.21 170 GLU A C 10
ATOM 19856 O O . GLU A 1 55 ? 4.146 8.114 -2.908 1.00 0.27 170 GLU A O 10
ATOM 19868 N N . LEU A 1 56 ? 3.265 6.200 -3.697 1.00 0.20 171 LEU A N 10
ATOM 19869 C CA . LEU A 1 56 ? 2.097 6.848 -4.289 1.00 0.24 171 LEU A CA 10
ATOM 19870 C C . LEU A 1 56 ? 0.971 7.042 -3.267 1.00 0.23 171 LEU A C 10
ATOM 19871 O O . LEU A 1 56 ? 0.368 8.110 -3.194 1.00 0.31 171 LEU A O 10
ATOM 19887 N N . SER A 1 57 ? 0.699 5.996 -2.488 1.00 0.20 172 SER A N 10
ATOM 19888 C CA . SER A 1 57 ? -0.467 5.955 -1.606 1.00 0.24 172 SER A CA 10
ATOM 19889 C C . SER A 1 57 ? -0.394 6.980 -0.488 1.00 0.22 172 SER A C 10
ATOM 19890 O O . SER A 1 57 ? -1.414 7.515 -0.075 1.00 0.28 172 SER A O 10
ATOM 19898 N N . ASP A 1 58 ? 0.796 7.241 0.021 1.00 0.16 173 ASP A N 10
ATOM 19899 C CA . ASP A 1 58 ? 0.949 8.245 1.057 1.00 0.15 173 ASP A CA 10
ATOM 19900 C C . ASP A 1 58 ? 1.076 9.619 0.411 1.00 0.14 173 ASP A C 10
ATOM 19901 O O . ASP A 1 58 ? 2.173 10.124 0.175 1.00 0.16 173 ASP A O 10
ATOM 19910 N N . ILE A 1 59 ? -0.089 10.192 0.116 1.00 0.15 174 ILE A N 10
ATOM 19911 C CA . ILE A 1 59 ? -0.225 11.452 -0.614 1.00 0.19 174 ILE A CA 10
ATOM 19912 C C . ILE A 1 59 ? 0.659 12.550 -0.040 1.00 0.17 174 ILE A C 10
ATOM 19913 O O . ILE A 1 59 ? 1.344 13.265 -0.778 1.00 0.19 174 ILE A O 10
ATOM 19929 N N . ASP A 1 60 ? 0.654 12.672 1.273 1.00 0.19 175 ASP A N 10
ATOM 19930 C CA . ASP A 1 60 ? 1.354 13.768 1.926 1.00 0.24 175 ASP A CA 10
ATOM 19931 C C . ASP A 1 60 ? 2.787 13.404 2.279 1.00 0.22 175 ASP A C 10
ATOM 19932 O O . ASP A 1 60 ? 3.561 14.256 2.718 1.00 0.28 175 ASP A O 10
ATOM 19941 N N . HIS A 1 61 ? 3.135 12.137 2.060 1.00 0.21 176 HIS A N 10
ATOM 19942 C CA . HIS A 1 61 ? 4.502 11.647 2.256 1.00 0.28 176 HIS A CA 10
ATOM 19943 C C . HIS A 1 61 ? 4.987 11.904 3.675 1.00 0.31 176 HIS A C 10
ATOM 19944 O O . HIS A 1 61 ? 6.166 12.177 3.904 1.00 0.35 176 HIS A O 10
ATOM 19959 N N . ASP A 1 62 ? 4.073 11.779 4.624 1.00 0.32 177 ASP A N 10
ATOM 19960 C CA . ASP A 1 62 ? 4.366 12.066 6.019 1.00 0.35 177 ASP A CA 10
ATOM 19961 C C . ASP A 1 62 ? 4.931 10.832 6.710 1.00 0.32 177 ASP A C 10
ATOM 19962 O O . ASP A 1 62 ? 5.287 10.873 7.888 1.00 0.35 177 ASP A O 10
ATOM 19971 N N . GLY A 1 63 ? 5.014 9.733 5.973 1.00 0.29 178 GLY A N 10
ATOM 19972 C CA . GLY A 1 63 ? 5.528 8.501 6.536 1.00 0.29 178 GLY A CA 10
ATOM 19973 C C . GLY A 1 63 ? 4.432 7.650 7.133 1.00 0.22 178 GLY A C 10
ATOM 19974 O O . GLY A 1 63 ? 4.684 6.546 7.622 1.00 0.22 178 GLY A O 10
ATOM 19978 N N . MET A 1 64 ? 3.214 8.163 7.082 1.00 0.19 179 MET A N 10
ATOM 19979 C CA . MET A 1 64 ? 2.056 7.452 7.587 1.00 0.20 179 MET A CA 10
ATOM 19980 C C . MET A 1 64 ? 0.967 7.431 6.539 1.00 0.19 179 MET A C 10
ATOM 19981 O O . MET A 1 64 ? 0.840 8.350 5.733 1.00 0.26 179 MET A O 10
ATOM 19995 N N . LEU A 1 65 ? 0.180 6.388 6.572 1.00 0.13 180 LEU A N 10
ATOM 19996 C CA . LEU A 1 65 ? -0.919 6.229 5.653 1.00 0.11 180 LEU A CA 10
ATOM 19997 C C . LEU A 1 65 ? -2.191 6.467 6.431 1.00 0.10 180 LEU A C 10
ATOM 19998 O O . LEU A 1 65 ? -2.581 5.630 7.251 1.00 0.12 180 LEU A O 10
ATOM 20014 N N . ASP A 1 66 ? -2.829 7.609 6.217 1.00 0.14 181 ASP A N 10
ATOM 20015 C CA . ASP A 1 66 ? -4.052 7.884 6.937 1.00 0.21 181 ASP A CA 10
ATOM 20016 C C . ASP A 1 66 ? -5.139 7.037 6.321 1.00 0.16 181 ASP A C 10
ATOM 20017 O O . ASP A 1 66 ? -4.903 6.388 5.303 1.00 0.14 181 ASP A O 10
ATOM 20026 N N . ARG A 1 67 ? -6.296 7.010 6.938 1.00 0.16 182 ARG A N 10
ATOM 20027 C CA . ARG A 1 67 ? -7.386 6.158 6.495 1.00 0.16 182 ARG A CA 10
ATOM 20028 C C . ARG A 1 67 ? -7.622 6.245 4.975 1.00 0.16 182 ARG A C 10
ATOM 20029 O O . ARG A 1 67 ? -7.886 5.230 4.326 1.00 0.17 182 ARG A O 10
ATOM 20050 N N . ASP A 1 68 ? -7.506 7.447 4.407 1.00 0.15 183 ASP A N 10
ATOM 20051 C CA . ASP A 1 68 ? -7.642 7.628 2.960 1.00 0.17 183 ASP A CA 10
ATOM 20052 C C . ASP A 1 68 ? -6.407 7.127 2.222 1.00 0.16 183 ASP A C 10
ATOM 20053 O O . ASP A 1 68 ? -6.523 6.417 1.225 1.00 0.17 183 ASP A O 10
ATOM 20062 N N . GLU A 1 69 ? -5.222 7.469 2.735 1.00 0.15 184 GLU A N 10
ATOM 20063 C CA . GLU A 1 69 ? -3.967 7.149 2.053 1.00 0.16 184 GLU A CA 10
ATOM 20064 C C . GLU A 1 69 ? -3.760 5.644 1.988 1.00 0.18 184 GLU A C 10
ATOM 20065 O O . GLU A 1 69 ? -3.244 5.109 1.009 1.00 0.22 184 GLU A O 10
ATOM 20077 N N . PHE A 1 70 ? -4.165 4.965 3.042 1.00 0.16 185 PHE A N 10
ATOM 20078 C CA . PHE A 1 70 ? -4.048 3.522 3.103 1.00 0.17 185 PHE A CA 10
ATOM 20079 C C . PHE A 1 70 ? -5.088 2.856 2.237 1.00 0.17 185 PHE A C 10
ATOM 20080 O O . PHE A 1 70 ? -4.833 1.813 1.636 1.00 0.17 185 PHE A O 10
ATOM 20097 N N . ALA A 1 71 ? -6.279 3.440 2.210 1.00 0.17 186 ALA A N 10
ATOM 20098 C CA . ALA A 1 71 ? -7.333 2.938 1.363 1.00 0.17 186 ALA A CA 10
ATOM 20099 C C . ALA A 1 71 ? -6.815 2.925 -0.061 1.00 0.18 186 ALA A C 10
ATOM 20100 O O . ALA A 1 71 ? -7.047 1.987 -0.820 1.00 0.20 186 ALA A O 10
ATOM 20107 N N . VAL A 1 72 ? -6.052 3.965 -0.373 1.00 0.18 187 VAL A N 10
ATOM 20108 C CA . VAL A 1 72 ? -5.339 4.070 -1.634 1.00 0.18 187 VAL A CA 10
ATOM 20109 C C . VAL A 1 72 ? -4.397 2.880 -1.826 1.00 0.18 187 VAL A C 10
ATOM 20110 O O . VAL A 1 72 ? -4.434 2.204 -2.855 1.00 0.18 187 VAL A O 10
ATOM 20123 N N . ALA A 1 73 ? -3.578 2.622 -0.812 1.00 0.17 188 ALA A N 10
ATOM 20124 C CA . ALA A 1 73 ? -2.593 1.550 -0.859 1.00 0.18 188 ALA A CA 10
ATOM 20125 C C . ALA A 1 73 ? -3.251 0.194 -1.079 1.00 0.18 188 ALA A C 10
ATOM 20126 O O . ALA A 1 73 ? -2.959 -0.491 -2.056 1.00 0.20 188 ALA A O 10
ATOM 20133 N N . MET A 1 74 ? -4.169 -0.170 -0.193 1.00 0.19 189 MET A N 10
ATOM 20134 C CA . MET A 1 74 ? -4.801 -1.486 -0.239 1.00 0.23 189 MET A CA 10
ATOM 20135 C C . MET A 1 74 ? -5.649 -1.658 -1.498 1.00 0.19 189 MET A C 10
ATOM 20136 O O . MET A 1 74 ? -5.834 -2.775 -1.988 1.00 0.22 189 MET A O 10
ATOM 20150 N N . PHE A 1 75 ? -6.163 -0.551 -2.018 1.00 0.16 190 PHE A N 10
ATOM 20151 C CA . PHE A 1 75 ? -6.898 -0.570 -3.276 1.00 0.15 190 PHE A CA 10
ATOM 20152 C C . PHE A 1 75 ? -5.972 -0.996 -4.412 1.00 0.16 190 PHE A C 10
ATOM 20153 O O . PHE A 1 75 ? -6.358 -1.762 -5.294 1.00 0.17 190 PHE A O 10
ATOM 20170 N N . LEU A 1 76 ? -4.733 -0.528 -4.350 1.00 0.18 191 LEU A N 10
ATOM 20171 C CA . LEU A 1 76 ? -3.747 -0.831 -5.376 1.00 0.21 191 LEU A CA 10
ATOM 20172 C C . LEU A 1 76 ? -3.235 -2.260 -5.221 1.00 0.23 191 LEU A C 10
ATOM 20173 O O . LEU A 1 76 ? -2.769 -2.873 -6.182 1.00 0.27 191 LEU A O 10
ATOM 20189 N N . VAL A 1 77 ? -3.342 -2.792 -4.009 1.00 0.23 192 VAL A N 10
ATOM 20190 C CA . VAL A 1 77 ? -2.896 -4.149 -3.728 1.00 0.26 192 VAL A CA 10
ATOM 20191 C C . VAL A 1 77 ? -3.835 -5.167 -4.372 1.00 0.28 192 VAL A C 10
ATOM 20192 O O . VAL A 1 77 ? -3.382 -6.073 -5.067 1.00 0.33 192 VAL A O 10
ATOM 20205 N N . TYR A 1 78 ? -5.146 -5.015 -4.170 1.00 0.25 193 TYR A N 10
ATOM 20206 C CA . TYR A 1 78 ? -6.101 -5.880 -4.860 1.00 0.27 193 TYR A CA 10
ATOM 20207 C C . TYR A 1 78 ? -6.066 -5.614 -6.351 1.00 0.28 193 TYR A C 10
ATOM 20208 O O . TYR A 1 78 ? -6.267 -6.521 -7.149 1.00 0.34 193 TYR A O 10
ATOM 20226 N N . CYS A 1 79 ? -5.817 -4.361 -6.716 1.00 0.28 194 CYS A N 10
ATOM 20227 C CA . CYS A 1 79 ? -5.698 -3.977 -8.116 1.00 0.33 194 CYS A CA 10
ATOM 20228 C C . CYS A 1 79 ? -4.675 -4.865 -8.817 1.00 0.35 194 CYS A C 10
ATOM 20229 O O . CYS A 1 79 ? -4.933 -5.391 -9.894 1.00 0.40 194 CYS A O 10
ATOM 20237 N N . ALA A 1 80 ? -3.528 -5.060 -8.182 1.00 0.35 195 ALA A N 10
ATOM 20238 C CA . ALA A 1 80 ? -2.494 -5.916 -8.740 1.00 0.40 195 ALA A CA 10
ATOM 20239 C C . ALA A 1 80 ? -2.893 -7.387 -8.646 1.00 0.43 195 ALA A C 10
ATOM 20240 O O . ALA A 1 80 ? -2.568 -8.182 -9.527 1.00 0.49 195 ALA A O 10
ATOM 20247 N N . LEU A 1 81 ? -3.605 -7.745 -7.578 1.00 0.41 196 LEU A N 10
ATOM 20248 C CA . LEU A 1 81 ? -4.064 -9.118 -7.380 1.00 0.44 196 LEU A CA 10
ATOM 20249 C C . LEU A 1 81 ? -5.043 -9.550 -8.472 1.00 0.46 196 LEU A C 10
ATOM 20250 O O . LEU A 1 81 ? -5.000 -10.689 -8.937 1.00 0.52 196 LEU A O 10
ATOM 20266 N N . GLU A 1 82 ? -5.906 -8.633 -8.889 1.00 0.45 197 GLU A N 10
ATOM 20267 C CA . GLU A 1 82 ? -6.873 -8.922 -9.939 1.00 0.52 197 GLU A CA 10
ATOM 20268 C C . GLU A 1 82 ? -6.290 -8.576 -11.304 1.00 0.56 197 GLU A C 10
ATOM 20269 O O . GLU A 1 82 ? -6.986 -8.605 -12.318 1.00 0.65 197 GLU A O 10
ATOM 20281 N N . LYS A 1 83 ? -4.999 -8.259 -11.303 1.00 0.56 198 LYS A N 10
ATOM 20282 C CA . LYS A 1 83 ? -4.238 -7.953 -12.509 1.00 0.66 198 LYS A CA 10
ATOM 20283 C C . LYS A 1 83 ? -4.792 -6.740 -13.253 1.00 0.64 198 LYS A C 10
ATOM 20284 O O . LYS A 1 83 ? -4.584 -6.583 -14.457 1.00 0.77 198 LYS A O 10
ATOM 20303 N N . GLU A 1 84 ? -5.507 -5.895 -12.528 1.00 0.61 199 GLU A N 10
ATOM 20304 C CA . GLU A 1 84 ? -5.878 -4.582 -13.018 1.00 0.69 199 GLU A CA 10
ATOM 20305 C C . GLU A 1 84 ? -4.619 -3.722 -13.058 1.00 0.67 199 GLU A C 10
ATOM 20306 O O . GLU A 1 84 ? -3.963 -3.539 -12.031 1.00 0.68 199 GLU A O 10
ATOM 20318 N N . PRO A 1 85 ? -4.243 -3.224 -14.246 1.00 0.78 200 PRO A N 10
ATOM 20319 C CA . PRO A 1 85 ? -2.993 -2.479 -14.433 1.00 0.81 200 PRO A CA 10
ATOM 20320 C C . PRO A 1 85 ? -2.798 -1.376 -13.400 1.00 0.76 200 PRO A C 10
ATOM 20321 O O . PRO A 1 85 ? -3.655 -0.506 -13.230 1.00 0.77 200 PRO A O 10
ATOM 20332 N N . VAL A 1 86 ? -1.662 -1.423 -12.717 1.00 0.75 201 VAL A N 10
ATOM 20333 C CA . VAL A 1 86 ? -1.320 -0.422 -11.721 1.00 0.75 201 VAL A CA 10
ATOM 20334 C C . VAL A 1 86 ? -0.384 0.609 -12.337 1.00 0.75 201 VAL A C 10
ATOM 20335 O O . VAL A 1 86 ? 0.724 0.274 -12.763 1.00 0.80 201 VAL A O 10
ATOM 20348 N N . PRO A 1 87 ? -0.831 1.865 -12.420 1.00 0.74 202 PRO A N 10
ATOM 20349 C CA . PRO A 1 87 ? -0.049 2.944 -13.024 1.00 0.75 202 PRO A CA 10
ATOM 20350 C C . PRO A 1 87 ? 1.234 3.239 -12.251 1.00 0.73 202 PRO A C 10
ATOM 20351 O O . PRO A 1 87 ? 1.321 3.018 -11.041 1.00 0.77 202 PRO A O 10
ATOM 20362 N N . MET A 1 88 ? 2.228 3.734 -12.971 1.00 0.72 203 MET A N 10
ATOM 20363 C CA . MET A 1 88 ? 3.487 4.142 -12.364 1.00 0.75 203 MET A CA 10
ATOM 20364 C C . MET A 1 88 ? 3.399 5.602 -11.977 1.00 0.61 203 MET A C 10
ATOM 20365 O O . MET A 1 88 ? 4.171 6.099 -11.159 1.00 0.63 203 MET A O 10
ATOM 20379 N N . SER A 1 89 ? 2.447 6.275 -12.587 1.00 0.54 204 SER A N 10
ATOM 20380 C CA . SER A 1 89 ? 2.191 7.669 -12.319 1.00 0.52 204 SER A CA 10
ATOM 20381 C C . SER A 1 89 ? 1.000 7.780 -11.379 1.00 0.43 204 SER A C 10
ATOM 20382 O O . SER A 1 89 ? 0.189 6.857 -11.294 1.00 0.52 204 SER A O 10
ATOM 20390 N N . LEU A 1 90 ? 0.910 8.892 -10.671 1.00 0.55 205 LEU A N 10
ATOM 20391 C CA . LEU A 1 90 ? -0.160 9.118 -9.711 1.00 0.63 205 LEU A CA 10
ATOM 20392 C C . LEU A 1 90 ? -1.467 9.390 -10.433 1.00 0.56 205 LEU A C 10
ATOM 20393 O O . LEU A 1 90 ? -1.621 10.409 -11.103 1.00 0.56 205 LEU A O 10
ATOM 20409 N N . PRO A 1 91 ? -2.412 8.451 -10.316 1.00 0.55 206 PRO A N 10
ATOM 20410 C CA . PRO A 1 91 ? -3.752 8.601 -10.842 1.00 0.50 206 PRO A CA 10
ATOM 20411 C C . PRO A 1 91 ? -4.584 9.447 -9.894 1.00 0.45 206 PRO A C 10
ATOM 20412 O O . PRO A 1 91 ? -4.907 9.024 -8.785 1.00 0.44 206 PRO A O 10
ATOM 20423 N N . PRO A 1 92 ? -4.921 10.664 -10.314 1.00 0.44 207 PRO A N 10
ATOM 20424 C CA . PRO A 1 92 ? -5.613 11.640 -9.470 1.00 0.39 207 PRO A CA 10
ATOM 20425 C C . PRO A 1 92 ? -6.992 11.163 -9.042 1.00 0.38 207 PRO A C 10
ATOM 20426 O O . PRO A 1 92 ? -7.589 11.701 -8.112 1.00 0.37 207 PRO A O 10
ATOM 20437 N N . ALA A 1 93 ? -7.488 10.145 -9.728 1.00 0.40 208 ALA A N 10
ATOM 20438 C CA . ALA A 1 93 ? -8.709 9.474 -9.325 1.00 0.40 208 ALA A CA 10
ATOM 20439 C C . ALA A 1 93 ? -8.556 8.847 -7.946 1.00 0.37 208 ALA A C 10
ATOM 20440 O O . ALA A 1 93 ? -9.535 8.586 -7.283 1.00 0.38 208 ALA A O 10
ATOM 20447 N N . LEU A 1 94 ? -7.326 8.613 -7.510 1.00 0.36 209 LEU A N 10
ATOM 20448 C CA . LEU A 1 94 ? -7.108 7.987 -6.203 1.00 0.36 209 LEU A CA 10
ATOM 20449 C C . LEU A 1 94 ? -6.290 8.871 -5.279 1.00 0.36 209 LEU A C 10
ATOM 20450 O O . LEU A 1 94 ? -5.808 8.416 -4.245 1.00 0.40 209 LEU A O 10
ATOM 20466 N N . VAL A 1 95 ? -6.134 10.131 -5.633 1.00 0.35 210 VAL A N 10
ATOM 20467 C CA . VAL A 1 95 ? -5.501 11.063 -4.726 1.00 0.39 210 VAL A CA 10
ATOM 20468 C C . VAL A 1 95 ? -6.588 11.867 -4.010 1.00 0.39 210 VAL A C 10
ATOM 20469 O O . VAL A 1 95 ? -7.269 12.695 -4.612 1.00 0.44 210 VAL A O 10
ATOM 20482 N N . PRO A 1 96 ? -6.798 11.561 -2.715 1.00 0.40 211 PRO A N 10
ATOM 20483 C CA . PRO A 1 96 ? -7.904 12.095 -1.917 1.00 0.46 211 PRO A CA 10
ATOM 20484 C C . PRO A 1 96 ? -8.174 13.572 -2.150 1.00 0.51 211 PRO A C 10
ATOM 20485 O O . PRO A 1 96 ? -7.326 14.417 -1.868 1.00 0.53 211 PRO A O 10
ATOM 20496 N N . PRO A 1 97 ? -9.359 13.879 -2.701 1.00 0.55 212 PRO A N 10
ATOM 20497 C CA . PRO A 1 97 ? -9.865 15.250 -2.839 1.00 0.63 212 PRO A CA 10
ATOM 20498 C C . PRO A 1 97 ? -9.708 16.081 -1.559 1.00 0.72 212 PRO A C 10
ATOM 20499 O O . PRO A 1 97 ? -9.632 17.307 -1.614 1.00 0.76 212 PRO A O 10
ATOM 20510 N N . SER A 1 98 ? -9.649 15.408 -0.413 1.00 0.77 213 SER A N 10
ATOM 20511 C CA . SER A 1 98 ? -9.439 16.074 0.867 1.00 0.88 213 SER A CA 10
ATOM 20512 C C . SER A 1 98 ? -8.042 16.683 0.948 1.00 0.86 213 SER A C 10
ATOM 20513 O O . SER A 1 98 ? -7.783 17.583 1.746 1.00 0.93 213 SER A O 10
ATOM 20521 N N . LYS A 1 99 ? -7.149 16.175 0.120 1.00 0.81 214 LYS A N 10
ATOM 20522 C CA . LYS A 1 99 ? -5.766 16.610 0.114 1.00 0.86 214 LYS A CA 10
ATOM 20523 C C . LYS A 1 99 ? -5.449 17.403 -1.155 1.00 0.86 214 LYS A C 10
ATOM 20524 O O . LYS A 1 99 ? -4.297 17.464 -1.594 1.00 0.92 214 LYS A O 10
ATOM 20543 N N . ARG A 1 100 ? -6.483 17.979 -1.759 1.00 0.83 215 ARG A N 10
ATOM 20544 C CA . ARG A 1 100 ? -6.317 18.846 -2.919 1.00 0.89 215 ARG A CA 10
ATOM 20545 C C . ARG A 1 100 ? -7.436 19.877 -2.990 1.00 1.18 215 ARG A C 10
ATOM 20546 O O . ARG A 1 100 ? -8.450 19.623 -3.674 1.00 1.81 215 ARG A O 10
ATOM 20568 N N . PRO B 2 6 ? 30.915 5.520 4.543 1.00 10.51 301 PRO B N 10
ATOM 20569 C CA . PRO B 2 6 ? 31.085 6.964 4.363 1.00 10.69 301 PRO B CA 10
ATOM 20570 C C . PRO B 2 6 ? 29.741 7.676 4.287 1.00 10.34 301 PRO B C 10
ATOM 20571 O O . PRO B 2 6 ? 29.555 8.754 4.849 1.00 10.48 301 PRO B O 10
ATOM 20582 N N . SER B 2 7 ? 28.811 7.053 3.582 1.00 10.09 302 SER B N 10
ATOM 20583 C CA . SER B 2 7 ? 27.447 7.537 3.474 1.00 9.95 302 SER B CA 10
ATOM 20584 C C . SER B 2 7 ? 26.541 6.378 3.083 1.00 9.06 302 SER B C 10
ATOM 20585 O O . SER B 2 7 ? 26.278 6.145 1.905 1.00 8.88 302 SER B O 10
ATOM 20593 N N . VAL B 2 8 ? 26.076 5.645 4.084 1.00 8.72 303 VAL B N 10
ATOM 20594 C CA . VAL B 2 8 ? 25.280 4.452 3.847 1.00 8.04 303 VAL B CA 10
ATOM 20595 C C . VAL B 2 8 ? 23.804 4.825 3.807 1.00 7.71 303 VAL B C 10
ATOM 20596 O O . VAL B 2 8 ? 22.927 3.979 3.632 1.00 7.48 303 VAL B O 10
ATOM 20609 N N . THR B 2 9 ? 23.548 6.119 3.961 1.00 7.99 304 THR B N 10
ATOM 20610 C CA . THR B 2 9 ? 22.201 6.659 3.864 1.00 8.05 304 THR B CA 10
ATOM 20611 C C . THR B 2 9 ? 21.565 6.306 2.516 1.00 7.08 304 THR B C 10
ATOM 20612 O O . THR B 2 9 ? 20.341 6.273 2.392 1.00 6.93 304 THR B O 10
ATOM 20623 N N . GLU B 2 10 ? 22.396 6.034 1.512 1.00 6.63 305 GLU B N 10
ATOM 20624 C CA . GLU B 2 10 ? 21.895 5.564 0.232 1.00 5.82 305 GLU B CA 10
ATOM 20625 C C . GLU B 2 10 ? 21.951 4.040 0.169 1.00 5.22 305 GLU B C 10
ATOM 20626 O O . GLU B 2 10 ? 22.817 3.449 -0.477 1.00 5.54 305 GLU B O 10
ATOM 20638 N N . ALA B 2 11 ? 21.042 3.416 0.886 1.00 4.67 306 ALA B N 10
ATOM 20639 C CA . ALA B 2 11 ? 20.832 1.986 0.784 1.00 4.48 306 ALA B CA 10
ATOM 20640 C C . ALA B 2 11 ? 19.375 1.742 0.448 1.00 3.35 306 ALA B C 10
ATOM 20641 O O . ALA B 2 11 ? 18.823 0.667 0.688 1.00 3.48 306 ALA B O 10
ATOM 20648 N N . SER B 2 12 ? 18.747 2.780 -0.084 1.00 2.65 307 SER B N 10
ATOM 20649 C CA . SER B 2 12 ? 17.346 2.757 -0.373 1.00 1.61 307 SER B CA 10
ATOM 20650 C C . SER B 2 12 ? 17.036 3.507 -1.664 1.00 1.03 307 SER B C 10
ATOM 20651 O O . SER B 2 12 ? 17.463 4.648 -1.846 1.00 1.19 307 SER B O 10
ATOM 20659 N N . PRO B 2 13 ? 16.288 2.872 -2.574 1.00 0.92 308 PRO B N 10
ATOM 20660 C CA . PRO B 2 13 ? 15.833 3.489 -3.819 1.00 0.88 308 PRO B CA 10
ATOM 20661 C C . PRO B 2 13 ? 14.522 4.248 -3.635 1.00 0.77 308 PRO B C 10
ATOM 20662 O O . PRO B 2 13 ? 13.890 4.678 -4.599 1.00 0.96 308 PRO B O 10
ATOM 20673 N N . TRP B 2 14 ? 14.128 4.403 -2.384 1.00 0.60 309 TRP B N 10
ATOM 20674 C CA . TRP B 2 14 ? 12.878 5.058 -2.039 1.00 0.57 309 TRP B CA 10
ATOM 20675 C C . TRP B 2 14 ? 13.109 6.279 -1.168 1.00 0.68 309 TRP B C 10
ATOM 20676 O O . TRP B 2 14 ? 14.228 6.554 -0.741 1.00 0.85 309 TRP B O 10
ATOM 20697 N N . ARG B 2 15 ? 12.025 6.983 -0.882 1.00 0.63 310 ARG B N 10
ATOM 20698 C CA . ARG B 2 15 ? 12.092 8.312 -0.289 1.00 0.75 310 ARG B CA 10
ATOM 20699 C C . ARG B 2 15 ? 12.081 8.277 1.239 1.00 0.72 310 ARG B C 10
ATOM 20700 O O . ARG B 2 15 ? 11.432 9.110 1.870 1.00 0.81 310 ARG B O 10
ATOM 20721 N N . ALA B 2 16 ? 12.811 7.314 1.814 1.00 0.69 311 ALA B N 10
ATOM 20722 C CA . ALA B 2 16 ? 12.995 7.188 3.273 1.00 0.75 311 ALA B CA 10
ATOM 20723 C C . ALA B 2 16 ? 11.713 6.776 4.007 1.00 0.84 311 ALA B C 10
ATOM 20724 O O . ALA B 2 16 ? 11.729 5.866 4.835 1.00 1.41 311 ALA B O 10
ATOM 20731 N N . THR B 2 17 ? 10.615 7.448 3.701 1.00 0.50 312 THR B N 10
ATOM 20732 C CA . THR B 2 17 ? 9.327 7.180 4.329 1.00 0.56 312 THR B CA 10
ATOM 20733 C C . THR B 2 17 ? 8.833 5.767 4.035 1.00 0.44 312 THR B C 10
ATOM 20734 O O . THR B 2 17 ? 7.953 5.249 4.723 1.00 0.58 312 THR B O 10
ATOM 20745 N N . ASN B 2 18 ? 9.415 5.151 3.018 1.00 0.34 313 ASN B N 10
ATOM 20746 C CA . ASN B 2 18 ? 9.019 3.821 2.585 1.00 0.27 313 ASN B CA 10
ATOM 20747 C C . ASN B 2 18 ? 9.601 2.733 3.492 1.00 0.28 313 ASN B C 10
ATOM 20748 O O . ASN B 2 18 ? 10.793 2.717 3.764 1.00 0.46 313 ASN B O 10
ATOM 20759 N N . PRO B 2 19 ? 8.755 1.815 3.979 1.00 0.22 314 PRO B N 10
ATOM 20760 C CA . PRO B 2 19 ? 9.181 0.648 4.746 1.00 0.23 314 PRO B CA 10
ATOM 20761 C C . PRO B 2 19 ? 9.317 -0.603 3.855 1.00 0.25 314 PRO B C 10
ATOM 20762 O O . PRO B 2 19 ? 9.101 -1.736 4.298 1.00 0.41 314 PRO B O 10
ATOM 20773 N N . PHE B 2 20 ? 9.659 -0.374 2.578 1.00 0.21 315 PHE B N 10
ATOM 20774 C CA . PHE B 2 20 ? 9.888 -1.455 1.616 1.00 0.22 315 PHE B CA 10
ATOM 20775 C C . PHE B 2 20 ? 11.249 -1.299 0.953 1.00 0.26 315 PHE B C 10
ATOM 20776 O O . PHE B 2 20 ? 11.758 -2.226 0.323 1.00 0.30 315 PHE B O 10
ATOM 20793 N N . LEU B 2 21 ? 11.820 -0.113 1.090 1.00 0.30 316 LEU B N 10
ATOM 20794 C CA . LEU B 2 21 ? 13.184 0.134 0.648 1.00 0.39 316 LEU B CA 10
ATOM 20795 C C . LEU B 2 21 ? 14.135 -0.691 1.512 1.00 0.46 316 LEU B C 10
ATOM 20796 O O . LEU B 2 21 ? 15.208 -1.108 1.078 1.00 0.59 316 LEU B O 10
ATOM 20812 N N . ASN B 2 22 ? 13.698 -0.917 2.745 1.00 0.44 317 ASN B N 10
ATOM 20813 C CA . ASN B 2 22 ? 14.315 -1.869 3.648 1.00 0.53 317 ASN B CA 10
ATOM 20814 C C . ASN B 2 22 ? 13.470 -3.136 3.631 1.00 0.66 317 ASN B C 10
ATOM 20815 O O . ASN B 2 22 ? 12.945 -3.584 4.652 1.00 1.00 317 ASN B O 10
ATOM 20826 N N . GLU B 2 23 ? 13.336 -3.677 2.423 1.00 0.68 318 GLU B N 10
ATOM 20827 C CA . GLU B 2 23 ? 12.465 -4.811 2.134 1.00 0.93 318 GLU B CA 10
ATOM 20828 C C . GLU B 2 23 ? 12.631 -5.947 3.134 1.00 1.45 318 GLU B C 10
ATOM 20829 O O . GLU B 2 23 ? 11.696 -6.279 3.866 1.00 1.98 318 GLU B O 10
ATOM 20841 N N . THR B 2 24 ? 13.801 -6.552 3.139 1.00 2.01 319 THR B N 10
ATOM 20842 C CA . THR B 2 24 ? 14.120 -7.583 4.096 1.00 2.63 319 THR B CA 10
ATOM 20843 C C . THR B 2 24 ? 15.444 -7.249 4.773 1.00 2.26 319 THR B C 10
ATOM 20844 O O . THR B 2 24 ? 15.445 -6.588 5.802 1.00 2.84 319 THR B O 10
ATOM 20855 N N . LEU B 2 25 ? 16.559 -7.614 4.134 1.00 1.56 320 LEU B N 10
ATOM 20856 C CA . LEU B 2 25 ? 17.910 -7.423 4.689 1.00 1.30 320 LEU B CA 10
ATOM 20857 C C . LEU B 2 25 ? 18.008 -7.812 6.171 1.00 1.47 320 LEU B C 10
ATOM 20858 O O . LEU B 2 25 ? 18.369 -8.942 6.496 1.00 2.04 320 LEU B O 10
ATOM 20874 N N . GLN B 2 26 ? 17.681 -6.887 7.062 1.00 1.63 321 GLN B N 10
ATOM 20875 C CA . GLN B 2 26 ? 17.810 -7.119 8.496 1.00 2.21 321 GLN B CA 10
ATOM 20876 C C . GLN B 2 26 ? 16.453 -7.081 9.193 1.00 1.89 321 GLN B C 10
ATOM 20877 O O . GLN B 2 26 ? 16.356 -7.261 10.407 1.00 2.15 321 GLN B O 10
ATOM 20891 N N . ASP B 2 27 ? 15.415 -6.865 8.410 1.00 1.56 322 ASP B N 10
ATOM 20892 C CA . ASP B 2 27 ? 14.052 -6.760 8.916 1.00 1.47 322 ASP B CA 10
ATOM 20893 C C . ASP B 2 27 ? 13.155 -7.768 8.222 1.00 1.41 322 ASP B C 10
ATOM 20894 O O . ASP B 2 27 ? 13.299 -8.014 7.027 1.00 2.00 322 ASP B O 10
ATOM 20903 N N . VAL B 2 28 ? 12.228 -8.348 8.962 1.00 1.48 323 VAL B N 10
ATOM 20904 C CA . VAL B 2 28 ? 11.275 -9.267 8.375 1.00 1.56 323 VAL B CA 10
ATOM 20905 C C . VAL B 2 28 ? 10.052 -9.429 9.272 1.00 1.56 323 VAL B C 10
ATOM 20906 O O . VAL B 2 28 ? 10.168 -9.636 10.481 1.00 2.34 323 VAL B O 10
ATOM 20919 N N . GLN B 2 29 ? 8.876 -9.299 8.672 1.00 1.02 324 GLN B N 10
ATOM 20920 C CA . GLN B 2 29 ? 7.622 -9.395 9.405 1.00 0.96 324 GLN B CA 10
ATOM 20921 C C . GLN B 2 29 ? 6.437 -9.553 8.455 1.00 0.75 324 GLN B C 10
ATOM 20922 O O . GLN B 2 29 ? 5.883 -8.573 7.963 1.00 0.79 324 GLN B O 10
ATOM 20936 N N . PRO B 2 30 ? 6.073 -10.799 8.143 1.00 0.72 325 PRO B N 10
ATOM 20937 C CA . PRO B 2 30 ? 4.868 -11.106 7.384 1.00 0.63 325 PRO B CA 10
ATOM 20938 C C . PRO B 2 30 ? 3.658 -11.284 8.302 1.00 0.59 325 PRO B C 10
ATOM 20939 O O . PRO B 2 30 ? 3.593 -12.230 9.087 1.00 0.97 325 PRO B O 10
ATOM 20950 N N . SER B 2 31 ? 2.709 -10.366 8.226 1.00 0.59 326 SER B N 10
ATOM 20951 C CA . SER B 2 31 ? 1.546 -10.424 9.094 1.00 0.57 326 SER B CA 10
ATOM 20952 C C . SER B 2 31 ? 0.448 -11.295 8.491 1.00 0.52 326 SER B C 10
ATOM 20953 O O . SER B 2 31 ? -0.002 -11.051 7.373 1.00 0.59 326 SER B O 10
ATOM 20961 N N . PRO B 2 32 ? 0.007 -12.334 9.230 1.00 0.59 327 PRO B N 10
ATOM 20962 C CA . PRO B 2 32 ? -1.077 -13.233 8.808 1.00 0.67 327 PRO B CA 10
ATOM 20963 C C . PRO B 2 32 ? -2.446 -12.560 8.894 1.00 0.62 327 PRO B C 10
ATOM 20964 O O . PRO B 2 32 ? -3.426 -13.146 9.360 1.00 0.83 327 PRO B O 10
ATOM 20975 N N . ILE B 2 33 ? -2.490 -11.322 8.442 1.00 0.44 328 ILE B N 10
ATOM 20976 C CA . ILE B 2 33 ? -3.707 -10.530 8.402 1.00 0.43 328 ILE B CA 10
ATOM 20977 C C . ILE B 2 33 ? -4.340 -10.676 7.026 1.00 0.46 328 ILE B C 10
ATOM 20978 O O . ILE B 2 33 ? -5.436 -10.185 6.768 1.00 0.69 328 ILE B O 10
ATOM 20994 N N . ASN B 2 34 ? -3.648 -11.443 6.187 1.00 0.45 329 ASN B N 10
ATOM 20995 C CA . ASN B 2 34 ? -3.816 -11.411 4.737 1.00 0.43 329 ASN B CA 10
ATOM 20996 C C . ASN B 2 34 ? -5.263 -11.503 4.261 1.00 0.35 329 ASN B C 10
ATOM 20997 O O . ASN B 2 34 ? -5.871 -12.574 4.281 1.00 0.38 329 ASN B O 10
ATOM 21008 N N . PRO B 2 35 ? -5.818 -10.365 3.813 1.00 0.38 330 PRO B N 10
ATOM 21009 C CA . PRO B 2 35 ? -7.071 -10.321 3.048 1.00 0.39 330 PRO B CA 10
ATOM 21010 C C . PRO B 2 35 ? -6.925 -11.010 1.681 1.00 0.43 330 PRO B C 10
ATOM 21011 O O . PRO B 2 35 ? -7.909 -11.281 0.994 1.00 0.57 330 PRO B O 10
ATOM 21022 N N . PHE B 2 36 ? -5.678 -11.287 1.297 1.00 0.40 331 PHE B N 10
ATOM 21023 C CA . PHE B 2 36 ? -5.365 -11.914 0.012 1.00 0.43 331 PHE B CA 10
ATOM 21024 C C . PHE B 2 36 ? -5.086 -13.392 0.196 1.00 0.52 331 PHE B C 10
ATOM 21025 O O . PHE B 2 36 ? -4.512 -14.038 -0.675 1.00 0.60 331 PHE B O 10
ATOM 21042 N N . SER B 2 37 ? -5.483 -13.908 1.344 1.00 0.56 332 SER B N 10
ATOM 21043 C CA . SER B 2 37 ? -5.256 -15.310 1.690 1.00 0.68 332 SER B CA 10
ATOM 21044 C C . SER B 2 37 ? -5.739 -16.250 0.575 1.00 0.76 332 SER B C 10
ATOM 21045 O O . SER B 2 37 ? -5.015 -17.157 0.162 1.00 0.83 332 SER B O 10
ATOM 21053 N N . ALA B 2 38 ? -6.947 -16.016 0.074 1.00 0.81 333 ALA B N 10
ATOM 21054 C CA . ALA B 2 38 ? -7.515 -16.856 -0.980 1.00 0.92 333 ALA B CA 10
ATOM 21055 C C . ALA B 2 38 ? -6.738 -16.716 -2.289 1.00 0.95 333 ALA B C 10
ATOM 21056 O O . ALA B 2 38 ? -6.713 -17.631 -3.110 1.00 1.04 333 ALA B O 10
ATOM 21063 N N . PHE B 2 39 ? -6.096 -15.566 -2.466 1.00 0.94 334 PHE B N 10
ATOM 21064 C CA . PHE B 2 39 ? -5.293 -15.294 -3.656 1.00 1.07 334 PHE B CA 10
ATOM 21065 C C . PHE B 2 39 ? -4.050 -16.171 -3.703 1.00 1.19 334 PHE B C 10
ATOM 21066 O O . PHE B 2 39 ? -3.583 -16.546 -4.776 1.00 1.47 334 PHE B O 10
ATOM 21083 N N . PHE B 2 40 ? -3.517 -16.494 -2.535 1.00 1.09 335 PHE B N 10
ATOM 21084 C CA . PHE B 2 40 ? -2.379 -17.397 -2.439 1.00 1.31 335 PHE B CA 10
ATOM 21085 C C . PHE B 2 40 ? -2.815 -18.813 -2.784 1.00 1.40 335 PHE B C 10
ATOM 21086 O O . PHE B 2 40 ? -2.023 -19.625 -3.262 1.00 1.65 335 PHE B O 10
ATOM 21103 N N . GLU B 2 41 ? -4.094 -19.077 -2.558 1.00 1.28 336 GLU B N 10
ATOM 21104 C CA . GLU B 2 41 ? -4.647 -20.413 -2.662 1.00 1.40 336 GLU B CA 10
ATOM 21105 C C . GLU B 2 41 ? -5.159 -20.697 -4.074 1.00 1.57 336 GLU B C 10
ATOM 21106 O O . GLU B 2 41 ? -4.517 -21.412 -4.847 1.00 1.91 336 GLU B O 10
ATOM 21118 N N . GLU B 2 42 ? -6.301 -20.118 -4.418 1.00 1.55 337 GLU B N 10
ATOM 21119 C CA . GLU B 2 42 ? -6.918 -20.369 -5.712 1.00 1.94 337 GLU B CA 10
ATOM 21120 C C . GLU B 2 42 ? -6.391 -19.401 -6.758 1.00 1.95 337 GLU B C 10
ATOM 21121 O O . GLU B 2 42 ? -7.107 -18.514 -7.225 1.00 2.59 337 GLU B O 10
ATOM 21133 N N . GLN B 2 43 ? -5.128 -19.566 -7.108 1.00 1.70 338 GLN B N 10
ATOM 21134 C CA . GLN B 2 43 ? -4.521 -18.747 -8.135 1.00 1.87 338 GLN B CA 10
ATOM 21135 C C . GLN B 2 43 ? -4.711 -19.372 -9.509 1.00 2.26 338 GLN B C 10
ATOM 21136 O O . GLN B 2 43 ? -5.469 -18.853 -10.329 1.00 2.70 338 GLN B O 10
ATOM 21150 N N . GLU B 2 44 ? -4.029 -20.497 -9.742 1.00 2.59 339 GLU B N 10
ATOM 21151 C CA . GLU B 2 44 ? -4.019 -21.151 -11.050 1.00 3.37 339 GLU B CA 10
ATOM 21152 C C . GLU B 2 44 ? -3.702 -20.124 -12.134 1.00 3.99 339 GLU B C 10
ATOM 21153 O O . GLU B 2 44 ? -4.427 -19.975 -13.123 1.00 4.50 339 GLU B O 10
ATOM 21165 N N . ARG B 2 45 ? -2.618 -19.401 -11.917 1.00 4.39 340 ARG B N 10
ATOM 21166 C CA . ARG B 2 45 ? -2.228 -18.304 -12.779 1.00 5.32 340 ARG B CA 10
ATOM 21167 C C . ARG B 2 45 ? -0.714 -18.207 -12.825 1.00 6.28 340 ARG B C 10
ATOM 21168 O O . ARG B 2 45 ? -0.118 -17.823 -11.799 1.00 6.82 340 ARG B O 10
#

GO terms:
  GO:0019065 receptor-mediated endocytosis of virus by host cell (P, IMP)
  GO:0046718 symbiont entry into host cell (P, IMP)
  GO:0005886 plasma membrane (C, IDA)
  GO:0005515 protein binding (F, IPI)
  GO:0016235 aggresome (C, IDA)
  GO:0031593 polyubiquitin modification-dependent protein binding (F, IDA)
  GO:0006895 Golgi to endosome transport (P, IMP)
  GO:0005829 cytosol (C, TAS)
  GO:0048268 clathrin coat assembly (P, IDA)
  GO:0032456 endocytic recycling (P, IC)
  GO:0045296 cadherin binding (F, HDA)
  GO:0005829 cytosol (C, IDA)
  GO:0005905 clathrin-coated pit (C, TAS)
  GO:0016050 vesicle organization (P, TAS)
  GO:0016020 membrane (C, HDA)

Solvent-accessible surface area: 7599 Å² total; per-residue (Å²): 153,38,11,0,105,107,138,17,36,61,90,5,42,59,25,4,96,78,22,89,40,68,141,15,49,0,28,4,81,70,0,10,7,0,0,28,0,9,147,30,80,27,86,41,0,0,108,7,1,18,20,0,0,42,62,73,67,22,57,0,20,112,23,0,0,0,0,0,0,57,7,0,53,22,29,15,90,86,99,115,52,51,139,81,68,32,85,44,18,20,0,84,87,52,198,177,118,102,144,152,61,49,89,24,169,94,37,4,29,0,20,62,63,123,121,124,20,122,69,88,25,132,59,50,40,0,67,76,29,80,157,79,61,168,164

B-factor: mean 1.22, std 1.77, range [0.1, 11.96]

Foldseek 3Di:
DAPLPPVNLVVLVVVQVVQVDDVQWHACVRLVVVLVVAVDDVVVLVLLLVQLCLVPPRIHGSLSSSSSVRVSVCVVVPPDDDSDRDVSHRDPVVD/DCCVPCFPDDVVDPCSPVPPPDDDDDPPDPCVVCVPPPPD

InterPro domains:
  IPR000261 EH domain [PF12763] (19-88)
  IPR000261 EH domain [PF12763] (125-217)
  IPR000261 EH domain [PF12763] (221-295)
  IPR000261 EH domain [PS50031] (15-104)
  IPR000261 EH domain [PS50031] (128-216)
  IPR000261 EH domain [PS50031] (224-314)
  IPR000261 EH domain [SM00027] (8-103)
  IPR000261 EH domain [SM00027] (121-215)
  IPR000261 EH domain [SM00027] (217-313)
  IPR000261 EH domain [cd00052] (19-85)
  IPR000261 EH domain [cd00052] (132-197)
  IPR000261 EH domain [cd00052] (228-293)
  IPR002048 EF-hand domain [PS50222] (48-83)
  IPR002048 EF-hand domain [PS50222] (160-195)
  IPR002048 EF-hand domain [PS50222] (223-258)
  IPR002048 EF-hand domain [SM00054] (52-80)
  IPR002048 EF-hand domain [SM00054] (164-192)
  IPR002048 EF-hand domain [SM00054] (227-255)
  IPR003903 Ubiquitin interacting motif [PS50330] (851-870)
  IPR003903 Ubiquitin interacting motif [PS50330] (877-896)

Secondary structure (DSSP, 8-state):
--SS-HHHHHHHHHHHHHT--BTTEEEHHHHHHHHTTSS--HHHHHHHHHHH-TT-SSEEEHHHHHHHHHHHHHHHTT-PPPSS--TTSS-GGG-/---S----S-SS-SSSSTTTS-----TT-S-TTHHHH---